Protein AF-0000000084593153 (afdb_homodimer)

Sequence (1286 aa):
MSGITDPYELYKHVHPAEVGSSLGSGMGGTQSLAAMFKDRREEKDVQKDILQETFINTVAGWVNLLLLSSSGPIKIPVGACATALQSLEIACDTILSGKAKVMIAGGFDDFSEEGSFEFANMKATSNTETEFAMGREPNEFSRPTTSTRAGFMEAQGTGVQILMNAKTALEMGCAIQSIVAFTSTSTDKAGRSIPAPGRGVLSVAREITPKQSLRILDIDYRTRQLAFRRKQISEWMENELETLKDDPDAAELAAEVEKEAARQEKDALATYGMLEGSDPRIAPLRRALAVWGLTADDIGVISIHGTSTKANDLNEPHVYNDIFAAIQRTPGNAVPVIAQKNLTGHPKGAAAAWMLLGLCQCINSGVVPGNRNADNIDPALREFEYLVFPSRSIHTDGIKAGLMTSFGFGQVGGSALVLHPRYLFAALGASQYTSYIERNRIRAMASYKSMSEMMTTNSLVKIKEHPPFAPEIEGDVLLNPLARTTLDKSGEFSFPKKLDRSPQVAKENQDVLVNALKGVQSDLKGVGVDQELISAVPSHNSTFVKRNFTDSEADYCRSQPHPEASFAARWAGKEAVFKALGVKSKGAGAAMSDIEILPDENGVPVVNLLGEAKKAADDKGISKVLVSLSHSENVAIAFAQASMSGITDPYELYKHVHPAEVGSSLGSGMGGTQSLAAMFKDRREEKDVQKDILQETFINTVAGWVNLLLLSSSGPIKIPVGACATALQSLEIACDTILSGKAKVMIAGGFDDFSEEGSFEFANMKATSNTETEFAMGREPNEFSRPTTSTRAGFMEAQGTGVQILMNAKTALEMGCAIQSIVAFTSTSTDKAGRSIPAPGRGVLSVAREITPKQSLRILDIDYRTRQLAFRRKQISEWMENELETLKDDPDAAELAAEVEKEAARQEKDALATYGMLEGSDPRIAPLRRALAVWGLTADDIGVISIHGTSTKANDLNEPHVYNDIFAAIQRTPGNAVPVIAQKNLTGHPKGAAAAWMLLGLCQCINSGVVPGNRNADNIDPALREFEYLVFPSRSIHTDGIKAGLMTSFGFGQVGGSALVLHPRYLFAALGASQYTSYIERNRIRAMASYKSMSEMMTTNSLVKIKEHPPFAPEIEGDVLLNPLARTTLDKSGEFSFPKKLDRSPQVAKENQDVLVNALKGVQSDLKGVGVDQELISAVPSHNSTFVKRNFTDSEADYCRSQPHPEASFAARWAGKEAVFKALGVKSKGAGAAMSDIEILPDENGVPVVNLLGEAKKAADDKGISKVLVSLSHSENVAIAFAQAS

Foldseek 3Di:
DFLDLALQQLQQQFALQQEEEAEFEAFFQVVLVCCVPPVVVVVHDDDPVSVLRRDRQNVVVCCCQWGHVGNYDYHYDHFWLCRQLVQVVVQVVCVVVVRHFKYKGFYFDDDDPVVVVVCVVVQQAFDPVVCVVVVDDPLLQQFFQFPPQRHFDEDGDIFIDMDGDPVSSLVQLTDDLWAFLDKDKFFAPDDPFQFFAHQRQLQLLQADADPDDDLLLDLVSLVVQLLVQQVVLQVVLVVQLLVCLPPPCSLLVNLVSVVVSVVSSVVSCCCSQLVPDDDRHARNVQSSQSSLPHALLQAAEEEELRRSDDRRSLVGLVSVLSSSVSRPPDQPSAHEYDHPCSRRIRNTRRSVSVSVVVQSVCQVQQKDAASQSRPHRDPSSVVRRNYDHGNGMDHGPGHAKYKYKTHRGRRMIMMIMIGGCVSVLVVDDPLSNVVSNVSNVVSVVVSVVSVVVCVVVVCPDDTDPDDQEDPVCVVVSNVARQFGWDQDPVRDTHTDPDGDRDDDRPNFCSVVSSCLSVVPDDPFLFKFKGKGWLVSQPLVDPVLCVQAADPVQNVVLVPDSHSSLSSRQVVRQLRGLVRRLVDDDPDPPHHNHQWYWAADPVGAIATHGHDPRVVSCVVSVWDGKHKDWTDDPTMIMMMITTD/DFLDLALQQLQQQFALQQEEEAEFEAFFDVVLVCCVPPVVVVVHDDDPVSVLRRDRQNVVVCCCQWGHVGNYDYHYDHFWLCRQQVQVVVQVVCVVVVRHFKYKGFYFDDDDPVVVVVCVVVQQAFDPVVCVVVVDDPLLQQFFQFPPQRHFFEDGDIFIDMDGDPVSSLVQLTDDLWAFLDKDKFFAPPPPFLFFAHQRQLQLLQADADPDDDLLLDLVSLVVQLLVQQVVLQVVLVVQLLVCLPPPCSLLVNLVSVVVSVVSSVVSCCCSQLVPDDDRHARNVQSSQSSLPHALLQAAEEEELRRSDDRRSLVGLVSVLSSSVSSPPDFPSAHEYDHPCSRRTRNTRRSVSVSVVVQSVCQVQQKDAASQSRPHRDPSSVVRRNYDHGNGMDHGPGHAKYKYKTHRGRRMIMMIMIGGCVSVLVVDDPLSNVVSNVSNVVSVVVSVVSVVVCVVVVCPDDTDPDDQEDPVCVVVSNVARQFGWDQDPVRDTHTDPDGDRDDDRPNFCSVVSSCLSNVPDDPFLFKFKGKGWLVSQPLVDPVLCVQAADPVQNVVLVPDSHSSLSRQQVVRQLRGLVRRLVDDPPDPPHHNHQWYWAADPVGAIATDGHDPRVVSCVVSVWDGKHKDWTDDPTMIMMMITTD

pLDDT: mean 89.5, std 9.55, range [53.38, 98.88]

Structure (mmCIF, N/CA/C/O backbone):
data_AF-0000000084593153-model_v1
#
loop_
_entity.id
_entity.type
_entity.pdbx_description
1 polymer 'Fatty acid synthase alpha subunit'
#
loop_
_atom_site.group_PDB
_atom_site.id
_atom_site.type_symbol
_atom_site.label_atom_id
_atom_site.label_alt_id
_atom_site.label_comp_id
_atom_site.label_asym_id
_atom_site.label_entity_id
_atom_site.label_seq_id
_atom_site.pdbx_PDB_ins_code
_atom_site.Cartn_x
_atom_site.Cartn_y
_atom_site.Cartn_z
_atom_site.occupancy
_atom_site.B_iso_or_equiv
_atom_site.auth_seq_id
_atom_site.auth_comp_id
_atom_site.auth_asym_id
_atom_site.auth_atom_id
_atom_site.pdbx_PDB_model_num
ATOM 1 N N . MET A 1 1 ? 22.625 -12.148 7.449 1 76.69 1 MET A N 1
ATOM 2 C CA . MET A 1 1 ? 21.703 -12.938 8.242 1 76.69 1 MET A CA 1
ATOM 3 C C . MET A 1 1 ? 20.766 -12.031 9.047 1 76.69 1 MET A C 1
ATOM 5 O O . MET A 1 1 ? 21.172 -10.953 9.492 1 76.69 1 MET A O 1
ATOM 9 N N . SER A 1 2 ? 19.547 -12.5 9.297 1 75.19 2 SER A N 1
ATOM 10 C CA . SER A 1 2 ? 18.547 -11.695 9.977 1 75.19 2 SER A CA 1
ATOM 11 C C . SER A 1 2 ? 18.828 -11.586 11.469 1 75.19 2 SER A C 1
ATOM 13 O O . SER A 1 2 ? 18.391 -10.641 12.133 1 75.19 2 SER A O 1
ATOM 15 N N . GLY A 1 3 ? 19.422 -12.562 11.984 1 82.75 3 GLY A N 1
ATOM 16 C CA . GLY A 1 3 ? 19.703 -12.641 13.406 1 82.75 3 GLY A CA 1
ATOM 17 C C . GLY A 1 3 ? 18.578 -13.25 14.211 1 82.75 3 GLY A C 1
ATOM 18 O O . GLY A 1 3 ? 18.672 -13.352 15.438 1 82.75 3 GLY A O 1
ATOM 19 N N . ILE A 1 4 ? 17.516 -13.719 13.609 1 87.25 4 ILE A N 1
ATOM 20 C CA . ILE A 1 4 ? 16.406 -14.359 14.305 1 87.25 4 ILE A CA 1
ATOM 21 C C . ILE A 1 4 ? 16.703 -15.844 14.484 1 87.25 4 ILE A C 1
ATOM 23 O O . ILE A 1 4 ? 16.766 -16.594 13.508 1 87.25 4 ILE A O 1
ATOM 27 N N . THR A 1 5 ? 16.812 -16.25 15.672 1 88 5 THR A N 1
ATOM 28 C CA . THR A 1 5 ? 17.203 -17.625 15.945 1 88 5 THR A CA 1
ATOM 29 C C . THR A 1 5 ? 15.984 -18.5 16.203 1 88 5 THR A C 1
ATOM 31 O O . THR A 1 5 ? 16.031 -19.719 16.016 1 88 5 THR A O 1
ATOM 34 N N . ASP A 1 6 ? 14.969 -17.953 16.656 1 89.75 6 ASP A N 1
ATOM 35 C CA . ASP A 1 6 ? 13.672 -18.594 16.875 1 89.75 6 ASP A CA 1
ATOM 36 C C . ASP A 1 6 ? 12.555 -17.766 16.234 1 89.75 6 ASP A C 1
ATOM 38 O O . ASP A 1 6 ? 12.242 -16.672 16.703 1 89.75 6 ASP A O 1
ATOM 42 N N . PRO A 1 7 ? 11.891 -18.312 15.25 1 91.69 7 PRO A N 1
ATOM 43 C CA . PRO A 1 7 ? 10.844 -17.547 14.57 1 91.69 7 PRO A CA 1
ATOM 44 C C . PRO A 1 7 ? 9.734 -17.094 15.516 1 91.69 7 PRO A C 1
ATOM 46 O O . PRO A 1 7 ? 9.102 -16.062 15.281 1 91.69 7 PRO A O 1
ATOM 49 N N . TYR A 1 8 ? 9.492 -17.797 16.609 1 94.75 8 TYR A N 1
ATOM 50 C CA . TYR A 1 8 ? 8.406 -17.438 17.516 1 94.75 8 TYR A CA 1
ATOM 51 C C . TYR A 1 8 ? 8.773 -16.219 18.344 1 94.75 8 TYR A C 1
ATOM 53 O O . TYR A 1 8 ? 7.91 -15.617 19 1 94.75 8 TYR A O 1
ATOM 61 N N . GLU A 1 9 ? 10.031 -15.812 18.344 1 94.12 9 GLU A N 1
ATOM 62 C CA . GLU A 1 9 ? 10.438 -14.555 18.953 1 94.12 9 GLU A CA 1
ATOM 63 C C . GLU A 1 9 ? 9.742 -13.367 18.297 1 94.12 9 GLU A C 1
ATOM 65 O O . GLU A 1 9 ? 9.492 -12.344 18.953 1 94.12 9 GLU A O 1
ATOM 70 N N . LEU A 1 10 ? 9.438 -13.516 17.016 1 96.19 10 LEU A N 1
ATOM 71 C CA . LEU A 1 10 ? 8.758 -12.453 16.281 1 96.19 10 LEU A CA 1
ATOM 72 C C . LEU A 1 10 ? 7.484 -12.023 17 1 96.19 10 LEU A C 1
ATOM 74 O O . LEU A 1 10 ? 7.156 -10.836 17.047 1 96.19 10 LEU A O 1
ATOM 78 N N . TYR A 1 11 ? 6.84 -12.953 17.625 1 96.88 11 TYR A N 1
ATOM 79 C CA . TYR A 1 11 ? 5.52 -12.703 18.188 1 96.88 11 TYR A CA 1
ATOM 80 C C . TYR A 1 11 ? 5.629 -12.047 19.562 1 96.88 11 TYR A C 1
ATOM 82 O O . TYR A 1 11 ? 4.621 -11.664 20.156 1 96.88 11 TYR A O 1
ATOM 90 N N . LYS A 1 12 ? 6.789 -11.93 20.078 1 96.25 12 LYS A N 1
ATOM 91 C CA . LYS A 1 12 ? 7.027 -11.047 21.219 1 96.25 12 LYS A CA 1
ATOM 92 C C . LYS A 1 12 ? 6.844 -9.586 20.844 1 96.25 12 LYS A C 1
ATOM 94 O O . LYS A 1 12 ? 6.465 -8.758 21.672 1 96.25 12 LYS A O 1
ATOM 99 N N . HIS A 1 13 ? 7.035 -9.336 19.562 1 96 13 HIS A N 1
ATOM 100 C CA . HIS A 1 13 ? 7.102 -7.953 19.109 1 96 13 HIS A CA 1
ATOM 101 C C . HIS A 1 13 ? 5.922 -7.613 18.203 1 96 13 HIS A C 1
ATOM 103 O O . HIS A 1 13 ? 5.523 -6.449 18.109 1 96 13 HIS A O 1
ATOM 109 N N . VAL A 1 14 ? 5.41 -8.578 17.516 1 97 14 VAL A N 1
ATOM 110 C CA . VAL A 1 14 ? 4.336 -8.32 16.562 1 97 14 VAL A CA 1
ATOM 111 C C . VAL A 1 14 ? 3.262 -9.398 16.688 1 97 14 VAL A C 1
ATOM 113 O O . VAL A 1 14 ? 3.521 -10.484 17.219 1 97 14 VAL A O 1
ATOM 116 N N . HIS A 1 15 ? 2.055 -9.109 16.297 1 96.88 15 HIS A N 1
ATOM 117 C CA . HIS A 1 15 ? 0.955 -10.062 16.281 1 96.88 15 HIS A CA 1
ATOM 118 C C . HIS A 1 15 ? 1.142 -11.094 15.164 1 96.88 15 HIS A C 1
ATOM 120 O O . HIS A 1 15 ? 1.683 -10.773 14.102 1 96.88 15 HIS A O 1
ATOM 126 N N . PRO A 1 16 ? 0.71 -12.344 15.352 1 96.06 16 PRO A N 1
ATOM 127 C CA . PRO A 1 16 ? 0.864 -13.352 14.297 1 96.06 16 PRO A CA 1
ATOM 128 C C . PRO A 1 16 ? 0.234 -12.922 12.977 1 96.06 16 PRO A C 1
ATOM 130 O O . PRO A 1 16 ? 0.681 -13.352 11.906 1 96.06 16 PRO A O 1
ATOM 133 N N . ALA A 1 17 ? -0.758 -12.086 13.016 1 96.5 17 ALA A N 1
ATOM 134 C CA . ALA A 1 17 ? -1.456 -11.625 11.82 1 96.5 17 ALA A CA 1
ATOM 135 C C . ALA A 1 17 ? -0.643 -10.562 11.086 1 96.5 17 ALA A C 1
ATOM 137 O O . ALA A 1 17 ? -1.016 -10.141 9.984 1 96.5 17 ALA A O 1
ATOM 138 N N . GLU A 1 18 ? 0.498 -10.18 11.617 1 97.56 18 GLU A N 1
ATOM 139 C CA . GLU A 1 18 ? 1.317 -9.125 11.023 1 97.56 18 GLU A CA 1
ATOM 140 C C . GLU A 1 18 ? 2.621 -9.695 10.469 1 97.56 18 GLU A C 1
ATOM 142 O O . GLU A 1 18 ? 3.527 -8.938 10.109 1 97.56 18 GLU A O 1
ATOM 147 N N . VAL A 1 19 ? 2.777 -10.984 10.453 1 97.06 19 VAL A N 1
ATOM 148 C CA . VAL A 1 19 ? 3.891 -11.688 9.828 1 97.06 19 VAL A CA 1
ATOM 149 C C . VAL A 1 19 ? 3.396 -12.445 8.594 1 97.06 19 VAL A C 1
ATOM 151 O O . VAL A 1 19 ? 2.516 -13.297 8.703 1 97.06 19 VAL A O 1
ATOM 154 N N . GLY A 1 20 ? 3.906 -12.062 7.465 1 96.44 20 GLY A N 1
ATOM 155 C CA . GLY A 1 20 ? 3.383 -12.656 6.246 1 96.44 20 GLY A CA 1
ATOM 156 C C . GLY A 1 20 ? 4.469 -13.172 5.316 1 96.44 20 GLY A C 1
ATOM 157 O O . GLY A 1 20 ? 5.645 -13.188 5.684 1 96.44 20 GLY A O 1
ATOM 158 N N . SER A 1 21 ? 4.043 -13.68 4.152 1 95.94 21 SER A N 1
ATOM 159 C CA . SER A 1 21 ? 4.957 -14.273 3.184 1 95.94 21 SER A CA 1
ATOM 160 C C . SER A 1 21 ? 4.566 -13.906 1.755 1 95.94 21 SER A C 1
ATOM 162 O O . SER A 1 21 ? 3.379 -13.844 1.429 1 95.94 21 SER A O 1
ATOM 164 N N . SER A 1 22 ? 5.543 -13.648 0.965 1 97.25 22 SER A N 1
ATOM 165 C CA . SER A 1 22 ? 5.41 -13.508 -0.481 1 97.25 22 SER A CA 1
ATOM 166 C C . SER A 1 22 ? 6.422 -14.383 -1.215 1 97.25 22 SER A C 1
ATOM 168 O O . SER A 1 22 ? 6.895 -14.016 -2.295 1 97.25 22 SER A O 1
ATOM 170 N N . LEU A 1 23 ? 6.746 -15.531 -0.722 1 95.31 23 LEU A N 1
ATOM 171 C CA . LEU A 1 23 ? 7.695 -16.453 -1.33 1 95.31 23 LEU A CA 1
ATOM 172 C C . LEU A 1 23 ? 7.113 -17.078 -2.598 1 95.31 23 LEU A C 1
ATOM 174 O O . LEU A 1 23 ? 6.145 -17.844 -2.531 1 95.31 23 LEU A O 1
ATOM 178 N N . GLY A 1 24 ? 7.75 -16.734 -3.748 1 92.88 24 GLY A N 1
ATOM 179 C CA . GLY A 1 24 ? 7.191 -17.172 -5.012 1 92.88 24 GLY A CA 1
ATOM 180 C C . GLY A 1 24 ? 8.133 -18.078 -5.797 1 92.88 24 GLY A C 1
ATOM 181 O O . GLY A 1 24 ? 9.227 -18.391 -5.328 1 92.88 24 GLY A O 1
ATOM 182 N N . SER A 1 25 ? 7.633 -18.609 -6.941 1 89.38 25 SER A N 1
ATOM 183 C CA . SER A 1 25 ? 8.391 -19.453 -7.852 1 89.38 25 SER A CA 1
ATOM 184 C C . SER A 1 25 ? 7.93 -19.281 -9.297 1 89.38 25 SER A C 1
ATOM 186 O O . SER A 1 25 ? 6.828 -18.781 -9.539 1 89.38 25 SER A O 1
ATOM 188 N N . GLY A 1 26 ? 8.805 -19.656 -10.156 1 80.12 26 GLY A N 1
ATOM 189 C CA . GLY A 1 26 ? 8.438 -19.594 -11.562 1 80.12 26 GLY A CA 1
ATOM 190 C C . GLY A 1 26 ? 7.621 -20.797 -12.008 1 80.12 26 GLY A C 1
ATOM 191 O O . GLY A 1 26 ? 6.633 -20.641 -12.727 1 80.12 26 GLY A O 1
ATOM 192 N N . MET A 1 27 ? 7.969 -22.016 -11.711 1 71.44 27 MET A N 1
ATOM 193 C CA . MET A 1 27 ? 7.328 -23.219 -12.242 1 71.44 27 MET A CA 1
ATOM 194 C C . MET A 1 27 ? 6.781 -24.094 -11.117 1 71.44 27 MET A C 1
ATOM 196 O O . MET A 1 27 ? 5.918 -24.938 -11.352 1 71.44 27 MET A O 1
ATOM 200 N N . GLY A 1 28 ? 7.055 -23.781 -9.969 1 64.5 28 GLY A N 1
ATOM 201 C CA . GLY A 1 28 ? 6.57 -24.609 -8.883 1 64.5 28 GLY A CA 1
ATOM 202 C C . GLY A 1 28 ? 7.352 -25.906 -8.727 1 64.5 28 GLY A C 1
ATOM 203 O O . GLY A 1 28 ? 8.547 -25.953 -9.016 1 64.5 28 GLY A O 1
ATOM 204 N N . GLY A 1 29 ? 6.688 -27 -8.227 1 60.97 29 GLY A N 1
ATOM 205 C CA . GLY A 1 29 ? 7.316 -28.281 -7.949 1 60.97 29 GLY A CA 1
ATOM 206 C C . GLY A 1 29 ? 7.5 -29.141 -9.188 1 60.97 29 GLY A C 1
ATOM 207 O O . GLY A 1 29 ? 6.652 -29.984 -9.492 1 60.97 29 GLY A O 1
ATOM 208 N N . THR A 1 30 ? 8.57 -28.969 -9.836 1 62.5 30 THR A N 1
ATOM 209 C CA . THR A 1 30 ? 8.82 -29.594 -11.133 1 62.5 30 THR A CA 1
ATOM 210 C C . THR A 1 30 ? 8.883 -31.109 -11 1 62.5 30 THR A C 1
ATOM 212 O O . THR A 1 30 ? 8.406 -31.844 -11.875 1 62.5 30 THR A O 1
ATOM 215 N N . GLN A 1 31 ? 9.438 -31.531 -9.914 1 60.41 31 GLN A N 1
ATOM 216 C CA . GLN A 1 31 ? 9.508 -32.969 -9.703 1 60.41 31 GLN A CA 1
ATOM 217 C C . GLN A 1 31 ? 8.117 -33.562 -9.516 1 60.41 31 GLN A C 1
ATOM 219 O O . GLN A 1 31 ? 7.82 -34.625 -10.055 1 60.41 31 GLN A O 1
ATOM 224 N N . SER A 1 32 ? 7.41 -32.812 -8.742 1 63.94 32 SER A N 1
ATOM 225 C CA . SER A 1 32 ? 6.047 -33.281 -8.516 1 63.94 32 SER A CA 1
ATOM 226 C C . SER A 1 32 ? 5.211 -33.188 -9.781 1 63.94 32 SER A C 1
ATOM 228 O O . SER A 1 32 ? 4.359 -34.031 -10.039 1 63.94 32 SER A O 1
ATOM 230 N N . LEU A 1 33 ? 5.48 -32.156 -10.531 1 65.62 33 LEU A N 1
ATOM 231 C CA . LEU A 1 33 ? 4.805 -32.062 -11.82 1 65.62 33 LEU A CA 1
ATOM 232 C C . LEU A 1 33 ? 5.156 -33.219 -12.727 1 65.62 33 LEU A C 1
ATOM 234 O O . LEU A 1 33 ? 4.281 -33.781 -13.398 1 65.62 33 LEU A O 1
ATOM 238 N N . ALA A 1 34 ? 6.398 -33.594 -12.703 1 64.19 34 ALA A N 1
ATOM 239 C CA . ALA A 1 34 ? 6.836 -34.719 -13.5 1 64.19 34 ALA A CA 1
ATOM 240 C C . ALA A 1 34 ? 6.16 -36 -13.023 1 64.19 34 ALA A C 1
ATOM 242 O O . ALA A 1 34 ? 5.742 -36.844 -13.836 1 64.19 34 ALA A O 1
ATOM 243 N N . ALA A 1 35 ? 6.059 -36.125 -11.742 1 63.62 35 ALA A N 1
ATOM 244 C CA . ALA A 1 35 ? 5.41 -37.312 -11.172 1 63.62 35 ALA A CA 1
ATOM 245 C C . ALA A 1 35 ? 3.934 -37.344 -11.555 1 63.62 35 ALA A C 1
ATOM 247 O O . ALA A 1 35 ? 3.414 -38.406 -11.914 1 63.62 35 ALA A O 1
ATOM 248 N N . MET A 1 36 ? 3.307 -36.312 -11.555 1 63.78 36 MET A N 1
ATOM 249 C CA . MET A 1 36 ? 1.879 -36.219 -11.844 1 63.78 36 MET A CA 1
ATOM 250 C C . MET A 1 36 ? 1.604 -36.5 -13.312 1 63.78 36 MET A C 1
ATOM 252 O O . MET A 1 36 ? 0.677 -37.219 -13.656 1 63.78 36 MET A O 1
ATOM 256 N N . PHE A 1 37 ? 2.393 -35.938 -14.156 1 65.94 37 PHE A N 1
ATOM 257 C CA . PHE A 1 37 ? 2.07 -35.969 -15.578 1 65.94 37 PHE A CA 1
ATOM 258 C C . PHE A 1 37 ? 2.752 -37.156 -16.25 1 65.94 37 PHE A C 1
ATOM 260 O O . PHE A 1 37 ? 2.217 -37.719 -17.203 1 65.94 37 PHE A O 1
ATOM 267 N N . LYS A 1 38 ? 3.928 -37.531 -15.789 1 67.31 38 LYS A N 1
ATOM 268 C CA . LYS A 1 38 ? 4.711 -38.594 -16.438 1 67.31 38 LYS A CA 1
ATOM 269 C C . LYS A 1 38 ? 4.605 -39.906 -15.664 1 67.31 38 LYS A C 1
ATOM 271 O O . LYS A 1 38 ? 4.105 -40.906 -16.203 1 67.31 38 LYS A O 1
ATOM 276 N N . ASP A 1 39 ? 4.977 -39.844 -14.406 1 64.12 39 ASP A N 1
ATOM 277 C CA . ASP A 1 39 ? 5.113 -41.094 -13.648 1 64.12 39 ASP A CA 1
ATOM 278 C C . ASP A 1 39 ? 3.756 -41.781 -13.469 1 64.12 39 ASP A C 1
ATOM 280 O O . ASP A 1 39 ? 3.648 -43 -13.57 1 64.12 39 ASP A O 1
ATOM 284 N N . ARG A 1 40 ? 2.756 -41.062 -13.227 1 63.56 40 ARG A N 1
ATOM 285 C CA . ARG A 1 40 ? 1.417 -41.625 -13.07 1 63.56 40 ARG A CA 1
ATOM 286 C C . ARG A 1 40 ? 0.956 -42.281 -14.359 1 63.56 40 ARG A C 1
ATOM 288 O O . ARG A 1 40 ? 0.376 -43.375 -14.32 1 63.56 40 ARG A O 1
ATOM 295 N N . ARG A 1 41 ? 1.171 -41.688 -15.422 1 65.06 41 ARG A N 1
ATOM 296 C CA . ARG A 1 41 ? 0.808 -42.25 -16.703 1 65.06 41 ARG A CA 1
ATOM 297 C C . ARG A 1 41 ? 1.577 -43.531 -16.969 1 65.06 41 ARG A C 1
ATOM 299 O O . ARG A 1 41 ? 1.054 -44.469 -17.594 1 65.06 41 ARG A O 1
ATOM 306 N N . GLU A 1 42 ? 2.816 -43.469 -16.453 1 66.81 42 GLU A N 1
ATOM 307 C CA . GLU A 1 42 ? 3.641 -44.688 -16.625 1 66.81 42 GLU A CA 1
ATOM 308 C C . GLU A 1 42 ? 3.324 -45.719 -15.562 1 66.81 42 GLU A C 1
ATOM 310 O O . GLU A 1 42 ? 4.055 -46.719 -15.414 1 66.81 42 GLU A O 1
ATOM 315 N N . GLU A 1 43 ? 2.268 -45.469 -14.75 1 63.88 43 GLU A N 1
ATOM 316 C CA . GLU A 1 43 ? 1.738 -46.406 -13.742 1 63.88 43 GLU A CA 1
ATOM 317 C C . GLU A 1 43 ? 2.758 -46.656 -12.633 1 63.88 43 GLU A C 1
ATOM 319 O O . GLU A 1 43 ? 2.84 -47.75 -12.102 1 63.88 43 GLU A O 1
ATOM 324 N N . LYS A 1 44 ? 3.633 -45.656 -12.492 1 69.75 44 LYS A N 1
ATOM 325 C CA . LYS A 1 44 ? 4.512 -45.719 -11.328 1 69.75 44 LYS A CA 1
ATOM 326 C C . LYS A 1 44 ? 3.783 -45.312 -10.062 1 69.75 44 LYS A C 1
ATOM 328 O O . LYS A 1 44 ? 2.756 -44.625 -10.125 1 69.75 44 LYS A O 1
ATOM 333 N N . ASP A 1 45 ? 4.242 -45.812 -8.93 1 68.31 45 ASP A N 1
ATOM 334 C CA . ASP A 1 45 ? 3.635 -45.469 -7.652 1 68.31 45 ASP A CA 1
ATOM 335 C C . ASP A 1 45 ? 3.896 -44 -7.312 1 68.31 45 ASP A C 1
ATOM 337 O O . ASP A 1 45 ? 5.047 -43.594 -7.164 1 68.31 45 ASP A O 1
ATOM 341 N N . VAL A 1 46 ? 2.924 -43.219 -7.445 1 70.69 46 VAL A N 1
ATOM 342 C CA . VAL A 1 46 ? 2.992 -41.781 -7.105 1 70.69 46 VAL A CA 1
ATOM 343 C C . VAL A 1 46 ? 2.082 -41.5 -5.91 1 70.69 46 VAL A C 1
ATOM 345 O O . VAL A 1 46 ? 0.984 -42.062 -5.812 1 70.69 46 VAL A O 1
ATOM 348 N N . GLN A 1 47 ? 2.65 -40.875 -4.848 1 68.25 47 GLN A N 1
ATOM 349 C CA . GLN A 1 47 ? 1.866 -40.562 -3.664 1 68.25 47 GLN A CA 1
ATOM 350 C C . GLN A 1 47 ? 0.549 -39.875 -4.047 1 68.25 47 GLN A C 1
ATOM 352 O O . GLN A 1 47 ? 0.492 -39.125 -5.012 1 68.25 47 GLN A O 1
ATOM 357 N N . LYS A 1 48 ? -0.485 -40.156 -3.301 1 61.22 48 LYS A N 1
ATOM 358 C CA . LYS A 1 48 ? -1.852 -39.75 -3.594 1 61.22 48 LYS A CA 1
ATOM 359 C C . LYS A 1 48 ? -2.006 -38.219 -3.432 1 61.22 48 LYS A C 1
ATOM 361 O O . LYS A 1 48 ? -2.893 -37.625 -4.039 1 61.22 48 LYS A O 1
ATOM 366 N N . ASP A 1 49 ? -1.071 -37.562 -2.74 1 62.09 49 ASP A N 1
ATOM 367 C CA . ASP A 1 49 ? -1.235 -36.125 -2.48 1 62.09 49 ASP A CA 1
ATOM 368 C C . ASP A 1 49 ? -0.214 -35.312 -3.264 1 62.09 49 ASP A C 1
ATOM 370 O O . ASP A 1 49 ? 0.151 -34.219 -2.85 1 62.09 49 ASP A O 1
ATOM 374 N N . ILE A 1 50 ? 0.209 -35.875 -4.391 1 65.56 50 ILE A N 1
ATOM 375 C CA . ILE A 1 50 ? 1.276 -35.25 -5.176 1 65.56 50 ILE A CA 1
ATOM 376 C C . ILE A 1 50 ? 0.812 -33.906 -5.711 1 65.56 50 ILE A C 1
ATOM 378 O O . ILE A 1 50 ? 1.623 -33 -5.922 1 65.56 50 ILE A O 1
ATOM 382 N N . LEU A 1 51 ? -0.454 -33.781 -5.852 1 64.81 51 LEU A N 1
ATOM 383 C CA . LEU A 1 51 ? -1.019 -32.531 -6.395 1 64.81 51 LEU A CA 1
ATOM 384 C C . LEU A 1 51 ? -0.664 -31.344 -5.512 1 64.81 51 LEU A C 1
ATOM 386 O O . LEU A 1 51 ? -0.337 -30.266 -6.02 1 64.81 51 LEU A O 1
ATOM 390 N N . GLN A 1 52 ? -0.698 -31.578 -4.281 1 67.06 52 GLN A N 1
ATOM 391 C CA . GLN A 1 52 ? -0.447 -30.484 -3.344 1 67.06 52 GLN A CA 1
ATOM 392 C C . GLN A 1 52 ? 0.983 -29.969 -3.473 1 67.06 52 GLN A C 1
ATOM 394 O O . GLN A 1 52 ? 1.252 -28.797 -3.199 1 67.06 52 GLN A O 1
ATOM 399 N N . GLU A 1 53 ? 1.78 -30.781 -3.877 1 67.81 53 GLU A N 1
ATOM 400 C CA . GLU A 1 53 ? 3.195 -30.438 -3.961 1 67.81 53 GLU A CA 1
ATOM 401 C C . GLU A 1 53 ? 3.52 -29.766 -5.293 1 67.81 53 GLU A C 1
ATOM 403 O O . GLU A 1 53 ? 4.629 -29.266 -5.484 1 67.81 53 GLU A O 1
ATOM 408 N N . THR A 1 54 ? 2.527 -29.672 -6.125 1 67.56 54 THR A N 1
ATOM 409 C CA . THR A 1 54 ? 2.762 -29.047 -7.426 1 67.56 54 THR A CA 1
ATOM 410 C C . THR A 1 54 ? 2.486 -27.547 -7.363 1 67.56 54 THR A C 1
ATOM 412 O O . THR A 1 54 ? 2.996 -26.781 -8.188 1 67.56 54 THR A O 1
ATOM 415 N N . PHE A 1 55 ? 1.743 -27.203 -6.355 1 72.94 55 PHE A N 1
ATOM 416 C CA . PHE A 1 55 ? 1.37 -25.797 -6.281 1 72.94 55 PHE A CA 1
ATOM 417 C C . PHE A 1 55 ? 2.555 -24.938 -5.836 1 72.94 55 PHE A C 1
ATOM 419 O O . PHE A 1 55 ? 3.24 -25.281 -4.871 1 72.94 55 PHE A O 1
ATOM 426 N N . ILE A 1 56 ? 2.666 -23.828 -6.5 1 80.06 56 ILE A N 1
ATOM 427 C CA . ILE A 1 56 ? 3.758 -22.906 -6.207 1 80.06 56 ILE A CA 1
ATOM 428 C C . ILE A 1 56 ? 3.629 -22.391 -4.773 1 80.06 56 ILE A C 1
ATOM 430 O O . ILE A 1 56 ? 4.633 -22.203 -4.086 1 80.06 56 ILE A O 1
ATOM 434 N N . ASN A 1 57 ? 2.402 -22.25 -4.297 1 85.06 57 ASN A N 1
ATOM 435 C CA . ASN A 1 57 ? 2.184 -21.625 -2.992 1 85.06 57 ASN A CA 1
ATOM 436 C C . ASN A 1 57 ? 2.438 -22.609 -1.857 1 85.06 57 ASN A C 1
ATOM 438 O O . ASN A 1 57 ? 2.496 -22.234 -0.69 1 85.06 57 ASN A O 1
ATOM 442 N N . THR A 1 58 ? 2.701 -23.859 -2.137 1 84.25 58 THR A N 1
ATOM 443 C CA . THR A 1 58 ? 2.857 -24.891 -1.109 1 84.25 58 THR A CA 1
ATOM 444 C C . THR A 1 58 ? 4.141 -24.672 -0.313 1 84.25 58 THR A C 1
ATOM 446 O O . THR A 1 58 ? 4.184 -24.922 0.891 1 84.25 58 THR A O 1
ATOM 449 N N . VAL A 1 59 ? 5.137 -24.188 -0.968 1 86.69 59 VAL A N 1
ATOM 450 C CA . VAL A 1 59 ? 6.395 -23.938 -0.271 1 86.69 59 VAL A CA 1
ATOM 451 C C . VAL A 1 59 ? 6.18 -22.891 0.828 1 86.69 59 VAL A C 1
ATOM 453 O O . VAL A 1 59 ? 6.621 -23.078 1.964 1 86.69 59 VAL A O 1
ATOM 456 N N . ALA A 1 60 ? 5.543 -21.812 0.479 1 88.81 60 ALA A N 1
ATOM 457 C CA . ALA A 1 60 ? 5.227 -20.812 1.492 1 88.81 60 ALA A CA 1
ATOM 458 C C . ALA A 1 60 ? 4.367 -21.406 2.602 1 88.81 60 ALA A C 1
ATOM 460 O O . ALA A 1 60 ? 4.539 -21.062 3.777 1 88.81 60 ALA A O 1
ATOM 461 N N . GLY A 1 61 ? 3.439 -22.281 2.223 1 88.88 61 GLY A N 1
ATOM 462 C CA . GLY A 1 61 ? 2.623 -22.969 3.201 1 88.88 61 GLY A CA 1
ATOM 463 C C . GLY A 1 61 ? 3.436 -23.797 4.176 1 88.88 61 GLY A C 1
ATOM 464 O O . GLY A 1 61 ? 3.205 -23.75 5.387 1 88.88 61 GLY A O 1
ATOM 465 N N . TRP A 1 62 ? 4.414 -24.516 3.676 1 88.38 62 TRP A N 1
ATOM 466 C CA . TRP A 1 62 ? 5.258 -25.359 4.523 1 88.38 62 TRP A CA 1
ATOM 467 C C . TRP A 1 62 ? 6.129 -24.5 5.441 1 88.38 62 TRP A C 1
ATOM 469 O O . TRP A 1 62 ? 6.309 -24.828 6.613 1 88.38 62 TRP A O 1
ATOM 479 N N . VAL A 1 63 ? 6.656 -23.438 4.859 1 90.75 63 VAL A N 1
ATOM 480 C CA . VAL A 1 63 ? 7.465 -22.531 5.68 1 90.75 63 VAL A CA 1
ATOM 481 C C . VAL A 1 63 ? 6.629 -22 6.84 1 90.75 63 VAL A C 1
ATOM 483 O O . VAL A 1 63 ? 7.102 -21.938 7.977 1 90.75 63 VAL A O 1
ATOM 486 N N . ASN A 1 64 ? 5.445 -21.641 6.609 1 91.44 64 ASN A N 1
ATOM 487 C CA . ASN A 1 64 ? 4.562 -21.141 7.66 1 91.44 64 ASN A CA 1
ATOM 488 C C . ASN A 1 64 ? 4.238 -22.234 8.68 1 91.44 64 ASN A C 1
ATOM 490 O O . ASN A 1 64 ? 4.355 -22.016 9.883 1 91.44 64 ASN A O 1
ATOM 494 N N . LEU A 1 65 ? 3.877 -23.422 8.203 1 88 65 LEU A N 1
ATOM 495 C CA . LEU A 1 65 ? 3.42 -24.516 9.062 1 88 65 LEU A CA 1
ATOM 496 C C . LEU A 1 65 ? 4.559 -25.031 9.93 1 88 65 LEU A C 1
ATOM 498 O O . LEU A 1 65 ? 4.352 -25.359 11.102 1 88 65 LEU A O 1
ATOM 502 N N . LEU A 1 66 ? 5.742 -25.078 9.328 1 89.38 66 LEU A N 1
ATOM 503 C CA . LEU A 1 66 ? 6.832 -25.781 10 1 89.38 66 LEU A CA 1
ATOM 504 C C . LEU A 1 66 ? 7.68 -24.812 10.812 1 89.38 66 LEU A C 1
ATOM 506 O O . LEU A 1 66 ? 8.398 -25.219 11.727 1 89.38 66 LEU A O 1
ATOM 510 N N . LEU A 1 67 ? 7.543 -23.516 10.43 1 91.12 67 LEU A N 1
ATOM 511 C CA . LEU A 1 67 ? 8.516 -22.625 11.078 1 91.12 67 LEU A CA 1
ATOM 512 C C . LEU A 1 67 ? 7.82 -21.438 11.711 1 91.12 67 LEU A C 1
ATOM 514 O O . LEU A 1 67 ? 8.141 -21.047 12.844 1 91.12 67 LEU A O 1
ATOM 518 N N . LEU A 1 68 ? 6.844 -20.812 11.117 1 92.69 68 LEU A N 1
ATOM 519 C CA . LEU A 1 68 ? 6.406 -19.484 11.523 1 92.69 68 LEU A CA 1
ATOM 520 C C . LEU A 1 68 ? 5.117 -19.547 12.336 1 92.69 68 LEU A C 1
ATOM 522 O O . LEU A 1 68 ? 4.914 -18.766 13.258 1 92.69 68 LEU A O 1
ATOM 526 N N . SER A 1 69 ? 4.172 -20.438 11.898 1 92.44 69 SER A N 1
ATOM 527 C CA . SER A 1 69 ? 2.836 -20.5 12.484 1 92.44 69 SER A CA 1
ATOM 528 C C . SER A 1 69 ? 2.16 -19.125 12.461 1 92.44 69 SER A C 1
ATOM 530 O O . SER A 1 69 ? 1.506 -18.734 13.438 1 92.44 69 SER A O 1
ATOM 532 N N . SER A 1 70 ? 2.332 -18.391 11.438 1 94.19 70 SER A N 1
ATOM 533 C CA . SER A 1 70 ? 1.773 -17.047 11.266 1 94.19 70 SER A CA 1
ATOM 534 C C . SER A 1 70 ? 0.328 -17.109 10.781 1 94.19 70 SER A C 1
ATOM 536 O O . SER A 1 70 ? -0.107 -18.125 10.234 1 94.19 70 SER A O 1
ATOM 538 N N . SER A 1 71 ? -0.433 -16.047 11.039 1 94.44 71 SER A N 1
ATOM 539 C CA . SER A 1 71 ? -1.762 -15.844 10.469 1 94.44 71 SER A CA 1
ATOM 540 C C . SER A 1 71 ? -1.823 -14.547 9.672 1 94.44 71 SER A C 1
ATOM 542 O O . SER A 1 71 ? -2.871 -13.898 9.609 1 94.44 71 SER A O 1
ATOM 544 N N . GLY A 1 72 ? -0.677 -14.133 9.164 1 96 72 GLY A N 1
ATOM 545 C CA . GLY A 1 72 ? -0.573 -12.875 8.445 1 96 72 GLY A CA 1
ATOM 546 C C . GLY A 1 72 ? -0.762 -13.023 6.949 1 96 72 GLY A C 1
ATOM 547 O O . GLY A 1 72 ? -1.208 -14.07 6.473 1 96 72 GLY A O 1
ATOM 548 N N . PRO A 1 73 ? -0.481 -11.984 6.207 1 96.69 73 PRO A N 1
ATOM 549 C CA . PRO A 1 73 ? -0.75 -11.953 4.766 1 96.69 73 PRO A CA 1
ATOM 550 C C . PRO A 1 73 ? 0.042 -13.008 3.996 1 96.69 73 PRO A C 1
ATOM 552 O O . PRO A 1 73 ? 1.209 -13.258 4.309 1 96.69 73 PRO A O 1
ATOM 555 N N . ILE A 1 74 ? -0.576 -13.539 2.977 1 94.44 74 ILE A N 1
ATOM 556 C CA . ILE A 1 74 ? 0.034 -14.5 2.064 1 94.44 74 ILE A CA 1
ATOM 557 C C . ILE A 1 74 ? -0.253 -14.094 0.621 1 94.44 74 ILE A C 1
ATOM 559 O O . ILE A 1 74 ? -1.408 -14.086 0.191 1 94.44 74 ILE A O 1
ATOM 563 N N . LYS A 1 75 ? 0.714 -13.711 -0.108 1 95.69 75 LYS A N 1
ATOM 564 C CA . LYS A 1 75 ? 0.656 -13.234 -1.485 1 95.69 75 LYS A CA 1
ATOM 565 C C . LYS A 1 75 ? 1.817 -13.781 -2.309 1 95.69 75 LYS A C 1
ATOM 567 O O . LYS A 1 75 ? 2.879 -13.164 -2.387 1 95.69 75 LYS A O 1
ATOM 572 N N . ILE A 1 76 ? 1.593 -14.82 -2.986 1 94.69 76 ILE A N 1
ATOM 573 C CA . ILE A 1 76 ? 2.68 -15.555 -3.627 1 94.69 76 ILE A CA 1
ATOM 574 C C . ILE A 1 76 ? 2.744 -15.188 -5.109 1 94.69 76 ILE A C 1
ATOM 576 O O . ILE A 1 76 ? 1.821 -15.492 -5.871 1 94.69 76 ILE A O 1
ATOM 580 N N . PRO A 1 77 ? 3.822 -14.633 -5.492 1 94.88 77 PRO A N 1
ATOM 581 C CA . PRO A 1 77 ? 3.893 -14.164 -6.879 1 94.88 77 PRO A CA 1
ATOM 582 C C . PRO A 1 77 ? 4.523 -15.195 -7.816 1 94.88 77 PRO A C 1
ATOM 584 O O . PRO A 1 77 ? 5.285 -16.047 -7.371 1 94.88 77 PRO A O 1
ATOM 587 N N . VAL A 1 78 ? 4.176 -15.039 -9.094 1 92.62 78 VAL A N 1
ATOM 588 C CA . VAL A 1 78 ? 4.832 -15.727 -10.203 1 92.62 78 VAL A CA 1
ATOM 589 C C . VAL A 1 78 ? 5.199 -14.719 -11.289 1 92.62 78 VAL A C 1
ATOM 591 O O . VAL A 1 78 ? 4.32 -14.117 -11.914 1 92.62 78 VAL A O 1
ATOM 594 N N . GLY A 1 79 ? 6.461 -14.547 -11.484 1 91 79 GLY A N 1
ATOM 595 C CA . GLY A 1 79 ? 6.973 -13.664 -12.523 1 91 79 GLY A CA 1
ATOM 596 C C . GLY A 1 79 ? 8.148 -14.258 -13.273 1 91 79 GLY A C 1
ATOM 597 O O . GLY A 1 79 ? 9.109 -13.547 -13.594 1 91 79 GLY A O 1
ATOM 598 N N . ALA A 1 80 ? 8.125 -15.492 -13.461 1 90.12 80 ALA A N 1
ATOM 599 C CA . ALA A 1 80 ? 9.25 -16.172 -14.094 1 90.12 80 ALA A CA 1
ATOM 600 C C . ALA A 1 80 ? 10.57 -15.789 -13.422 1 90.12 80 ALA A C 1
ATOM 602 O O . ALA A 1 80 ? 10.703 -15.898 -12.195 1 90.12 80 ALA A O 1
ATOM 603 N N . CYS A 1 81 ? 11.484 -15.336 -14.242 1 91.38 81 CYS A N 1
ATOM 604 C CA . CYS A 1 81 ? 12.805 -15.039 -13.688 1 91.38 81 CYS A CA 1
ATOM 605 C C . CYS A 1 81 ? 12.766 -13.766 -12.844 1 91.38 81 CYS A C 1
ATOM 607 O O . CYS A 1 81 ? 13.695 -13.492 -12.086 1 91.38 81 CYS A O 1
ATOM 609 N N . ALA A 1 82 ? 11.68 -13.016 -12.875 1 94.62 82 ALA A N 1
ATOM 610 C CA . ALA A 1 82 ? 11.547 -11.789 -12.094 1 94.62 82 ALA A CA 1
ATOM 611 C C . ALA A 1 82 ? 10.711 -12.023 -10.836 1 94.62 82 ALA A C 1
ATOM 613 O O . ALA A 1 82 ? 10.273 -11.07 -10.188 1 94.62 82 ALA A O 1
ATOM 614 N N . THR A 1 83 ? 10.477 -13.219 -10.477 1 95.81 83 THR A N 1
ATOM 615 C CA . THR A 1 83 ? 9.617 -13.602 -9.359 1 95.81 83 THR A CA 1
ATOM 616 C C . THR A 1 83 ? 10.094 -12.961 -8.062 1 95.81 83 THR A C 1
ATOM 618 O O . THR A 1 83 ? 9.305 -12.375 -7.324 1 95.81 83 THR A O 1
ATOM 621 N N . ALA A 1 84 ? 11.336 -13.047 -7.785 1 97.69 84 ALA A N 1
ATOM 622 C CA . ALA A 1 84 ? 11.844 -12.539 -6.512 1 97.69 84 ALA A CA 1
ATOM 623 C C . ALA A 1 84 ? 11.703 -11.023 -6.43 1 97.69 84 ALA A C 1
ATOM 625 O O . ALA A 1 84 ? 11.508 -10.469 -5.344 1 97.69 84 ALA A O 1
ATOM 626 N N . LEU A 1 85 ? 11.812 -10.359 -7.516 1 97.75 85 LEU A N 1
ATOM 627 C CA . LEU A 1 85 ? 11.617 -8.906 -7.508 1 97.75 85 LEU A CA 1
ATOM 628 C C . LEU A 1 85 ? 10.156 -8.562 -7.25 1 97.75 85 LEU A C 1
ATOM 630 O O . LEU A 1 85 ? 9.859 -7.625 -6.504 1 97.75 85 LEU A O 1
ATOM 634 N N . GLN A 1 86 ? 9.258 -9.266 -7.918 1 96.69 86 GLN A N 1
ATOM 635 C CA . GLN A 1 86 ? 7.84 -9.086 -7.625 1 96.69 86 GLN A CA 1
ATOM 636 C C . GLN A 1 86 ? 7.543 -9.336 -6.148 1 96.69 86 GLN A C 1
ATOM 638 O O . GLN A 1 86 ? 6.777 -8.594 -5.527 1 96.69 86 GLN A O 1
ATOM 643 N N . SER A 1 87 ? 8.164 -10.406 -5.688 1 97.94 87 SER A N 1
ATOM 644 C CA . SER A 1 87 ? 8.023 -10.758 -4.277 1 97.94 87 SER A CA 1
ATOM 645 C C . SER A 1 87 ? 8.453 -9.609 -3.375 1 97.94 87 SER A C 1
ATOM 647 O O . SER A 1 87 ? 7.773 -9.281 -2.4 1 97.94 87 SER A O 1
ATOM 649 N N . LEU A 1 88 ? 9.523 -9.031 -3.674 1 98.38 88 LEU A N 1
ATOM 650 C CA . LEU A 1 88 ? 10.062 -7.902 -2.916 1 98.38 88 LEU A CA 1
ATOM 651 C C . LEU A 1 88 ? 9.078 -6.734 -2.916 1 98.38 88 LEU A C 1
ATOM 653 O O . LEU A 1 88 ? 8.82 -6.141 -1.867 1 98.38 88 LEU A O 1
ATOM 657 N N . GLU A 1 89 ? 8.57 -6.391 -4.02 1 98.12 89 GLU A N 1
ATOM 658 C CA . GLU A 1 89 ? 7.641 -5.27 -4.117 1 98.12 89 GLU A CA 1
ATOM 659 C C . GLU A 1 89 ? 6.352 -5.551 -3.346 1 98.12 89 GLU A C 1
ATOM 661 O O . GLU A 1 89 ? 5.836 -4.676 -2.648 1 98.12 89 GLU A O 1
ATOM 666 N N . ILE A 1 90 ? 5.84 -6.707 -3.533 1 98.12 90 ILE A N 1
ATOM 667 C CA . ILE A 1 90 ? 4.629 -7.09 -2.814 1 98.12 90 ILE A CA 1
ATOM 668 C C . ILE A 1 90 ? 4.859 -6.965 -1.311 1 98.12 90 ILE A C 1
ATOM 670 O O . ILE A 1 90 ? 4.008 -6.441 -0.587 1 98.12 90 ILE A O 1
ATOM 674 N N . ALA A 1 91 ? 5.988 -7.441 -0.874 1 98.38 91 ALA A N 1
ATOM 675 C CA . ALA A 1 91 ? 6.32 -7.352 0.546 1 98.38 91 ALA A CA 1
ATOM 676 C C . ALA A 1 91 ? 6.391 -5.898 1.004 1 98.38 91 ALA A C 1
ATOM 678 O O . ALA A 1 91 ? 5.828 -5.539 2.041 1 98.38 91 ALA A O 1
ATOM 679 N N . CYS A 1 92 ? 7.031 -5.086 0.257 1 97.69 92 CYS A N 1
ATOM 680 C CA . CYS A 1 92 ? 7.152 -3.672 0.6 1 97.69 92 CYS A CA 1
ATOM 681 C C . CYS A 1 92 ? 5.781 -3.01 0.669 1 97.69 92 CYS A C 1
ATOM 683 O O . CYS A 1 92 ? 5.477 -2.305 1.633 1 97.69 92 CYS A O 1
ATOM 685 N N . ASP A 1 93 ? 4.953 -3.254 -0.313 1 96.88 93 ASP A N 1
ATOM 686 C CA . ASP A 1 93 ? 3.619 -2.662 -0.342 1 96.88 93 ASP A CA 1
ATOM 687 C C . ASP A 1 93 ? 2.785 -3.133 0.847 1 96.88 93 ASP A C 1
ATOM 689 O O . ASP A 1 93 ? 1.994 -2.363 1.399 1 96.88 93 ASP A O 1
ATOM 693 N N . THR A 1 94 ? 2.912 -4.395 1.179 1 97.5 94 THR A N 1
ATOM 694 C CA . THR A 1 94 ? 2.156 -4.961 2.289 1 97.5 94 THR A CA 1
ATOM 695 C C . THR A 1 94 ? 2.561 -4.312 3.609 1 97.5 94 THR A C 1
ATOM 697 O O . THR A 1 94 ? 1.711 -4.031 4.457 1 97.5 94 THR A O 1
ATOM 700 N N . ILE A 1 95 ? 3.814 -4.035 3.773 1 97 95 ILE A N 1
ATOM 701 C CA . ILE A 1 95 ? 4.312 -3.387 4.984 1 97 95 ILE A CA 1
ATOM 702 C C . ILE A 1 95 ? 3.885 -1.921 4.996 1 97 95 ILE A C 1
ATOM 704 O O . ILE A 1 95 ? 3.402 -1.419 6.016 1 97 95 ILE A O 1
ATOM 708 N N . LEU A 1 96 ? 3.955 -1.277 3.895 1 93.06 96 LEU A N 1
ATOM 709 C CA . LEU A 1 96 ? 3.656 0.148 3.812 1 93.06 96 LEU A CA 1
ATOM 710 C C . LEU A 1 96 ? 2.164 0.404 3.994 1 93.06 96 LEU A C 1
ATOM 712 O O . LEU A 1 96 ? 1.769 1.458 4.496 1 93.06 96 LEU A O 1
ATOM 716 N N . SER A 1 97 ? 1.383 -0.577 3.623 1 92.38 97 SER A N 1
ATOM 717 C CA . SER A 1 97 ? -0.06 -0.43 3.789 1 92.38 97 SER A CA 1
ATOM 718 C C . SER A 1 97 ? -0.487 -0.75 5.219 1 92.38 97 SER A C 1
ATOM 720 O O . SER A 1 97 ? -1.664 -0.625 5.562 1 92.38 97 SER A O 1
ATOM 722 N N . GLY A 1 98 ? 0.436 -1.237 6.055 1 93.31 98 GLY A N 1
ATOM 723 C CA . GLY A 1 98 ? 0.151 -1.488 7.461 1 93.31 98 GLY A CA 1
ATOM 724 C C . GLY A 1 98 ? -0.387 -2.883 7.719 1 93.31 98 GLY A C 1
ATOM 725 O O . GLY A 1 98 ? -0.758 -3.211 8.844 1 93.31 98 GLY A O 1
ATOM 726 N N . LYS A 1 99 ? -0.412 -3.709 6.723 1 96.25 99 LYS A N 1
ATOM 727 C CA . LYS A 1 99 ? -1.015 -5.031 6.867 1 96.25 99 LYS A CA 1
ATOM 728 C C . LYS A 1 99 ? -0.029 -6.02 7.484 1 96.25 99 LYS A C 1
ATOM 730 O O . LYS A 1 99 ? -0.428 -7.078 7.973 1 96.25 99 LYS A O 1
ATOM 735 N N . ALA A 1 100 ? 1.265 -5.684 7.379 1 97.56 100 ALA A N 1
ATOM 736 C CA . ALA A 1 100 ? 2.301 -6.516 7.988 1 97.56 100 ALA A CA 1
ATOM 737 C C . ALA A 1 100 ? 3.438 -5.66 8.539 1 97.56 100 ALA A C 1
ATOM 739 O O . ALA A 1 100 ? 3.631 -4.52 8.109 1 97.56 100 ALA A O 1
ATOM 740 N N . LYS A 1 101 ? 4.133 -6.207 9.492 1 98 101 LYS A N 1
ATOM 741 C CA . LYS A 1 101 ? 5.348 -5.578 10 1 98 101 LYS A CA 1
ATOM 742 C C . LYS A 1 101 ? 6.59 -6.371 9.594 1 98 101 LYS A C 1
ATOM 744 O O . LYS A 1 101 ? 7.695 -5.832 9.578 1 98 101 LYS A O 1
ATOM 749 N N . VAL A 1 102 ? 6.383 -7.656 9.312 1 98 102 VAL A N 1
ATOM 750 C CA . VAL A 1 102 ? 7.445 -8.547 8.852 1 98 102 VAL A CA 1
ATOM 751 C C . VAL A 1 102 ? 6.961 -9.344 7.645 1 98 102 VAL A C 1
ATOM 753 O O . VAL A 1 102 ? 5.867 -9.914 7.668 1 98 102 VAL A O 1
ATOM 756 N N . MET A 1 103 ? 7.746 -9.398 6.605 1 98.38 103 MET A N 1
ATOM 757 C CA . MET A 1 103 ? 7.434 -10.203 5.43 1 98.38 103 MET A CA 1
ATOM 758 C C . MET A 1 103 ? 8.625 -11.078 5.039 1 98.38 103 MET A C 1
ATOM 760 O O . MET A 1 103 ? 9.766 -10.617 5.035 1 98.38 103 MET A O 1
ATOM 764 N N . ILE A 1 104 ? 8.367 -12.305 4.805 1 97.25 104 ILE A N 1
ATOM 765 C CA . ILE A 1 104 ? 9.328 -13.211 4.191 1 97.25 104 ILE A CA 1
ATOM 766 C C . ILE A 1 104 ? 9.195 -13.156 2.67 1 97.25 104 ILE A C 1
ATOM 768 O O . ILE A 1 104 ? 8.172 -13.578 2.115 1 97.25 104 ILE A O 1
ATOM 772 N N . ALA A 1 105 ? 10.211 -12.617 2.033 1 97.81 105 ALA A N 1
ATOM 773 C CA . ALA A 1 105 ? 10.148 -12.406 0.589 1 97.81 105 ALA A CA 1
ATOM 774 C C . ALA A 1 105 ? 11.281 -13.148 -0.123 1 97.81 105 ALA A C 1
ATOM 776 O O . ALA A 1 105 ? 12.367 -13.312 0.434 1 97.81 105 ALA A O 1
ATOM 777 N N . GLY A 1 106 ? 11.016 -13.594 -1.359 1 97 106 GLY A N 1
ATOM 778 C CA . GLY A 1 106 ? 12.055 -14.25 -2.146 1 97 106 GLY A CA 1
ATOM 779 C C . GLY A 1 106 ? 11.5 -15.109 -3.264 1 97 106 GLY A C 1
ATOM 780 O O . GLY A 1 106 ? 10.375 -14.891 -3.727 1 97 106 GLY A O 1
ATOM 781 N N . GLY A 1 107 ? 12.336 -15.922 -3.742 1 95.5 107 GLY A N 1
ATOM 782 C CA . GLY A 1 107 ? 11.984 -16.844 -4.816 1 95.5 107 GLY A CA 1
ATOM 783 C C . GLY A 1 107 ? 12.828 -18.094 -4.836 1 95.5 107 GLY A C 1
ATOM 784 O O . GLY A 1 107 ? 13.883 -18.156 -4.195 1 95.5 107 GLY A O 1
ATOM 785 N N . PHE A 1 108 ? 12.266 -19.141 -5.523 1 92.75 108 PHE A N 1
ATOM 786 C CA . PHE A 1 108 ? 12.961 -20.406 -5.648 1 92.75 108 PHE A CA 1
ATOM 787 C C . PHE A 1 108 ? 12.539 -21.125 -6.922 1 92.75 108 PHE A C 1
ATOM 789 O O . PHE A 1 108 ? 11.438 -20.922 -7.426 1 92.75 108 PHE A O 1
ATOM 796 N N . ASP A 1 109 ? 13.43 -21.891 -7.477 1 88.75 109 ASP A N 1
ATOM 797 C CA . ASP A 1 109 ? 13.117 -22.828 -8.562 1 88.75 109 ASP A CA 1
ATOM 798 C C . ASP A 1 109 ? 14.039 -24.047 -8.516 1 88.75 109 ASP A C 1
ATOM 800 O O . ASP A 1 109 ? 15.219 -23.922 -8.156 1 88.75 109 ASP A O 1
ATOM 804 N N . ASP A 1 110 ? 13.406 -25.125 -8.914 1 82.06 110 ASP A N 1
ATOM 805 C CA . ASP A 1 110 ? 14.18 -26.359 -9.008 1 82.06 110 ASP A CA 1
ATOM 806 C C . ASP A 1 110 ? 14.719 -26.562 -10.422 1 82.06 110 ASP A C 1
ATOM 808 O O . ASP A 1 110 ? 14.234 -25.938 -11.367 1 82.06 110 ASP A O 1
ATOM 812 N N . PHE A 1 111 ? 15.828 -27.375 -10.43 1 80.81 111 PHE A N 1
ATOM 813 C CA . PHE A 1 111 ? 16.359 -27.797 -11.719 1 80.81 111 PHE A CA 1
ATOM 814 C C . PHE A 1 111 ? 15.742 -29.125 -12.148 1 80.81 111 PHE A C 1
ATOM 816 O O . PHE A 1 111 ? 15.625 -30.047 -11.344 1 80.81 111 PHE A O 1
ATOM 823 N N . SER A 1 112 ? 15.125 -29.109 -13.305 1 75.31 112 SER A N 1
ATOM 824 C CA . SER A 1 112 ? 14.586 -30.344 -13.844 1 75.31 112 SER A CA 1
ATOM 825 C C . SER A 1 112 ? 15.031 -30.562 -15.289 1 75.31 112 SER A C 1
ATOM 827 O O . SER A 1 112 ? 15.273 -29.594 -16.016 1 75.31 112 SER A O 1
ATOM 829 N N . GLU A 1 113 ? 15.133 -31.797 -15.633 1 75.69 113 GLU A N 1
ATOM 830 C CA . GLU A 1 113 ? 15.562 -32.156 -16.984 1 75.69 113 GLU A CA 1
ATOM 831 C C . GLU A 1 113 ? 14.578 -31.625 -18.016 1 75.69 113 GLU A C 1
ATOM 833 O O . GLU A 1 113 ? 14.984 -31.141 -19.078 1 75.69 113 GLU A O 1
ATOM 838 N N . GLU A 1 114 ? 13.312 -31.719 -17.688 1 72.44 114 GLU A N 1
ATOM 839 C CA . GLU A 1 114 ? 12.281 -31.297 -18.625 1 72.44 114 GLU A CA 1
ATOM 840 C C . GLU A 1 114 ? 12.344 -29.781 -18.875 1 72.44 114 GLU A C 1
ATOM 842 O O . GLU A 1 114 ? 12.242 -29.328 -20.016 1 72.44 114 GLU A O 1
ATOM 847 N N . GLY A 1 115 ? 12.531 -29.125 -17.797 1 71.81 115 GLY A N 1
ATOM 848 C CA . GLY A 1 115 ? 12.648 -27.672 -17.938 1 71.81 115 GLY A CA 1
ATOM 849 C C . GLY A 1 115 ? 13.883 -27.25 -18.719 1 71.81 115 GLY A C 1
ATOM 850 O O . GLY A 1 115 ? 13.805 -26.375 -19.578 1 71.81 115 GLY A O 1
ATOM 851 N N . SER A 1 116 ? 14.922 -27.922 -18.406 1 76.75 116 SER A N 1
ATOM 852 C CA . SER A 1 116 ? 16.172 -27.625 -19.078 1 76.75 116 SER A CA 1
ATOM 853 C C . SER A 1 116 ? 16.094 -27.891 -20.578 1 76.75 116 SER A C 1
ATOM 855 O O . SER A 1 116 ? 16.594 -27.125 -21.391 1 76.75 116 SER A O 1
ATOM 857 N N . PHE A 1 117 ? 15.492 -28.938 -20.844 1 75.31 117 PHE A N 1
ATOM 858 C CA . PHE A 1 117 ? 15.312 -29.297 -22.25 1 75.31 117 PHE A CA 1
ATOM 859 C C . PHE A 1 117 ? 14.484 -28.25 -22.984 1 75.31 117 PHE A C 1
ATOM 861 O O . PHE A 1 117 ? 14.805 -27.891 -24.125 1 75.31 117 PHE A O 1
ATOM 868 N N . GLU A 1 118 ? 13.453 -27.828 -22.344 1 75.94 118 GLU A N 1
ATOM 869 C CA . GLU A 1 118 ? 12.562 -26.859 -22.984 1 75.94 118 GLU A CA 1
ATOM 870 C C . GLU A 1 118 ? 13.234 -25.5 -23.141 1 75.94 118 GLU A C 1
ATOM 872 O O . GLU A 1 118 ? 13.008 -24.812 -24.141 1 75.94 118 GLU A O 1
ATOM 877 N N . PHE A 1 119 ? 14.023 -25.125 -22.25 1 78.5 119 PHE A N 1
ATOM 878 C CA . PHE A 1 119 ? 14.789 -23.891 -22.391 1 78.5 119 PHE A CA 1
ATOM 879 C C . PHE A 1 119 ? 15.773 -23.984 -23.547 1 78.5 119 PHE A C 1
ATOM 881 O O . PHE A 1 119 ? 15.977 -23.016 -24.281 1 78.5 119 PHE A O 1
ATOM 888 N N . ALA A 1 120 ? 16.375 -25.062 -23.656 1 78.75 120 ALA A N 1
ATOM 889 C CA . ALA A 1 120 ? 17.297 -25.297 -24.75 1 78.75 120 ALA A CA 1
ATOM 890 C C . ALA A 1 120 ? 16.578 -25.25 -26.094 1 78.75 120 ALA A C 1
ATOM 892 O O . ALA A 1 120 ? 17.094 -24.719 -27.078 1 78.75 120 ALA A O 1
ATOM 893 N N . ASN A 1 121 ? 15.375 -25.828 -26.078 1 77.62 121 ASN A N 1
ATOM 894 C CA . ASN A 1 121 ? 14.57 -25.859 -27.297 1 77.62 121 ASN A CA 1
ATOM 895 C C . ASN A 1 121 ? 14.25 -24.453 -27.781 1 77.62 121 ASN A C 1
ATOM 897 O O . ASN A 1 121 ? 14.133 -24.219 -28.984 1 77.62 121 ASN A O 1
ATOM 901 N N . MET A 1 122 ? 14.164 -23.609 -26.891 1 77.31 122 MET A N 1
ATOM 902 C CA . MET A 1 122 ? 13.867 -22.234 -27.266 1 77.31 122 MET A CA 1
ATOM 903 C C . MET A 1 122 ? 15.156 -21.438 -27.484 1 77.31 122 MET A C 1
ATOM 905 O O . MET A 1 122 ? 15.117 -20.219 -27.672 1 77.31 122 MET A O 1
ATOM 909 N N . LYS A 1 123 ? 16.266 -22.062 -27.344 1 79.94 123 LYS A N 1
ATOM 910 C CA . LYS A 1 123 ? 17.594 -21.484 -27.609 1 79.94 123 LYS A CA 1
ATOM 911 C C . LYS A 1 123 ? 17.906 -20.375 -26.625 1 79.94 123 LYS A C 1
ATOM 913 O O . LYS A 1 123 ? 18.516 -19.359 -26.984 1 79.94 123 LYS A O 1
ATOM 918 N N . ALA A 1 124 ? 17.406 -20.562 -25.438 1 82.81 124 ALA A N 1
ATOM 919 C CA . ALA A 1 124 ? 17.656 -19.562 -24.391 1 82.81 124 ALA A CA 1
ATOM 920 C C . ALA A 1 124 ? 18.938 -19.891 -23.625 1 82.81 124 ALA A C 1
ATOM 922 O O . ALA A 1 124 ? 19.578 -19 -23.078 1 82.81 124 ALA A O 1
ATOM 923 N N . THR A 1 125 ? 19.312 -21.141 -23.641 1 88.88 125 THR A N 1
ATOM 924 C CA . THR A 1 125 ? 20.484 -21.578 -22.891 1 88.88 125 THR A CA 1
ATOM 925 C C . THR A 1 125 ? 21.719 -21.656 -23.797 1 88.88 125 THR A C 1
ATOM 927 O O . THR A 1 125 ? 21.578 -21.734 -25.031 1 88.88 125 THR A O 1
ATOM 930 N N . SER A 1 126 ? 22.812 -21.625 -23.156 1 91 126 SER A N 1
ATOM 931 C CA . SER A 1 126 ? 24.062 -21.828 -23.891 1 91 126 SER A CA 1
ATOM 932 C C . SER A 1 126 ? 24.203 -23.266 -24.359 1 91 126 SER A C 1
ATOM 934 O O . SER A 1 126 ? 23.844 -24.203 -23.625 1 91 126 SER A O 1
ATOM 936 N N . ASN A 1 127 ? 24.688 -23.375 -25.531 1 90.12 127 ASN A N 1
ATOM 937 C CA . ASN A 1 127 ? 24.938 -24.703 -26.094 1 90.12 127 ASN A CA 1
ATOM 938 C C . ASN A 1 127 ? 26.312 -25.234 -25.688 1 90.12 127 ASN A C 1
ATOM 940 O O . ASN A 1 127 ? 27.328 -24.672 -26.078 1 90.12 127 ASN A O 1
ATOM 944 N N . THR A 1 128 ? 26.312 -26.359 -25.078 1 90.38 128 THR A N 1
ATOM 945 C CA . THR A 1 128 ? 27.547 -26.922 -24.516 1 90.38 128 THR A CA 1
ATOM 946 C C . THR A 1 128 ? 28.531 -27.266 -25.625 1 90.38 128 THR A C 1
ATOM 948 O O . THR A 1 128 ? 29.734 -26.984 -25.5 1 90.38 128 THR A O 1
ATOM 951 N N . GLU A 1 129 ? 28.078 -27.859 -26.641 1 92.12 129 GLU A N 1
ATOM 952 C CA . GLU A 1 129 ? 28.953 -28.297 -27.734 1 92.12 129 GLU A CA 1
ATOM 953 C C . GLU A 1 129 ? 29.625 -27.109 -28.422 1 92.12 129 GLU A C 1
ATOM 955 O O . GLU A 1 129 ? 30.812 -27.141 -28.719 1 92.12 129 GLU A O 1
ATOM 960 N N . THR A 1 130 ? 28.812 -26.141 -28.672 1 92.31 130 THR A N 1
ATOM 961 C CA . THR A 1 130 ? 29.328 -24.938 -29.312 1 92.31 130 THR A CA 1
ATOM 962 C C . THR A 1 130 ? 30.375 -24.25 -28.438 1 92.31 130 THR A C 1
ATOM 964 O O . THR A 1 130 ? 31.375 -23.75 -28.922 1 92.31 130 THR A O 1
ATOM 967 N N . GLU A 1 131 ? 30.156 -24.203 -27.172 1 93.25 131 GLU A N 1
ATOM 968 C CA . GLU A 1 131 ? 31.078 -23.562 -26.234 1 93.25 131 GLU A CA 1
ATOM 969 C C . GLU A 1 131 ? 32.406 -24.312 -26.156 1 93.25 131 GLU A C 1
ATOM 971 O O . GLU A 1 131 ? 33.469 -23.719 -26.156 1 93.25 131 GLU A O 1
ATOM 976 N N . PHE A 1 132 ? 32.312 -25.609 -26.141 1 94.5 132 PHE A N 1
ATOM 977 C CA . PHE A 1 132 ? 33.531 -26.438 -26.125 1 94.5 132 PHE A CA 1
ATOM 978 C C . PHE A 1 132 ? 34.312 -26.234 -27.422 1 94.5 132 PHE A C 1
ATOM 980 O O . PHE A 1 132 ? 35.562 -26.172 -27.391 1 94.5 132 PHE A O 1
ATOM 987 N N . ALA A 1 133 ? 33.594 -26.203 -28.469 1 94.75 133 ALA A N 1
ATOM 988 C CA . ALA A 1 133 ? 34.25 -26.031 -29.766 1 94.75 133 ALA A CA 1
ATOM 989 C C . ALA A 1 133 ? 35 -24.703 -29.828 1 94.75 133 ALA A C 1
ATOM 991 O O . ALA A 1 133 ? 36 -24.562 -30.547 1 94.75 133 ALA A O 1
ATOM 992 N N . MET A 1 134 ? 34.562 -23.797 -29.078 1 92.19 134 MET A N 1
ATOM 993 C CA . MET A 1 134 ? 35.188 -22.484 -29.016 1 92.19 134 MET A CA 1
ATOM 994 C C . MET A 1 134 ? 36.312 -22.484 -27.984 1 92.19 134 MET A C 1
ATOM 996 O O . MET A 1 134 ? 36.906 -21.438 -27.734 1 92.19 134 MET A O 1
ATOM 1000 N N . GLY A 1 135 ? 36.531 -23.594 -27.281 1 92.88 135 GLY A N 1
ATOM 1001 C CA . GLY A 1 135 ? 37.656 -23.75 -26.359 1 92.88 135 GLY A CA 1
ATOM 1002 C C . GLY A 1 135 ? 37.344 -23.266 -24.969 1 92.88 135 GLY A C 1
ATOM 1003 O O . GLY A 1 135 ? 38.25 -22.938 -24.203 1 92.88 135 GLY A O 1
ATOM 1004 N N . ARG A 1 136 ? 36.094 -23.203 -24.594 1 93.31 136 ARG A N 1
ATOM 1005 C CA . ARG A 1 136 ? 35.719 -22.688 -23.281 1 93.31 136 ARG A CA 1
ATOM 1006 C C . ARG A 1 136 ? 35.406 -23.828 -22.312 1 93.31 136 ARG A C 1
ATOM 1008 O O . ARG A 1 136 ? 34.906 -24.875 -22.719 1 93.31 136 ARG A O 1
ATOM 1015 N N . GLU A 1 137 ? 35.781 -23.578 -21.062 1 93.06 137 GLU A N 1
ATOM 1016 C CA . GLU A 1 137 ? 35.375 -24.484 -19.984 1 93.06 137 GLU A CA 1
ATOM 1017 C C . GLU A 1 137 ? 34 -24.141 -19.438 1 93.06 137 GLU A C 1
ATOM 1019 O O . GLU A 1 137 ? 33.531 -23.016 -19.609 1 93.06 137 GLU A O 1
ATOM 1024 N N . PRO A 1 138 ? 33.375 -25.094 -18.812 1 91.19 138 PRO A N 1
ATOM 1025 C CA . PRO A 1 138 ? 32 -24.891 -18.328 1 91.19 138 PRO A CA 1
ATOM 1026 C C . PRO A 1 138 ? 31.844 -23.625 -17.5 1 91.19 138 PRO A C 1
ATOM 1028 O O . PRO A 1 138 ? 30.828 -22.953 -17.594 1 91.19 138 PRO A O 1
ATOM 1031 N N . ASN A 1 139 ? 32.812 -23.297 -16.781 1 90.56 139 ASN A N 1
ATOM 1032 C CA . ASN A 1 139 ? 32.719 -22.109 -15.914 1 90.56 139 ASN A CA 1
ATOM 1033 C C . ASN A 1 139 ? 32.781 -20.828 -16.719 1 90.56 139 ASN A C 1
ATOM 1035 O O . ASN A 1 139 ? 32.531 -19.734 -16.188 1 90.56 139 ASN A O 1
ATOM 1039 N N . GLU A 1 140 ? 32.938 -20.906 -17.984 1 92.19 140 GLU A N 1
ATOM 1040 C CA . GLU A 1 140 ? 33.062 -19.734 -18.844 1 92.19 140 GLU A CA 1
ATOM 1041 C C . GLU A 1 140 ? 31.844 -19.578 -19.734 1 92.19 140 GLU A C 1
ATOM 1043 O O . GLU A 1 140 ? 31.719 -18.609 -20.484 1 92.19 140 GLU A O 1
ATOM 1048 N N . PHE A 1 141 ? 30.938 -20.547 -19.625 1 93.56 141 PHE A N 1
ATOM 1049 C CA . PHE A 1 141 ? 29.812 -20.578 -20.562 1 93.56 141 PHE A CA 1
ATOM 1050 C C . PHE A 1 141 ? 28.906 -19.375 -20.375 1 93.56 141 PHE A C 1
ATOM 1052 O O . PHE A 1 141 ? 28.406 -18.812 -21.359 1 93.56 141 PHE A O 1
ATOM 1059 N N . SER A 1 142 ? 28.656 -19.031 -19.141 1 94.5 142 SER A N 1
ATOM 1060 C CA . SER A 1 142 ? 27.859 -17.844 -18.859 1 94.5 142 SER A CA 1
ATOM 1061 C C . SER A 1 142 ? 28.734 -16.578 -18.906 1 94.5 142 SER A C 1
ATOM 1063 O O . SER A 1 142 ? 29.594 -16.391 -18.062 1 94.5 142 SER A O 1
ATOM 1065 N N . ARG A 1 143 ? 28.5 -15.734 -19.812 1 94.31 143 ARG A N 1
ATOM 1066 C CA . ARG A 1 143 ? 29.375 -14.594 -20.047 1 94.31 143 ARG A CA 1
ATOM 1067 C C . ARG A 1 143 ? 28.578 -13.359 -20.438 1 94.31 143 ARG A C 1
ATOM 1069 O O . ARG A 1 143 ? 28.688 -12.859 -21.562 1 94.31 143 ARG A O 1
ATOM 1076 N N . PRO A 1 144 ? 27.812 -12.828 -19.547 1 96.06 144 PRO A N 1
ATOM 1077 C CA . PRO A 1 144 ? 26.969 -11.664 -19.812 1 96.06 144 PRO A CA 1
ATOM 1078 C C . PRO A 1 144 ? 27.75 -10.469 -20.328 1 96.06 144 PRO A C 1
ATOM 1080 O O . PRO A 1 144 ? 28.891 -10.234 -19.906 1 96.06 144 PRO A O 1
ATOM 1083 N N . THR A 1 145 ? 27.141 -9.695 -21.234 1 95.56 145 THR A N 1
ATOM 1084 C CA . THR A 1 145 ? 27.562 -8.406 -21.766 1 95.56 145 THR A CA 1
ATOM 1085 C C . THR A 1 145 ? 28.734 -8.578 -22.719 1 95.56 145 THR A C 1
ATOM 1087 O O . THR A 1 145 ? 29.281 -7.598 -23.25 1 95.56 145 THR A O 1
ATOM 1090 N N . THR A 1 146 ? 29.188 -9.805 -22.969 1 95.5 146 THR A N 1
ATOM 1091 C CA . THR A 1 146 ? 30.281 -10.039 -23.906 1 95.5 146 THR A CA 1
ATOM 1092 C C . THR A 1 146 ? 29.766 -10.188 -25.328 1 95.5 146 THR A C 1
ATOM 1094 O O . THR A 1 146 ? 28.562 -10.375 -25.547 1 95.5 146 THR A O 1
ATOM 1097 N N . SER A 1 147 ? 30.672 -10.055 -26.266 1 94.88 147 SER A N 1
ATOM 1098 C CA . SER A 1 147 ? 30.297 -10.195 -27.672 1 94.88 147 SER A CA 1
ATOM 1099 C C . SER A 1 147 ? 30.016 -11.648 -28.016 1 94.88 147 SER A C 1
ATOM 1101 O O . SER A 1 147 ? 29.344 -11.938 -29.016 1 94.88 147 SER A O 1
ATOM 1103 N N . THR A 1 148 ? 30.484 -12.57 -27.188 1 93.38 148 THR A N 1
ATOM 1104 C CA . THR A 1 148 ? 30.359 -13.992 -27.5 1 93.38 148 THR A CA 1
ATOM 1105 C C . THR A 1 148 ? 29.328 -14.656 -26.609 1 93.38 148 THR A C 1
ATOM 1107 O O . THR A 1 148 ? 29.297 -15.883 -26.484 1 93.38 148 THR A O 1
ATOM 1110 N N . ARG A 1 149 ? 28.562 -13.844 -25.938 1 94.12 149 ARG A N 1
ATOM 1111 C CA . ARG A 1 149 ? 27.5 -14.414 -25.109 1 94.12 149 ARG A CA 1
ATOM 1112 C C . ARG A 1 149 ? 26.562 -15.273 -25.938 1 94.12 149 ARG A C 1
ATOM 1114 O O . ARG A 1 149 ? 26.266 -14.945 -27.094 1 94.12 149 ARG A O 1
ATOM 1121 N N . ALA A 1 150 ? 26.062 -16.375 -25.344 1 91.38 150 ALA A N 1
ATOM 1122 C CA . ALA A 1 150 ? 25.297 -17.312 -26.156 1 91.38 150 ALA A CA 1
ATOM 1123 C C . ALA A 1 150 ? 24.141 -17.906 -25.359 1 91.38 150 ALA A C 1
ATOM 1125 O O . ALA A 1 150 ? 23.688 -19.016 -25.672 1 91.38 150 ALA A O 1
ATOM 1126 N N . GLY A 1 151 ? 23.719 -17.344 -24.344 1 91.25 151 GLY A N 1
ATOM 1127 C CA . GLY A 1 151 ? 22.594 -17.859 -23.578 1 91.25 151 GLY A CA 1
ATOM 1128 C C . GLY A 1 151 ? 22.938 -18.109 -22.125 1 91.25 151 GLY A C 1
ATOM 1129 O O . GLY A 1 151 ? 24.109 -18.078 -21.734 1 91.25 151 GLY A O 1
ATOM 1130 N N . PHE A 1 152 ? 21.891 -18.391 -21.359 1 90.44 152 PHE A N 1
ATOM 1131 C CA . PHE A 1 152 ? 22.156 -18.5 -19.938 1 90.44 152 PHE A CA 1
ATOM 1132 C C . PHE A 1 152 ? 22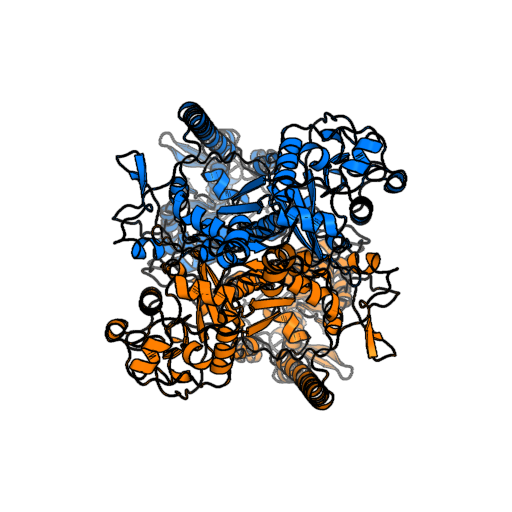.453 -19.938 -19.547 1 90.44 152 PHE A C 1
ATOM 1134 O O . PHE A 1 152 ? 22.141 -20.859 -20.297 1 90.44 152 PHE A O 1
ATOM 1141 N N . MET A 1 153 ? 23.203 -20.078 -18.5 1 92.62 153 MET A N 1
ATOM 1142 C CA . MET A 1 153 ? 23.453 -21.344 -17.812 1 92.62 153 MET A CA 1
ATOM 1143 C C . MET A 1 153 ? 22.516 -21.5 -16.625 1 92.62 153 MET A C 1
ATOM 1145 O O . MET A 1 153 ? 22.5 -20.656 -15.719 1 92.62 153 MET A O 1
ATOM 1149 N N . GLU A 1 154 ? 21.797 -22.562 -16.594 1 91.31 154 GLU A N 1
ATOM 1150 C CA . GLU A 1 154 ? 20.812 -22.766 -15.539 1 91.31 154 GLU A CA 1
ATOM 1151 C C . GLU A 1 154 ? 21.484 -23.078 -14.211 1 91.31 154 GLU A C 1
ATOM 1153 O O . GLU A 1 154 ? 22.547 -23.719 -14.188 1 91.31 154 GLU A O 1
ATOM 1158 N N . ALA A 1 155 ? 20.938 -22.609 -13.227 1 90.94 155 ALA A N 1
ATOM 1159 C CA . ALA A 1 155 ? 21.328 -22.953 -11.859 1 90.94 155 ALA A CA 1
ATOM 1160 C C . ALA A 1 155 ? 20.094 -23.188 -10.977 1 90.94 155 ALA A C 1
ATOM 1162 O O . ALA A 1 155 ? 19 -22.766 -11.312 1 90.94 155 ALA A O 1
ATOM 1163 N N . GLN A 1 156 ? 20.25 -24.016 -9.977 1 90.25 156 GLN A N 1
ATOM 1164 C CA . GLN A 1 156 ? 19.25 -24.203 -8.938 1 90.25 156 GLN A CA 1
ATOM 1165 C C . GLN A 1 156 ? 19.562 -23.344 -7.711 1 90.25 156 GLN A C 1
ATOM 1167 O O . GLN A 1 156 ? 20.719 -23.234 -7.312 1 90.25 156 GLN A O 1
ATOM 1172 N N . GLY A 1 157 ? 18.453 -22.719 -7.266 1 89.44 157 GLY A N 1
ATOM 1173 C CA . GLY A 1 157 ? 18.75 -21.938 -6.074 1 89.44 157 GLY A CA 1
ATOM 1174 C C . GLY A 1 157 ? 17.516 -21.328 -5.438 1 89.44 157 GLY A C 1
ATOM 1175 O O . GLY A 1 157 ? 16.422 -21.391 -6.004 1 89.44 157 GLY A O 1
ATOM 1176 N N . THR A 1 158 ? 17.672 -20.891 -4.207 1 93.75 158 THR A N 1
ATOM 1177 C CA . THR A 1 158 ? 16.672 -20.188 -3.408 1 93.75 158 THR A CA 1
ATOM 1178 C C . THR A 1 158 ? 17.281 -18.953 -2.748 1 93.75 158 THR A C 1
ATOM 1180 O O . THR A 1 158 ? 18.453 -18.969 -2.359 1 93.75 158 THR A O 1
ATOM 1183 N N . GLY A 1 159 ? 16.578 -17.844 -2.805 1 95.88 159 GLY A N 1
ATOM 1184 C CA . GLY A 1 159 ? 16.938 -16.625 -2.098 1 95.88 159 GLY A CA 1
ATOM 1185 C C . GLY A 1 159 ? 15.781 -16.031 -1.318 1 95.88 159 GLY A C 1
ATOM 1186 O O . GLY A 1 159 ? 14.672 -15.914 -1.835 1 95.88 159 GLY A O 1
ATOM 1187 N N . VAL A 1 160 ? 16.062 -15.742 -0.021 1 96.06 160 VAL A N 1
ATOM 1188 C CA . VAL A 1 160 ? 15.008 -15.227 0.847 1 96.06 160 VAL A CA 1
ATOM 1189 C C . VAL A 1 160 ? 15.516 -13.992 1.594 1 96.06 160 VAL A C 1
ATOM 1191 O O . VAL A 1 160 ? 16.656 -13.969 2.053 1 96.06 160 VAL A O 1
ATOM 1194 N N . GLN A 1 161 ? 14.711 -12.992 1.641 1 97.25 161 GLN A N 1
ATOM 1195 C CA . GLN A 1 161 ? 14.953 -11.797 2.438 1 97.25 161 GLN A CA 1
ATOM 1196 C C . GLN A 1 161 ? 13.859 -11.594 3.482 1 97.25 161 GLN A C 1
ATOM 1198 O O . GLN A 1 161 ? 12.68 -11.82 3.205 1 97.25 161 GLN A O 1
ATOM 1203 N N . ILE A 1 162 ? 14.258 -11.211 4.672 1 97.69 162 ILE A N 1
ATOM 1204 C CA . ILE A 1 162 ? 13.32 -10.781 5.703 1 97.69 162 ILE A CA 1
ATOM 1205 C C . ILE A 1 162 ? 13.195 -9.258 5.68 1 97.69 162 ILE A C 1
ATOM 1207 O O . ILE A 1 162 ? 14.172 -8.547 5.914 1 97.69 162 ILE A O 1
ATOM 1211 N N . LEU A 1 163 ? 11.992 -8.781 5.359 1 98.31 163 LEU A N 1
ATOM 1212 C CA . LEU A 1 163 ? 11.727 -7.348 5.305 1 98.31 163 LEU A CA 1
ATOM 1213 C C . LEU A 1 163 ? 10.922 -6.898 6.516 1 98.31 163 LEU A C 1
ATOM 1215 O O . LEU A 1 163 ? 10 -7.594 6.945 1 98.31 163 LEU A O 1
ATOM 1219 N N . MET A 1 164 ? 11.312 -5.773 7.082 1 98.06 164 MET A N 1
ATOM 1220 C CA . MET A 1 164 ? 10.633 -5.156 8.211 1 98.06 164 MET A CA 1
ATOM 1221 C C . MET A 1 164 ? 10.531 -3.646 8.039 1 98.06 164 MET A C 1
ATOM 1223 O O . MET A 1 164 ? 11.32 -3.051 7.301 1 98.06 164 MET A O 1
ATOM 1227 N N . ASN A 1 165 ? 9.5 -3.08 8.562 1 96.81 165 ASN A N 1
ATOM 1228 C CA . ASN A 1 165 ? 9.617 -1.635 8.719 1 96.81 165 ASN A CA 1
ATOM 1229 C C . ASN A 1 165 ? 10.742 -1.26 9.672 1 96.81 165 ASN A C 1
ATOM 1231 O O . ASN A 1 165 ? 11.141 -2.062 10.523 1 96.81 165 ASN A O 1
ATOM 1235 N N . ALA A 1 166 ? 11.289 -0.146 9.609 1 96.5 166 ALA A N 1
ATOM 1236 C CA . ALA A 1 166 ? 12.477 0.284 10.344 1 96.5 166 ALA A CA 1
ATOM 1237 C C . ALA A 1 166 ? 12.234 0.22 11.852 1 96.5 166 ALA A C 1
ATOM 1239 O O . ALA A 1 166 ? 13.109 -0.223 12.602 1 96.5 166 ALA A O 1
ATOM 1240 N N . LYS A 1 167 ? 11.109 0.604 12.289 1 95.25 167 LYS A N 1
ATOM 1241 C CA . LYS A 1 167 ? 10.797 0.622 13.711 1 95.25 167 LYS A CA 1
ATOM 1242 C C . LYS A 1 167 ? 10.906 -0.774 14.32 1 95.25 167 LYS A C 1
ATOM 1244 O O . LYS A 1 167 ? 11.531 -0.956 15.367 1 95.25 167 LYS A O 1
ATOM 1249 N N . THR A 1 168 ? 10.289 -1.755 13.648 1 96.75 168 THR A N 1
ATOM 1250 C CA . THR A 1 168 ? 10.305 -3.131 14.133 1 96.75 168 THR A CA 1
ATOM 1251 C C . THR A 1 168 ? 11.734 -3.678 14.141 1 96.75 168 THR A C 1
ATOM 1253 O O . THR A 1 168 ? 12.156 -4.309 15.117 1 96.75 168 THR A O 1
ATOM 1256 N N . ALA A 1 169 ? 12.477 -3.453 13.086 1 97.25 169 ALA A N 1
ATOM 1257 C CA . ALA A 1 169 ? 13.852 -3.934 12.984 1 97.25 169 ALA A CA 1
ATOM 1258 C C . ALA A 1 169 ? 14.727 -3.352 14.094 1 97.25 169 ALA A C 1
ATOM 1260 O O . ALA A 1 169 ? 15.523 -4.066 14.703 1 97.25 169 ALA A O 1
ATOM 1261 N N . LEU A 1 170 ? 14.555 -2.047 14.367 1 96.75 170 LEU A N 1
ATOM 1262 C CA . LEU A 1 170 ? 15.336 -1.365 15.391 1 96.75 170 LEU A CA 1
ATOM 1263 C C . LEU A 1 170 ? 14.953 -1.858 16.781 1 96.75 170 LEU A C 1
ATOM 1265 O O . LEU A 1 170 ? 15.828 -2.082 17.625 1 96.75 170 LEU A O 1
ATOM 1269 N N . GLU A 1 171 ? 13.68 -2.041 16.953 1 95.19 171 GLU A N 1
ATOM 1270 C CA . GLU A 1 171 ? 13.195 -2.523 18.25 1 95.19 171 GLU A CA 1
ATOM 1271 C C . GLU A 1 171 ? 13.734 -3.92 18.547 1 95.19 171 GLU A C 1
ATOM 1273 O O . GLU A 1 171 ? 14.094 -4.219 19.688 1 95.19 171 GLU A O 1
ATOM 1278 N N . MET A 1 172 ? 13.844 -4.723 17.594 1 96 172 MET A N 1
ATOM 1279 C CA . MET A 1 172 ? 14.266 -6.109 17.781 1 96 172 MET A CA 1
ATOM 1280 C C . MET A 1 172 ? 15.789 -6.215 17.812 1 96 172 MET A C 1
ATOM 1282 O O . MET A 1 172 ? 16.328 -7.254 18.188 1 96 172 MET A O 1
ATOM 1286 N N . GLY A 1 173 ? 16.484 -5.168 17.359 1 96.56 173 GLY A N 1
ATOM 1287 C CA . GLY A 1 173 ? 17.922 -5.207 17.297 1 96.56 173 GLY A CA 1
ATOM 1288 C C . GLY A 1 173 ? 18.438 -6.023 16.125 1 96.56 173 GLY A C 1
ATOM 1289 O O . GLY A 1 173 ? 19.531 -6.605 16.188 1 96.56 173 GLY A O 1
ATOM 1290 N N . CYS A 1 174 ? 17.703 -6.074 15.055 1 96.5 174 CYS A N 1
ATOM 1291 C CA . CYS A 1 174 ? 18.078 -6.898 13.914 1 96.5 174 CYS A CA 1
ATOM 1292 C C . CYS A 1 174 ? 19.281 -6.309 13.188 1 96.5 174 CYS A C 1
ATOM 1294 O O . CYS A 1 174 ? 19.516 -5.098 13.234 1 96.5 174 CYS A O 1
ATOM 1296 N N . ALA A 1 175 ? 20.047 -7.191 12.594 1 95.38 175 ALA A N 1
ATOM 1297 C CA . ALA A 1 175 ? 21.109 -6.742 11.688 1 95.38 175 ALA A CA 1
ATOM 1298 C C . ALA A 1 175 ? 20.516 -6.199 10.391 1 95.38 175 ALA A C 1
ATOM 1300 O O . ALA A 1 175 ? 20.078 -6.969 9.523 1 95.38 175 ALA A O 1
ATOM 1301 N N . ILE A 1 176 ? 20.531 -4.891 10.211 1 97.31 176 ILE A N 1
ATOM 1302 C CA . ILE A 1 176 ? 19.953 -4.254 9.039 1 97.31 176 ILE A CA 1
ATOM 1303 C C . ILE A 1 176 ? 20.969 -4.215 7.902 1 97.31 176 ILE A C 1
ATOM 1305 O O . ILE A 1 176 ? 22.016 -3.57 8.023 1 97.31 176 ILE A O 1
ATOM 1309 N N . GLN A 1 177 ? 20.672 -4.875 6.805 1 97.38 177 GLN A N 1
ATOM 1310 C CA . GLN A 1 177 ? 21.625 -5.035 5.699 1 97.38 177 GLN A CA 1
ATOM 1311 C C . GLN A 1 177 ? 21.484 -3.893 4.695 1 97.38 177 GLN A C 1
ATOM 1313 O O . GLN A 1 177 ? 22.453 -3.537 4.02 1 97.38 177 GLN A O 1
ATOM 1318 N N . SER A 1 178 ? 20.312 -3.389 4.555 1 98.31 178 SER A N 1
ATOM 1319 C CA . SER A 1 178 ? 20.047 -2.301 3.615 1 98.31 178 SER A CA 1
ATOM 1320 C C . SER A 1 178 ? 18.672 -1.698 3.836 1 98.31 178 SER A C 1
ATOM 1322 O O . SER A 1 178 ? 17.859 -2.229 4.613 1 98.31 178 SER A O 1
ATOM 1324 N N . ILE A 1 179 ? 18.438 -0.503 3.297 1 98.56 179 ILE A N 1
ATOM 1325 C CA . ILE A 1 179 ? 17.125 0.114 3.176 1 98.56 179 ILE A CA 1
ATOM 1326 C C . ILE A 1 179 ? 16.562 -0.128 1.774 1 98.56 179 ILE A C 1
ATOM 1328 O O . ILE A 1 179 ? 17.188 0.239 0.779 1 98.56 179 ILE A O 1
ATOM 1332 N N . VAL A 1 180 ? 15.461 -0.821 1.643 1 98.69 180 VAL A N 1
ATOM 1333 C CA . VAL A 1 180 ? 14.789 -0.873 0.351 1 98.69 180 VAL A CA 1
ATOM 1334 C C . VAL A 1 180 ? 14.039 0.438 0.104 1 98.69 180 VAL A C 1
ATOM 1336 O O . VAL A 1 180 ? 12.93 0.633 0.606 1 98.69 180 VAL A O 1
ATOM 1339 N N . ALA A 1 181 ? 14.594 1.271 -0.699 1 98.25 181 ALA A N 1
ATOM 1340 C CA . ALA A 1 181 ? 14.141 2.652 -0.821 1 98.25 181 ALA A CA 1
ATOM 1341 C C . ALA A 1 181 ? 13.109 2.795 -1.939 1 98.25 181 ALA A C 1
ATOM 1343 O O . ALA A 1 181 ? 12.352 3.77 -1.978 1 98.25 181 ALA A O 1
ATOM 1344 N N . PHE A 1 182 ? 13.148 1.883 -2.848 1 98.06 182 PHE A N 1
ATOM 1345 C CA . PHE A 1 182 ? 12.258 1.974 -4 1 98.06 182 PHE A CA 1
ATOM 1346 C C . PHE A 1 182 ? 12.094 0.612 -4.664 1 98.06 182 PHE A C 1
ATOM 1348 O O . PHE A 1 182 ? 13.055 -0.149 -4.781 1 98.06 182 PHE A O 1
ATOM 1355 N N . THR A 1 183 ? 10.883 0.235 -5.055 1 98.19 183 THR A N 1
ATOM 1356 C CA . THR A 1 183 ? 10.586 -0.938 -5.871 1 98.19 183 THR A CA 1
ATOM 1357 C C . THR A 1 183 ? 9.539 -0.604 -6.934 1 98.19 183 THR A C 1
ATOM 1359 O O . THR A 1 183 ? 8.68 0.25 -6.719 1 98.19 183 THR A O 1
ATOM 1362 N N . SER A 1 184 ? 9.648 -1.263 -7.988 1 97.25 184 SER A N 1
ATOM 1363 C CA . SER A 1 184 ? 8.664 -1.137 -9.062 1 97.25 184 SER A CA 1
ATOM 1364 C C . SER A 1 184 ? 8.641 -2.385 -9.938 1 97.25 184 SER A C 1
ATOM 1366 O O . SER A 1 184 ? 9.656 -3.062 -10.094 1 97.25 184 SER A O 1
ATOM 1368 N N . THR A 1 185 ? 7.477 -2.697 -10.414 1 96.75 185 THR A N 1
ATOM 1369 C CA . THR A 1 185 ? 7.328 -3.689 -11.469 1 96.75 185 THR A CA 1
ATOM 1370 C C . THR A 1 185 ? 6.688 -3.068 -12.711 1 96.75 185 THR A C 1
ATOM 1372 O O . THR A 1 185 ? 5.977 -2.066 -12.609 1 96.75 185 THR A O 1
ATOM 1375 N N . SER A 1 186 ? 7.004 -3.623 -13.828 1 94.75 186 SER A N 1
ATOM 1376 C CA . SER A 1 186 ? 6.508 -3.094 -15.094 1 94.75 186 SER A CA 1
ATOM 1377 C C . SER A 1 186 ? 6.301 -4.207 -16.109 1 94.75 186 SER A C 1
ATOM 1379 O O . SER A 1 186 ? 6.93 -5.262 -16.031 1 94.75 186 SER A O 1
ATOM 1381 N N . THR A 1 187 ? 5.414 -3.918 -17 1 91.19 187 THR A N 1
ATOM 1382 C CA . THR A 1 187 ? 5.242 -4.793 -18.156 1 91.19 187 THR A CA 1
ATOM 1383 C C . THR A 1 187 ? 5.934 -4.207 -19.375 1 91.19 187 THR A C 1
ATOM 1385 O O . THR A 1 187 ? 6.258 -3.018 -19.406 1 91.19 187 THR A O 1
ATOM 1388 N N . ASP A 1 188 ? 6.238 -5.242 -20.312 1 80.25 188 ASP A N 1
ATOM 1389 C CA . ASP A 1 188 ? 6.922 -4.836 -21.531 1 80.25 188 ASP A CA 1
ATOM 1390 C C . ASP A 1 188 ? 6.023 -5.023 -22.75 1 80.25 188 ASP A C 1
ATOM 1392 O O . ASP A 1 188 ? 5.117 -5.859 -22.734 1 80.25 188 ASP A O 1
ATOM 1396 N N . LYS A 1 189 ? 5.832 -3.986 -23.625 1 66.62 189 LYS A N 1
ATOM 1397 C CA . LYS A 1 189 ? 5.07 -4.141 -24.859 1 66.62 189 LYS A CA 1
ATOM 1398 C C . LYS A 1 189 ? 5.969 -4.582 -26.016 1 66.62 189 LYS A C 1
ATOM 1400 O O . LYS A 1 189 ? 6.559 -3.748 -26.703 1 66.62 189 LYS A O 1
ATOM 1405 N N . ALA A 1 190 ? 6.676 -5.691 -25.734 1 58.19 190 ALA A N 1
ATOM 1406 C CA . ALA A 1 190 ? 7.594 -5.887 -26.859 1 58.19 190 ALA A CA 1
ATOM 1407 C C . ALA A 1 190 ? 6.973 -6.793 -27.922 1 58.19 190 ALA A C 1
ATOM 1409 O O . ALA A 1 190 ? 7.148 -8.016 -27.875 1 58.19 190 ALA A O 1
ATOM 1410 N N . GLY A 1 191 ? 6.207 -6.211 -28.781 1 60.62 191 GLY A N 1
ATOM 1411 C CA . GLY A 1 191 ? 5.738 -6.953 -29.938 1 60.62 191 GLY A CA 1
ATOM 1412 C C . GLY A 1 191 ? 4.906 -8.164 -29.578 1 60.62 191 GLY A C 1
ATOM 1413 O O . GLY A 1 191 ? 4.207 -8.164 -28.562 1 60.62 191 GLY A O 1
ATOM 1414 N N . ARG A 1 192 ? 4.785 -9.094 -30.359 1 67 192 ARG A N 1
ATOM 1415 C CA . ARG A 1 192 ? 4.016 -10.32 -30.172 1 67 192 ARG A CA 1
ATOM 1416 C C . ARG A 1 192 ? 4.91 -11.461 -29.688 1 67 192 ARG A C 1
ATOM 1418 O O . ARG A 1 192 ? 4.715 -12.617 -30.062 1 67 192 ARG A O 1
ATOM 1425 N N . SER A 1 193 ? 5.992 -10.992 -28.922 1 70.94 193 SER A N 1
ATOM 1426 C CA . SER A 1 193 ? 6.918 -12.008 -28.422 1 70.94 193 SER A CA 1
ATOM 1427 C C . SER A 1 193 ? 6.973 -12.016 -26.906 1 70.94 193 SER A C 1
ATOM 1429 O O . SER A 1 193 ? 7.309 -11 -26.281 1 70.94 193 SER A O 1
ATOM 1431 N N . ILE A 1 194 ? 6.746 -13.164 -26.344 1 70.25 194 ILE A N 1
ATOM 1432 C CA . ILE A 1 194 ? 6.707 -13.375 -24.891 1 70.25 194 ILE A CA 1
ATOM 1433 C C . ILE A 1 194 ? 8.117 -13.25 -24.312 1 70.25 194 ILE A C 1
ATOM 1435 O O . ILE A 1 194 ? 8.312 -12.633 -23.266 1 70.25 194 ILE A O 1
ATOM 1439 N N . PRO A 1 195 ? 9.094 -13.648 -25.016 1 68.5 195 PRO A N 1
ATOM 1440 C CA . PRO A 1 195 ? 10.43 -13.609 -24.422 1 68.5 195 PRO A CA 1
ATOM 1441 C C . PRO A 1 195 ? 11.164 -12.305 -24.719 1 68.5 195 PRO A C 1
ATOM 1443 O O . PRO A 1 195 ? 12.203 -12.031 -24.125 1 68.5 195 PRO A O 1
ATOM 1446 N N . ALA A 1 196 ? 10.703 -11.477 -25.547 1 73.62 196 ALA A N 1
ATOM 1447 C CA . ALA A 1 196 ? 11.422 -10.273 -25.969 1 73.62 196 ALA A CA 1
ATOM 1448 C C . ALA A 1 196 ? 11.484 -9.25 -24.844 1 73.62 196 ALA A C 1
ATOM 1450 O O . ALA A 1 196 ? 10.484 -9 -24.172 1 73.62 196 ALA A O 1
ATOM 1451 N N . PRO A 1 197 ? 12.727 -8.773 -24.641 1 79.06 197 PRO A N 1
ATOM 1452 C CA . PRO A 1 197 ? 12.836 -7.738 -23.609 1 79.06 197 PRO A CA 1
ATOM 1453 C C . PRO A 1 197 ? 12.188 -6.422 -24.016 1 79.06 197 PRO A C 1
ATOM 1455 O O . PRO A 1 197 ? 12.141 -6.094 -25.203 1 79.06 197 PRO A O 1
ATOM 1458 N N . GLY A 1 198 ? 11.586 -5.734 -23.062 1 83.56 198 GLY A N 1
ATOM 1459 C CA . GLY A 1 198 ? 10.961 -4.445 -23.312 1 83.56 198 GLY A CA 1
ATOM 1460 C C . GLY A 1 198 ? 11.539 -3.328 -22.469 1 83.56 198 GLY A C 1
ATOM 1461 O O . GLY A 1 198 ? 12.625 -3.471 -21.906 1 83.56 198 GLY A O 1
ATOM 1462 N N . ARG A 1 199 ? 10.891 -2.166 -22.562 1 90.81 199 ARG A N 1
ATOM 1463 C CA . ARG A 1 199 ? 11.453 -0.963 -21.969 1 90.81 199 ARG A CA 1
ATOM 1464 C C . ARG A 1 199 ? 10.516 -0.393 -20.906 1 90.81 199 ARG A C 1
ATOM 1466 O O . ARG A 1 199 ? 10.609 0.786 -20.547 1 90.81 199 ARG A O 1
ATOM 1473 N N . GLY A 1 200 ? 9.648 -1.18 -20.438 1 92.62 200 GLY A N 1
ATOM 1474 C CA . GLY A 1 200 ? 8.672 -0.712 -19.469 1 92.62 200 GLY A CA 1
ATOM 1475 C C . GLY A 1 200 ? 9.312 -0.104 -18.234 1 92.62 200 GLY A C 1
ATOM 1476 O O . GLY A 1 200 ? 8.773 0.842 -17.656 1 92.62 200 GLY A O 1
ATOM 1477 N N . VAL A 1 201 ? 10.492 -0.542 -17.844 1 94.56 201 VAL A N 1
ATOM 1478 C CA . VAL A 1 201 ? 11.188 -0.114 -16.641 1 94.56 201 VAL A CA 1
ATOM 1479 C C . VAL A 1 201 ? 11.633 1.339 -16.781 1 94.56 201 VAL A C 1
ATOM 1481 O O . VAL A 1 201 ? 11.938 2.004 -15.789 1 94.56 201 VAL A O 1
ATOM 1484 N N . LEU A 1 202 ? 11.594 1.905 -17.969 1 96.06 202 LEU A N 1
ATOM 1485 C CA . LEU A 1 202 ? 11.984 3.285 -18.219 1 96.06 202 LEU A CA 1
ATOM 1486 C C . LEU A 1 202 ? 11.117 4.258 -17.438 1 96.06 202 LEU A C 1
ATOM 1488 O O . LEU A 1 202 ? 11.562 5.355 -17.094 1 96.06 202 LEU A O 1
ATOM 1492 N N . SER A 1 203 ? 9.961 3.814 -17.109 1 95.75 203 SER A N 1
ATOM 1493 C CA . SER A 1 203 ? 8.961 4.699 -16.516 1 95.75 203 SER A CA 1
ATOM 1494 C C . SER A 1 203 ? 9.359 5.105 -15.102 1 95.75 203 SER A C 1
ATOM 1496 O O . SER A 1 203 ? 8.789 6.035 -14.531 1 95.75 203 SER A O 1
ATOM 1498 N N . VAL A 1 204 ? 10.367 4.477 -14.484 1 97.38 204 VAL A N 1
ATOM 1499 C CA . VAL A 1 204 ? 10.805 4.852 -13.148 1 97.38 204 VAL A CA 1
ATOM 1500 C C . VAL A 1 204 ? 11.5 6.211 -13.188 1 97.38 204 VAL A C 1
ATOM 1502 O O . VAL A 1 204 ? 11.695 6.844 -12.148 1 97.38 204 VAL A O 1
ATOM 1505 N N . ALA A 1 205 ? 11.875 6.664 -14.438 1 98.12 205 ALA A N 1
ATOM 1506 C CA . ALA A 1 205 ? 12.602 7.918 -14.625 1 98.12 205 ALA A CA 1
ATOM 1507 C C . ALA A 1 205 ? 11.719 8.977 -15.289 1 98.12 205 ALA A C 1
ATOM 1509 O O . ALA A 1 205 ? 12.211 10 -15.75 1 98.12 205 ALA A O 1
ATOM 1510 N N . ARG A 1 206 ? 10.414 8.742 -15.375 1 97.19 206 ARG A N 1
ATOM 1511 C CA . ARG A 1 206 ? 9.547 9.672 -16.078 1 97.19 206 ARG A CA 1
ATOM 1512 C C . ARG A 1 206 ? 9.406 10.984 -15.32 1 97.19 206 ARG A C 1
ATOM 1514 O O . ARG A 1 206 ? 9.062 10.984 -14.133 1 97.19 206 ARG A O 1
ATOM 1521 N N . GLU A 1 207 ? 9.664 12.039 -15.93 1 95.81 207 GLU A N 1
ATOM 1522 C CA . GLU A 1 207 ? 9.516 13.367 -15.336 1 95.81 207 GLU A CA 1
ATOM 1523 C C . GLU A 1 207 ? 9.516 14.453 -16.406 1 95.81 207 GLU A C 1
ATOM 1525 O O . GLU A 1 207 ? 10.039 14.242 -17.5 1 95.81 207 GLU A O 1
ATOM 1530 N N . ILE A 1 208 ? 8.852 15.469 -16.094 1 93.69 208 ILE A N 1
ATOM 1531 C CA . ILE A 1 208 ? 9.008 16.719 -16.844 1 93.69 208 ILE A CA 1
ATOM 1532 C C . ILE A 1 208 ? 10.031 17.609 -16.156 1 93.69 208 ILE A C 1
ATOM 1534 O O . ILE A 1 208 ? 9.852 18 -15 1 93.69 208 ILE A O 1
ATOM 1538 N N . THR A 1 209 ? 11.055 17.953 -16.812 1 85.75 209 THR A N 1
ATOM 1539 C CA . THR A 1 209 ? 12.094 18.781 -16.203 1 85.75 209 THR A CA 1
ATOM 1540 C C . THR A 1 209 ? 11.578 20.203 -15.969 1 85.75 209 THR A C 1
ATOM 1542 O O . THR A 1 209 ? 11.203 20.891 -16.906 1 85.75 209 THR A O 1
ATOM 1545 N N . PRO A 1 210 ? 11.586 20.484 -14.75 1 80.69 210 PRO A N 1
ATOM 1546 C CA . PRO A 1 210 ? 11.086 21.844 -14.484 1 80.69 210 PRO A CA 1
ATOM 1547 C C . PRO A 1 210 ? 12.109 22.922 -14.812 1 80.69 210 PRO A C 1
ATOM 1549 O O . PRO A 1 210 ? 13.312 22.656 -14.828 1 80.69 210 PRO A O 1
ATOM 1552 N N . LYS A 1 211 ? 11.578 24.047 -15.109 1 76.81 211 LYS A N 1
ATOM 1553 C CA . LYS A 1 211 ? 12.453 25.188 -15.367 1 76.81 211 LYS A CA 1
ATOM 1554 C C . LYS A 1 211 ? 13.102 25.688 -14.078 1 76.81 211 LYS A C 1
ATOM 1556 O O . LYS A 1 211 ? 14.273 26.047 -14.07 1 76.81 211 LYS A O 1
ATOM 1561 N N . GLN A 1 212 ? 12.305 25.625 -13.062 1 78.62 212 GLN A N 1
ATOM 1562 C CA . GLN A 1 212 ? 12.797 26.047 -11.75 1 78.62 212 GLN A CA 1
ATOM 1563 C C . GLN A 1 212 ? 12.891 24.875 -10.789 1 78.62 212 GLN A C 1
ATOM 1565 O O . GLN A 1 212 ? 12.211 23.859 -10.969 1 78.62 212 GLN A O 1
ATOM 1570 N N . SER A 1 213 ? 13.789 25.094 -9.852 1 84.94 213 SER A N 1
ATOM 1571 C CA . SER A 1 213 ? 13.914 24.078 -8.82 1 84.94 213 SER A CA 1
ATOM 1572 C C . SER A 1 213 ? 12.617 23.906 -8.039 1 84.94 213 SER A C 1
ATOM 1574 O O . SER A 1 213 ? 11.93 24.891 -7.75 1 84.94 213 SER A O 1
ATOM 1576 N N . LEU A 1 214 ? 12.328 22.766 -7.754 1 89.25 214 LEU A N 1
ATOM 1577 C CA . LEU A 1 214 ? 11.094 22.484 -7.031 1 89.25 214 LEU A CA 1
ATOM 1578 C C . LEU A 1 214 ? 11.289 22.688 -5.531 1 89.25 214 LEU A C 1
ATOM 1580 O O . LEU A 1 214 ? 12.234 22.156 -4.949 1 89.25 214 LEU A O 1
ATOM 1584 N N . ARG A 1 215 ? 10.438 23.375 -4.902 1 89.81 215 ARG A N 1
ATOM 1585 C CA . ARG A 1 215 ? 10.539 23.719 -3.49 1 89.81 215 ARG A CA 1
ATOM 1586 C C . ARG A 1 215 ? 10.5 22.484 -2.613 1 89.81 215 ARG A C 1
ATOM 1588 O O . ARG A 1 215 ? 11.203 22.391 -1.604 1 89.81 215 ARG A O 1
ATOM 1595 N N . ILE A 1 216 ? 9.703 21.484 -3.02 1 93.25 216 ILE A N 1
ATOM 1596 C CA . ILE A 1 216 ? 9.5 20.312 -2.184 1 93.25 216 ILE A CA 1
ATOM 1597 C C . ILE A 1 216 ? 10.789 19.5 -2.102 1 93.25 216 ILE A C 1
ATOM 1599 O O . ILE A 1 216 ? 10.961 18.672 -1.199 1 93.25 216 ILE A O 1
ATOM 1603 N N . LEU A 1 217 ? 11.734 19.688 -3.025 1 93.75 217 LEU A N 1
ATOM 1604 C CA . LEU A 1 217 ? 13 18.969 -3.008 1 93.75 217 LEU A CA 1
ATOM 1605 C C . LEU A 1 217 ? 14.062 19.766 -2.246 1 93.75 217 LEU A C 1
ATOM 1607 O O . LEU A 1 217 ? 15.164 19.25 -2.002 1 93.75 217 LEU A O 1
ATOM 1611 N N . ASP A 1 218 ? 13.758 21 -1.879 1 93.19 218 ASP A N 1
ATOM 1612 C CA . ASP A 1 218 ? 14.664 21.844 -1.101 1 93.19 218 ASP A CA 1
ATOM 1613 C C . ASP A 1 218 ? 14.562 21.531 0.389 1 93.19 218 ASP A C 1
ATOM 1615 O O . ASP A 1 218 ? 13.5 21.672 0.993 1 93.19 218 ASP A O 1
ATOM 1619 N N . ILE A 1 219 ? 15.633 21.188 0.988 1 92.5 219 ILE A N 1
ATOM 1620 C CA . ILE A 1 219 ? 15.664 20.75 2.379 1 92.5 219 ILE A CA 1
ATOM 1621 C C . ILE A 1 219 ? 15.266 21.906 3.293 1 92.5 219 ILE A C 1
ATOM 1623 O O . ILE A 1 219 ? 14.617 21.703 4.32 1 92.5 219 ILE A O 1
ATOM 1627 N N . ASP A 1 220 ? 15.734 23.125 2.961 1 92.62 220 ASP A N 1
ATOM 1628 C CA . ASP A 1 220 ? 15.398 24.281 3.787 1 92.62 220 ASP A CA 1
ATOM 1629 C C . ASP A 1 220 ? 13.898 24.547 3.777 1 92.62 220 ASP A C 1
ATOM 1631 O O . ASP A 1 220 ? 13.312 24.875 4.812 1 92.62 220 ASP A O 1
ATOM 1635 N N . TYR A 1 221 ? 13.312 24.438 2.594 1 93.69 221 TYR A N 1
ATOM 1636 C CA . TYR A 1 221 ? 11.867 24.594 2.492 1 93.69 221 TYR A CA 1
ATOM 1637 C C . TYR A 1 221 ? 11.141 23.562 3.332 1 93.69 221 TYR A C 1
ATOM 1639 O O . TYR A 1 221 ? 10.227 23.891 4.09 1 93.69 221 TYR A O 1
ATOM 1647 N N . ARG A 1 222 ? 11.562 22.344 3.246 1 95.12 222 ARG A N 1
ATOM 1648 C CA . ARG A 1 222 ? 10.906 21.25 3.969 1 95.12 222 ARG A CA 1
ATOM 1649 C C . ARG A 1 222 ? 11.07 21.422 5.477 1 95.12 222 ARG A C 1
ATOM 1651 O O . ARG A 1 222 ? 10.148 21.125 6.242 1 95.12 222 ARG A O 1
ATOM 1658 N N . THR A 1 223 ? 12.234 21.891 5.852 1 92.69 223 THR A N 1
ATOM 1659 C CA . THR A 1 223 ? 12.484 22.141 7.266 1 92.69 223 THR A CA 1
ATOM 1660 C C . THR A 1 223 ? 11.547 23.219 7.793 1 92.69 223 THR A C 1
ATOM 1662 O O . THR A 1 223 ? 10.984 23.078 8.883 1 92.69 223 THR A O 1
ATOM 1665 N N . ARG A 1 224 ? 11.422 24.25 7.02 1 93.5 224 ARG A N 1
ATOM 1666 C CA . ARG A 1 224 ? 10.523 25.328 7.414 1 93.5 224 ARG A CA 1
ATOM 1667 C C . ARG A 1 224 ? 9.078 24.844 7.496 1 93.5 224 ARG A C 1
ATOM 1669 O O . ARG A 1 224 ? 8.359 25.203 8.43 1 93.5 224 ARG A O 1
ATOM 1676 N N . GLN A 1 225 ? 8.656 24.047 6.531 1 95.25 225 GLN A N 1
ATOM 1677 C CA . GLN A 1 225 ? 7.297 23.516 6.52 1 95.25 225 GLN A CA 1
ATOM 1678 C C . GLN A 1 225 ? 7.043 22.625 7.73 1 95.25 225 GLN A C 1
ATOM 1680 O O . GLN A 1 225 ? 5.973 22.688 8.336 1 95.25 225 GLN A O 1
ATOM 1685 N N . LEU A 1 226 ? 8.008 21.797 8.031 1 93.44 226 LEU A N 1
ATOM 1686 C CA . LEU A 1 226 ? 7.871 20.906 9.18 1 93.44 226 LEU A CA 1
ATOM 1687 C C . LEU A 1 226 ? 7.762 21.688 10.477 1 93.44 226 LEU A C 1
ATOM 1689 O O . LEU A 1 226 ? 6.961 21.359 11.352 1 93.44 226 LEU A O 1
ATOM 1693 N N . ALA A 1 227 ? 8.586 22.734 10.602 1 89.19 227 ALA A N 1
ATOM 1694 C CA . ALA A 1 227 ? 8.539 23.578 11.789 1 89.19 227 ALA A CA 1
ATOM 1695 C C . ALA A 1 227 ? 7.172 24.25 11.93 1 89.19 227 ALA A C 1
ATOM 1697 O O . ALA A 1 227 ? 6.621 24.312 13.031 1 89.19 227 ALA A O 1
ATOM 1698 N N . PHE A 1 228 ? 6.676 24.719 10.836 1 91.75 228 PHE A N 1
ATOM 1699 C CA . PHE A 1 228 ? 5.363 25.344 10.836 1 91.75 228 PHE A CA 1
ATOM 1700 C C . PHE A 1 228 ? 4.281 24.359 11.25 1 91.75 228 PHE A C 1
ATOM 1702 O O . PHE A 1 228 ? 3.416 24.688 12.062 1 91.75 228 PHE A O 1
ATOM 1709 N N . ARG A 1 229 ? 4.305 23.188 10.695 1 94.31 229 ARG A N 1
ATOM 1710 C CA . ARG A 1 229 ? 3.312 22.172 11.016 1 94.31 229 ARG A CA 1
ATOM 1711 C C . ARG A 1 229 ? 3.391 21.766 12.484 1 94.31 229 ARG A C 1
ATOM 1713 O O . ARG A 1 229 ? 2.363 21.547 13.125 1 94.31 229 ARG A O 1
ATOM 1720 N N . ARG A 1 230 ? 4.57 21.641 12.992 1 90.69 230 ARG A N 1
ATOM 1721 C CA . ARG A 1 230 ? 4.742 21.281 14.398 1 90.69 230 ARG A CA 1
ATOM 1722 C C . ARG A 1 230 ? 4.156 22.359 15.305 1 90.69 230 ARG A C 1
ATOM 1724 O O . ARG A 1 230 ? 3.576 22.047 16.344 1 90.69 230 ARG A O 1
ATOM 1731 N N . LYS A 1 231 ? 4.289 23.594 14.922 1 88.19 231 LYS A N 1
ATOM 1732 C CA . LYS A 1 231 ? 3.654 24.672 15.664 1 88.19 231 LYS A CA 1
ATOM 1733 C C . LYS A 1 231 ? 2.135 24.547 15.648 1 88.19 231 LYS A C 1
ATOM 1735 O O . LYS A 1 231 ? 1.478 24.734 16.672 1 88.19 231 LYS A O 1
ATOM 1740 N N . GLN A 1 232 ? 1.62 24.203 14.484 1 92.81 232 GLN A N 1
ATOM 1741 C CA . GLN A 1 232 ? 0.179 24.016 14.359 1 92.81 232 GLN A CA 1
ATOM 1742 C C . GLN A 1 232 ? -0.301 22.859 15.234 1 92.81 232 GLN A C 1
ATOM 1744 O O . GLN A 1 232 ? -1.391 22.906 15.805 1 92.81 232 GLN A O 1
ATOM 1749 N N . ILE A 1 233 ? 0.469 21.797 15.289 1 93.06 233 ILE A N 1
ATOM 1750 C CA . ILE A 1 233 ? 0.109 20.641 16.109 1 93.06 233 ILE A CA 1
ATOM 1751 C C . ILE A 1 233 ? 0.081 21.031 17.578 1 93.06 233 ILE A C 1
ATOM 1753 O O . ILE A 1 233 ? -0.823 20.641 18.312 1 93.06 233 ILE A O 1
ATOM 1757 N N . SER A 1 234 ? 1.054 21.844 17.969 1 86.31 234 SER A N 1
ATOM 1758 C CA . SER A 1 234 ? 1.089 22.328 19.344 1 86.31 234 SER A CA 1
ATOM 1759 C C . SER A 1 234 ? -0.145 23.156 19.672 1 86.31 234 SER A C 1
ATOM 1761 O O . SER A 1 234 ? -0.734 23.016 20.75 1 86.31 234 SER A O 1
ATOM 1763 N N . GLU A 1 235 ? -0.476 24.016 18.75 1 86.56 235 GLU A N 1
ATOM 1764 C CA . GLU A 1 235 ? -1.671 24.828 18.938 1 86.56 235 GLU A CA 1
ATOM 1765 C C . GLU A 1 235 ? -2.926 23.969 19.016 1 86.56 235 GLU A C 1
ATOM 1767 O O . GLU A 1 235 ? -3.812 24.234 19.828 1 86.56 235 GLU A O 1
ATOM 1772 N N . TRP A 1 236 ? -2.986 23 18.172 1 92.5 236 TRP A N 1
ATOM 1773 C CA . TRP A 1 236 ? -4.109 22.078 18.188 1 92.5 236 TRP A CA 1
ATOM 1774 C C . TRP A 1 236 ? -4.211 21.359 19.531 1 92.5 236 TRP A C 1
ATOM 1776 O O . TRP A 1 236 ? -5.305 21.234 20.078 1 92.5 236 TRP A O 1
ATOM 1786 N N . MET A 1 237 ? -3.076 20.859 20.016 1 88.69 237 MET A N 1
ATOM 1787 C CA . MET A 1 237 ? -3.055 20.172 21.297 1 88.69 237 MET A CA 1
ATOM 1788 C C . MET A 1 237 ? -3.58 21.062 22.406 1 88.69 237 MET A C 1
ATOM 1790 O O . MET A 1 237 ? -4.348 20.609 23.266 1 88.69 237 MET A O 1
ATOM 1794 N N . GLU A 1 238 ? -3.172 22.312 22.422 1 83 238 GLU A N 1
ATOM 1795 C CA . GLU A 1 238 ? -3.627 23.266 23.422 1 83 238 GLU A CA 1
ATOM 1796 C C . GLU A 1 238 ? -5.141 23.453 23.359 1 83 238 GLU A C 1
ATOM 1798 O O . GLU A 1 238 ? -5.809 23.453 24.406 1 83 238 GLU A O 1
ATOM 1803 N N . ASN A 1 239 ? -5.617 23.562 22.203 1 86.69 239 ASN A N 1
ATOM 1804 C CA . ASN A 1 239 ? -7.055 23.734 22.016 1 86.69 239 ASN A CA 1
ATOM 1805 C C . ASN A 1 239 ? -7.832 22.516 22.484 1 86.69 239 ASN A C 1
ATOM 1807 O O . ASN A 1 239 ? -8.875 22.641 23.125 1 86.69 239 ASN A O 1
ATOM 1811 N N . GLU A 1 240 ? -7.363 21.312 22.141 1 89.25 240 GLU A N 1
ATOM 1812 C CA . GLU A 1 240 ? -8.039 20.078 22.516 1 89.25 240 GLU A CA 1
ATOM 1813 C C . GLU A 1 240 ? -8.031 19.891 24.031 1 89.25 240 GLU A C 1
ATOM 1815 O O . GLU A 1 240 ? -9.023 19.438 24.609 1 89.25 240 GLU A O 1
ATOM 1820 N N . LEU A 1 241 ? -6.93 20.156 24.609 1 84.12 241 LEU A N 1
ATOM 1821 C CA . LEU A 1 241 ? -6.812 19.969 26.047 1 84.12 241 LEU A CA 1
ATOM 1822 C C . LEU A 1 241 ? -7.711 20.953 26.797 1 84.12 241 LEU A C 1
ATOM 1824 O O . LEU A 1 241 ? -8.258 20.625 27.859 1 84.12 241 LEU A O 1
ATOM 1828 N N . GLU A 1 242 ? -7.883 22.141 26.297 1 83.19 242 GLU A N 1
ATOM 1829 C CA . GLU A 1 242 ? -8.773 23.125 26.891 1 83.19 242 GLU A CA 1
ATOM 1830 C C . GLU A 1 242 ? -10.219 22.641 26.891 1 83.19 242 GLU A C 1
ATOM 1832 O O . GLU A 1 242 ? -10.977 22.922 27.828 1 83.19 242 GLU A O 1
ATOM 1837 N N . THR A 1 243 ? -10.594 21.891 25.891 1 85.44 243 THR A N 1
ATOM 1838 C CA . THR A 1 243 ? -11.953 21.391 25.781 1 85.44 243 THR A CA 1
ATOM 1839 C C . THR A 1 243 ? -12.195 20.266 26.781 1 85.44 243 THR A C 1
ATOM 1841 O O . THR A 1 243 ? -13.336 19.922 27.078 1 85.44 243 THR A O 1
ATOM 1844 N N . LEU A 1 244 ? -11.086 19.703 27.328 1 85 244 LEU A N 1
ATOM 1845 C CA . LEU A 1 244 ? -11.219 18.562 28.203 1 85 244 LEU A CA 1
ATOM 1846 C C . LEU A 1 244 ? -11.25 19 29.672 1 85 244 LEU A C 1
ATOM 1848 O O . LEU A 1 244 ? -11.438 18.172 30.562 1 85 244 LEU A O 1
ATOM 1852 N N . LYS A 1 245 ? -11.117 20.219 30.109 1 77.62 245 LYS A N 1
ATOM 1853 C CA . LYS A 1 245 ? -10.961 20.734 31.453 1 77.62 245 LYS A CA 1
ATOM 1854 C C . LYS A 1 245 ? -12.062 20.234 32.375 1 77.62 245 LYS A C 1
ATOM 1856 O O . LYS A 1 245 ? -11.812 19.875 33.531 1 77.62 245 LYS A O 1
ATOM 1861 N N . ASP A 1 246 ? -13.281 20.125 31.922 1 78.69 246 ASP A N 1
ATOM 1862 C CA . ASP A 1 246 ? -14.383 19.734 32.812 1 78.69 246 ASP A CA 1
ATOM 1863 C C . ASP A 1 246 ? -14.852 18.312 32.5 1 78.69 246 ASP A C 1
ATOM 1865 O O . ASP A 1 246 ? -15.891 17.891 33 1 78.69 246 ASP A O 1
ATOM 1869 N N . ASP A 1 247 ? -13.977 17.609 31.844 1 80.88 247 ASP A N 1
ATOM 1870 C CA . ASP A 1 247 ? -14.359 16.234 31.5 1 80.88 247 ASP A CA 1
ATOM 1871 C C . ASP A 1 247 ? -13.914 15.25 32.594 1 80.88 247 ASP A C 1
ATOM 1873 O O . ASP A 1 247 ? -12.789 15.32 33.062 1 80.88 247 ASP A O 1
ATOM 1877 N N . PRO A 1 248 ? -14.82 14.414 33 1 80.06 248 PRO A N 1
ATOM 1878 C CA . PRO A 1 248 ? -14.461 13.438 34.031 1 80.06 248 PRO A CA 1
ATOM 1879 C C . PRO A 1 248 ? -13.367 12.477 33.594 1 80.06 248 PRO A C 1
ATOM 1881 O O . PRO A 1 248 ? -12.625 11.945 34.406 1 80.06 248 PRO A O 1
ATOM 1884 N N . ASP A 1 249 ? -13.18 12.281 32.344 1 81 249 ASP A N 1
ATOM 1885 C CA . ASP A 1 249 ? -12.18 11.367 31.781 1 81 249 ASP A CA 1
ATOM 1886 C C . ASP A 1 249 ? -11 12.133 31.188 1 81 249 ASP A C 1
ATOM 1888 O O . ASP A 1 249 ? -10.344 11.648 30.281 1 81 249 ASP A O 1
ATOM 1892 N N . ALA A 1 250 ? -10.734 13.25 31.719 1 78.75 250 ALA A N 1
ATOM 1893 C CA . ALA A 1 250 ? -9.758 14.172 31.141 1 78.75 250 ALA A CA 1
ATOM 1894 C C . ALA A 1 250 ? -8.383 13.516 31.031 1 78.75 250 ALA A C 1
ATOM 1896 O O . ALA A 1 250 ? -7.66 13.734 30.047 1 78.75 250 ALA A O 1
ATOM 1897 N N . ALA A 1 251 ? -8 12.727 32 1 75 251 ALA A N 1
ATOM 1898 C CA . ALA A 1 251 ? -6.672 12.125 32 1 75 251 ALA A CA 1
ATOM 1899 C C . ALA A 1 251 ? -6.512 11.164 30.828 1 75 251 ALA A C 1
ATOM 1901 O O . ALA A 1 251 ? -5.516 11.219 30.094 1 75 251 ALA A O 1
ATOM 1902 N N . GLU A 1 252 ? -7.48 10.336 30.625 1 78.81 252 GLU A N 1
ATOM 1903 C CA . GLU A 1 252 ? -7.441 9.367 29.516 1 78.81 252 GLU A CA 1
ATOM 1904 C C . GLU A 1 252 ? -7.531 10.07 28.172 1 78.81 252 GLU A C 1
ATOM 1906 O O . GLU A 1 252 ? -6.863 9.664 27.219 1 78.81 252 GLU A O 1
ATOM 1911 N N . LEU A 1 253 ? -8.289 11.055 28.219 1 84.12 253 LEU A N 1
ATOM 1912 C CA . LEU A 1 253 ? -8.492 11.773 26.953 1 84.12 253 LEU A CA 1
ATOM 1913 C C . LEU A 1 253 ? -7.25 12.578 26.594 1 84.12 253 LEU A C 1
ATOM 1915 O O . LEU A 1 253 ? -6.941 12.758 25.406 1 84.12 253 LEU A O 1
ATOM 1919 N N . ALA A 1 254 ? -6.543 12.977 27.609 1 82.69 254 ALA A N 1
ATOM 1920 C CA . ALA A 1 254 ? -5.301 13.695 27.359 1 82.69 254 ALA A CA 1
ATOM 1921 C C . ALA A 1 254 ? -4.266 12.797 26.703 1 82.69 254 ALA A C 1
ATOM 1923 O O . ALA A 1 254 ? -3.512 13.25 25.828 1 82.69 254 ALA A O 1
ATOM 1924 N N . ALA A 1 255 ? -4.238 11.578 27.109 1 83.81 255 ALA A N 1
ATOM 1925 C CA . ALA A 1 255 ? -3.336 10.609 26.469 1 83.81 255 ALA A CA 1
ATOM 1926 C C . ALA A 1 255 ? -3.695 10.406 25 1 83.81 255 ALA A C 1
ATOM 1928 O O . ALA A 1 255 ? -2.812 10.219 24.172 1 83.81 255 ALA A O 1
ATOM 1929 N N . GLU A 1 256 ? -4.938 10.453 24.734 1 86.88 256 GLU A N 1
ATOM 1930 C CA . GLU A 1 256 ? -5.398 10.32 23.359 1 86.88 256 GLU A CA 1
ATOM 1931 C C . GLU A 1 256 ? -4.98 11.523 22.516 1 86.88 256 GLU A C 1
ATOM 1933 O O . GLU A 1 256 ? -4.672 11.375 21.328 1 86.88 256 GLU A O 1
ATOM 1938 N N . VAL A 1 257 ? -5.023 12.609 23.141 1 88.56 257 VAL A N 1
ATOM 1939 C CA . VAL A 1 257 ? -4.617 13.828 22.453 1 88.56 257 VAL A CA 1
ATOM 1940 C C . VAL A 1 257 ? -3.131 13.758 22.109 1 88.56 257 VAL A C 1
ATOM 1942 O O . VAL A 1 257 ? -2.721 14.156 21.016 1 88.56 257 VAL A O 1
ATOM 1945 N N . GLU A 1 258 ? -2.35 13.258 23.062 1 86.56 258 GLU A N 1
ATOM 1946 C CA . GLU A 1 258 ? -0.919 13.102 22.828 1 86.56 258 GLU A CA 1
ATOM 1947 C C . GLU A 1 258 ? -0.66 12.125 21.688 1 86.56 258 GLU A C 1
ATOM 1949 O O . GLU A 1 258 ? 0.212 12.359 20.844 1 86.56 258 GLU A O 1
ATOM 1954 N N . LYS A 1 259 ? -1.414 11.078 21.688 1 88.88 259 LYS A N 1
ATOM 1955 C CA . LYS A 1 259 ? -1.284 10.086 20.625 1 88.88 259 LYS A CA 1
ATOM 1956 C C . LYS A 1 259 ? -1.641 10.68 19.266 1 88.88 259 LYS A C 1
ATOM 1958 O O . LYS A 1 259 ? -0.977 10.398 18.266 1 88.88 259 LYS A O 1
ATOM 1963 N N . GLU A 1 260 ? -2.648 11.445 19.281 1 92 260 GLU A N 1
ATOM 1964 C CA . GLU A 1 260 ? -3.066 12.102 18.047 1 92 260 GLU A CA 1
ATOM 1965 C C . GLU A 1 260 ? -2.025 13.117 17.578 1 92 260 GLU A C 1
ATOM 1967 O O . GLU A 1 260 ? -1.797 13.266 16.375 1 92 260 GLU A O 1
ATOM 1972 N N . ALA A 1 261 ? -1.43 13.797 18.484 1 91 261 ALA A N 1
ATOM 1973 C CA . ALA A 1 261 ? -0.366 14.742 18.141 1 91 261 ALA A CA 1
ATOM 1974 C C . ALA A 1 261 ? 0.802 14.023 17.469 1 91 261 ALA A C 1
ATOM 1976 O O . ALA A 1 261 ? 1.343 14.5 16.469 1 91 261 ALA A O 1
ATOM 1977 N N . ALA A 1 262 ? 1.147 12.922 18.047 1 90 262 ALA A N 1
ATOM 1978 C CA . ALA A 1 262 ? 2.223 12.117 17.469 1 90 262 ALA A CA 1
ATOM 1979 C C . ALA A 1 262 ? 1.862 11.648 16.062 1 90 262 ALA A C 1
ATOM 1981 O O . ALA A 1 262 ? 2.719 11.609 15.18 1 90 262 ALA A O 1
ATOM 1982 N N . ARG A 1 263 ? 0.646 11.25 15.898 1 93.06 263 ARG A N 1
ATOM 1983 C CA . ARG A 1 263 ? 0.179 10.812 14.586 1 93.06 263 ARG A CA 1
ATOM 1984 C C . ARG A 1 263 ? 0.236 11.953 13.578 1 93.06 263 ARG A C 1
ATOM 1986 O O . ARG A 1 263 ? 0.633 11.75 12.43 1 93.06 263 ARG A O 1
ATOM 1993 N N . GLN A 1 264 ? -0.184 13.125 13.961 1 94.25 264 GLN A N 1
ATOM 1994 C CA . GLN A 1 264 ? -0.119 14.289 13.078 1 94.25 264 GLN A CA 1
ATOM 1995 C C . GLN A 1 264 ? 1.318 14.578 12.656 1 94.25 264 GLN A C 1
ATOM 1997 O O . GLN A 1 264 ? 1.573 14.93 11.508 1 94.25 264 GLN A O 1
ATOM 2002 N N . GLU A 1 265 ? 2.195 14.484 13.633 1 92.56 265 GLU A N 1
ATOM 2003 C CA . GLU A 1 265 ? 3.6 14.695 13.297 1 92.56 265 GLU A CA 1
ATOM 2004 C C . GLU A 1 265 ? 4.09 13.656 12.297 1 92.56 265 GLU A C 1
ATOM 2006 O O . GLU A 1 265 ? 4.855 13.977 11.383 1 92.56 265 GLU A O 1
ATOM 2011 N N . LYS A 1 266 ? 3.688 12.445 12.523 1 92.81 266 LYS A N 1
ATOM 2012 C CA . LYS A 1 266 ? 4.047 11.391 11.586 1 92.81 266 LYS A CA 1
ATOM 2013 C C . LYS A 1 266 ? 3.555 11.719 10.172 1 92.81 266 LYS A C 1
ATOM 2015 O O . LYS A 1 266 ? 4.25 11.445 9.195 1 92.81 266 LYS A O 1
ATOM 2020 N N . ASP A 1 267 ? 2.41 12.242 10.055 1 93.62 267 ASP A N 1
ATOM 2021 C CA . ASP A 1 267 ? 1.867 12.648 8.758 1 93.62 267 ASP A CA 1
ATOM 2022 C C . ASP A 1 267 ? 2.727 13.742 8.125 1 93.62 267 ASP A C 1
ATOM 2024 O O . ASP A 1 267 ? 2.959 13.727 6.914 1 93.62 267 ASP A O 1
ATOM 2028 N N . ALA A 1 268 ? 3.092 14.664 8.961 1 94.06 268 ALA A N 1
ATOM 2029 C CA . ALA A 1 268 ? 3.945 15.734 8.469 1 94.06 268 ALA A CA 1
ATOM 2030 C C . ALA A 1 268 ? 5.273 15.188 7.949 1 94.06 268 ALA A C 1
ATOM 2032 O O . ALA A 1 268 ? 5.758 15.609 6.895 1 94.06 268 ALA A O 1
ATOM 2033 N N . LEU A 1 269 ? 5.809 14.281 8.695 1 93.69 269 LEU A N 1
ATOM 2034 C CA . LEU A 1 269 ? 7.078 13.68 8.305 1 93.69 269 LEU A CA 1
ATOM 2035 C C . LEU A 1 269 ? 6.922 12.852 7.035 1 93.69 269 LEU A C 1
ATOM 2037 O O . LEU A 1 269 ? 7.848 12.766 6.227 1 93.69 269 LEU A O 1
ATOM 2041 N N . ALA A 1 270 ? 5.77 12.266 6.84 1 94.19 270 ALA A N 1
ATOM 2042 C CA . ALA A 1 270 ? 5.512 11.5 5.621 1 94.19 270 ALA A CA 1
ATOM 2043 C C . ALA A 1 270 ? 5.605 12.391 4.387 1 94.19 270 ALA A C 1
ATOM 2045 O O . ALA A 1 270 ? 6.113 11.969 3.348 1 94.19 270 ALA A O 1
ATOM 2046 N N . THR A 1 271 ? 5.18 13.602 4.508 1 93.31 271 THR A N 1
ATOM 2047 C CA . THR A 1 271 ? 5.191 14.531 3.383 1 93.31 271 THR A CA 1
ATOM 2048 C C . THR A 1 271 ? 6.559 15.203 3.25 1 93.31 271 THR A C 1
ATOM 2050 O O . THR A 1 271 ? 7.191 15.125 2.195 1 93.31 271 THR A O 1
ATOM 2053 N N . TYR A 1 272 ? 7.016 15.797 4.316 1 94.94 272 TYR A N 1
ATOM 2054 C CA . TYR A 1 272 ? 8.18 16.672 4.215 1 94.94 272 TYR A CA 1
ATOM 2055 C C . TYR A 1 272 ? 9.469 15.898 4.492 1 94.94 272 TYR A C 1
ATOM 2057 O O . TYR A 1 272 ? 10.562 16.391 4.191 1 94.94 272 TYR A O 1
ATOM 2065 N N . GLY A 1 273 ? 9.352 14.742 5.09 1 93 273 GLY A N 1
ATOM 2066 C CA . GLY A 1 273 ? 10.508 13.883 5.316 1 93 273 GLY A CA 1
ATOM 2067 C C . GLY A 1 273 ? 10.641 12.781 4.281 1 93 273 GLY A C 1
ATOM 2068 O O . GLY A 1 273 ? 11.688 12.648 3.643 1 93 273 GLY A O 1
ATOM 2069 N N . MET A 1 274 ? 9.539 12.125 3.975 1 94.5 274 MET A N 1
ATOM 2070 C CA . MET A 1 274 ? 9.562 10.938 3.127 1 94.5 274 MET A CA 1
ATOM 2071 C C . MET A 1 274 ? 9.094 11.266 1.712 1 94.5 274 MET A C 1
ATOM 2073 O O . MET A 1 274 ? 9.102 10.406 0.833 1 94.5 274 MET A O 1
ATOM 2077 N N . LEU A 1 275 ? 8.633 12.531 1.494 1 95.75 275 LEU A N 1
ATOM 2078 C CA . LEU A 1 275 ? 8.211 13.008 0.183 1 95.75 275 LEU A CA 1
ATOM 2079 C C . LEU A 1 275 ? 7.082 12.141 -0.373 1 95.75 275 LEU A C 1
ATOM 2081 O O . LEU A 1 275 ? 7.105 11.758 -1.544 1 95.75 275 LEU A O 1
ATOM 2085 N N . GLU A 1 276 ? 6.156 11.758 0.478 1 93.31 276 GLU A N 1
ATOM 2086 C CA . GLU A 1 276 ? 4.984 11 0.039 1 93.31 276 GLU A CA 1
ATOM 2087 C C . GLU A 1 276 ? 4.211 11.758 -1.034 1 93.31 276 GLU A C 1
ATOM 2089 O O . GLU A 1 276 ? 4.074 12.984 -0.963 1 93.31 276 GLU A O 1
ATOM 2094 N N . GLY A 1 277 ? 3.705 10.984 -2.014 1 89.12 277 GLY A N 1
ATOM 2095 C CA . GLY A 1 277 ? 2.936 11.57 -3.1 1 89.12 277 GLY A CA 1
ATOM 2096 C C . GLY A 1 277 ? 3.607 11.43 -4.453 1 89.12 277 GLY A C 1
ATOM 2097 O O . GLY A 1 277 ? 4.492 10.586 -4.625 1 89.12 277 GLY A O 1
ATOM 2098 N N . SER A 1 278 ? 3.02 12.172 -5.398 1 91.19 278 SER A N 1
ATOM 2099 C CA . SER A 1 278 ? 3.541 12.148 -6.762 1 91.19 278 SER A CA 1
ATOM 2100 C C . SER A 1 278 ? 3.498 13.531 -7.391 1 91.19 278 SER A C 1
ATOM 2102 O O . SER A 1 278 ? 2.631 14.344 -7.059 1 91.19 278 SER A O 1
ATOM 2104 N N . ASP A 1 279 ? 4.434 13.852 -8.094 1 92.62 279 ASP A N 1
ATOM 2105 C CA . ASP A 1 279 ? 4.59 15.062 -8.891 1 92.62 279 ASP A CA 1
ATOM 2106 C C . ASP A 1 279 ? 5.191 14.742 -10.258 1 92.62 279 ASP A C 1
ATOM 2108 O O . ASP A 1 279 ? 6.262 14.141 -10.344 1 92.62 279 ASP A O 1
ATOM 2112 N N . PRO A 1 280 ? 4.504 15.117 -11.336 1 93.5 280 PRO A N 1
ATOM 2113 C CA . PRO A 1 280 ? 5.016 14.781 -12.672 1 93.5 280 PRO A CA 1
ATOM 2114 C C . PRO A 1 280 ? 6.402 15.359 -12.93 1 93.5 280 PRO A C 1
ATOM 2116 O O . PRO A 1 280 ? 7.098 14.922 -13.852 1 93.5 280 PRO A O 1
ATOM 2119 N N . ARG A 1 281 ? 6.809 16.328 -12.195 1 95 281 ARG A N 1
ATOM 2120 C CA . ARG A 1 281 ? 8.094 16.984 -12.406 1 95 281 ARG A CA 1
ATOM 2121 C C . ARG A 1 281 ? 9.203 16.25 -11.656 1 95 281 ARG A C 1
ATOM 2123 O O . ARG A 1 281 ? 10.383 16.609 -11.773 1 95 281 ARG A O 1
ATOM 2130 N N . ILE A 1 282 ? 8.906 15.25 -10.852 1 96 282 ILE A N 1
ATOM 2131 C CA . ILE A 1 282 ? 9.883 14.469 -10.102 1 96 282 ILE A CA 1
ATOM 2132 C C . ILE A 1 282 ? 9.766 12.992 -10.469 1 96 282 ILE A C 1
ATOM 2134 O O . ILE A 1 282 ? 8.758 12.352 -10.164 1 96 282 ILE A O 1
ATOM 2138 N N . ALA A 1 283 ? 10.781 12.461 -11.055 1 97.12 283 ALA A N 1
ATOM 2139 C CA . ALA A 1 283 ? 10.781 11.039 -11.375 1 97.12 283 ALA A CA 1
ATOM 2140 C C . ALA A 1 283 ? 10.641 10.188 -10.117 1 97.12 283 ALA A C 1
ATOM 2142 O O . ALA A 1 283 ? 11.172 10.539 -9.062 1 97.12 283 ALA A O 1
ATOM 2143 N N . PRO A 1 284 ? 9.906 9.031 -10.242 1 97.38 284 PRO A N 1
ATOM 2144 C CA . PRO A 1 284 ? 9.773 8.172 -9.062 1 97.38 284 PRO A CA 1
ATOM 2145 C C . PRO A 1 284 ? 11.117 7.797 -8.453 1 97.38 284 PRO A C 1
ATOM 2147 O O . PRO A 1 284 ? 11.281 7.848 -7.227 1 97.38 284 PRO A O 1
ATOM 2150 N N . LEU A 1 285 ? 12.094 7.469 -9.266 1 98.12 285 LEU A N 1
ATOM 2151 C CA . LEU A 1 285 ? 13.406 7.078 -8.773 1 98.12 285 LEU A CA 1
ATOM 2152 C C . LEU A 1 285 ? 14.117 8.266 -8.125 1 98.12 285 LEU A C 1
ATOM 2154 O O . LEU A 1 285 ? 14.75 8.117 -7.074 1 98.12 285 LEU A O 1
ATOM 2158 N N . ARG A 1 286 ? 14.047 9.414 -8.727 1 96.56 286 ARG A N 1
ATOM 2159 C CA . ARG A 1 286 ? 14.641 10.617 -8.156 1 96.56 286 ARG A CA 1
ATOM 2160 C C . ARG A 1 286 ? 14.023 10.953 -6.809 1 96.56 286 ARG A C 1
ATOM 2162 O O . ARG A 1 286 ? 14.727 11.352 -5.875 1 96.56 286 ARG A O 1
ATOM 2169 N N . ARG A 1 287 ? 12.742 10.859 -6.727 1 96.75 287 ARG A N 1
ATOM 2170 C CA . ARG A 1 287 ? 12.023 11.125 -5.48 1 96.75 287 ARG A CA 1
ATOM 2171 C C . ARG A 1 287 ? 12.523 10.211 -4.363 1 96.75 287 ARG A C 1
ATOM 2173 O O . ARG A 1 287 ? 12.742 10.664 -3.236 1 96.75 287 ARG A O 1
ATOM 2180 N N . ALA A 1 288 ? 12.688 8.898 -4.688 1 97.62 288 ALA A N 1
ATOM 2181 C CA . ALA A 1 288 ? 13.164 7.93 -3.707 1 97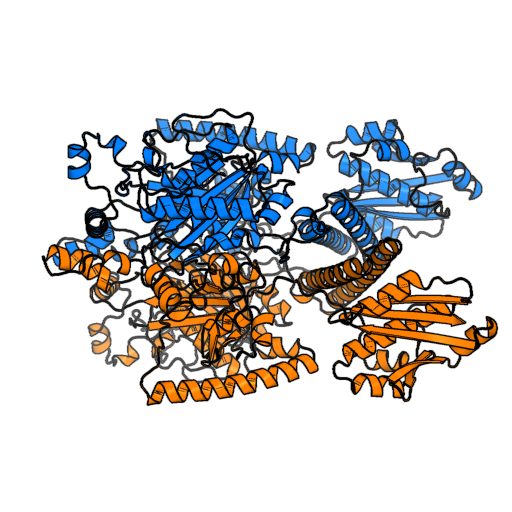.62 288 ALA A CA 1
ATOM 2182 C C . ALA A 1 288 ? 14.555 8.305 -3.197 1 97.62 288 ALA A C 1
ATOM 2184 O O . ALA A 1 288 ? 14.836 8.18 -2.004 1 97.62 288 ALA A O 1
ATOM 2185 N N . LEU A 1 289 ? 15.398 8.734 -4.094 1 98.06 289 LEU A N 1
ATOM 2186 C CA . LEU A 1 289 ? 16.734 9.164 -3.719 1 98.06 289 LEU A CA 1
ATOM 2187 C C . LEU A 1 289 ? 16.688 10.43 -2.863 1 98.06 289 LEU A C 1
ATOM 2189 O O . LEU A 1 289 ? 17.375 10.523 -1.844 1 98.06 289 LEU A O 1
ATOM 2193 N N . ALA A 1 290 ? 15.797 11.312 -3.176 1 96.75 290 ALA A N 1
ATOM 2194 C CA . ALA A 1 290 ? 15.703 12.609 -2.52 1 96.75 290 ALA A CA 1
ATOM 2195 C C . ALA A 1 290 ? 15.273 12.461 -1.062 1 96.75 290 ALA A C 1
ATOM 2197 O O . ALA A 1 290 ? 15.656 13.258 -0.208 1 96.75 290 ALA A O 1
ATOM 2198 N N . VAL A 1 291 ? 14.516 11.438 -0.778 1 96.94 291 VAL A N 1
ATOM 2199 C CA . VAL A 1 291 ? 14.102 11.172 0.595 1 96.94 291 VAL A CA 1
ATOM 2200 C C . VAL A 1 291 ? 15.32 11.141 1.51 1 96.94 291 VAL A C 1
ATOM 2202 O O . VAL A 1 291 ? 15.258 11.586 2.656 1 96.94 291 VAL A O 1
ATOM 2205 N N . TRP A 1 292 ? 16.406 10.68 0.974 1 97.12 292 TRP A N 1
ATOM 2206 C CA . TRP A 1 292 ? 17.594 10.461 1.784 1 97.12 292 TRP A CA 1
ATOM 2207 C C . TRP A 1 292 ? 18.688 11.469 1.428 1 97.12 292 TRP A C 1
ATOM 2209 O O . TRP A 1 292 ? 19.859 11.258 1.749 1 97.12 292 TRP A O 1
ATOM 2219 N N . GLY A 1 293 ? 18.344 12.523 0.654 1 95.19 293 GLY A N 1
ATOM 2220 C CA . GLY A 1 293 ? 19.281 13.547 0.258 1 95.19 293 GLY A CA 1
ATOM 2221 C C . GLY A 1 293 ? 20.281 13.07 -0.786 1 95.19 293 GLY A C 1
ATOM 2222 O O . GLY A 1 293 ? 21.406 13.57 -0.857 1 95.19 293 GLY A O 1
ATOM 2223 N N . LEU A 1 294 ? 19.891 12.102 -1.554 1 97.25 294 LEU A N 1
ATOM 2224 C CA . LEU A 1 294 ? 20.766 11.516 -2.566 1 97.25 294 LEU A CA 1
ATOM 2225 C C . LEU A 1 294 ? 20.312 11.922 -3.967 1 97.25 294 LEU A C 1
ATOM 2227 O O . LEU A 1 294 ? 19.203 12.422 -4.148 1 97.25 294 LEU A O 1
ATOM 2231 N N . THR A 1 295 ? 21.188 11.781 -4.883 1 96.94 295 THR A N 1
ATOM 2232 C CA . THR A 1 295 ? 20.922 12.078 -6.285 1 96.94 295 THR A CA 1
ATOM 2233 C C . THR A 1 295 ? 21.297 10.891 -7.168 1 96.94 295 THR A C 1
ATOM 2235 O O . THR A 1 295 ? 21.75 9.859 -6.672 1 96.94 295 THR A O 1
ATOM 2238 N N . ALA A 1 296 ? 21.109 11.07 -8.461 1 97.69 296 ALA A N 1
ATOM 2239 C CA . ALA A 1 296 ? 21.469 10.031 -9.422 1 97.69 296 ALA A CA 1
ATOM 2240 C C . ALA A 1 296 ? 22.953 9.695 -9.336 1 97.69 296 ALA A C 1
ATOM 2242 O O . ALA A 1 296 ? 23.359 8.555 -9.57 1 97.69 296 ALA A O 1
ATOM 2243 N N . ASP A 1 297 ? 23.75 10.641 -8.938 1 98.25 297 ASP A N 1
ATOM 2244 C CA . ASP A 1 297 ? 25.203 10.477 -8.875 1 98.25 297 ASP A CA 1
ATOM 2245 C C . ASP A 1 297 ? 25.609 9.617 -7.684 1 98.25 297 ASP A C 1
ATOM 2247 O O . ASP A 1 297 ? 26.734 9.141 -7.609 1 98.25 297 ASP A O 1
ATOM 2251 N N . ASP A 1 298 ? 24.703 9.414 -6.805 1 98.31 298 ASP A N 1
ATOM 2252 C CA . ASP A 1 298 ? 25 8.664 -5.586 1 98.31 298 ASP A CA 1
ATOM 2253 C C . ASP A 1 298 ? 24.766 7.172 -5.785 1 98.31 298 ASP A C 1
ATOM 2255 O O . ASP A 1 298 ? 25.094 6.363 -4.914 1 98.31 298 ASP A O 1
ATOM 2259 N N . ILE A 1 299 ? 24.203 6.766 -6.906 1 98.69 299 ILE A N 1
ATOM 2260 C CA . ILE A 1 299 ? 24.125 5.348 -7.242 1 98.69 299 ILE A CA 1
ATOM 2261 C C . ILE A 1 299 ? 25.516 4.844 -7.648 1 98.69 299 ILE A C 1
ATOM 2263 O O . ILE A 1 299 ? 26.047 5.242 -8.688 1 98.69 299 ILE A O 1
ATOM 2267 N N . GLY A 1 300 ? 26.016 3.963 -6.863 1 98.56 300 GLY A N 1
ATOM 2268 C CA . GLY A 1 300 ? 27.422 3.605 -7.051 1 98.56 300 GLY A CA 1
ATOM 2269 C C . GLY A 1 300 ? 27.609 2.266 -7.734 1 98.56 300 GLY A C 1
ATOM 2270 O O . GLY A 1 300 ? 28.719 1.924 -8.148 1 98.56 300 GLY A O 1
ATOM 2271 N N . VAL A 1 301 ? 26.562 1.529 -7.879 1 98.69 301 VAL A N 1
ATOM 2272 C CA . VAL A 1 301 ? 26.672 0.215 -8.508 1 98.69 301 VAL A CA 1
ATOM 2273 C C . VAL A 1 301 ? 25.297 -0.211 -9.039 1 98.69 301 VAL A C 1
ATOM 2275 O O . VAL A 1 301 ? 24.266 0.155 -8.477 1 98.69 301 VAL A O 1
ATOM 2278 N N . ILE A 1 302 ? 25.281 -0.922 -10.07 1 98.5 302 ILE A N 1
ATOM 2279 C CA . ILE A 1 302 ? 24.047 -1.507 -10.555 1 98.5 302 ILE A CA 1
ATOM 2280 C C . ILE A 1 302 ? 24.234 -3.008 -10.773 1 98.5 302 ILE A C 1
ATOM 2282 O O . ILE A 1 302 ? 25.328 -3.461 -11.109 1 98.5 302 ILE A O 1
ATOM 2286 N N . SER A 1 303 ? 23.234 -3.76 -10.508 1 98.56 303 SER A N 1
ATOM 2287 C CA . SER A 1 303 ? 23.156 -5.188 -10.789 1 98.56 303 SER A CA 1
ATOM 2288 C C . SER A 1 303 ? 22.109 -5.484 -11.859 1 98.56 303 SER A C 1
ATOM 2290 O O . SER A 1 303 ? 20.906 -5.293 -11.625 1 98.56 303 SER A O 1
ATOM 2292 N N . ILE A 1 304 ? 22.531 -5.914 -13.008 1 97.88 304 ILE A N 1
ATOM 2293 C CA . ILE A 1 304 ? 21.594 -6.176 -14.094 1 97.88 304 ILE A CA 1
ATOM 2294 C C . ILE A 1 304 ? 21.172 -7.645 -14.07 1 97.88 304 ILE A C 1
ATOM 2296 O O . ILE A 1 304 ? 21.875 -8.484 -13.492 1 97.88 304 ILE A O 1
ATOM 2300 N N . HIS A 1 305 ? 20.047 -7.926 -14.664 1 96.75 305 HIS A N 1
ATOM 2301 C CA . HIS A 1 305 ? 19.609 -9.305 -14.812 1 96.75 305 HIS A CA 1
ATOM 2302 C C . HIS A 1 305 ? 20.641 -10.133 -15.586 1 96.75 305 HIS A C 1
ATOM 2304 O O . HIS A 1 305 ? 20.953 -11.266 -15.211 1 96.75 305 HIS A O 1
ATOM 2310 N N . GLY A 1 306 ? 21.172 -9.609 -16.719 1 94.75 306 GLY A N 1
ATOM 2311 C CA . GLY A 1 306 ? 22.359 -10.094 -17.406 1 94.75 306 GLY A CA 1
ATOM 2312 C C . GLY A 1 306 ? 22.344 -11.602 -17.625 1 94.75 306 GLY A C 1
ATOM 2313 O O . GLY A 1 306 ? 23.203 -12.312 -17.078 1 94.75 306 GLY A O 1
ATOM 2314 N N . THR A 1 307 ? 21.547 -12.086 -18.484 1 91.81 307 THR A N 1
ATOM 2315 C CA . THR A 1 307 ? 21.344 -13.523 -18.641 1 91.81 307 THR A CA 1
ATOM 2316 C C . THR A 1 307 ? 22.328 -14.094 -19.672 1 91.81 307 THR A C 1
ATOM 2318 O O . THR A 1 307 ? 22.312 -15.297 -19.953 1 91.81 307 THR A O 1
ATOM 2321 N N . SER A 1 308 ? 23.203 -13.312 -20.234 1 94 308 SER A N 1
ATOM 2322 C CA . SER A 1 308 ? 24.109 -13.742 -21.312 1 94 308 SER A CA 1
ATOM 2323 C C . SER A 1 308 ? 23.344 -14.023 -22.594 1 94 308 SER A C 1
ATOM 2325 O O . SER A 1 308 ? 23.734 -14.891 -23.375 1 94 308 SER A O 1
ATOM 2327 N N . THR A 1 309 ? 22.188 -13.422 -22.688 1 91.19 309 THR A N 1
ATOM 2328 C CA . THR A 1 309 ? 21.422 -13.508 -23.938 1 91.19 309 THR A CA 1
ATOM 2329 C C . THR A 1 309 ? 21.625 -12.258 -24.781 1 91.19 309 THR A C 1
ATOM 2331 O O . THR A 1 309 ? 21.781 -11.156 -24.25 1 91.19 309 THR A O 1
ATOM 2334 N N . LYS A 1 310 ? 21.562 -12.43 -26.031 1 90.5 310 LYS A N 1
ATOM 2335 C CA . LYS A 1 310 ? 21.906 -11.352 -26.953 1 90.5 310 LYS A CA 1
ATOM 2336 C C . LYS A 1 310 ? 20.969 -10.164 -26.781 1 90.5 310 LYS A C 1
ATOM 2338 O O . LYS A 1 310 ? 21.406 -9.039 -26.531 1 90.5 310 LYS A O 1
ATOM 2343 N N . ALA A 1 311 ? 19.703 -10.461 -26.828 1 87.75 311 ALA A N 1
ATOM 2344 C CA . ALA A 1 311 ? 18.719 -9.375 -26.812 1 87.75 311 ALA A CA 1
ATOM 2345 C C . ALA A 1 311 ? 18.703 -8.672 -25.469 1 87.75 311 ALA A C 1
ATOM 2347 O O . ALA A 1 311 ? 18.703 -7.438 -25.391 1 87.75 311 ALA A O 1
ATOM 2348 N N . ASN A 1 312 ? 18.688 -9.367 -24.359 1 91.31 312 ASN A N 1
ATOM 2349 C CA . ASN A 1 312 ? 18.562 -8.773 -23.031 1 91.31 312 ASN A CA 1
ATOM 2350 C C . ASN A 1 312 ? 19.797 -7.957 -22.656 1 91.31 312 ASN A C 1
ATOM 2352 O O . ASN A 1 312 ? 19.688 -6.859 -22.109 1 91.31 312 ASN A O 1
ATOM 2356 N N . ASP A 1 313 ? 20.984 -8.5 -22.984 1 94.12 313 ASP A N 1
ATOM 2357 C CA . ASP A 1 313 ? 22.219 -7.859 -22.547 1 94.12 313 ASP A CA 1
ATOM 2358 C C . ASP A 1 313 ? 22.484 -6.582 -23.328 1 94.12 313 ASP A C 1
ATOM 2360 O O . ASP A 1 313 ? 23.344 -5.773 -22.938 1 94.12 313 ASP A O 1
ATOM 2364 N N . LEU A 1 314 ? 21.812 -6.43 -24.344 1 93.75 314 LEU A N 1
ATOM 2365 C CA . LEU A 1 314 ? 21.875 -5.152 -25.047 1 93.75 314 LEU A CA 1
ATOM 2366 C C . LEU A 1 314 ? 20.781 -4.211 -24.562 1 93.75 314 LEU A C 1
ATOM 2368 O O . LEU A 1 314 ? 21.016 -3.02 -24.359 1 93.75 314 LEU A O 1
ATOM 2372 N N . ASN A 1 315 ? 19.625 -4.695 -24.391 1 92.06 315 ASN A N 1
ATOM 2373 C CA . ASN A 1 315 ? 18.453 -3.912 -24.031 1 92.06 315 ASN A CA 1
ATOM 2374 C C . ASN A 1 315 ? 18.594 -3.318 -22.625 1 92.06 315 ASN A C 1
ATOM 2376 O O . ASN A 1 315 ? 18.297 -2.143 -22.422 1 92.06 315 ASN A O 1
ATOM 2380 N N . GLU A 1 316 ? 19.031 -4.086 -21.719 1 93.81 316 GLU A N 1
ATOM 2381 C CA . GLU A 1 316 ? 19.062 -3.701 -20.312 1 93.81 316 GLU A CA 1
ATOM 2382 C C . GLU A 1 316 ? 20.031 -2.549 -20.078 1 93.81 316 GLU A C 1
ATOM 2384 O O . GLU A 1 316 ? 19.672 -1.541 -19.469 1 93.81 316 GLU A O 1
ATOM 2389 N N . PRO A 1 317 ? 21.25 -2.6 -20.547 1 96.56 317 PRO A N 1
ATOM 2390 C CA . PRO A 1 317 ? 22.141 -1.446 -20.438 1 96.56 317 PRO A CA 1
ATOM 2391 C C . PRO A 1 317 ? 21.594 -0.206 -21.141 1 96.56 317 PRO A C 1
ATOM 2393 O O . PRO A 1 317 ? 21.766 0.912 -20.656 1 96.56 317 PRO A O 1
ATOM 2396 N N . HIS A 1 318 ? 20.969 -0.441 -22.266 1 96.06 318 HIS A N 1
ATOM 2397 C CA . HIS A 1 318 ? 20.359 0.682 -22.969 1 96.06 318 HIS A CA 1
ATOM 2398 C C . HIS A 1 318 ? 19.359 1.398 -22.078 1 96.06 318 HIS A C 1
ATOM 2400 O O . HIS A 1 318 ? 19.359 2.629 -21.984 1 96.06 318 HIS A O 1
ATOM 2406 N N . VAL A 1 319 ? 18.516 0.715 -21.453 1 95.19 319 VAL A N 1
ATOM 2407 C CA . VAL A 1 319 ? 17.484 1.255 -20.578 1 95.19 319 VAL A CA 1
ATOM 2408 C C . VAL A 1 319 ? 18.125 2.002 -19.406 1 95.19 319 VAL A C 1
ATOM 2410 O O . VAL A 1 319 ? 17.703 3.104 -19.062 1 95.19 319 VAL A O 1
ATOM 2413 N N . TYR A 1 320 ? 19.172 1.413 -18.797 1 97.81 320 TYR A N 1
ATOM 2414 C CA . TYR A 1 320 ? 19.875 2.068 -17.703 1 97.81 320 TYR A CA 1
ATOM 2415 C C . TYR A 1 320 ? 20.469 3.398 -18.141 1 97.81 320 TYR A C 1
ATOM 2417 O O . TYR A 1 320 ? 20.391 4.395 -17.422 1 97.81 320 TYR A O 1
ATOM 2425 N N . ASN A 1 321 ? 21.094 3.342 -19.297 1 97.88 321 ASN A N 1
ATOM 2426 C CA . ASN A 1 321 ? 21.672 4.57 -19.828 1 97.88 321 ASN A CA 1
ATOM 2427 C C . ASN A 1 321 ? 20.625 5.664 -19.984 1 97.88 321 ASN A C 1
ATOM 2429 O O . ASN A 1 321 ? 20.859 6.812 -19.609 1 97.88 321 ASN A O 1
ATOM 2433 N N . ASP A 1 322 ? 19.484 5.316 -20.516 1 96.94 322 ASP A N 1
ATOM 2434 C CA . ASP A 1 322 ? 18.391 6.262 -20.719 1 96.94 322 ASP A CA 1
ATOM 2435 C C . ASP A 1 322 ? 17.844 6.754 -19.375 1 96.94 322 ASP A C 1
ATOM 2437 O O . ASP A 1 322 ? 17.5 7.93 -19.234 1 96.94 322 ASP A O 1
ATOM 2441 N N . ILE A 1 323 ? 17.734 5.855 -18.375 1 97.88 323 ILE A N 1
ATOM 2442 C CA . ILE A 1 323 ? 17.266 6.219 -17.031 1 97.88 323 ILE A CA 1
ATOM 2443 C C . ILE A 1 323 ? 18.188 7.27 -16.438 1 97.88 323 ILE A C 1
ATOM 2445 O O . ILE A 1 323 ? 17.734 8.305 -15.945 1 97.88 323 ILE A O 1
ATOM 2449 N N . PHE A 1 324 ? 19.469 7.035 -16.484 1 98.31 324 PHE A N 1
ATOM 2450 C CA . PHE A 1 324 ? 20.453 7.93 -15.875 1 98.31 324 PHE A CA 1
ATOM 2451 C C . PHE A 1 324 ? 20.469 9.273 -16.594 1 98.31 324 PHE A C 1
ATOM 2453 O O . PHE A 1 324 ? 20.625 10.32 -15.953 1 98.31 324 PHE A O 1
ATOM 2460 N N . ALA A 1 325 ? 20.312 9.219 -17.891 1 96.81 325 ALA A N 1
ATOM 2461 C CA . ALA A 1 325 ? 20.203 10.461 -18.641 1 96.81 325 ALA A CA 1
ATOM 2462 C C . ALA A 1 325 ? 18.969 11.25 -18.219 1 96.81 325 ALA A C 1
ATOM 2464 O O . ALA A 1 325 ? 19.047 12.461 -18 1 96.81 325 ALA A O 1
ATOM 2465 N N . ALA A 1 326 ? 17.891 10.602 -18.078 1 95.81 326 ALA A N 1
ATOM 2466 C CA . ALA A 1 326 ? 16.609 11.227 -17.766 1 95.81 326 ALA A CA 1
ATOM 2467 C C . ALA A 1 326 ? 16.641 11.859 -16.391 1 95.81 326 ALA A C 1
ATOM 2469 O O . ALA A 1 326 ? 16.062 12.938 -16.172 1 95.81 326 ALA A O 1
ATOM 2470 N N . ILE A 1 327 ? 17.297 11.172 -15.445 1 95.5 327 ILE A N 1
ATOM 2471 C CA . ILE A 1 327 ? 17.281 11.695 -14.086 1 95.5 327 ILE A CA 1
ATOM 2472 C C . ILE A 1 327 ? 18.531 12.547 -13.844 1 95.5 327 ILE A C 1
ATOM 2474 O O . ILE A 1 327 ? 18.875 12.836 -12.695 1 95.5 327 ILE A O 1
ATOM 2478 N N . GLN A 1 328 ? 19.234 12.867 -14.898 1 93.12 328 GLN A N 1
ATOM 2479 C CA . GLN A 1 328 ? 20.281 13.883 -14.953 1 93.12 328 GLN A CA 1
ATOM 2480 C C . GLN A 1 328 ? 21.516 13.461 -14.156 1 93.12 328 GLN A C 1
ATOM 2482 O O . GLN A 1 328 ? 22.047 14.234 -13.359 1 93.12 328 GLN A O 1
ATOM 2487 N N . ARG A 1 329 ? 21.875 12.266 -14.289 1 97.31 329 ARG A N 1
ATOM 2488 C CA . ARG A 1 329 ? 23.203 11.906 -13.805 1 97.31 329 ARG A CA 1
ATOM 2489 C C . ARG A 1 329 ? 24.281 12.695 -14.523 1 97.31 329 ARG A C 1
ATOM 2491 O O . ARG A 1 329 ? 24.172 12.969 -15.719 1 97.31 329 ARG A O 1
ATOM 2498 N N . THR A 1 330 ? 25.328 13.039 -13.82 1 97.69 330 THR A N 1
ATOM 2499 C CA . THR A 1 330 ? 26.406 13.828 -14.406 1 97.69 330 THR A CA 1
ATOM 2500 C C . THR A 1 330 ? 27.156 13.023 -15.453 1 97.69 330 THR A C 1
ATOM 2502 O O . THR A 1 330 ? 27.641 11.914 -15.172 1 97.69 330 THR A O 1
ATOM 2505 N N . PRO A 1 331 ? 27.266 13.602 -16.656 1 95.81 331 PRO A N 1
ATOM 2506 C CA . PRO A 1 331 ? 28.062 12.898 -17.672 1 95.81 331 PRO A CA 1
ATOM 2507 C C . PRO A 1 331 ? 29.5 12.633 -17.203 1 95.81 331 PRO A C 1
ATOM 2509 O O . PRO A 1 331 ? 30.109 13.5 -16.578 1 95.81 331 PRO A O 1
ATOM 2512 N N . GLY A 1 332 ? 29.969 11.492 -17.531 1 94.44 332 GLY A N 1
ATOM 2513 C CA . GLY A 1 332 ? 31.312 11.125 -17.109 1 94.44 332 GLY A CA 1
ATOM 2514 C C . GLY A 1 332 ? 31.328 10.32 -15.82 1 94.44 332 GLY A C 1
ATOM 2515 O O . GLY A 1 332 ? 32.312 9.664 -15.508 1 94.44 332 GLY A O 1
ATOM 2516 N N . ASN A 1 333 ? 30.234 10.43 -15.086 1 96.19 333 ASN A N 1
ATOM 2517 C CA . ASN A 1 333 ? 30.125 9.664 -13.852 1 96.19 333 ASN A CA 1
ATOM 2518 C C . ASN A 1 333 ? 29.531 8.281 -14.102 1 96.19 333 ASN A C 1
ATOM 2520 O O . ASN A 1 333 ? 28.406 7.988 -13.664 1 96.19 333 ASN A O 1
ATOM 2524 N N . ALA A 1 334 ? 30.297 7.422 -14.656 1 97.12 334 ALA A N 1
ATOM 2525 C CA . ALA A 1 334 ? 29.828 6.094 -15.039 1 97.12 334 ALA A CA 1
ATOM 2526 C C . ALA A 1 334 ? 29.641 5.203 -13.812 1 97.12 334 ALA A C 1
ATOM 2528 O O . ALA A 1 334 ? 30.375 5.344 -12.828 1 97.12 334 ALA A O 1
ATOM 2529 N N . VAL A 1 335 ? 28.766 4.305 -13.906 1 98.25 335 VAL A N 1
ATOM 2530 C CA . VAL A 1 335 ? 28.469 3.4 -12.805 1 98.25 335 VAL A CA 1
ATOM 2531 C C . VAL A 1 335 ? 28.906 1.982 -13.156 1 98.25 335 VAL A C 1
ATOM 2533 O O . VAL A 1 335 ? 28.609 1.484 -14.25 1 98.25 335 VAL A O 1
ATOM 2536 N N . PRO A 1 336 ? 29.641 1.332 -12.266 1 98.12 336 PRO A N 1
ATOM 2537 C CA . PRO A 1 336 ? 30 -0.066 -12.508 1 98.12 336 PRO A CA 1
ATOM 2538 C C . PRO A 1 336 ? 28.781 -0.993 -12.531 1 98.12 336 PRO A C 1
ATOM 2540 O O . PRO A 1 336 ? 27.875 -0.841 -11.711 1 98.12 336 PRO A O 1
ATOM 2543 N N . VAL A 1 337 ? 28.844 -1.935 -13.469 1 98.12 337 VAL A N 1
ATOM 2544 C CA . VAL A 1 337 ? 27.75 -2.885 -13.672 1 98.12 337 VAL A CA 1
ATOM 2545 C C . VAL A 1 337 ? 28.188 -4.277 -13.227 1 98.12 337 VAL A C 1
ATOM 2547 O O . VAL A 1 337 ? 29.266 -4.75 -13.625 1 98.12 337 VAL A O 1
ATOM 2550 N N . ILE A 1 338 ? 27.359 -4.867 -12.422 1 98 338 ILE A N 1
ATOM 2551 C CA . ILE A 1 338 ? 27.578 -6.25 -12.023 1 98 338 ILE A CA 1
ATOM 2552 C C . ILE A 1 338 ? 26.609 -7.168 -12.766 1 98 338 ILE A C 1
ATOM 2554 O O . ILE A 1 338 ? 25.406 -6.914 -12.789 1 98 338 ILE A O 1
ATOM 2558 N N . ALA A 1 339 ? 27.094 -8.203 -13.367 1 96.94 339 ALA A N 1
ATOM 2559 C CA . ALA A 1 339 ? 26.328 -9.328 -13.891 1 96.94 339 ALA A CA 1
ATOM 2560 C C . ALA A 1 339 ? 26.672 -10.625 -13.156 1 96.94 339 ALA A C 1
ATOM 2562 O O . ALA A 1 339 ? 27.5 -11.398 -13.625 1 96.94 339 ALA A O 1
ATOM 2563 N N . GLN A 1 340 ? 25.953 -10.875 -12.18 1 95.44 340 GLN A N 1
ATOM 2564 C CA . GLN A 1 340 ? 26.297 -11.883 -11.188 1 95.44 340 GLN A CA 1
ATOM 2565 C C . GLN A 1 340 ? 26.219 -13.289 -11.781 1 95.44 340 GLN A C 1
ATOM 2567 O O . GLN A 1 340 ? 26.844 -14.219 -11.266 1 95.44 340 GLN A O 1
ATOM 2572 N N . LYS A 1 341 ? 25.5 -13.508 -12.844 1 95.25 341 LYS A N 1
ATOM 2573 C CA . LYS A 1 341 ? 25.188 -14.836 -13.359 1 95.25 341 LYS A CA 1
ATOM 2574 C C . LYS A 1 341 ? 26.422 -15.469 -14.016 1 95.25 341 LYS A C 1
ATOM 2576 O O . LYS A 1 341 ? 26.438 -16.672 -14.266 1 95.25 341 LYS A O 1
ATOM 2581 N N . ASN A 1 342 ? 27.453 -14.664 -14.289 1 93.69 342 ASN A N 1
ATOM 2582 C CA . ASN A 1 342 ? 28.719 -15.273 -14.727 1 93.69 342 ASN A CA 1
ATOM 2583 C C . ASN A 1 342 ? 29.25 -16.25 -13.68 1 93.69 342 ASN A C 1
ATOM 2585 O O . ASN A 1 342 ? 29.938 -17.203 -14.023 1 93.69 342 ASN A O 1
ATOM 2589 N N . LEU A 1 343 ? 28.938 -15.945 -12.422 1 92.94 343 LEU A N 1
ATOM 2590 C CA . LEU A 1 343 ? 29.438 -16.734 -11.297 1 92.94 343 LEU A CA 1
ATOM 2591 C C . LEU A 1 343 ? 28.391 -17.75 -10.836 1 92.94 343 LEU A C 1
ATOM 2593 O O . LEU A 1 343 ? 28.719 -18.906 -10.57 1 92.94 343 LEU A O 1
ATOM 2597 N N . THR A 1 344 ? 27.172 -17.375 -10.789 1 92.88 344 THR A N 1
ATOM 2598 C CA . THR A 1 344 ? 26.172 -18.172 -10.094 1 92.88 344 THR A CA 1
ATOM 2599 C C . THR A 1 344 ? 25.359 -19 -11.086 1 92.88 344 THR A C 1
ATOM 2601 O O . THR A 1 344 ? 24.656 -19.922 -10.688 1 92.88 344 THR A O 1
ATOM 2604 N N . GLY A 1 345 ? 25.453 -18.688 -12.352 1 93.62 345 GLY A N 1
ATOM 2605 C CA . GLY A 1 345 ? 24.422 -19.156 -13.258 1 93.62 345 GLY A CA 1
ATOM 2606 C C . GLY A 1 345 ? 23.078 -18.484 -13.031 1 93.62 345 GLY A C 1
ATOM 2607 O O . GLY A 1 345 ? 22.969 -17.547 -12.234 1 93.62 345 GLY A O 1
ATOM 2608 N N . HIS A 1 346 ? 22.125 -18.859 -13.797 1 94.12 346 HIS A N 1
ATOM 2609 C CA . HIS A 1 346 ? 20.781 -18.281 -13.719 1 94.12 346 HIS A CA 1
ATOM 2610 C C . HIS A 1 346 ? 19.844 -19.141 -12.898 1 94.12 346 HIS A C 1
ATOM 2612 O O . HIS A 1 346 ? 19.391 -20.188 -13.367 1 94.12 346 HIS A O 1
ATOM 2618 N N . PRO A 1 347 ? 19.484 -18.688 -11.711 1 93.75 347 PRO A N 1
ATOM 2619 C CA . PRO A 1 347 ? 18.641 -19.484 -10.828 1 93.75 347 PRO A CA 1
ATOM 2620 C C . PRO A 1 347 ? 17.141 -19.25 -11.062 1 93.75 347 PRO A C 1
ATOM 2622 O O . PRO A 1 347 ? 16.312 -19.672 -10.25 1 93.75 347 PRO A O 1
ATOM 2625 N N . LYS A 1 348 ? 16.797 -18.562 -12.047 1 92.25 348 LYS A N 1
ATOM 2626 C CA . LYS A 1 348 ? 15.422 -18.328 -12.477 1 92.25 348 LYS A CA 1
ATOM 2627 C C . LYS A 1 348 ? 14.633 -17.562 -11.414 1 92.25 348 LYS A C 1
ATOM 2629 O O . LYS A 1 348 ? 14.977 -16.422 -11.078 1 92.25 348 LYS A O 1
ATOM 2634 N N . GLY A 1 349 ? 13.758 -18.156 -10.68 1 93.31 349 GLY A N 1
ATOM 2635 C CA . GLY A 1 349 ? 12.898 -17.453 -9.742 1 93.31 349 GLY A CA 1
ATOM 2636 C C . GLY A 1 349 ? 13.672 -16.766 -8.625 1 93.31 349 GLY A C 1
ATOM 2637 O O . GLY A 1 349 ? 13.227 -15.75 -8.102 1 93.31 349 GLY A O 1
ATOM 2638 N N . ALA A 1 350 ? 14.852 -17.219 -8.273 1 96.19 350 ALA A N 1
ATOM 2639 C CA . ALA A 1 350 ? 15.641 -16.688 -7.164 1 96.19 350 ALA A CA 1
ATOM 2640 C C . ALA A 1 350 ? 16.594 -15.602 -7.637 1 96.19 350 ALA A C 1
ATOM 2642 O O . ALA A 1 350 ? 17.328 -15.008 -6.832 1 96.19 350 ALA A O 1
ATOM 2643 N N . ALA A 1 351 ? 16.609 -15.273 -8.883 1 96.62 351 ALA A N 1
ATOM 2644 C CA . ALA A 1 351 ? 17.641 -14.438 -9.484 1 96.62 351 ALA A CA 1
ATOM 2645 C C . ALA A 1 351 ? 17.734 -13.086 -8.781 1 96.62 351 ALA A C 1
ATOM 2647 O O . ALA A 1 351 ? 18.812 -12.703 -8.305 1 96.62 351 ALA A O 1
ATOM 2648 N N . ALA A 1 352 ? 16.625 -12.398 -8.672 1 97.94 352 ALA A N 1
ATOM 2649 C CA . ALA A 1 352 ? 16.656 -11.062 -8.086 1 97.94 352 ALA A CA 1
ATOM 2650 C C . ALA A 1 352 ? 17.016 -11.125 -6.602 1 97.94 352 ALA A C 1
ATOM 2652 O O . ALA A 1 352 ? 17.594 -10.18 -6.062 1 97.94 352 ALA A O 1
ATOM 2653 N N . ALA A 1 353 ? 16.641 -12.188 -5.957 1 98.12 353 ALA A N 1
ATOM 2654 C CA . ALA A 1 353 ? 17.016 -12.336 -4.555 1 98.12 353 ALA A CA 1
ATOM 2655 C C . ALA A 1 353 ? 18.531 -12.43 -4.395 1 98.12 353 ALA A C 1
ATOM 2657 O O . ALA A 1 353 ? 19.109 -11.836 -3.477 1 98.12 353 ALA A O 1
ATOM 2658 N N . TRP A 1 354 ? 19.188 -13.211 -5.25 1 98.06 354 TRP A N 1
ATOM 2659 C CA . TRP A 1 354 ? 20.641 -13.32 -5.219 1 98.06 354 TRP A CA 1
ATOM 2660 C C . TRP A 1 354 ? 21.297 -11.992 -5.578 1 98.06 354 TRP A C 1
ATOM 2662 O O . TRP A 1 354 ? 22.297 -11.602 -4.973 1 98.06 354 TRP A O 1
ATOM 2672 N N . MET A 1 355 ? 20.734 -11.344 -6.535 1 98.44 355 MET A N 1
ATOM 2673 C CA . MET A 1 355 ? 21.234 -10.031 -6.938 1 98.44 355 MET A CA 1
ATOM 2674 C C . MET A 1 355 ? 21.156 -9.039 -5.781 1 98.44 355 MET A C 1
ATOM 2676 O O . MET A 1 355 ? 22.094 -8.273 -5.547 1 98.44 355 MET A O 1
ATOM 2680 N N . LEU A 1 356 ? 20.031 -9.047 -5.113 1 98.5 356 LEU A N 1
ATOM 2681 C CA . LEU A 1 356 ? 19.844 -8.164 -3.969 1 98.5 356 LEU A CA 1
ATOM 2682 C C . LEU A 1 356 ? 20.875 -8.445 -2.887 1 98.5 356 LEU A C 1
ATOM 2684 O O . LEU A 1 356 ? 21.422 -7.523 -2.283 1 98.5 356 LEU A O 1
ATOM 2688 N N . LEU A 1 357 ? 21.125 -9.695 -2.623 1 97.5 357 LEU A N 1
ATOM 2689 C CA . LEU A 1 357 ? 22.156 -10.07 -1.667 1 97.5 357 LEU A CA 1
ATOM 2690 C C . LEU A 1 357 ? 23.516 -9.516 -2.092 1 97.5 357 LEU A C 1
ATOM 2692 O O . LEU A 1 357 ? 24.25 -8.977 -1.265 1 97.5 357 LEU A O 1
ATOM 2696 N N . GLY A 1 358 ? 23.828 -9.703 -3.352 1 97.56 358 GLY A N 1
ATOM 2697 C CA . GLY A 1 358 ? 25.062 -9.148 -3.869 1 97.56 358 GLY A CA 1
ATOM 2698 C C . GLY A 1 358 ? 25.172 -7.648 -3.697 1 97.56 358 GLY A C 1
ATOM 2699 O O . GLY A 1 358 ? 26.219 -7.133 -3.32 1 97.56 358 GLY A O 1
ATOM 2700 N N . LEU A 1 359 ? 24.109 -6.949 -3.971 1 98.06 359 LEU A N 1
ATOM 2701 C CA . LEU A 1 359 ? 24.109 -5.5 -3.811 1 98.06 359 LEU A CA 1
ATOM 2702 C C . LEU A 1 359 ? 24.328 -5.113 -2.355 1 98.06 359 LEU A C 1
ATOM 2704 O O . LEU A 1 359 ? 25.047 -4.145 -2.072 1 98.06 359 LEU A O 1
ATOM 2708 N N . CYS A 1 360 ? 23.656 -5.84 -1.469 1 97.81 360 CYS A N 1
ATOM 2709 C CA . CYS A 1 360 ? 23.859 -5.574 -0.049 1 97.81 360 CYS A CA 1
ATOM 2710 C C . CYS A 1 360 ? 25.312 -5.746 0.342 1 97.81 360 CYS A C 1
ATOM 2712 O O . CYS A 1 360 ? 25.859 -4.941 1.096 1 97.81 360 CYS A O 1
ATOM 2714 N N . GLN A 1 361 ? 25.922 -6.77 -0.165 1 97.44 361 GLN A N 1
ATOM 2715 C CA . GLN A 1 361 ? 27.344 -7 0.109 1 97.44 361 GLN A CA 1
ATOM 2716 C C . GLN A 1 361 ? 28.203 -5.863 -0.438 1 97.44 361 GLN A C 1
ATOM 2718 O O . GLN A 1 361 ? 29.141 -5.41 0.222 1 97.44 361 GLN A O 1
ATOM 2723 N N . CYS A 1 362 ? 27.859 -5.395 -1.592 1 98.19 362 CYS A N 1
ATOM 2724 C CA . CYS A 1 362 ? 28.594 -4.297 -2.205 1 98.19 362 CYS A CA 1
ATOM 2725 C C . CYS A 1 362 ? 28.484 -3.029 -1.366 1 98.19 362 CYS A C 1
ATOM 2727 O O . CYS A 1 362 ? 29.484 -2.393 -1.057 1 98.19 362 CYS A O 1
ATOM 2729 N N . ILE A 1 363 ? 27.297 -2.686 -0.997 1 97.75 363 ILE A N 1
ATOM 2730 C CA . ILE A 1 363 ? 27.047 -1.434 -0.292 1 97.75 363 ILE A CA 1
ATOM 2731 C C . ILE A 1 363 ? 27.703 -1.478 1.086 1 97.75 363 ILE A C 1
ATOM 2733 O O . ILE A 1 363 ? 28.203 -0.461 1.578 1 97.75 363 ILE A O 1
ATOM 2737 N N . ASN A 1 364 ? 27.75 -2.652 1.701 1 97.31 364 ASN A N 1
ATOM 2738 C CA . ASN A 1 364 ? 28.281 -2.768 3.057 1 97.31 364 ASN A CA 1
ATOM 2739 C C . ASN A 1 364 ? 29.797 -2.9 3.055 1 97.31 364 ASN A C 1
ATOM 2741 O O . ASN A 1 364 ? 30.469 -2.467 3.996 1 97.31 364 ASN A O 1
ATOM 2745 N N . SER A 1 365 ? 30.406 -3.438 1.961 1 97.44 365 SER A N 1
ATOM 2746 C CA . SER A 1 365 ? 31.859 -3.654 1.918 1 97.44 365 SER A CA 1
ATOM 2747 C C . SER A 1 365 ? 32.562 -2.525 1.174 1 97.44 365 SER A C 1
ATOM 2749 O O . SER A 1 365 ? 33.75 -2.305 1.361 1 97.44 365 SER A O 1
ATOM 2751 N N . GLY A 1 366 ? 31.828 -1.941 0.244 1 97.94 366 GLY A N 1
ATOM 2752 C CA . GLY A 1 366 ? 32.438 -0.946 -0.619 1 97.94 366 GLY A CA 1
ATOM 2753 C C . GLY A 1 366 ? 33.219 -1.555 -1.774 1 97.94 366 GLY A C 1
ATOM 2754 O O . GLY A 1 366 ? 34.031 -0.885 -2.396 1 97.94 366 GLY A O 1
ATOM 2755 N N . VAL A 1 367 ? 32.969 -2.783 -2.074 1 98.31 367 VAL A N 1
ATOM 2756 C CA . VAL A 1 367 ? 33.688 -3.482 -3.141 1 98.31 367 VAL A CA 1
ATOM 2757 C C . VAL A 1 367 ? 32.719 -3.881 -4.238 1 98.31 367 VAL A C 1
ATOM 2759 O O . VAL A 1 367 ? 31.656 -4.461 -3.961 1 98.31 367 VAL A O 1
ATOM 2762 N N . VAL A 1 368 ? 33.031 -3.568 -5.445 1 98.31 368 VAL A N 1
ATOM 2763 C CA . VAL A 1 368 ? 32.281 -4.02 -6.613 1 98.31 368 VAL A CA 1
ATOM 2764 C C . VAL A 1 368 ? 33 -5.188 -7.277 1 98.31 368 VAL A C 1
ATOM 2766 O O . VAL A 1 368 ? 34.125 -5.023 -7.785 1 98.31 368 VAL A O 1
ATOM 2769 N N . PRO A 1 369 ? 32.406 -6.309 -7.258 1 97.25 369 PRO A N 1
ATOM 2770 C CA . PRO A 1 369 ? 33.094 -7.449 -7.875 1 97.25 369 PRO A CA 1
ATOM 2771 C C . PRO A 1 369 ? 33.25 -7.309 -9.391 1 97.25 369 PRO A C 1
ATOM 2773 O O . PRO A 1 369 ? 32.375 -6.695 -10.031 1 97.25 369 PRO A O 1
ATOM 2776 N N . GLY A 1 370 ? 34.281 -7.859 -9.922 1 95.38 370 GLY A N 1
ATOM 2777 C CA . GLY A 1 370 ? 34.438 -7.906 -11.367 1 95.38 370 GLY A CA 1
ATOM 2778 C C . GLY A 1 370 ? 33.594 -9 -12.016 1 95.38 370 GLY A C 1
ATOM 2779 O O . GLY A 1 370 ? 33.312 -10.023 -11.391 1 95.38 370 GLY A O 1
ATOM 2780 N N . ASN A 1 371 ? 33.281 -8.695 -13.297 1 95.38 371 ASN A N 1
ATOM 2781 C CA . ASN A 1 371 ? 32.656 -9.727 -14.117 1 95.38 371 ASN A CA 1
ATOM 2782 C C . ASN A 1 371 ? 33.688 -10.633 -14.766 1 95.38 371 ASN A C 1
ATOM 2784 O O . ASN A 1 371 ? 34.156 -10.344 -15.859 1 95.38 371 ASN A O 1
ATOM 2788 N N . ARG A 1 372 ? 34.094 -11.672 -14.258 1 88.62 372 ARG A N 1
ATOM 2789 C CA . ARG A 1 372 ? 35.25 -12.477 -14.625 1 88.62 372 ARG A CA 1
ATOM 2790 C C . ARG A 1 372 ? 35.125 -12.984 -16.062 1 88.62 372 ARG A C 1
ATOM 2792 O O . ARG A 1 372 ? 36.125 -13.172 -16.734 1 88.62 372 ARG A O 1
ATOM 2799 N N . ASN A 1 373 ? 34.062 -13.461 -16.594 1 88.5 373 ASN A N 1
ATOM 2800 C CA . ASN A 1 373 ? 33.938 -13.977 -17.953 1 88.5 373 ASN A CA 1
ATOM 2801 C C . ASN A 1 373 ? 33.781 -12.852 -18.969 1 88.5 373 ASN A C 1
ATOM 2803 O O . ASN A 1 373 ? 33.656 -13.102 -20.156 1 88.5 373 ASN A O 1
ATOM 2807 N N . ALA A 1 374 ? 33.938 -11.633 -18.469 1 89.44 374 ALA A N 1
ATOM 2808 C CA . ALA A 1 374 ? 33.781 -10.477 -19.344 1 89.44 374 ALA A CA 1
ATOM 2809 C C . ALA A 1 374 ? 35.125 -10.07 -19.969 1 89.44 374 ALA A C 1
ATOM 2811 O O . ALA A 1 374 ? 35.562 -8.938 -19.812 1 89.44 374 ALA A O 1
ATOM 2812 N N . ASP A 1 375 ? 35.719 -10.867 -20.734 1 85.94 375 ASP A N 1
ATOM 2813 C CA . ASP A 1 375 ? 37.031 -10.641 -21.344 1 85.94 375 ASP A CA 1
ATOM 2814 C C . ASP A 1 375 ? 36.906 -9.891 -22.672 1 85.94 375 ASP A C 1
ATOM 2816 O O . ASP A 1 375 ? 37.875 -9.359 -23.172 1 85.94 375 ASP A O 1
ATOM 2820 N N . ASN A 1 376 ? 35.781 -9.797 -23.219 1 90.88 376 ASN A N 1
ATOM 2821 C CA . ASN A 1 376 ? 35.5 -9.07 -24.453 1 90.88 376 ASN A CA 1
ATOM 2822 C C . ASN A 1 376 ? 34.125 -8.422 -24.438 1 90.88 376 ASN A C 1
ATOM 2824 O O . ASN A 1 376 ? 33.219 -8.898 -25.109 1 90.88 376 ASN A O 1
ATOM 2828 N N . ILE A 1 377 ? 34.062 -7.324 -23.906 1 94.44 377 ILE A N 1
ATOM 2829 C CA . ILE A 1 377 ? 32.781 -6.625 -23.797 1 94.44 377 ILE A CA 1
ATOM 2830 C C . ILE A 1 377 ? 32.281 -6.297 -25.188 1 94.44 377 ILE A C 1
ATOM 2832 O O . ILE A 1 377 ? 33.031 -5.863 -26.062 1 94.44 377 ILE A O 1
ATOM 2836 N N . ASP A 1 378 ? 31.016 -6.531 -25.391 1 96.25 378 ASP A N 1
ATOM 2837 C CA . ASP A 1 378 ? 30.375 -6.219 -26.672 1 96.25 378 ASP A CA 1
ATOM 2838 C C . ASP A 1 378 ? 30.609 -4.762 -27.062 1 96.25 378 ASP A C 1
ATOM 2840 O O . ASP A 1 378 ? 30.266 -3.848 -26.312 1 96.25 378 ASP A O 1
ATOM 2844 N N . PRO A 1 379 ? 31.078 -4.508 -28.234 1 95.75 379 PRO A N 1
ATOM 2845 C CA . PRO A 1 379 ? 31.359 -3.141 -28.672 1 95.75 379 PRO A CA 1
ATOM 2846 C C . PRO A 1 379 ? 30.094 -2.27 -28.719 1 95.75 379 PRO A C 1
ATOM 2848 O O . PRO A 1 379 ? 30.188 -1.049 -28.562 1 95.75 379 PRO A O 1
ATOM 2851 N N . ALA A 1 380 ? 28.969 -2.865 -28.875 1 95.75 380 ALA A N 1
ATOM 2852 C CA . ALA A 1 380 ? 27.719 -2.115 -28.938 1 95.75 380 ALA A CA 1
ATOM 2853 C C . ALA A 1 380 ? 27.438 -1.417 -27.609 1 95.75 380 ALA A C 1
ATOM 2855 O O . ALA A 1 380 ? 26.719 -0.417 -27.562 1 95.75 380 ALA A O 1
ATOM 2856 N N . LEU A 1 381 ? 28 -1.904 -26.594 1 96.62 381 LEU A N 1
ATOM 2857 C CA . LEU A 1 381 ? 27.734 -1.369 -25.25 1 96.62 381 LEU A CA 1
ATOM 2858 C C . LEU A 1 381 ? 28.547 -0.108 -25 1 96.62 381 LEU A C 1
ATOM 2860 O O . LEU A 1 381 ? 28.281 0.625 -24.047 1 96.62 381 LEU A O 1
ATOM 2864 N N . ARG A 1 382 ? 29.469 0.213 -25.844 1 94.5 382 ARG A N 1
ATOM 2865 C CA . ARG A 1 382 ? 30.297 1.403 -25.719 1 94.5 382 ARG A CA 1
ATOM 2866 C C . ARG A 1 382 ? 29.469 2.672 -25.859 1 94.5 382 ARG A C 1
ATOM 2868 O O . ARG A 1 382 ? 29.859 3.732 -25.359 1 94.5 382 ARG A O 1
ATOM 2875 N N . GLU A 1 383 ? 28.359 2.504 -26.453 1 95.06 383 GLU A N 1
ATOM 2876 C CA . GLU A 1 383 ? 27.484 3.648 -26.688 1 95.06 383 GLU A CA 1
ATOM 2877 C C . GLU A 1 383 ? 26.844 4.109 -25.375 1 95.06 383 GLU A C 1
ATOM 2879 O O . GLU A 1 383 ? 26.328 5.23 -25.297 1 95.06 383 GLU A O 1
ATOM 2884 N N . PHE A 1 384 ? 26.812 3.299 -24.438 1 97.44 384 PHE A N 1
ATOM 2885 C CA . PHE A 1 384 ? 26.172 3.627 -23.172 1 97.44 384 PHE A CA 1
ATOM 2886 C C . PHE A 1 384 ? 27.172 4.223 -22.188 1 97.44 384 PHE A C 1
ATOM 2888 O O . PHE A 1 384 ? 27.703 3.512 -21.344 1 97.44 384 PHE A O 1
ATOM 2895 N N . GLU A 1 385 ? 27.281 5.512 -22.172 1 96.81 385 GLU A N 1
ATOM 2896 C CA . GLU A 1 385 ? 28.375 6.246 -21.562 1 96.81 385 GLU A CA 1
ATOM 2897 C C . GLU A 1 385 ? 28.25 6.277 -20.047 1 96.81 385 GLU A C 1
ATOM 2899 O O . GLU A 1 385 ? 29.219 6.566 -19.344 1 96.81 385 GLU A O 1
ATOM 2904 N N . TYR A 1 386 ? 27.078 5.988 -19.516 1 98.25 386 TYR A N 1
ATOM 2905 C CA . TYR A 1 386 ? 26.875 6.047 -18.062 1 98.25 386 TYR A CA 1
ATOM 2906 C C . TYR A 1 386 ? 27.234 4.719 -17.406 1 98.25 386 TYR A C 1
ATOM 2908 O O . TYR A 1 386 ? 27.078 4.551 -16.203 1 98.25 386 TYR A O 1
ATOM 2916 N N . LEU A 1 387 ? 27.719 3.746 -18.188 1 98.12 387 LEU A N 1
ATOM 2917 C CA . LEU A 1 387 ? 27.938 2.408 -17.641 1 98.12 387 LEU A CA 1
ATOM 2918 C C . LEU A 1 387 ? 29.375 1.957 -17.891 1 98.12 387 LEU A C 1
ATOM 2920 O O . LEU A 1 387 ? 29.984 2.328 -18.891 1 98.12 387 LEU A O 1
ATOM 2924 N N . VAL A 1 388 ? 29.891 1.225 -16.984 1 96.69 388 VAL A N 1
ATOM 2925 C CA . VAL A 1 388 ? 31.188 0.556 -17.156 1 96.69 388 VAL A CA 1
ATOM 2926 C C . VAL A 1 388 ? 31.078 -0.899 -16.703 1 96.69 388 VAL A C 1
ATOM 2928 O O . VAL A 1 388 ? 30.375 -1.202 -15.727 1 96.69 388 VAL A O 1
ATOM 2931 N N . PHE A 1 389 ? 31.703 -1.81 -17.406 1 96.56 389 PHE A N 1
ATOM 2932 C CA . PHE A 1 389 ? 31.656 -3.242 -17.141 1 96.56 389 PHE A CA 1
ATOM 2933 C C . PHE A 1 389 ? 33 -3.768 -16.688 1 96.56 389 PHE A C 1
ATOM 2935 O O . PHE A 1 389 ? 33.781 -4.305 -17.5 1 96.56 389 PHE A O 1
ATOM 2942 N N . PRO A 1 390 ? 33.25 -3.752 -15.414 1 94.94 390 PRO A N 1
ATOM 2943 C CA . PRO A 1 390 ? 34.594 -4.145 -14.945 1 94.94 390 PRO A CA 1
ATOM 2944 C C . PRO A 1 390 ? 34.812 -5.656 -14.984 1 94.94 390 PRO A C 1
ATOM 2946 O O . PRO A 1 390 ? 33.906 -6.422 -14.656 1 94.94 390 PRO A O 1
ATOM 2949 N N . SER A 1 391 ? 36 -6.055 -15.305 1 92.81 391 SER A N 1
ATOM 2950 C CA . SER A 1 391 ? 36.375 -7.465 -15.266 1 92.81 391 SER A CA 1
ATOM 2951 C C . SER A 1 391 ? 37.062 -7.824 -13.961 1 92.81 391 SER A C 1
ATOM 2953 O O . SER A 1 391 ? 37.156 -9 -13.609 1 92.81 391 SER A O 1
ATOM 2955 N N . ARG A 1 392 ? 37.531 -6.789 -13.297 1 94.31 392 ARG A N 1
ATOM 2956 C CA . ARG A 1 392 ? 38.188 -6.965 -12 1 94.31 392 ARG A CA 1
ATOM 2957 C C . ARG A 1 392 ? 37.438 -6.188 -10.906 1 94.31 392 ARG A C 1
ATOM 2959 O O . ARG A 1 392 ? 36.688 -5.254 -11.203 1 94.31 392 ARG A O 1
ATOM 2966 N N . SER A 1 393 ? 37.75 -6.656 -9.727 1 96.56 393 SER A N 1
ATOM 2967 C CA . SER A 1 393 ? 37.062 -6.012 -8.602 1 96.56 393 SER A CA 1
ATOM 2968 C C . SER A 1 393 ? 37.531 -4.562 -8.445 1 96.56 393 SER A C 1
ATOM 2970 O O . SER A 1 393 ? 38.688 -4.246 -8.664 1 96.56 393 SER A O 1
ATOM 2972 N N . ILE A 1 394 ? 36.625 -3.709 -8.078 1 97.25 394 ILE A N 1
ATOM 2973 C CA . ILE A 1 394 ? 36.906 -2.309 -7.777 1 97.25 394 ILE A CA 1
ATOM 2974 C C . ILE A 1 394 ? 36.688 -2.051 -6.289 1 97.25 394 ILE A C 1
ATOM 2976 O O . ILE A 1 394 ? 35.625 -2.352 -5.742 1 97.25 394 ILE A O 1
ATOM 2980 N N . HIS A 1 395 ? 37.656 -1.568 -5.602 1 97.38 395 HIS A N 1
ATOM 2981 C CA . HIS A 1 395 ? 37.562 -1.135 -4.211 1 97.38 395 HIS A CA 1
ATOM 2982 C C . HIS A 1 395 ? 37.25 0.354 -4.121 1 97.38 395 HIS A C 1
ATOM 2984 O O . HIS A 1 395 ? 38 1.188 -4.617 1 97.38 395 HIS A O 1
ATOM 2990 N N . THR A 1 396 ? 36.125 0.625 -3.48 1 96.56 396 THR A N 1
ATOM 2991 C CA . THR A 1 396 ? 35.688 2.016 -3.406 1 96.56 396 THR A CA 1
ATOM 2992 C C . THR A 1 396 ? 35.812 2.545 -1.98 1 96.56 396 THR A C 1
ATOM 2994 O O . THR A 1 396 ? 36.188 1.806 -1.068 1 96.56 396 THR A O 1
ATOM 2997 N N . ASP A 1 397 ? 35.594 3.912 -1.78 1 94.44 397 ASP A N 1
ATOM 2998 C CA . ASP A 1 397 ? 35.562 4.527 -0.457 1 94.44 397 ASP A CA 1
ATOM 2999 C C . ASP A 1 397 ? 34.188 4.402 0.182 1 94.44 397 ASP A C 1
ATOM 3001 O O . ASP A 1 397 ? 33.906 5.047 1.197 1 94.44 397 ASP A O 1
ATOM 3005 N N . GLY A 1 398 ? 33.406 3.623 -0.408 1 96.75 398 GLY A N 1
ATOM 3006 C CA . GLY A 1 398 ? 32.062 3.43 0.074 1 96.75 398 GLY A CA 1
ATOM 3007 C C . GLY A 1 398 ? 31 3.562 -1.018 1 96.75 398 GLY A C 1
ATOM 3008 O O . GLY A 1 398 ? 31.188 4.332 -1.964 1 96.75 398 GLY A O 1
ATOM 3009 N N . ILE A 1 399 ? 29.984 2.855 -0.916 1 98.31 399 ILE A N 1
ATOM 3010 C CA . ILE A 1 399 ? 28.859 2.879 -1.848 1 98.31 399 ILE A CA 1
ATOM 3011 C C . ILE A 1 399 ? 27.594 3.268 -1.107 1 98.31 399 ILE A C 1
ATOM 3013 O O . ILE A 1 399 ? 27.219 2.633 -0.118 1 98.31 399 ILE A O 1
ATOM 3017 N N . LYS A 1 400 ? 26.891 4.281 -1.574 1 98.56 400 LYS A N 1
ATOM 3018 C CA . LYS A 1 400 ? 25.703 4.809 -0.898 1 98.56 400 LYS A CA 1
ATOM 3019 C C . LYS A 1 400 ? 24.453 4.047 -1.312 1 98.56 400 LYS A C 1
ATOM 3021 O O . LYS A 1 400 ? 23.609 3.715 -0.469 1 98.56 400 LYS A O 1
ATOM 3026 N N . ALA A 1 401 ? 24.375 3.746 -2.596 1 98.75 401 ALA A N 1
ATOM 3027 C CA . ALA A 1 401 ? 23.156 3.16 -3.137 1 98.75 401 ALA A CA 1
ATOM 3028 C C . ALA A 1 401 ? 23.469 2.191 -4.273 1 98.75 401 ALA A C 1
ATOM 3030 O O . ALA A 1 401 ? 24.469 2.357 -4.984 1 98.75 401 ALA A O 1
ATOM 3031 N N . GLY A 1 402 ? 22.672 1.191 -4.379 1 98.81 402 GLY A N 1
ATOM 3032 C CA . GLY A 1 402 ? 22.688 0.247 -5.484 1 98.81 402 GLY A CA 1
ATOM 3033 C C . GLY A 1 402 ? 21.328 0.073 -6.145 1 98.81 402 GLY A C 1
ATOM 3034 O O . GLY A 1 402 ? 20.297 0.189 -5.488 1 98.81 402 GLY A O 1
ATOM 3035 N N . LEU A 1 403 ? 21.328 -0.175 -7.406 1 98.75 403 LEU A N 1
ATOM 3036 C CA . LEU A 1 403 ? 20.109 -0.362 -8.195 1 98.75 403 LEU A CA 1
ATOM 3037 C C . LEU A 1 403 ? 20.156 -1.688 -8.945 1 98.75 403 LEU A C 1
ATOM 3039 O O . LEU A 1 403 ? 21.203 -2.086 -9.453 1 98.75 403 LEU A O 1
ATOM 3043 N N . MET A 1 404 ? 19.031 -2.363 -9 1 98.62 404 MET A N 1
ATOM 3044 C CA . MET A 1 404 ? 18.984 -3.604 -9.773 1 98.62 404 MET A CA 1
ATOM 3045 C C . MET A 1 404 ? 17.734 -3.66 -10.641 1 98.62 404 MET A C 1
ATOM 3047 O O . MET A 1 404 ? 16.734 -2.996 -10.352 1 98.62 404 MET A O 1
ATOM 3051 N N . THR A 1 405 ? 17.797 -4.406 -11.672 1 97.31 405 THR A N 1
ATOM 3052 C CA . THR A 1 405 ? 16.672 -4.766 -12.516 1 97.31 405 THR A CA 1
ATOM 3053 C C . THR A 1 405 ? 16.562 -6.281 -12.672 1 97.31 405 THR A C 1
ATOM 3055 O O . THR A 1 405 ? 17.562 -6.992 -12.539 1 97.31 405 THR A O 1
ATOM 3058 N N . SER A 1 406 ? 15.438 -6.746 -12.82 1 96.12 406 SER A N 1
ATOM 3059 C CA . SER A 1 406 ? 15.141 -8.148 -13.078 1 96.12 406 SER A CA 1
ATOM 3060 C C . SER A 1 406 ? 14.047 -8.305 -14.125 1 96.12 406 SER A C 1
ATOM 3062 O O . SER A 1 406 ? 13.07 -7.547 -14.133 1 96.12 406 SER A O 1
ATOM 3064 N N . PHE A 1 407 ? 14.289 -9.25 -15.008 1 93.12 407 PHE A N 1
ATOM 3065 C CA . PHE A 1 407 ? 13.367 -9.477 -16.109 1 93.12 407 PHE A CA 1
ATOM 3066 C C . PHE A 1 407 ? 13.023 -10.961 -16.234 1 93.12 407 PHE A C 1
ATOM 3068 O O . PHE A 1 407 ? 13.836 -11.82 -15.891 1 93.12 407 PHE A O 1
ATOM 3075 N N . GLY A 1 408 ? 11.805 -11.18 -16.641 1 88.81 408 GLY A N 1
ATOM 3076 C CA . GLY A 1 408 ? 11.344 -12.547 -16.844 1 88.81 408 GLY A CA 1
ATOM 3077 C C . GLY A 1 408 ? 10.453 -12.703 -18.062 1 88.81 408 GLY A C 1
ATOM 3078 O O . GLY A 1 408 ? 9.953 -11.719 -18.609 1 88.81 408 GLY A O 1
ATOM 3079 N N . PHE A 1 409 ? 10.328 -14.031 -18.469 1 82.31 409 PHE A N 1
ATOM 3080 C CA . PHE A 1 409 ? 9.406 -14.352 -19.547 1 82.31 409 PHE A CA 1
ATOM 3081 C C . PHE A 1 409 ? 7.992 -13.891 -19.188 1 82.31 409 PHE A C 1
ATOM 3083 O O . PHE A 1 409 ? 7.562 -14 -18.047 1 82.31 409 PHE A O 1
ATOM 3090 N N . GLY A 1 410 ? 7.285 -13.352 -20.188 1 77.75 410 GLY A N 1
ATOM 3091 C CA . GLY A 1 410 ? 5.922 -12.898 -19.969 1 77.75 410 GLY A CA 1
ATOM 3092 C C . GLY A 1 410 ? 5.828 -11.406 -19.688 1 77.75 410 GLY A C 1
ATOM 3093 O O . GLY A 1 410 ? 4.945 -10.961 -18.953 1 77.75 410 GLY A O 1
ATOM 3094 N N . GLN A 1 411 ? 6.852 -10.734 -20.156 1 81 411 GLN A N 1
ATOM 3095 C CA . GLN A 1 411 ? 6.84 -9.273 -20.156 1 81 411 GLN A CA 1
ATOM 3096 C C . GLN A 1 411 ? 6.93 -8.727 -18.734 1 81 411 GLN A C 1
ATOM 3098 O O . GLN A 1 411 ? 6.25 -7.758 -18.391 1 81 411 GLN A O 1
ATOM 3103 N N . VAL A 1 412 ? 7.598 -9.43 -17.984 1 88.88 412 VAL A N 1
ATOM 3104 C CA . VAL A 1 412 ? 7.695 -8.984 -16.594 1 88.88 412 VAL A CA 1
ATOM 3105 C C . VAL A 1 412 ? 9.055 -8.328 -16.359 1 88.88 412 VAL A C 1
ATOM 3107 O O . VAL A 1 412 ? 10.078 -8.828 -16.828 1 88.88 412 VAL A O 1
ATOM 3110 N N . GLY A 1 413 ? 9.086 -7.203 -15.75 1 92.25 413 GLY A N 1
ATOM 3111 C CA . GLY A 1 413 ? 10.297 -6.512 -15.352 1 92.25 413 GLY A CA 1
ATOM 3112 C C . GLY A 1 413 ? 10.125 -5.66 -14.109 1 92.25 413 GLY A C 1
ATOM 3113 O O . GLY A 1 413 ? 9 -5.469 -13.641 1 92.25 413 GLY A O 1
ATOM 3114 N N . GLY A 1 414 ? 11.211 -5.254 -13.586 1 95.19 414 GLY A N 1
ATOM 3115 C CA . GLY A 1 414 ? 11.141 -4.391 -12.414 1 95.19 414 GLY A CA 1
ATOM 3116 C C . GLY A 1 414 ? 12.492 -3.854 -11.984 1 95.19 414 GLY A C 1
ATOM 3117 O O . GLY A 1 414 ? 13.508 -4.156 -12.609 1 95.19 414 GLY A O 1
ATOM 3118 N N . SER A 1 415 ? 12.445 -2.969 -11.008 1 97.81 415 SER A N 1
ATOM 3119 C CA . SER A 1 415 ? 13.641 -2.35 -10.445 1 97.81 415 SER A CA 1
ATOM 3120 C C . SER A 1 415 ? 13.539 -2.232 -8.93 1 97.81 415 SER A C 1
ATOM 3122 O O . SER A 1 415 ? 12.445 -2.189 -8.375 1 97.81 415 SER A O 1
ATOM 3124 N N . ALA A 1 416 ? 14.656 -2.248 -8.289 1 98.62 416 ALA A N 1
ATOM 3125 C CA . ALA A 1 416 ? 14.734 -2.01 -6.848 1 98.62 416 ALA A CA 1
ATOM 3126 C C . ALA A 1 416 ? 15.969 -1.188 -6.496 1 98.62 416 ALA A C 1
ATOM 3128 O O . ALA A 1 416 ? 17.047 -1.42 -7.039 1 98.62 416 ALA A O 1
ATOM 3129 N N . LEU A 1 417 ? 15.797 -0.192 -5.656 1 98.88 417 LEU A N 1
ATOM 3130 C CA . LEU A 1 417 ? 16.859 0.66 -5.129 1 98.88 417 LEU A CA 1
ATOM 3131 C C . LEU A 1 417 ? 17.109 0.357 -3.656 1 98.88 417 LEU A C 1
ATOM 3133 O O . LEU A 1 417 ? 16.188 0.348 -2.848 1 98.88 417 LEU A O 1
ATOM 3137 N N . VAL A 1 418 ? 18.375 0.086 -3.338 1 98.75 418 VAL A N 1
ATOM 3138 C CA . VAL A 1 418 ? 18.719 -0.162 -1.944 1 98.75 418 VAL A CA 1
ATOM 3139 C C . VAL A 1 418 ? 19.797 0.825 -1.5 1 98.75 418 VAL A C 1
ATOM 3141 O O . VAL A 1 418 ? 20.641 1.229 -2.299 1 98.75 418 VAL A O 1
ATOM 3144 N N . LEU A 1 419 ? 19.797 1.201 -0.242 1 98.81 419 LEU A N 1
ATOM 3145 C CA . LEU A 1 419 ? 20.734 2.162 0.325 1 98.81 419 LEU A CA 1
ATOM 3146 C C . LEU A 1 419 ? 21.516 1.539 1.474 1 98.81 419 LEU A C 1
ATOM 3148 O O . LEU A 1 419 ? 21.062 0.584 2.102 1 98.81 419 LEU A O 1
ATOM 3152 N N . HIS A 1 420 ? 22.656 2.08 1.711 1 98.69 420 HIS A N 1
ATOM 3153 C CA . HIS A 1 420 ? 23.422 1.71 2.895 1 98.69 420 HIS A CA 1
ATOM 3154 C C . HIS A 1 420 ? 22.641 2.006 4.172 1 98.69 420 HIS A C 1
ATOM 3156 O O . HIS A 1 420 ? 22.016 3.061 4.293 1 98.69 420 HIS A O 1
ATOM 3162 N N . PRO A 1 421 ? 22.625 1.094 5.176 1 97.75 421 PRO A N 1
ATOM 3163 C CA . PRO A 1 421 ? 21.828 1.268 6.391 1 97.75 421 PRO A CA 1
ATOM 3164 C C . PRO A 1 421 ? 22.266 2.479 7.215 1 97.75 421 PRO A C 1
ATOM 3166 O O . PRO A 1 421 ? 21.516 2.951 8.07 1 97.75 421 PRO A O 1
ATOM 3169 N N . ARG A 1 422 ? 23.453 3.023 6.973 1 97.31 422 ARG A N 1
ATOM 3170 C CA . ARG A 1 422 ? 23.953 4.18 7.707 1 97.31 422 ARG A CA 1
ATOM 3171 C C . ARG A 1 422 ? 23 5.359 7.594 1 97.31 422 ARG A C 1
ATOM 3173 O O . ARG A 1 422 ? 22.938 6.203 8.484 1 97.31 422 ARG A O 1
ATOM 3180 N N . TYR A 1 423 ? 22.25 5.422 6.527 1 97.69 423 TYR A N 1
ATOM 3181 C CA . TYR A 1 423 ? 21.328 6.523 6.336 1 97.69 423 TYR A CA 1
ATOM 3182 C C . TYR A 1 423 ? 20.156 6.422 7.312 1 97.69 423 TYR A C 1
ATOM 3184 O O . TYR A 1 423 ? 19.625 7.441 7.766 1 97.69 423 TYR A O 1
ATOM 3192 N N . LEU A 1 424 ? 19.75 5.199 7.602 1 97.31 424 LEU A N 1
ATOM 3193 C CA . LEU A 1 424 ? 18.75 4.992 8.648 1 97.31 424 LEU A CA 1
ATOM 3194 C C . LEU A 1 424 ? 19.328 5.32 10.023 1 97.31 424 LEU A C 1
ATOM 3196 O O . LEU A 1 424 ? 18.688 5.996 10.828 1 97.31 424 LEU A O 1
ATOM 3200 N N . PHE A 1 425 ? 20.531 4.875 10.273 1 97.19 425 PHE A N 1
ATOM 3201 C CA . PHE A 1 425 ? 21.172 5.109 11.562 1 97.19 425 PHE A CA 1
ATOM 3202 C C . PHE A 1 425 ? 21.391 6.598 11.797 1 97.19 425 PHE A C 1
ATOM 3204 O O . PHE A 1 425 ? 21.219 7.09 12.914 1 97.19 425 PHE A O 1
ATOM 3211 N N . ALA A 1 426 ? 21.734 7.238 10.734 1 95 426 ALA A N 1
ATOM 3212 C CA . ALA A 1 426 ? 22 8.672 10.836 1 95 426 ALA A CA 1
ATOM 3213 C C . ALA A 1 426 ? 20.719 9.445 11.148 1 95 426 ALA A C 1
ATOM 3215 O O . ALA A 1 426 ? 20.766 10.57 11.648 1 95 426 ALA A O 1
ATOM 3216 N N . ALA A 1 427 ? 19.578 8.844 10.852 1 91.88 427 ALA A N 1
ATOM 3217 C CA . ALA A 1 427 ? 18.297 9.484 11.078 1 91.88 427 ALA A CA 1
ATOM 3218 C C . ALA A 1 427 ? 17.828 9.289 12.523 1 91.88 427 ALA A C 1
ATOM 3220 O O . ALA A 1 427 ? 16.891 9.945 12.977 1 91.88 427 ALA A O 1
ATOM 3221 N N . LEU A 1 428 ? 18.516 8.492 13.328 1 90 428 LEU A N 1
ATOM 3222 C CA . LEU A 1 428 ? 18.156 8.211 14.711 1 90 428 LEU A CA 1
ATOM 3223 C C . LEU A 1 428 ? 18.797 9.219 15.656 1 90 428 LEU A C 1
ATOM 3225 O O . LEU A 1 428 ? 19.891 9.711 15.398 1 90 428 LEU A O 1
ATOM 3229 N N . GLY A 1 429 ? 18.094 9.461 16.781 1 82.75 429 GLY A N 1
ATOM 3230 C CA . GLY A 1 429 ? 18.75 10.172 17.859 1 82.75 429 GLY A CA 1
ATOM 3231 C C . GLY A 1 429 ? 19.891 9.391 18.484 1 82.75 429 GLY A C 1
ATOM 3232 O O . GLY A 1 429 ? 19.906 8.164 18.422 1 82.75 429 GLY A O 1
ATOM 3233 N N . ALA A 1 430 ? 20.75 10 19.078 1 82.69 430 ALA A N 1
ATOM 3234 C CA . ALA A 1 430 ? 21.938 9.375 19.656 1 82.69 430 ALA A CA 1
ATOM 3235 C C . ALA A 1 430 ? 21.562 8.305 20.672 1 82.69 430 ALA A C 1
ATOM 3237 O O . ALA A 1 430 ? 22.156 7.227 20.703 1 82.69 430 ALA A O 1
ATOM 3238 N N . SER A 1 431 ? 20.609 8.594 21.469 1 81.69 431 SER A N 1
ATOM 3239 C CA . SER A 1 431 ? 20.203 7.648 22.5 1 81.69 431 SER A CA 1
ATOM 3240 C C . SER A 1 431 ? 19.531 6.422 21.891 1 81.69 431 SER A C 1
ATOM 3242 O O . SER A 1 431 ? 19.766 5.297 22.328 1 81.69 431 SER A O 1
ATOM 3244 N N . GLN A 1 432 ? 18.75 6.684 20.891 1 87.81 432 GLN A N 1
ATOM 3245 C CA . GLN A 1 432 ? 18.078 5.586 20.203 1 87.81 432 GLN A CA 1
ATOM 3246 C C . GLN A 1 432 ? 19.094 4.676 19.516 1 87.81 432 GLN A C 1
ATOM 3248 O O . GLN A 1 432 ? 18.953 3.451 19.547 1 87.81 432 GLN A O 1
ATOM 3253 N N . TYR A 1 433 ? 20.094 5.293 18.922 1 93.94 433 TYR A N 1
ATOM 3254 C CA . TYR A 1 433 ? 21.125 4.531 18.219 1 93.94 433 TYR A CA 1
ATOM 3255 C C . TYR A 1 433 ? 21.938 3.703 19.203 1 93.94 433 TYR A C 1
ATOM 3257 O O . TYR A 1 433 ? 22.25 2.537 18.938 1 93.94 433 TYR A O 1
ATOM 3265 N N . THR A 1 434 ? 22.234 4.266 20.344 1 92.75 434 THR A N 1
ATOM 3266 C CA . THR A 1 434 ? 23 3.555 21.359 1 92.75 434 THR A CA 1
ATOM 3267 C C . THR A 1 434 ? 22.219 2.359 21.891 1 92.75 434 THR A C 1
ATOM 3269 O O . THR A 1 434 ? 22.781 1.275 22.078 1 92.75 434 THR A O 1
ATOM 3272 N N . SER A 1 435 ? 20.984 2.582 22.125 1 93.56 435 SER A N 1
ATOM 3273 C CA . SER A 1 435 ? 20.125 1.492 22.578 1 93.56 435 SER A CA 1
ATOM 3274 C C . SER A 1 435 ? 20.047 0.382 21.531 1 93.56 435 SER A C 1
ATOM 3276 O O . SER A 1 435 ? 20.062 -0.802 21.875 1 93.56 435 SER A O 1
ATOM 3278 N N . TYR A 1 436 ? 19.938 0.756 20.312 1 96.12 436 TYR A N 1
ATOM 3279 C CA . TYR A 1 436 ? 19.891 -0.213 19.219 1 96.12 436 TYR A CA 1
ATOM 3280 C C . TYR A 1 436 ? 21.172 -1.03 19.156 1 96.12 436 TYR A C 1
ATOM 3282 O O . TYR A 1 436 ? 21.125 -2.254 19 1 96.12 436 TYR A O 1
ATOM 3290 N N . ILE A 1 437 ? 22.281 -0.42 19.266 1 96.62 437 ILE A N 1
ATOM 3291 C CA . ILE A 1 437 ? 23.578 -1.085 19.172 1 96.62 437 ILE A CA 1
ATOM 3292 C C . ILE A 1 437 ? 23.672 -2.154 20.266 1 96.62 437 ILE A C 1
ATOM 3294 O O . ILE A 1 437 ? 24.219 -3.238 20.031 1 96.62 437 ILE A O 1
ATOM 3298 N N . GLU A 1 438 ? 23.188 -1.798 21.391 1 96.62 438 GLU A N 1
ATOM 3299 C CA . GLU A 1 438 ? 23.234 -2.756 22.484 1 96.62 438 GLU A CA 1
ATOM 3300 C C . GLU A 1 438 ? 22.375 -3.984 22.188 1 96.62 438 GLU A C 1
ATOM 3302 O O . GLU A 1 438 ? 22.828 -5.117 22.391 1 96.62 438 GLU A O 1
ATOM 3307 N N . ARG A 1 439 ? 21.25 -3.736 21.719 1 95.62 439 ARG A N 1
ATOM 3308 C CA . ARG A 1 439 ? 20.375 -4.848 21.375 1 95.62 439 ARG A CA 1
ATOM 3309 C C . ARG A 1 439 ? 20.938 -5.656 20.219 1 95.62 439 ARG A C 1
ATOM 3311 O O . ARG A 1 439 ? 20.844 -6.887 20.203 1 95.62 439 ARG A O 1
ATOM 3318 N N . ASN A 1 440 ? 21.5 -4.98 19.25 1 96.62 440 ASN A N 1
ATOM 3319 C CA . ASN A 1 440 ? 22.078 -5.641 18.094 1 96.62 440 ASN A CA 1
ATOM 3320 C C . ASN A 1 440 ? 23.25 -6.531 18.484 1 96.62 440 ASN A C 1
ATOM 3322 O O . ASN A 1 440 ? 23.422 -7.621 17.922 1 96.62 440 ASN A O 1
ATOM 3326 N N . ARG A 1 441 ? 24.062 -6.07 19.422 1 96 441 ARG A N 1
ATOM 3327 C CA . ARG A 1 441 ? 25.203 -6.848 19.891 1 96 441 ARG A CA 1
ATOM 3328 C C . ARG A 1 441 ? 24.75 -8.148 20.547 1 96 441 ARG A C 1
ATOM 3330 O O . ARG A 1 441 ? 25.312 -9.211 20.281 1 96 441 ARG A O 1
ATOM 3337 N N . ILE A 1 442 ? 23.797 -8.008 21.359 1 94.88 442 ILE A N 1
ATOM 3338 C CA . ILE A 1 442 ? 23.281 -9.18 22.047 1 94.88 442 ILE A CA 1
ATOM 3339 C C . ILE A 1 442 ? 22.734 -10.18 21.031 1 94.88 442 ILE A C 1
ATOM 3341 O O . ILE A 1 442 ? 23.016 -11.375 21.125 1 94.88 442 ILE A O 1
ATOM 3345 N N . ARG A 1 443 ? 22.016 -9.703 20.109 1 95.19 443 ARG A N 1
ATOM 3346 C CA . ARG A 1 443 ? 21.438 -10.562 19.078 1 95.19 443 ARG A CA 1
ATOM 3347 C C . ARG A 1 443 ? 22.531 -11.18 18.203 1 95.19 443 ARG A C 1
ATOM 3349 O O . ARG A 1 443 ? 22.422 -12.344 17.812 1 95.19 443 ARG A O 1
ATOM 3356 N N . ALA A 1 444 ? 23.531 -10.43 17.875 1 94.81 444 ALA A N 1
ATOM 3357 C CA . ALA A 1 444 ? 24.641 -10.93 17.047 1 94.81 444 ALA A CA 1
ATOM 3358 C C . ALA A 1 444 ? 25.344 -12.086 17.75 1 94.81 444 ALA A C 1
ATOM 3360 O O . ALA A 1 444 ? 25.734 -13.062 17.094 1 94.81 444 ALA A O 1
ATOM 3361 N N . MET A 1 445 ? 25.469 -11.953 19 1 94.69 445 MET A N 1
ATOM 3362 C CA . MET A 1 445 ? 26.125 -13.016 19.781 1 94.69 445 MET A CA 1
ATOM 3363 C C . MET A 1 445 ? 25.266 -14.273 19.797 1 94.69 445 MET A C 1
ATOM 3365 O O . MET A 1 445 ? 25.781 -15.383 19.641 1 94.69 445 MET A O 1
ATOM 3369 N N . ALA A 1 446 ? 24.031 -14.055 20 1 91.56 446 ALA A N 1
ATOM 3370 C CA . ALA A 1 446 ? 23.109 -15.188 20 1 91.56 446 ALA A CA 1
ATOM 3371 C C . ALA A 1 446 ? 23.078 -15.867 18.625 1 91.56 446 ALA A C 1
ATOM 3373 O O . ALA A 1 446 ? 23.031 -17.094 18.547 1 91.56 446 ALA A O 1
ATOM 3374 N N . SER A 1 447 ? 23.078 -15.094 17.625 1 91.94 447 SER A N 1
ATOM 3375 C CA . SER A 1 447 ? 23.062 -15.617 16.266 1 91.94 447 SER A CA 1
ATOM 3376 C C . SER A 1 447 ? 24.344 -16.406 15.961 1 91.94 447 SER A C 1
ATOM 3378 O O . SER A 1 447 ? 24.297 -17.438 15.297 1 91.94 447 SER A O 1
ATOM 3380 N N . TYR A 1 448 ? 25.391 -15.859 16.391 1 92.69 448 TYR A N 1
ATOM 3381 C CA . TYR A 1 448 ? 26.672 -16.531 16.203 1 92.69 448 TYR A CA 1
ATOM 3382 C C . TYR A 1 448 ? 26.672 -17.891 16.891 1 92.69 448 TYR A C 1
ATOM 3384 O O . TYR A 1 448 ? 27.094 -18.891 16.297 1 92.69 448 TYR A O 1
ATOM 3392 N N . LYS A 1 449 ? 26.25 -17.891 18.047 1 92.19 449 LYS A N 1
ATOM 3393 C CA . LYS A 1 449 ? 26.172 -19.156 18.797 1 92.19 449 LYS A CA 1
ATOM 3394 C C . LYS A 1 449 ? 25.266 -20.156 18.094 1 92.19 449 LYS A C 1
ATOM 3396 O O . LYS A 1 449 ? 25.641 -21.312 17.922 1 92.19 449 LYS A O 1
ATOM 3401 N N . SER A 1 450 ? 24.094 -19.672 17.734 1 90.12 450 SER A N 1
ATOM 3402 C CA . SER A 1 450 ? 23.141 -20.547 17.078 1 90.12 450 SER A CA 1
ATOM 3403 C C . SER A 1 450 ? 23.688 -21.109 15.766 1 90.12 450 SER A C 1
ATOM 3405 O O . SER A 1 450 ? 23.516 -22.281 15.461 1 90.12 450 SER A O 1
ATOM 3407 N N . MET A 1 451 ? 24.297 -20.266 14.984 1 89.75 451 MET A N 1
ATOM 3408 C CA . MET A 1 451 ? 24.859 -20.688 13.711 1 89.75 451 MET A CA 1
ATOM 3409 C C . MET A 1 451 ? 25.969 -21.734 13.922 1 89.75 451 MET A C 1
ATOM 3411 O O . MET A 1 451 ? 26.047 -22.719 13.188 1 89.75 451 MET A O 1
ATOM 3415 N N . SER A 1 452 ? 26.781 -21.5 14.906 1 90.62 452 SER A N 1
ATOM 3416 C CA . SER A 1 452 ? 27.844 -22.453 15.219 1 90.62 452 SER A CA 1
ATOM 3417 C C . SER A 1 452 ? 27.266 -23.797 15.641 1 90.62 452 SER A C 1
ATOM 3419 O O . SER A 1 452 ? 27.766 -24.844 15.227 1 90.62 452 SER A O 1
ATOM 3421 N N . GLU A 1 453 ? 26.297 -23.688 16.391 1 89.62 453 GLU A N 1
ATOM 3422 C CA . GLU A 1 453 ? 25.641 -24.922 16.828 1 89.62 453 GLU A CA 1
ATOM 3423 C C . GLU A 1 453 ? 25.016 -25.672 15.664 1 89.62 453 GLU A C 1
ATOM 3425 O O . GLU A 1 453 ? 25.109 -26.891 15.586 1 89.62 453 GLU A O 1
ATOM 3430 N N . MET A 1 454 ? 24.328 -24.922 14.797 1 87.44 454 MET A N 1
ATOM 3431 C CA . MET A 1 454 ? 23.672 -25.531 13.648 1 87.44 454 MET A CA 1
ATOM 3432 C C . MET A 1 454 ? 24.688 -26.219 12.742 1 87.44 454 MET A C 1
ATOM 3434 O O . MET A 1 454 ? 24.406 -27.281 12.18 1 87.44 454 MET A O 1
ATOM 3438 N N . MET A 1 455 ? 25.844 -25.688 12.648 1 87.44 455 MET A N 1
ATOM 3439 C CA . MET A 1 455 ? 26.875 -26.219 11.766 1 87.44 455 MET A CA 1
ATOM 3440 C C . MET A 1 455 ? 27.547 -27.438 12.383 1 87.44 455 MET A C 1
ATOM 3442 O O . MET A 1 455 ? 27.984 -28.344 11.664 1 87.44 455 MET A O 1
ATOM 3446 N N . THR A 1 456 ? 27.562 -27.516 13.664 1 90.38 456 THR A N 1
ATOM 3447 C CA . THR A 1 456 ? 28.281 -28.609 14.328 1 90.38 456 THR A CA 1
ATOM 3448 C C . THR A 1 456 ? 27.344 -29.781 14.609 1 90.38 456 THR A C 1
ATOM 3450 O O . THR A 1 456 ? 27.797 -30.906 14.766 1 90.38 456 THR A O 1
ATOM 3453 N N . THR A 1 457 ? 26.094 -29.516 14.75 1 88.94 457 THR A N 1
ATOM 3454 C CA . THR A 1 457 ? 25.141 -30.562 15.086 1 88.94 457 THR A CA 1
ATOM 3455 C C . THR A 1 457 ? 24.266 -30.906 13.875 1 88.94 457 THR A C 1
ATOM 3457 O O . THR A 1 457 ? 23.328 -31.703 13.984 1 88.94 457 THR A O 1
ATOM 3460 N N . ASN A 1 458 ? 24.484 -30.438 12.695 1 84 458 ASN A N 1
ATOM 3461 C CA . ASN A 1 458 ? 23.719 -30.625 11.477 1 84 458 ASN A CA 1
ATOM 3462 C C . ASN A 1 458 ? 22.234 -30.328 11.68 1 84 458 ASN A C 1
ATOM 3464 O O . ASN A 1 458 ? 21.375 -31.156 11.383 1 84 458 ASN A O 1
ATOM 3468 N N . SER A 1 459 ? 21.969 -29.234 12.266 1 83.38 459 SER A N 1
ATOM 3469 C CA . SER A 1 459 ? 20.609 -28.797 12.594 1 83.38 459 SER A CA 1
ATOM 3470 C C . SER A 1 459 ? 20.312 -27.422 11.992 1 83.38 459 SER A C 1
ATOM 3472 O O . SER A 1 459 ? 19.844 -26.531 12.688 1 83.38 459 SER A O 1
ATOM 3474 N N . LEU A 1 460 ? 20.531 -27.312 10.633 1 79.62 460 LEU A N 1
ATOM 3475 C CA . LEU A 1 460 ? 20.359 -26.016 9.961 1 79.62 460 LEU A CA 1
ATOM 3476 C C . LEU A 1 460 ? 18.891 -25.594 9.984 1 79.62 460 LEU A C 1
ATOM 3478 O O . LEU A 1 460 ? 18.594 -24.391 10.031 1 79.62 460 LEU A O 1
ATOM 3482 N N . VAL A 1 461 ? 18.031 -26.656 9.961 1 82.06 461 VAL A N 1
ATOM 3483 C CA . VAL A 1 461 ? 16.609 -26.359 10.008 1 82.06 461 VAL A CA 1
ATOM 3484 C C . VAL A 1 461 ? 15.984 -26.984 11.25 1 82.06 461 VAL A C 1
ATOM 3486 O O . VAL A 1 461 ? 16.078 -28.188 11.461 1 82.06 461 VAL A O 1
ATOM 3489 N N . LYS A 1 462 ? 15.531 -26.172 12.062 1 85.25 462 LYS A N 1
ATOM 3490 C CA . LYS A 1 462 ? 14.82 -26.641 13.25 1 85.25 462 LYS A CA 1
ATOM 3491 C C . LYS A 1 462 ? 13.312 -26.469 13.094 1 85.25 462 LYS A C 1
ATOM 3493 O O . LYS A 1 462 ? 12.781 -25.375 13.305 1 85.25 462 LYS A O 1
ATOM 3498 N N . ILE A 1 463 ? 12.656 -27.469 12.805 1 88.75 463 ILE A N 1
ATOM 3499 C CA . ILE A 1 463 ? 11.211 -27.484 12.562 1 88.75 463 ILE A CA 1
ATOM 3500 C C . ILE A 1 463 ? 10.469 -27.359 13.891 1 88.75 463 ILE A C 1
ATOM 3502 O O . ILE A 1 463 ? 10.875 -27.938 14.898 1 88.75 463 ILE A O 1
ATOM 3506 N N . LYS A 1 464 ? 9.406 -26.625 13.922 1 88.94 464 LYS A N 1
ATOM 3507 C CA . LYS A 1 464 ? 8.555 -26.5 15.094 1 88.94 464 LYS A CA 1
ATOM 3508 C C . LYS A 1 464 ? 7.551 -27.641 15.164 1 88.94 464 LYS A C 1
ATOM 3510 O O . LYS A 1 464 ? 6.891 -27.969 14.172 1 88.94 464 LYS A O 1
ATOM 3515 N N . GLU A 1 465 ? 7.395 -28.203 16.25 1 84.25 465 GLU A N 1
ATOM 3516 C CA . GLU A 1 465 ? 6.5 -29.344 16.422 1 84.25 465 GLU A CA 1
ATOM 3517 C C . GLU A 1 465 ? 5.074 -28.891 16.719 1 84.25 465 GLU A C 1
ATOM 3519 O O . GLU A 1 465 ? 4.117 -29.625 16.484 1 84.25 465 GLU A O 1
ATOM 3524 N N . HIS A 1 466 ? 4.965 -27.734 17.25 1 86.44 466 HIS A N 1
ATOM 3525 C CA . HIS A 1 466 ? 3.652 -27.203 17.594 1 86.44 466 HIS A CA 1
ATOM 3526 C C . HIS A 1 466 ? 3.613 -25.688 17.406 1 86.44 466 HIS A C 1
ATOM 3528 O O . HIS A 1 466 ? 4.656 -25.016 17.438 1 86.44 466 HIS A O 1
ATOM 3534 N N . PRO A 1 467 ? 2.43 -25.125 17.141 1 89.94 467 PRO A N 1
ATOM 3535 C CA . PRO A 1 467 ? 2.301 -23.672 17.141 1 89.94 467 PRO A CA 1
ATOM 3536 C C . PRO A 1 467 ? 2.561 -23.047 18.516 1 89.94 467 PRO A C 1
ATOM 3538 O O . PRO A 1 467 ? 2.586 -23.75 19.516 1 89.94 467 PRO A O 1
ATOM 3541 N N . PRO A 1 468 ? 2.77 -21.781 18.562 1 91.81 468 PRO A N 1
ATOM 3542 C CA . PRO A 1 468 ? 3.129 -21.141 19.828 1 91.81 468 PRO A CA 1
ATOM 3543 C C . PRO A 1 468 ? 1.914 -20.844 20.703 1 91.81 468 PRO A C 1
ATOM 3545 O O . PRO A 1 468 ? 1.929 -19.891 21.484 1 91.81 468 PRO A O 1
ATOM 3548 N N . PHE A 1 469 ? 0.816 -21.484 20.469 1 90.38 469 PHE A N 1
ATOM 3549 C CA . PHE A 1 469 ? -0.355 -21.375 21.344 1 90.38 469 PHE A CA 1
ATOM 3550 C C . PHE A 1 469 ? -1.066 -22.719 21.453 1 90.38 469 PHE A C 1
ATOM 3552 O O . PHE A 1 469 ? -1.026 -23.531 20.531 1 90.38 469 PHE A O 1
ATOM 3559 N N . ALA A 1 470 ? -1.686 -22.922 22.578 1 89.69 470 ALA A N 1
ATOM 3560 C CA . ALA A 1 470 ? -2.553 -24.078 22.75 1 89.69 470 ALA A CA 1
ATOM 3561 C C . ALA A 1 470 ? -3.809 -23.953 21.891 1 89.69 470 ALA A C 1
ATOM 3563 O O . ALA A 1 470 ? -4.305 -22.844 21.656 1 89.69 470 ALA A O 1
ATOM 3564 N N . PRO A 1 471 ? -4.293 -25.016 21.406 1 87.94 471 PRO A N 1
ATOM 3565 C CA . PRO A 1 471 ? -5.477 -24.969 20.547 1 87.94 471 PRO A CA 1
ATOM 3566 C C . PRO A 1 471 ? -6.648 -24.234 21.172 1 87.94 471 PRO A C 1
ATOM 3568 O O . PRO A 1 471 ? -7.406 -23.562 20.469 1 87.94 471 PRO A O 1
ATOM 3571 N N . GLU A 1 472 ? -6.742 -24.266 22.469 1 91.44 472 GLU A N 1
ATOM 3572 C CA . GLU A 1 472 ? -7.898 -23.703 23.156 1 91.44 472 GLU A CA 1
ATOM 3573 C C . GLU A 1 472 ? -7.867 -22.172 23.156 1 91.44 472 GLU A C 1
ATOM 3575 O O . GLU A 1 472 ? -8.906 -21.531 23.281 1 91.44 472 GLU A O 1
ATOM 3580 N N . ILE A 1 473 ? -6.703 -21.594 22.969 1 93.75 473 ILE A N 1
ATOM 3581 C CA . ILE A 1 473 ? -6.637 -20.141 23.062 1 93.75 473 ILE A CA 1
ATOM 3582 C C . ILE A 1 473 ? -6.324 -19.531 21.703 1 93.75 473 ILE A C 1
ATOM 3584 O O . ILE A 1 473 ? -6.066 -18.328 21.578 1 93.75 473 ILE A O 1
ATOM 3588 N N . GLU A 1 474 ? -6.297 -20.312 20.641 1 92.88 474 GLU A N 1
ATOM 3589 C CA . GLU A 1 474 ? -6.008 -19.828 19.297 1 92.88 474 GLU A CA 1
ATOM 3590 C C . GLU A 1 474 ? -6.91 -18.656 18.922 1 92.88 474 GLU A C 1
ATOM 3592 O O . GLU A 1 474 ? -6.43 -17.609 18.484 1 92.88 474 GLU A O 1
ATOM 3597 N N . GLY A 1 475 ? -8.219 -18.828 19.125 1 93.56 475 GLY A N 1
ATOM 3598 C CA . GLY A 1 475 ? -9.164 -17.781 18.812 1 93.56 475 GLY A CA 1
ATOM 3599 C C . GLY A 1 475 ? -8.93 -16.516 19.609 1 93.56 475 GLY A C 1
ATOM 3600 O O . GLY A 1 475 ? -8.992 -15.406 19.062 1 93.56 475 GLY A O 1
ATOM 3601 N N . ASP A 1 476 ? -8.594 -16.703 20.875 1 95.38 476 ASP A N 1
ATOM 3602 C CA . ASP A 1 476 ? -8.336 -15.562 21.734 1 95.38 476 ASP A CA 1
ATOM 3603 C C . ASP A 1 476 ? -7.098 -14.789 21.266 1 95.38 476 ASP A C 1
ATOM 3605 O O . ASP A 1 476 ? -7.078 -13.562 21.312 1 95.38 476 ASP A O 1
ATOM 3609 N N . VAL A 1 477 ? -6.109 -15.523 20.844 1 95.88 477 VAL A N 1
ATOM 3610 C CA . VAL A 1 477 ? -4.875 -14.906 20.375 1 95.88 477 VAL A CA 1
ATOM 3611 C C . VAL A 1 477 ? -5.145 -14.117 19.109 1 95.88 477 VAL A C 1
ATOM 3613 O O . VAL A 1 477 ? -4.742 -12.953 18.984 1 95.88 477 VAL A O 1
ATOM 3616 N N . LEU A 1 478 ? -5.895 -14.734 18.141 1 96.06 478 LEU A N 1
ATOM 3617 C CA . LEU A 1 478 ? -6.129 -14.133 16.844 1 96.06 478 LEU A CA 1
ATOM 3618 C C . LEU A 1 478 ? -7.062 -12.93 16.953 1 96.06 478 LEU A C 1
ATOM 3620 O O . LEU A 1 478 ? -6.98 -11.992 16.156 1 96.06 478 LEU A O 1
ATOM 3624 N N . LEU A 1 479 ? -7.895 -12.867 18.016 1 96.81 479 LEU A N 1
ATOM 3625 C CA . LEU A 1 479 ? -8.883 -11.805 18.188 1 96.81 479 LEU A CA 1
ATOM 3626 C C . LEU A 1 479 ? -8.344 -10.711 19.109 1 96.81 479 LEU A C 1
ATOM 3628 O O . LEU A 1 479 ? -9.016 -9.695 19.328 1 96.81 479 LEU A O 1
ATOM 3632 N N . ASN A 1 480 ? -7.102 -10.898 19.656 1 97 480 ASN A N 1
ATOM 3633 C CA . ASN A 1 480 ? -6.484 -9.938 20.562 1 97 480 ASN A CA 1
ATOM 3634 C C . ASN A 1 480 ? -5.258 -9.281 19.938 1 97 480 ASN A C 1
ATOM 3636 O O . ASN A 1 480 ? -4.176 -9.875 19.906 1 97 480 ASN A O 1
ATOM 3640 N N . PRO A 1 481 ? -5.418 -8.047 19.5 1 96.62 481 PRO A N 1
ATOM 3641 C CA . PRO A 1 481 ? -4.301 -7.387 18.828 1 96.62 481 PRO A CA 1
ATOM 3642 C C . PRO A 1 481 ? -3.092 -7.184 19.734 1 96.62 481 PRO A C 1
ATOM 3644 O O . PRO A 1 481 ? -1.993 -6.895 19.25 1 96.62 481 PRO A O 1
ATOM 3647 N N . LEU A 1 482 ? -3.215 -7.379 21.078 1 96.44 482 LEU A N 1
ATOM 3648 C CA . LEU A 1 482 ? -2.135 -7.137 22.031 1 96.44 482 LEU A CA 1
ATOM 3649 C C . LEU A 1 482 ? -1.468 -8.445 22.438 1 96.44 482 LEU A C 1
ATOM 3651 O O . LEU A 1 482 ? -0.523 -8.445 23.219 1 96.44 482 LEU A O 1
ATOM 3655 N N . ALA A 1 483 ? -1.95 -9.555 21.891 1 96.81 483 ALA A N 1
ATOM 3656 C CA . ALA A 1 483 ? -1.361 -10.844 22.234 1 96.81 483 ALA A CA 1
ATOM 3657 C C . ALA A 1 483 ? 0.108 -10.906 21.828 1 96.81 483 ALA A C 1
ATOM 3659 O O . ALA A 1 483 ? 0.463 -10.547 20.703 1 96.81 483 ALA A O 1
ATOM 3660 N N . ARG A 1 484 ? 0.944 -11.344 22.797 1 97.19 484 ARG A N 1
ATOM 3661 C CA . ARG A 1 484 ? 2.377 -11.5 22.562 1 97.19 484 ARG A CA 1
ATOM 3662 C C . ARG A 1 484 ? 2.908 -12.758 23.234 1 97.19 484 ARG A C 1
ATOM 3664 O O . ARG A 1 484 ? 2.369 -13.188 24.266 1 97.19 484 ARG A O 1
ATOM 3671 N N . THR A 1 485 ? 3.959 -13.266 22.656 1 96.19 485 THR A N 1
ATOM 3672 C CA . THR A 1 485 ? 4.605 -14.414 23.281 1 96.19 485 THR A CA 1
ATOM 3673 C C . THR A 1 485 ? 5.555 -13.977 24.391 1 96.19 485 THR A C 1
ATOM 3675 O O . THR A 1 485 ? 5.977 -12.82 24.422 1 96.19 485 THR A O 1
ATOM 3678 N N . THR A 1 486 ? 5.777 -14.852 25.266 1 94.56 486 THR A N 1
ATOM 3679 C CA . THR A 1 486 ? 6.809 -14.734 26.297 1 94.56 486 THR A CA 1
ATOM 3680 C C . THR A 1 486 ? 7.652 -16 26.359 1 94.56 486 THR A C 1
ATOM 3682 O O . THR A 1 486 ? 7.262 -17.047 25.812 1 94.56 486 THR A O 1
ATOM 3685 N N . LEU A 1 487 ? 8.812 -15.828 26.875 1 91.25 487 LEU A N 1
ATOM 3686 C CA . LEU A 1 487 ? 9.648 -17 27.078 1 91.25 487 LEU A CA 1
ATOM 3687 C C . LEU A 1 487 ? 9.102 -17.875 28.203 1 91.25 487 LEU A C 1
ATOM 3689 O O . LEU A 1 487 ? 8.891 -17.391 29.312 1 91.25 487 LEU A O 1
ATOM 3693 N N . ASP A 1 488 ? 8.812 -19.016 27.859 1 83.06 488 ASP A N 1
ATOM 3694 C CA . ASP A 1 488 ? 8.297 -19.906 28.891 1 83.06 488 ASP A CA 1
ATOM 3695 C C . ASP A 1 488 ? 9.438 -20.562 29.672 1 83.06 488 ASP A C 1
ATOM 3697 O O . ASP A 1 488 ? 10.602 -20.203 29.484 1 83.06 488 ASP A O 1
ATOM 3701 N N . LYS A 1 489 ? 9.133 -21.516 30.609 1 80.5 489 LYS A N 1
ATOM 3702 C CA . LYS A 1 489 ? 10.094 -22.156 31.516 1 80.5 489 LYS A CA 1
ATOM 3703 C C . LYS A 1 489 ? 11.086 -23.016 30.734 1 80.5 489 LYS A C 1
ATOM 3705 O O . LYS A 1 489 ? 12.227 -23.203 31.172 1 80.5 489 LYS A O 1
ATOM 3710 N N . SER A 1 490 ? 10.664 -23.469 29.594 1 81.94 490 SER A N 1
ATOM 3711 C CA . SER A 1 490 ? 11.508 -24.328 28.781 1 81.94 490 SER A CA 1
ATOM 3712 C C . SER A 1 490 ? 12.367 -23.516 27.812 1 81.94 490 SER A C 1
ATOM 3714 O O . SER A 1 490 ? 13.164 -24.062 27.062 1 81.94 490 SER A O 1
ATOM 3716 N N . GLY A 1 491 ? 12.203 -22.203 27.859 1 84.31 491 GLY A N 1
ATOM 3717 C CA . GLY A 1 491 ? 13 -21.344 27 1 84.31 491 GLY A CA 1
ATOM 3718 C C . GLY A 1 491 ? 12.414 -21.188 25.609 1 84.31 491 GLY A C 1
ATOM 3719 O O . GLY A 1 491 ? 13.125 -20.812 24.672 1 84.31 491 GLY A O 1
ATOM 3720 N N . GLU A 1 492 ? 11.172 -21.562 25.438 1 88.56 492 GLU A N 1
ATOM 3721 C CA . GLU A 1 492 ? 10.508 -21.406 24.156 1 88.56 492 GLU A CA 1
ATOM 3722 C C . GLU A 1 492 ? 9.5 -20.266 24.188 1 88.56 492 GLU A C 1
ATOM 3724 O O . GLU A 1 492 ? 8.883 -20 25.219 1 88.56 492 GLU A O 1
ATOM 3729 N N . PHE A 1 493 ? 9.383 -19.578 23.125 1 94.38 493 PHE A N 1
ATOM 3730 C CA . PHE A 1 493 ? 8.391 -18.516 23.031 1 94.38 493 PHE A CA 1
ATOM 3731 C C . PHE A 1 493 ? 6.996 -19.109 22.812 1 94.38 493 PHE A C 1
ATOM 3733 O O . PHE A 1 493 ? 6.797 -19.953 21.953 1 94.38 493 PHE A O 1
ATOM 3740 N N . SER A 1 494 ? 6.047 -18.734 23.656 1 94.31 494 SER A N 1
ATOM 3741 C CA . SER A 1 494 ? 4.66 -19.172 23.531 1 94.31 494 SER A CA 1
ATOM 3742 C C . SER A 1 494 ? 3.699 -18.109 24.062 1 94.31 494 SER A C 1
ATOM 3744 O O . SER A 1 494 ? 4.086 -17.25 24.859 1 94.31 494 SER A O 1
ATOM 3746 N N . PHE A 1 495 ? 2.494 -18.125 23.578 1 95.81 495 PHE A N 1
ATOM 3747 C CA . PHE A 1 495 ? 1.466 -17.234 24.109 1 95.81 495 PHE A CA 1
ATOM 3748 C C . PHE A 1 495 ? 0.97 -17.734 25.453 1 95.81 495 PHE A C 1
ATOM 3750 O O . PHE A 1 495 ? 0.607 -18.891 25.609 1 95.81 495 PHE A O 1
ATOM 3757 N N . PRO A 1 496 ? 0.925 -16.859 26.422 1 94.31 496 PRO A N 1
ATOM 3758 C CA . PRO A 1 496 ? 0.419 -17.266 27.75 1 94.31 496 PRO A CA 1
ATOM 3759 C C . PRO A 1 496 ? -1.095 -17.469 27.766 1 94.31 496 PRO A C 1
ATOM 3761 O O . PRO A 1 496 ? -1.798 -16.938 26.891 1 94.31 496 PRO A O 1
ATOM 3764 N N . LYS A 1 497 ? -1.509 -18.172 28.688 1 91.44 497 LYS A N 1
ATOM 3765 C CA . LYS A 1 497 ? -2.939 -18.422 28.828 1 91.44 497 LYS A CA 1
ATOM 3766 C C . LYS A 1 497 ? -3.705 -17.125 29.094 1 91.44 497 LYS A C 1
ATOM 3768 O O . LYS A 1 497 ? -4.785 -16.906 28.531 1 91.44 497 LYS A O 1
ATOM 3773 N N . LYS A 1 498 ? -3.125 -16.312 29.922 1 93.06 498 LYS A N 1
ATOM 3774 C CA . LYS A 1 498 ? -3.709 -14.992 30.172 1 93.06 498 LYS A CA 1
ATOM 3775 C C . LYS A 1 498 ? -3.092 -13.938 29.25 1 93.06 498 LYS A C 1
ATOM 3777 O O . LYS A 1 498 ? -1.924 -13.578 29.406 1 93.06 498 LYS A O 1
ATOM 3782 N N . LEU A 1 499 ? -3.863 -13.477 28.328 1 94.5 499 LEU A N 1
ATOM 3783 C CA . LEU A 1 499 ? -3.385 -12.508 27.344 1 94.5 499 LEU A CA 1
ATOM 3784 C C . LEU A 1 499 ? -3.588 -11.086 27.844 1 94.5 499 LEU A C 1
ATOM 3786 O O . LEU A 1 499 ? -4.555 -10.805 28.562 1 94.5 499 LEU A O 1
ATOM 3790 N N . ASP A 1 500 ? -2.684 -10.227 27.469 1 91.12 500 ASP A N 1
ATOM 3791 C CA . ASP A 1 500 ? -2.824 -8.812 27.766 1 91.12 500 ASP A CA 1
ATOM 3792 C C . ASP A 1 500 ? -3.992 -8.195 27 1 91.12 500 ASP A C 1
ATOM 3794 O O . ASP A 1 500 ? -4.125 -8.398 25.797 1 91.12 500 ASP A O 1
ATOM 3798 N N . ARG A 1 501 ? -4.863 -7.465 27.672 1 90.75 501 ARG A N 1
ATOM 3799 C CA . ARG A 1 501 ? -6.02 -6.855 27.031 1 90.75 501 ARG A CA 1
ATOM 3800 C C . ARG A 1 501 ? -6.094 -5.363 27.344 1 90.75 501 ARG A C 1
ATOM 3802 O O . ARG A 1 501 ? -7.129 -4.73 27.125 1 90.75 501 ARG A O 1
ATOM 3809 N N . SER A 1 502 ? -5.051 -4.797 27.859 1 85.06 502 SER A N 1
ATOM 3810 C CA . SER A 1 502 ? -5.062 -3.381 28.219 1 85.06 502 SER A CA 1
ATOM 3811 C C . SER A 1 502 ? -4.129 -2.576 27.328 1 85.06 502 SER A C 1
ATOM 3813 O O . SER A 1 502 ? -2.908 -2.748 27.375 1 85.06 502 SER A O 1
ATOM 3815 N N . PRO A 1 503 ? -4.773 -1.798 26.531 1 79.06 503 PRO A N 1
ATOM 3816 C CA . PRO A 1 503 ? -3.896 -0.944 25.719 1 79.06 503 PRO A CA 1
ATOM 3817 C C . PRO A 1 503 ? -3.014 -0.033 26.562 1 79.06 503 PRO A C 1
ATOM 3819 O O . PRO A 1 503 ? -3.449 0.457 27.609 1 79.06 503 PRO A O 1
ATOM 3822 N N . GLN A 1 504 ? -1.82 0.013 26.156 1 70.31 504 GLN A N 1
ATOM 3823 C CA . GLN A 1 504 ? -0.87 0.842 26.891 1 70.31 504 GLN A CA 1
ATOM 3824 C C . GLN A 1 504 ? -1.203 2.324 26.734 1 70.31 504 GLN A C 1
ATOM 3826 O O . GLN A 1 504 ? -1.352 2.822 25.625 1 70.31 504 GLN A O 1
ATOM 3831 N N . VAL A 1 505 ? -1.654 2.969 27.844 1 70.19 505 VAL A N 1
ATOM 3832 C CA . VAL A 1 505 ? -1.886 4.41 27.859 1 70.19 505 VAL A CA 1
ATOM 3833 C C . VAL A 1 505 ? -0.676 5.117 28.469 1 70.19 505 VAL A C 1
ATOM 3835 O O . VAL A 1 505 ? -0.184 4.727 29.516 1 70.19 505 VAL A O 1
ATOM 3838 N N . ALA A 1 506 ? -0.156 6.008 27.703 1 70.31 506 ALA A N 1
ATOM 3839 C CA . ALA A 1 506 ? 0.95 6.805 28.234 1 70.31 506 ALA A CA 1
ATOM 3840 C C . ALA A 1 506 ? 0.528 7.574 29.484 1 70.31 506 ALA A C 1
ATOM 3842 O O . ALA A 1 506 ? -0.4 8.383 29.438 1 70.31 506 ALA A O 1
ATOM 3843 N N . LYS A 1 507 ? 1.078 7.203 30.641 1 75.31 507 LYS A N 1
ATOM 3844 C CA . LYS A 1 507 ? 0.662 7.812 31.891 1 75.31 507 LYS A CA 1
ATOM 3845 C C . LYS A 1 507 ? 1.688 8.836 32.375 1 75.31 507 LYS A C 1
ATOM 3847 O O . LYS A 1 507 ? 1.487 9.492 33.406 1 75.31 507 LYS A O 1
ATOM 3852 N N . GLU A 1 508 ? 2.609 8.992 31.531 1 77.5 508 GLU A N 1
ATOM 3853 C CA . GLU A 1 508 ? 3.729 9.789 32 1 77.5 508 GLU A CA 1
ATOM 3854 C C . GLU A 1 508 ? 3.303 11.234 32.281 1 77.5 508 GLU A C 1
ATOM 3856 O O . GLU A 1 508 ? 3.703 11.836 33.25 1 77.5 508 GLU A O 1
ATOM 3861 N N . ASN A 1 509 ? 2.457 11.75 31.406 1 78.94 509 ASN A N 1
ATOM 3862 C CA . ASN A 1 509 ? 2.09 13.164 31.5 1 78.94 509 ASN A CA 1
ATOM 3863 C C . ASN A 1 509 ? 0.759 13.359 32.219 1 78.94 509 ASN A C 1
ATOM 3865 O O . ASN A 1 509 ? 0.307 14.492 32.406 1 78.94 509 ASN A O 1
ATOM 3869 N N . GLN A 1 510 ? 0.188 12.297 32.594 1 78.25 510 GLN A N 1
ATOM 3870 C CA . GLN A 1 510 ? -1.184 12.336 33.094 1 78.25 510 GLN A CA 1
ATOM 3871 C C . GLN A 1 510 ? -1.291 13.219 34.344 1 78.25 510 GLN A C 1
ATOM 3873 O O . GLN A 1 510 ? -2.188 14.062 34.438 1 78.25 510 GLN A O 1
ATOM 3878 N N . ASP A 1 511 ? -0.387 13.047 35.219 1 76.31 511 ASP A N 1
ATOM 3879 C CA . ASP A 1 511 ? -0.468 13.758 36.5 1 76.31 511 ASP A CA 1
ATOM 3880 C C . ASP A 1 511 ? -0.322 15.266 36.281 1 76.31 511 ASP A C 1
ATOM 3882 O O . ASP A 1 511 ? -1.091 16.047 36.844 1 76.31 511 ASP A O 1
ATOM 3886 N N . VAL A 1 512 ? 0.583 15.602 35.531 1 79.19 512 VAL A N 1
ATOM 3887 C CA . VAL A 1 512 ? 0.826 17.016 35.25 1 79.19 512 VAL A CA 1
ATOM 3888 C C . VAL A 1 512 ? -0.363 17.625 34.531 1 79.19 512 VAL A C 1
ATOM 3890 O O . VAL A 1 512 ? -0.775 18.75 34.812 1 79.19 512 VAL A O 1
ATOM 3893 N N . LEU A 1 513 ? -0.862 16.906 33.688 1 77.19 513 LEU A N 1
ATOM 3894 C CA . LEU A 1 513 ? -1.982 17.359 32.875 1 77.19 513 LEU A CA 1
ATOM 3895 C C . LEU A 1 513 ? -3.234 17.547 33.75 1 77.19 513 LEU A C 1
ATOM 3897 O O . LEU A 1 513 ? -3.961 18.531 33.594 1 77.19 513 LEU A O 1
ATOM 3901 N N . VAL A 1 514 ? -3.457 16.609 34.594 1 74.75 514 VAL A N 1
ATOM 3902 C CA . VAL A 1 514 ? -4.629 16.672 35.469 1 74.75 514 VAL A CA 1
ATOM 3903 C C . VAL A 1 514 ? -4.52 17.875 36.375 1 74.75 514 VAL A C 1
ATOM 3905 O O . VAL A 1 514 ? -5.508 18.594 36.625 1 74.75 514 VAL A O 1
ATOM 3908 N N . ASN A 1 515 ? -3.371 18.062 36.844 1 75.06 515 ASN A N 1
ATOM 3909 C CA . ASN A 1 515 ? -3.154 19.203 37.688 1 75.06 515 ASN A CA 1
ATOM 3910 C C . ASN A 1 515 ? -3.346 20.516 36.938 1 75.06 515 ASN A C 1
ATOM 3912 O O . ASN A 1 515 ? -3.895 21.484 37.5 1 75.06 515 ASN A O 1
ATOM 3916 N N . ALA A 1 516 ? -2.838 20.469 35.781 1 73.69 516 ALA A N 1
ATOM 3917 C CA . ALA A 1 516 ? -2.984 21.656 34.938 1 73.69 516 ALA A CA 1
ATOM 3918 C C . ALA A 1 516 ? -4.457 21.938 34.656 1 73.69 516 ALA A C 1
ATOM 3920 O O . ALA A 1 516 ? -4.871 23.109 34.625 1 73.69 516 ALA A O 1
ATOM 3921 N N . LEU A 1 517 ? -5.105 20.953 34.531 1 70.81 517 LEU A N 1
ATOM 3922 C CA . LEU A 1 517 ? -6.516 21.109 34.188 1 70.81 517 LEU A CA 1
ATOM 3923 C C . LEU A 1 517 ? -7.336 21.5 35.406 1 70.81 517 LEU A C 1
ATOM 3925 O O . LEU A 1 517 ? -8.312 22.25 35.281 1 70.81 517 LEU A O 1
ATOM 3929 N N . LYS A 1 518 ? -6.93 21.016 36.688 1 69 518 LYS A N 1
ATOM 3930 C CA . LYS A 1 518 ? -7.645 21.281 37.938 1 69 518 LYS A CA 1
ATOM 3931 C C . LYS A 1 518 ? -7.215 22.609 38.531 1 69 518 LYS A C 1
ATOM 3933 O O . LYS A 1 518 ? -7.969 23.234 39.281 1 69 518 LYS A O 1
ATOM 3938 N N . GLY A 1 519 ? -5.949 22.906 38.562 1 59.97 519 GLY A N 1
ATOM 3939 C CA . GLY A 1 519 ? -5.234 23.922 39.312 1 59.97 519 GLY A CA 1
ATOM 3940 C C . GLY A 1 519 ? -5.855 25.297 39.188 1 59.97 519 GLY A C 1
ATOM 3941 O O . GLY A 1 519 ? -5.27 26.281 39.625 1 59.97 519 GLY A O 1
ATOM 3942 N N . VAL A 1 520 ? -6.879 25.625 38.562 1 54.41 520 VAL A N 1
ATOM 3943 C CA . VAL A 1 520 ? -7.262 27.031 38.562 1 54.41 520 VAL A CA 1
ATOM 3944 C C . VAL A 1 520 ? -7.805 27.422 39.938 1 54.41 520 VAL A C 1
ATOM 3946 O O . VAL A 1 520 ? -8.984 27.203 40.25 1 54.41 520 VAL A O 1
ATOM 3949 N N . GLN A 1 521 ? -6.949 27 41 1 53.62 521 GLN A N 1
ATOM 3950 C CA . GLN A 1 521 ? -7.461 27.5 42.281 1 53.62 521 GLN A CA 1
ATOM 3951 C C . GLN A 1 521 ? -7.305 29.016 42.406 1 53.62 521 GLN A C 1
ATOM 3953 O O . GLN A 1 521 ? -6.402 29.594 41.781 1 53.62 521 GLN A O 1
ATOM 3958 N N . SER A 1 522 ? -8.109 29.719 43.219 1 54.75 522 SER A N 1
ATOM 3959 C CA . SER A 1 522 ? -8.5 31.125 43.406 1 54.75 522 SER A CA 1
ATOM 3960 C C . SER A 1 522 ? -7.324 31.969 43.906 1 54.75 522 SER A C 1
ATOM 3962 O O . SER A 1 522 ? -7.227 33.156 43.562 1 54.75 522 SER A O 1
ATOM 3964 N N . ASP A 1 523 ? -6.363 31.5 44.688 1 61.84 523 ASP A N 1
ATOM 3965 C CA . ASP A 1 523 ? -5.418 32.406 45.312 1 61.84 523 ASP A CA 1
ATOM 3966 C C . ASP A 1 523 ? -4.145 32.531 44.5 1 61.84 523 ASP A C 1
ATOM 3968 O O . ASP A 1 523 ? -3.162 33.125 44.938 1 61.84 523 ASP A O 1
ATOM 3972 N N . LEU A 1 524 ? -4.18 32.125 43.25 1 70.75 524 LEU A N 1
ATOM 3973 C CA . LEU A 1 524 ? -3.002 32.156 42.406 1 70.75 524 LEU A CA 1
ATOM 3974 C C . LEU A 1 524 ? -2.994 33.406 41.5 1 70.75 524 LEU A C 1
ATOM 3976 O O . LEU A 1 524 ? -4.051 33.875 41.094 1 70.75 524 LEU A O 1
ATOM 3980 N N . LYS A 1 525 ? -1.803 34.125 41.531 1 77.94 525 LYS A N 1
ATOM 3981 C CA . LYS A 1 525 ? -1.646 35.312 40.719 1 77.94 525 LYS A CA 1
ATOM 3982 C C . LYS A 1 525 ? -1.612 34.969 39.219 1 77.94 525 LYS A C 1
ATOM 3984 O O . LYS A 1 525 ? -1.938 35.812 38.375 1 77.94 525 LYS A O 1
ATOM 3989 N N . GLY A 1 526 ? -1.213 33.719 38.938 1 83.81 526 GLY A N 1
ATOM 3990 C CA . GLY A 1 526 ? -1.167 33.312 37.562 1 83.81 526 GLY A CA 1
ATOM 3991 C C . GLY A 1 526 ? -0.921 31.828 37.375 1 83.81 526 GLY A C 1
ATOM 3992 O O . GLY A 1 526 ? -0.282 31.188 38.219 1 83.81 526 GLY A O 1
ATOM 3993 N N . VAL A 1 527 ? -1.459 31.266 36.312 1 84.88 527 VAL A N 1
ATOM 3994 C CA . VAL A 1 527 ? -1.245 29.859 35.938 1 84.88 527 VAL A CA 1
ATOM 3995 C C . VAL A 1 527 ? -0.845 29.766 34.469 1 84.88 527 VAL A C 1
ATOM 3997 O O . VAL A 1 527 ? -1.296 30.562 33.656 1 84.88 527 VAL A O 1
ATOM 4000 N N . GLY A 1 528 ? 0.118 28.938 34.25 1 86.12 528 GLY A N 1
ATOM 4001 C CA . GLY A 1 528 ? 0.551 28.688 32.875 1 86.12 528 GLY A CA 1
ATOM 4002 C C . GLY A 1 528 ? 0.716 27.219 32.562 1 86.12 528 GLY A C 1
ATOM 4003 O O . GLY A 1 528 ? 1.186 26.453 33.375 1 86.12 528 GLY A O 1
ATOM 4004 N N . VAL A 1 529 ? 0.225 26.844 31.375 1 84.75 529 VAL A N 1
ATOM 4005 C CA . VAL A 1 529 ? 0.406 25.484 30.859 1 84.75 529 VAL A CA 1
ATOM 4006 C C . VAL A 1 529 ? 0.994 25.531 29.453 1 84.75 529 VAL A C 1
ATOM 4008 O O . VAL A 1 529 ? 0.656 26.422 28.672 1 84.75 529 VAL A O 1
ATOM 4011 N N . ASP A 1 530 ? 1.987 24.688 29.266 1 88 530 ASP A N 1
ATOM 4012 C CA . ASP A 1 530 ? 2.535 24.594 27.922 1 88 530 ASP A CA 1
ATOM 4013 C C . ASP A 1 530 ? 2.848 23.156 27.547 1 88 530 ASP A C 1
ATOM 4015 O O . ASP A 1 530 ? 3.096 22.328 28.422 1 88 530 ASP A O 1
ATOM 4019 N N . GLN A 1 531 ? 2.643 22.844 26.312 1 87.44 531 GLN A N 1
ATOM 4020 C CA . GLN A 1 531 ? 2.971 21.531 25.766 1 87.44 531 GLN A CA 1
ATOM 4021 C C . GLN A 1 531 ? 3.715 21.672 24.438 1 87.44 531 GLN A C 1
ATOM 4023 O O . GLN A 1 531 ? 3.406 22.562 23.625 1 87.44 531 GLN A O 1
ATOM 4028 N N . GLU A 1 532 ? 4.715 20.844 24.281 1 87.94 532 GLU A N 1
ATOM 4029 C CA . GLU A 1 532 ? 5.531 20.891 23.078 1 87.94 532 GLU A CA 1
ATOM 4030 C C . GLU A 1 532 ? 5.855 19.469 22.578 1 87.94 532 GLU A C 1
ATOM 4032 O O . GLU A 1 532 ? 6.117 18.578 23.391 1 87.94 532 GLU A O 1
ATOM 4037 N N . LEU A 1 533 ? 5.77 19.328 21.234 1 89.12 533 LEU A N 1
ATOM 4038 C CA . LEU A 1 533 ? 6.414 18.141 20.688 1 89.12 533 LEU A CA 1
ATOM 4039 C C . LEU A 1 533 ? 7.914 18.156 20.953 1 89.12 533 LEU A C 1
ATOM 4041 O O . LEU A 1 533 ? 8.578 19.172 20.75 1 89.12 533 LEU A O 1
ATOM 4045 N N . ILE A 1 534 ? 8.391 17.078 21.406 1 89.06 534 ILE A N 1
ATOM 4046 C CA . ILE A 1 534 ? 9.812 17.016 21.703 1 89.06 534 ILE A CA 1
ATOM 4047 C C . ILE A 1 534 ? 10.617 17.281 20.438 1 89.06 534 ILE A C 1
ATOM 4049 O O . ILE A 1 534 ? 11.625 18 20.469 1 89.06 534 ILE A O 1
ATOM 4053 N N . SER A 1 535 ? 10.109 16.875 19.312 1 86.12 535 SER A N 1
ATOM 4054 C CA . SER A 1 535 ? 10.781 17.031 18.031 1 86.12 535 SER A CA 1
ATOM 4055 C C . SER A 1 535 ? 10.766 18.484 17.562 1 86.12 535 SER A C 1
ATOM 4057 O O . SER A 1 535 ? 11.547 18.875 16.688 1 86.12 535 SER A O 1
ATOM 4059 N N . ALA A 1 536 ? 9.922 19.297 18.156 1 88.69 536 ALA A N 1
ATOM 4060 C CA . ALA A 1 536 ? 9.773 20.688 17.75 1 88.69 536 ALA A CA 1
ATOM 4061 C C . ALA A 1 536 ? 10.836 21.562 18.406 1 88.69 536 ALA A C 1
ATOM 4063 O O . ALA A 1 536 ? 11.055 22.703 18 1 88.69 536 ALA A O 1
ATOM 4064 N N . VAL A 1 537 ? 11.508 21.078 19.469 1 89.38 537 VAL A N 1
ATOM 4065 C CA . VAL A 1 537 ? 12.531 21.828 20.188 1 89.38 537 VAL A CA 1
ATOM 4066 C C . VAL A 1 537 ? 13.914 21.469 19.641 1 89.38 537 VAL A C 1
ATOM 4068 O O . VAL A 1 537 ? 14.367 20.344 19.797 1 89.38 537 VAL A O 1
ATOM 4071 N N . PRO A 1 538 ? 14.539 22.391 19.047 1 87.62 538 PRO A N 1
A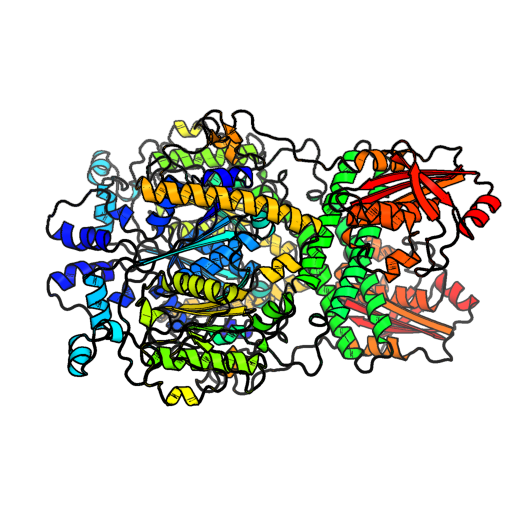TOM 4072 C CA . PRO A 1 538 ? 15.828 22.094 18.422 1 87.62 538 PRO A CA 1
ATOM 4073 C C . PRO A 1 538 ? 16.969 22.031 19.422 1 87.62 538 PRO A C 1
ATOM 4075 O O . PRO A 1 538 ? 17.922 22.812 19.328 1 87.62 538 PRO A O 1
ATOM 4078 N N . SER A 1 539 ? 17.016 21.047 20.203 1 89.19 539 SER A N 1
ATOM 4079 C CA . SER A 1 539 ? 18 20.906 21.266 1 89.19 539 SER A CA 1
ATOM 4080 C C . SER A 1 539 ? 19.391 20.609 20.703 1 89.19 539 SER A C 1
ATOM 4082 O O . SER A 1 539 ? 20.391 20.75 21.406 1 89.19 539 SER A O 1
ATOM 4084 N N . HIS A 1 540 ? 19.516 20.281 19.453 1 84.44 540 HIS A N 1
ATOM 4085 C CA . HIS A 1 540 ? 20.797 20.016 18.812 1 84.44 540 HIS A CA 1
ATOM 4086 C C . HIS A 1 540 ? 21.453 21.312 18.344 1 84.44 540 HIS A C 1
ATOM 4088 O O . HIS A 1 540 ? 22.656 21.344 18.062 1 84.44 540 HIS A O 1
ATOM 4094 N N . ASN A 1 541 ? 20.641 22.328 18.234 1 87.19 541 ASN A N 1
ATOM 4095 C CA . ASN A 1 541 ? 21.125 23.641 17.797 1 87.19 541 ASN A CA 1
ATOM 4096 C C . ASN A 1 541 ? 21.797 24.406 18.922 1 87.19 541 ASN A C 1
ATOM 4098 O O . ASN A 1 541 ? 21.109 24.938 19.812 1 87.19 541 ASN A O 1
ATOM 4102 N N . SER A 1 542 ? 23.047 24.625 18.828 1 90.19 542 SER A N 1
ATOM 4103 C CA . SER A 1 542 ? 23.812 25.25 19.891 1 90.19 542 SER A CA 1
ATOM 4104 C C . SER A 1 542 ? 23.406 26.703 20.094 1 90.19 542 SER A C 1
ATOM 4106 O O . SER A 1 542 ? 23.391 27.188 21.234 1 90.19 542 SER A O 1
ATOM 4108 N N . THR A 1 543 ? 23.078 27.344 19.078 1 90.31 543 THR A N 1
ATOM 4109 C CA . THR A 1 543 ? 22.656 28.734 19.188 1 90.31 543 THR A CA 1
ATOM 4110 C C . THR A 1 543 ? 21.344 28.844 19.969 1 90.31 543 THR A C 1
ATOM 4112 O O . THR A 1 543 ? 21.188 29.703 20.828 1 90.31 543 THR A O 1
ATOM 4115 N N . PHE A 1 544 ? 20.453 27.938 19.672 1 91.12 544 PHE A N 1
ATOM 4116 C CA . PHE A 1 544 ? 19.188 27.906 20.375 1 91.12 544 PHE A CA 1
ATOM 4117 C C . PHE A 1 544 ? 19.391 27.625 21.859 1 91.12 544 PHE A C 1
ATOM 4119 O O . PHE A 1 544 ? 18.797 28.281 22.719 1 91.12 544 PHE A O 1
ATOM 4126 N N . VAL A 1 545 ? 20.219 26.656 22.156 1 93.5 545 VAL A N 1
ATOM 4127 C CA . VAL A 1 545 ? 20.438 26.25 23.531 1 93.5 545 VAL A CA 1
ATOM 4128 C C . VAL A 1 545 ? 21.125 27.375 24.312 1 93.5 545 VAL A C 1
ATOM 4130 O O . VAL A 1 545 ? 20.719 27.703 25.422 1 93.5 545 VAL A O 1
ATOM 4133 N N . LYS A 1 546 ? 22.031 28.031 23.688 1 92.56 546 LYS A N 1
ATOM 4134 C CA . LYS A 1 546 ? 22.766 29.094 24.344 1 92.56 546 LYS A CA 1
ATOM 4135 C C . LYS A 1 546 ? 21.875 30.297 24.609 1 92.56 546 LYS A C 1
ATOM 4137 O O . LYS A 1 546 ? 22.047 30.984 25.625 1 92.56 546 LYS A O 1
ATOM 4142 N N . ARG A 1 547 ? 21 30.5 23.797 1 92.19 547 ARG A N 1
ATOM 4143 C CA . ARG A 1 547 ? 20.141 31.672 23.891 1 92.19 547 ARG A CA 1
ATOM 4144 C C . ARG A 1 547 ? 19.047 31.453 24.938 1 92.19 547 ARG A C 1
ATOM 4146 O O . ARG A 1 547 ? 18.609 32.406 25.578 1 92.19 547 ARG A O 1
ATOM 4153 N N . ASN A 1 548 ? 18.656 30.219 25.094 1 94.31 548 ASN A N 1
ATOM 4154 C CA . ASN A 1 548 ? 17.406 30.016 25.828 1 94.31 548 ASN A CA 1
ATOM 4155 C C . ASN A 1 548 ? 17.656 29.234 27.125 1 94.31 548 ASN A C 1
ATOM 4157 O O . ASN A 1 548 ? 16.797 29.219 28 1 94.31 548 ASN A O 1
ATOM 4161 N N . PHE A 1 549 ? 18.797 28.641 27.25 1 95.25 549 PHE A N 1
ATOM 4162 C CA . PHE A 1 549 ? 19.125 27.844 28.422 1 95.25 549 PHE A CA 1
ATOM 4163 C C . PHE A 1 549 ? 20.422 28.328 29.062 1 95.25 549 PHE A C 1
ATOM 4165 O O . PHE A 1 549 ? 21.344 28.75 28.359 1 95.25 549 PHE A O 1
ATOM 4172 N N . THR A 1 550 ? 20.438 28.266 30.375 1 95 550 THR A N 1
ATOM 4173 C CA . THR A 1 550 ? 21.719 28.516 31.047 1 95 550 THR A CA 1
ATOM 4174 C C . THR A 1 550 ? 22.672 27.328 30.859 1 95 550 THR A C 1
ATOM 4176 O O . THR A 1 550 ? 22.234 26.234 30.484 1 95 550 THR A O 1
ATOM 4179 N N . ASP A 1 551 ? 23.906 27.562 31.141 1 95.31 551 ASP A N 1
ATOM 4180 C CA . ASP A 1 551 ? 24.891 26.5 31.016 1 95.31 551 ASP A CA 1
ATOM 4181 C C . ASP A 1 551 ? 24.562 25.344 31.953 1 95.31 551 ASP A C 1
ATOM 4183 O O . ASP A 1 551 ? 24.75 24.172 31.594 1 95.31 551 ASP A O 1
ATOM 4187 N N . SER A 1 552 ? 24.109 25.734 33.094 1 95.31 552 SER A N 1
ATOM 4188 C CA . SER A 1 552 ? 23.766 24.703 34.094 1 95.31 552 SER A CA 1
ATOM 4189 C C . SER A 1 552 ? 22.578 23.875 33.625 1 95.31 552 SER A C 1
ATOM 4191 O O . SER A 1 552 ? 22.562 22.656 33.781 1 95.31 552 SER A O 1
ATOM 4193 N N . GLU A 1 553 ? 21.625 24.484 33.062 1 96.12 553 GLU A N 1
ATOM 4194 C CA . GLU A 1 553 ? 20.469 23.766 32.5 1 96.12 553 GLU A CA 1
ATOM 4195 C C . GLU A 1 553 ? 20.891 22.828 31.391 1 96.12 553 GLU A C 1
ATOM 4197 O O . GLU A 1 553 ? 20.453 21.672 31.328 1 96.12 553 GLU A O 1
ATOM 4202 N N . ALA A 1 554 ? 21.672 23.359 30.484 1 96 554 ALA A N 1
ATOM 4203 C CA . ALA A 1 554 ? 22.125 22.578 29.328 1 96 554 ALA A CA 1
ATOM 4204 C C . ALA A 1 554 ? 22.891 21.344 29.766 1 96 554 ALA A C 1
ATOM 4206 O O . ALA A 1 554 ? 22.688 20.25 29.234 1 96 554 ALA A O 1
ATOM 4207 N N . ASP A 1 555 ? 23.75 21.578 30.734 1 95.38 555 ASP A N 1
ATOM 4208 C CA . ASP A 1 555 ? 24.547 20.469 31.266 1 95.38 555 ASP A CA 1
ATOM 4209 C C . ASP A 1 555 ? 23.656 19.406 31.906 1 95.38 555 ASP A C 1
ATOM 4211 O O . ASP A 1 555 ? 23.875 18.203 31.734 1 95.38 555 ASP A O 1
ATOM 4215 N N . TYR A 1 556 ? 22.734 19.828 32.625 1 95 556 TYR A N 1
ATOM 4216 C CA . TYR A 1 556 ? 21.797 18.906 33.25 1 95 556 TYR A CA 1
ATOM 4217 C C . TYR A 1 556 ? 21.047 18.094 32.188 1 95 556 TYR A C 1
ATOM 4219 O O . TYR A 1 556 ? 20.969 16.859 32.281 1 95 556 TYR A O 1
ATOM 4227 N N . CYS A 1 557 ? 20.469 18.766 31.234 1 95 557 CYS A N 1
ATOM 4228 C CA . CYS A 1 557 ? 19.688 18.109 30.203 1 95 557 CYS A CA 1
ATOM 4229 C C . CYS A 1 557 ? 20.531 17.078 29.453 1 95 557 CYS A C 1
ATOM 4231 O O . CYS A 1 557 ? 20.062 15.977 29.172 1 95 557 CYS A O 1
ATOM 4233 N N . ARG A 1 558 ? 21.734 17.391 29.156 1 92.44 558 ARG A N 1
ATOM 4234 C CA . ARG A 1 558 ? 22.625 16.516 28.391 1 92.44 558 ARG A CA 1
ATOM 4235 C C . ARG A 1 558 ? 23 15.281 29.219 1 92.44 558 ARG A C 1
ATOM 4237 O O . ARG A 1 558 ? 23.328 14.234 28.656 1 92.44 558 ARG A O 1
ATOM 4244 N N . SER A 1 559 ? 22.906 15.453 30.516 1 91.75 559 SER A N 1
ATOM 4245 C CA . SER A 1 559 ? 23.281 14.359 31.406 1 91.75 559 SER A CA 1
ATOM 4246 C C . SER A 1 559 ? 22.125 13.391 31.594 1 91.75 559 SER A C 1
ATOM 4248 O O . SER A 1 559 ? 22.297 12.297 32.125 1 91.75 559 SER A O 1
ATOM 4250 N N . GLN A 1 560 ? 20.984 13.75 31.188 1 89.88 560 GLN A N 1
ATOM 4251 C CA . GLN A 1 560 ? 19.797 12.914 31.359 1 89.88 560 GLN A CA 1
ATOM 4252 C C . GLN A 1 560 ? 19.766 11.789 30.328 1 89.88 560 GLN A C 1
ATOM 4254 O O . GLN A 1 560 ? 20.406 11.891 29.266 1 89.88 560 GLN A O 1
ATOM 4259 N N . PRO A 1 561 ? 19.047 10.695 30.562 1 84.31 561 PRO A N 1
ATOM 4260 C CA . PRO A 1 561 ? 18.969 9.57 29.625 1 84.31 561 PRO A CA 1
ATOM 4261 C C . PRO A 1 561 ? 18.375 9.977 28.266 1 84.31 561 PRO A C 1
ATOM 4263 O O . PRO A 1 561 ? 18.75 9.414 27.234 1 84.31 561 PRO A O 1
ATOM 4266 N N . HIS A 1 562 ? 17.484 10.883 28.297 1 87.81 562 HIS A N 1
ATOM 4267 C CA . HIS A 1 562 ? 16.875 11.414 27.078 1 87.81 562 HIS A CA 1
ATOM 4268 C C . HIS A 1 562 ? 17.016 12.93 27.016 1 87.81 562 HIS A C 1
ATOM 4270 O O . HIS A 1 562 ? 16.062 13.672 27.281 1 87.81 562 HIS A O 1
ATOM 4276 N N . PRO A 1 563 ? 18.109 13.312 26.547 1 89.81 563 PRO A N 1
ATOM 4277 C CA . PRO A 1 563 ? 18.406 14.75 26.594 1 89.81 563 PRO A CA 1
ATOM 4278 C C . PRO A 1 563 ? 17.375 15.594 25.844 1 89.81 563 PRO A C 1
ATOM 4280 O O . PRO A 1 563 ? 16.984 16.656 26.328 1 89.81 563 PRO A O 1
ATOM 4283 N N . GLU A 1 564 ? 16.938 15.094 24.703 1 90.19 564 GLU A N 1
ATOM 4284 C CA . GLU A 1 564 ? 15.984 15.859 23.906 1 90.19 564 GLU A CA 1
ATOM 4285 C C . GLU A 1 564 ? 14.695 16.094 24.688 1 90.19 564 GLU A C 1
ATOM 4287 O O . GLU A 1 564 ? 14.133 17.188 24.656 1 90.19 564 GLU A O 1
ATOM 4292 N N . ALA A 1 565 ? 14.219 15.078 25.359 1 90.81 565 ALA A N 1
ATOM 4293 C CA . ALA A 1 565 ? 13.008 15.188 26.172 1 90.81 565 ALA A CA 1
ATOM 4294 C C . ALA A 1 565 ? 13.211 16.156 27.328 1 90.81 565 ALA A C 1
ATOM 4296 O O . ALA A 1 565 ? 12.297 16.891 27.703 1 90.81 565 ALA A O 1
ATOM 4297 N N . SER A 1 566 ? 14.398 16.125 27.891 1 92.75 566 SER A N 1
ATOM 4298 C CA . SER A 1 566 ? 14.711 17 29.016 1 92.75 566 SER A CA 1
ATOM 4299 C C . SER A 1 566 ? 14.719 18.469 28.578 1 92.75 566 SER A C 1
ATOM 4301 O O . SER A 1 566 ? 14.195 19.328 29.281 1 92.75 566 SER A O 1
ATOM 4303 N N . PHE A 1 567 ? 15.328 18.688 27.453 1 94.31 567 PHE A N 1
ATOM 4304 C CA . PHE A 1 567 ? 15.328 20.047 26.906 1 94.31 567 PHE A CA 1
ATOM 4305 C C . PHE A 1 567 ? 13.906 20.516 26.625 1 94.31 567 PHE A C 1
ATOM 4307 O O . PHE A 1 567 ? 13.539 21.641 26.953 1 94.31 567 PHE A O 1
ATOM 4314 N N . ALA A 1 568 ? 13.133 19.609 26.016 1 93.12 568 ALA A N 1
ATOM 4315 C CA . ALA A 1 568 ? 11.766 19.969 25.656 1 93.12 568 ALA A CA 1
ATOM 4316 C C . ALA A 1 568 ? 10.922 20.25 26.891 1 93.12 568 ALA A C 1
ATOM 4318 O O . ALA A 1 568 ? 10.102 21.188 26.891 1 93.12 568 ALA A O 1
ATOM 4319 N N . ALA A 1 569 ? 11.062 19.453 27.891 1 93.62 569 ALA A N 1
ATOM 4320 C CA . ALA A 1 569 ? 10.32 19.656 29.141 1 93.62 569 ALA A CA 1
ATOM 4321 C C . ALA A 1 569 ? 10.656 21.016 29.766 1 93.62 569 ALA A C 1
ATOM 4323 O O . ALA A 1 569 ? 9.766 21.719 30.234 1 93.62 569 ALA A O 1
ATOM 4324 N N . ARG A 1 570 ? 11.836 21.359 29.781 1 95.31 570 ARG A N 1
ATOM 4325 C CA . ARG A 1 570 ? 12.25 22.625 30.375 1 95.31 570 ARG A CA 1
ATOM 4326 C C . ARG A 1 570 ? 11.844 23.797 29.484 1 95.31 570 ARG A C 1
ATOM 4328 O O . ARG A 1 570 ? 11.516 24.875 29.984 1 95.31 570 ARG A O 1
ATOM 4335 N N . TRP A 1 571 ? 11.961 23.531 28.172 1 93.94 571 TRP A N 1
ATOM 4336 C CA . TRP A 1 571 ? 11.461 24.562 27.266 1 93.94 571 TRP A CA 1
ATOM 4337 C C . TRP A 1 571 ? 9.984 24.828 27.516 1 93.94 571 TRP A C 1
ATOM 4339 O O . TRP A 1 571 ? 9.57 25.984 27.625 1 93.94 571 TRP A O 1
ATOM 4349 N N . ALA A 1 572 ? 9.195 23.797 27.562 1 91.88 572 ALA A N 1
ATOM 4350 C CA . ALA A 1 572 ? 7.781 23.938 27.891 1 91.88 572 ALA A CA 1
ATOM 4351 C C . ALA A 1 572 ? 7.598 24.609 29.25 1 91.88 572 ALA A C 1
ATOM 4353 O O . ALA A 1 572 ? 6.664 25.391 29.438 1 91.88 572 ALA A O 1
ATOM 4354 N N . GLY A 1 573 ? 8.445 24.266 30.156 1 93.31 573 GLY A N 1
ATOM 4355 C CA . GLY A 1 573 ? 8.422 24.891 31.469 1 93.31 573 GLY A CA 1
ATOM 4356 C C . GLY A 1 573 ? 8.633 26.391 31.438 1 93.31 573 GLY A C 1
ATOM 4357 O O . GLY A 1 573 ? 7.918 27.141 32.094 1 93.31 573 GLY A O 1
ATOM 4358 N N . LYS A 1 574 ? 9.609 26.75 30.719 1 93.62 574 LYS A N 1
ATOM 4359 C CA . LYS A 1 574 ? 9.898 28.172 30.578 1 93.62 574 LYS A CA 1
ATOM 4360 C C . LYS A 1 574 ? 8.719 28.922 29.953 1 93.62 574 LYS A C 1
ATOM 4362 O O . LYS A 1 574 ? 8.367 30.016 30.406 1 93.62 574 LYS A O 1
ATOM 4367 N N . GLU A 1 575 ? 8.156 28.297 28.984 1 90.75 575 GLU A N 1
ATOM 4368 C CA . GLU A 1 575 ? 6.98 28.891 28.359 1 90.75 575 GLU A CA 1
ATOM 4369 C C . GLU A 1 575 ? 5.809 28.969 29.328 1 90.75 575 GLU A C 1
ATOM 4371 O O . GLU A 1 575 ? 5.074 29.953 29.344 1 90.75 575 GLU A O 1
ATOM 4376 N N . ALA A 1 576 ? 5.609 27.922 30.062 1 89.38 576 ALA A N 1
ATOM 4377 C CA . ALA A 1 576 ? 4.555 27.906 31.078 1 89.38 576 ALA A CA 1
ATOM 4378 C C . ALA A 1 576 ? 4.777 29 32.125 1 89.38 576 ALA A C 1
ATOM 4380 O O . ALA A 1 576 ? 3.826 29.672 32.531 1 89.38 576 ALA A O 1
ATOM 4381 N N . VAL A 1 577 ? 5.984 29.156 32.562 1 91.81 577 VAL A N 1
ATOM 4382 C CA . VAL A 1 577 ? 6.336 30.172 33.531 1 91.81 577 VAL A CA 1
ATOM 4383 C C . VAL A 1 577 ? 6.059 31.562 32.938 1 91.81 577 VAL A C 1
ATOM 4385 O O . VAL A 1 577 ? 5.496 32.438 33.625 1 91.81 577 VAL A O 1
ATOM 4388 N N . PHE A 1 578 ? 6.484 31.688 31.766 1 90.19 578 PHE A N 1
ATOM 4389 C CA . PHE A 1 578 ? 6.25 32.969 31.078 1 90.19 578 PHE A CA 1
ATOM 4390 C C . PHE A 1 578 ? 4.762 33.281 31.047 1 90.19 578 PHE A C 1
ATOM 4392 O O . PHE A 1 578 ? 4.367 34.406 31.328 1 90.19 578 PHE A O 1
ATOM 4399 N N . LYS A 1 579 ? 3.971 32.344 30.75 1 86 579 LYS A N 1
ATOM 4400 C CA . LYS A 1 579 ? 2.521 32.5 30.703 1 86 579 LYS A CA 1
ATOM 4401 C C . LYS A 1 579 ? 1.967 32.812 32.094 1 86 579 LYS A C 1
ATOM 4403 O O . LYS A 1 579 ? 1.038 33.625 32.219 1 86 579 LYS A O 1
ATOM 4408 N N . ALA A 1 580 ? 2.48 32.219 33.031 1 87.75 580 ALA A N 1
ATOM 4409 C CA . ALA A 1 580 ? 2.029 32.406 34.406 1 87.75 580 ALA A CA 1
ATOM 4410 C C . ALA A 1 580 ? 2.344 33.812 34.875 1 87.75 580 ALA A C 1
ATOM 4412 O O . ALA A 1 580 ? 1.604 34.406 35.688 1 87.75 580 ALA A O 1
ATOM 4413 N N . LEU A 1 581 ? 3.428 34.344 34.375 1 88.25 581 LEU A N 1
ATOM 4414 C CA . LEU A 1 581 ? 3.838 35.688 34.75 1 88.25 581 LEU A CA 1
ATOM 4415 C C . LEU A 1 581 ? 2.953 36.719 34.062 1 88.25 581 LEU A C 1
ATOM 4417 O O . LEU A 1 581 ? 2.877 37.875 34.5 1 88.25 581 LEU A O 1
ATOM 4421 N N . GLY A 1 582 ? 2.273 36.375 32.969 1 79.56 582 GLY A N 1
ATOM 4422 C CA . GLY A 1 582 ? 1.347 37.25 32.25 1 79.56 582 GLY A CA 1
ATOM 4423 C C . GLY A 1 582 ? 2.033 38.406 31.547 1 79.56 582 GLY A C 1
ATOM 4424 O O . GLY A 1 582 ? 1.51 39.5 31.516 1 79.56 582 GLY A O 1
ATOM 4425 N N . VAL A 1 583 ? 3.246 38.219 31.25 1 71.19 583 VAL A N 1
ATOM 4426 C CA . VAL A 1 583 ? 4 39.281 30.594 1 71.19 583 VAL A CA 1
ATOM 4427 C C . VAL A 1 583 ? 3.799 39.188 29.078 1 71.19 583 VAL A C 1
ATOM 4429 O O . VAL A 1 583 ? 3.529 38.094 28.547 1 71.19 583 VAL A O 1
ATOM 4432 N N . LYS A 1 584 ? 3.65 40.344 28.406 1 65 584 LYS A N 1
ATOM 4433 C CA . LYS A 1 584 ? 3.475 40.406 26.969 1 65 584 LYS A CA 1
ATOM 4434 C C . LYS A 1 584 ? 4.672 39.812 26.234 1 65 584 LYS A C 1
ATOM 4436 O O . LYS A 1 584 ? 5.82 40.031 26.609 1 65 584 LYS A O 1
ATOM 4441 N N . SER A 1 585 ? 4.398 38.906 25.297 1 61.28 585 SER A N 1
ATOM 4442 C CA . SER A 1 585 ? 5.449 38.25 24.516 1 61.28 585 SER A CA 1
ATOM 4443 C C . SER A 1 585 ? 6.262 39.281 23.734 1 61.28 585 SER A C 1
ATOM 4445 O O . SER A 1 585 ? 5.707 40.25 23.188 1 61.28 585 SER A O 1
ATOM 4447 N N . LYS A 1 586 ? 7.59 39.5 24.031 1 57.97 586 LYS A N 1
ATOM 4448 C CA . LYS A 1 586 ? 8.453 40.406 23.25 1 57.97 586 LYS A CA 1
ATOM 4449 C C . LYS A 1 586 ? 8.797 39.781 21.891 1 57.97 586 LYS A C 1
ATOM 4451 O O . LYS A 1 586 ? 9.812 40.125 21.297 1 57.97 586 LYS A O 1
ATOM 4456 N N . GLY A 1 587 ? 8.086 38.875 21.484 1 54.94 587 GLY A N 1
ATOM 4457 C CA . GLY A 1 587 ? 8.242 38.25 20.172 1 54.94 587 GLY A CA 1
ATOM 4458 C C . GLY A 1 587 ? 8.969 36.938 20.219 1 54.94 587 GLY A C 1
ATOM 4459 O O . GLY A 1 587 ? 9.531 36.562 21.25 1 54.94 587 GLY A O 1
ATOM 4460 N N . ALA A 1 588 ? 8.906 36.062 19.172 1 53.59 588 ALA A N 1
ATOM 4461 C CA . ALA A 1 588 ? 9.461 34.719 19.016 1 53.59 588 ALA A CA 1
ATOM 4462 C C . ALA A 1 588 ? 10.977 34.719 19.234 1 53.59 588 ALA A C 1
ATOM 4464 O O . ALA A 1 588 ? 11.555 33.719 19.594 1 53.59 588 ALA A O 1
ATOM 4465 N N . GLY A 1 589 ? 11.539 35.844 19.25 1 58.03 589 GLY A N 1
ATOM 4466 C CA . GLY A 1 589 ? 12.992 35.906 19.312 1 58.03 589 GLY A CA 1
ATOM 4467 C C . GLY A 1 589 ? 13.523 36.25 20.688 1 58.03 589 GLY A C 1
ATOM 4468 O O . GLY A 1 589 ? 14.734 36.281 20.906 1 58.03 589 GLY A O 1
ATOM 4469 N N . ALA A 1 590 ? 12.68 36.469 21.609 1 69 590 ALA A N 1
ATOM 4470 C CA . ALA A 1 590 ? 13.203 36.875 22.906 1 69 590 ALA A CA 1
ATOM 4471 C C . ALA A 1 590 ? 13.82 35.688 23.656 1 69 590 ALA A C 1
ATOM 4473 O O . ALA A 1 590 ? 13.227 34.625 23.719 1 69 590 ALA A O 1
ATOM 4474 N N . ALA A 1 591 ? 15.031 35.906 24.219 1 77.19 591 ALA A N 1
ATOM 4475 C CA . ALA A 1 591 ? 15.789 34.875 24.906 1 77.19 591 ALA A CA 1
ATOM 4476 C C . ALA A 1 591 ? 15.086 34.469 26.203 1 77.19 591 ALA A C 1
ATOM 4478 O O . ALA A 1 591 ? 14.539 35.312 26.922 1 77.19 591 ALA A O 1
ATOM 4479 N N . MET A 1 592 ? 15.078 33.25 26.516 1 89 592 MET A N 1
ATOM 4480 C CA . MET A 1 592 ? 14.383 32.719 27.688 1 89 592 MET A CA 1
ATOM 4481 C C . MET A 1 592 ? 15.375 32.281 28.766 1 89 592 MET A C 1
ATOM 4483 O O . MET A 1 592 ? 15 31.641 29.734 1 89 592 MET A O 1
ATOM 4487 N N . SER A 1 593 ? 16.594 32.688 28.625 1 90.94 593 SER A N 1
ATOM 4488 C CA . SER A 1 593 ? 17.625 32.25 29.562 1 90.94 593 SER A CA 1
ATOM 4489 C C . SER A 1 593 ? 17.422 32.906 30.938 1 90.94 593 SER A C 1
ATOM 4491 O O . SER A 1 593 ? 17.969 32.406 31.938 1 90.94 593 SER A O 1
ATOM 4493 N N . ASP A 1 594 ? 16.547 33.938 30.922 1 91.81 594 ASP A N 1
ATOM 4494 C CA . ASP A 1 594 ? 16.25 34.594 32.188 1 91.81 594 ASP A CA 1
ATOM 4495 C C . ASP A 1 594 ? 15.383 33.719 33.094 1 91.81 594 ASP A C 1
ATOM 4497 O O . ASP A 1 594 ? 15.203 34.031 34.281 1 91.81 594 ASP A O 1
ATOM 4501 N N . ILE A 1 595 ? 14.828 32.719 32.562 1 94 595 ILE A N 1
ATOM 4502 C CA . ILE A 1 595 ? 14.086 31.719 33.312 1 94 595 ILE A CA 1
ATOM 4503 C C . ILE A 1 595 ? 14.883 30.422 33.406 1 94 595 ILE A C 1
ATOM 4505 O O . ILE A 1 595 ? 15.031 29.719 32.375 1 94 595 ILE A O 1
ATOM 4509 N N . GLU A 1 596 ? 15.359 30.125 34.531 1 95.62 596 GLU A N 1
ATOM 4510 C CA . GLU A 1 596 ? 16.141 28.906 34.719 1 95.62 596 GLU A CA 1
ATOM 4511 C C . GLU A 1 596 ? 15.367 27.859 35.5 1 95.62 596 GLU A C 1
ATOM 4513 O O . GLU A 1 596 ? 14.773 28.188 36.531 1 95.62 596 GLU A O 1
ATOM 4518 N N . ILE A 1 597 ? 15.383 26.688 35.031 1 96.19 597 ILE A N 1
ATOM 4519 C CA . ILE A 1 597 ? 14.711 25.594 35.719 1 96.19 597 ILE A CA 1
ATOM 4520 C C . ILE A 1 597 ? 15.703 24.469 36 1 96.19 597 ILE A C 1
ATOM 4522 O O . ILE A 1 597 ? 16.109 23.75 35.062 1 96.19 597 ILE A O 1
ATOM 4526 N N . LEU A 1 598 ? 16.016 24.234 37.219 1 95.88 598 LEU A N 1
ATOM 4527 C CA . LEU A 1 598 ? 16.953 23.203 37.656 1 95.88 598 LEU A CA 1
ATOM 4528 C C . LEU A 1 598 ? 16.359 22.391 38.812 1 95.88 598 LEU A C 1
ATOM 4530 O O . LEU A 1 598 ? 15.5 22.891 39.531 1 95.88 598 LEU A O 1
ATOM 4534 N N . PRO A 1 599 ? 16.797 21.156 38.875 1 93.38 599 PRO A N 1
ATOM 4535 C CA . PRO A 1 599 ? 16.297 20.359 40 1 93.38 599 PRO A CA 1
ATOM 4536 C C . PRO A 1 599 ? 16.922 20.781 41.344 1 93.38 599 PRO A C 1
ATOM 4538 O O . PRO A 1 599 ? 18.094 21.141 41.375 1 93.38 599 PRO A O 1
ATOM 4541 N N . ASP A 1 600 ? 16.125 20.703 42.406 1 91.88 600 ASP A N 1
ATOM 4542 C CA . ASP A 1 600 ? 16.672 20.906 43.75 1 91.88 600 ASP A CA 1
ATOM 4543 C C . ASP A 1 600 ? 17.328 19.625 44.25 1 91.88 600 ASP A C 1
ATOM 4545 O O . ASP A 1 600 ? 17.578 18.688 43.5 1 91.88 600 ASP A O 1
ATOM 4549 N N . GLU A 1 601 ? 17.672 19.656 45.469 1 88 601 GLU A N 1
ATOM 4550 C CA . GLU A 1 601 ? 18.391 18.531 46.062 1 88 601 GLU A CA 1
ATOM 4551 C C . GLU A 1 601 ? 17.562 17.25 46 1 88 601 GLU A C 1
ATOM 4553 O O . GLU A 1 601 ? 18.109 16.156 45.938 1 88 601 GLU A O 1
ATOM 4558 N N . ASN A 1 602 ? 16.266 17.406 45.906 1 88.44 602 ASN A N 1
ATOM 4559 C CA . ASN A 1 602 ? 15.367 16.266 45.875 1 88.44 602 ASN A CA 1
ATOM 4560 C C . ASN A 1 602 ? 14.953 15.93 44.438 1 88.44 602 ASN A C 1
ATOM 4562 O O . ASN A 1 602 ? 14.117 15.047 44.219 1 88.44 602 ASN A O 1
ATOM 4566 N N . GLY A 1 603 ? 15.445 16.656 43.5 1 87.81 603 GLY A N 1
ATOM 4567 C CA . GLY A 1 603 ? 15.141 16.375 42.094 1 87.81 603 GLY A CA 1
ATOM 4568 C C . GLY A 1 603 ? 13.922 17.125 41.594 1 87.81 603 GLY A C 1
ATOM 4569 O O . GLY A 1 603 ? 13.508 16.938 40.438 1 87.81 603 GLY A O 1
ATOM 4570 N N . VAL A 1 604 ? 13.336 17.906 42.469 1 89.12 604 VAL A N 1
ATOM 4571 C CA . VAL A 1 604 ? 12.148 18.672 42.094 1 89.12 604 VAL A CA 1
ATOM 4572 C C . VAL A 1 604 ? 12.562 19.906 41.281 1 89.12 604 VAL A C 1
ATOM 4574 O O . VAL A 1 604 ? 13.469 20.641 41.688 1 89.12 604 VAL A O 1
ATOM 4577 N N . PRO A 1 605 ? 11.875 20.109 40.219 1 93.19 605 PRO A N 1
ATOM 4578 C CA . PRO A 1 605 ? 12.234 21.281 39.406 1 93.19 605 PRO A CA 1
ATOM 4579 C C . PRO A 1 605 ? 11.922 22.594 40.125 1 93.19 605 PRO A C 1
ATOM 4581 O O . PRO A 1 605 ? 10.836 22.766 40.688 1 93.19 605 PRO A O 1
ATOM 4584 N N . VAL A 1 606 ? 12.859 23.547 40.062 1 94.19 606 VAL A N 1
ATOM 4585 C CA . VAL A 1 606 ? 12.719 24.859 40.688 1 94.19 606 VAL A CA 1
ATOM 4586 C C . VAL A 1 606 ? 12.984 25.953 39.656 1 94.19 606 VAL A C 1
ATOM 4588 O O . VAL A 1 606 ? 13.914 25.844 38.844 1 94.19 606 VAL A O 1
ATOM 4591 N N . VAL A 1 607 ? 12.156 26.984 39.781 1 95.69 607 VAL A N 1
ATOM 4592 C CA . VAL A 1 607 ? 12.281 28.094 38.812 1 95.69 607 VAL A CA 1
ATOM 4593 C C . VAL A 1 607 ? 13.133 29.203 39.438 1 95.69 607 VAL A C 1
ATOM 4595 O O . VAL A 1 607 ? 12.852 29.672 40.562 1 95.69 607 VAL A O 1
ATOM 4598 N N . ASN A 1 608 ? 14.164 29.547 38.781 1 94.25 608 ASN A N 1
ATOM 4599 C CA . ASN A 1 608 ? 14.969 30.703 39.125 1 94.25 608 ASN A CA 1
ATOM 4600 C C . ASN A 1 608 ? 14.82 31.828 38.094 1 94.25 608 ASN A C 1
ATOM 4602 O O . ASN A 1 608 ? 15.219 31.656 36.938 1 94.25 608 ASN A O 1
ATOM 4606 N N . LEU A 1 609 ? 14.25 32.906 38.531 1 93.75 609 LEU A N 1
ATOM 4607 C CA . LEU A 1 609 ? 14.047 34.031 37.625 1 93.75 609 LEU A CA 1
ATOM 4608 C C . LEU A 1 609 ? 15.234 35 37.688 1 93.75 609 LEU A C 1
ATOM 4610 O O . LEU A 1 609 ? 15.695 35.375 38.781 1 93.75 609 LEU A O 1
ATOM 4614 N N . LEU A 1 610 ? 15.641 35.344 36.531 1 91.12 610 LEU A N 1
ATOM 4615 C CA . LEU A 1 610 ? 16.781 36.219 36.406 1 91.12 610 LEU A CA 1
ATOM 4616 C C . LEU A 1 610 ? 16.453 37.406 35.5 1 91.12 610 LEU A C 1
ATOM 4618 O O . LEU A 1 610 ? 15.438 37.406 34.781 1 91.12 610 LEU A O 1
ATOM 4622 N N . GLY A 1 611 ? 17.25 38.5 35.656 1 88.12 611 GLY A N 1
ATOM 4623 C CA . GLY A 1 611 ? 17.188 39.594 34.719 1 88.12 611 GLY A CA 1
ATOM 4624 C C . GLY A 1 611 ? 15.789 40.188 34.594 1 88.12 611 GLY A C 1
ATOM 4625 O O . GLY A 1 611 ? 15.156 40.562 35.594 1 88.12 611 GLY A O 1
ATOM 4626 N N . GLU A 1 612 ? 15.336 40.156 33.312 1 86.56 612 GLU A N 1
ATOM 4627 C CA . GLU A 1 612 ? 14.062 40.812 33 1 86.56 612 GLU A CA 1
ATOM 4628 C C . GLU A 1 612 ? 12.891 40 33.562 1 86.56 612 GLU A C 1
ATOM 4630 O O . GLU A 1 612 ? 11.867 40.594 33.969 1 86.56 612 GLU A O 1
ATOM 4635 N N . ALA A 1 613 ? 13 38.75 33.656 1 89.81 613 ALA A N 1
ATOM 4636 C CA . ALA A 1 613 ? 11.938 37.906 34.188 1 89.81 613 ALA A CA 1
ATOM 4637 C C . ALA A 1 613 ? 11.727 38.188 35.688 1 89.81 613 ALA A C 1
ATOM 4639 O O . ALA A 1 613 ? 10.586 38.188 36.156 1 89.81 613 ALA A O 1
ATOM 4640 N N . LYS A 1 614 ? 12.75 38.344 36.375 1 91.31 614 LYS A N 1
ATOM 4641 C CA . LYS A 1 614 ? 12.656 38.656 37.812 1 91.31 614 LYS A CA 1
ATOM 4642 C C . LYS A 1 614 ? 11.992 40.031 38.031 1 91.31 614 LYS A C 1
ATOM 4644 O O . LYS A 1 614 ? 11.156 40.188 38.938 1 91.31 614 LYS A O 1
ATOM 4649 N N . LYS A 1 615 ? 12.391 40.906 37.188 1 89.75 615 LYS A N 1
ATOM 4650 C CA . LYS A 1 615 ? 11.805 42.25 37.281 1 89.75 615 LYS A CA 1
ATOM 4651 C C . LYS A 1 615 ? 10.289 42.188 37.062 1 89.75 615 LYS A C 1
ATOM 4653 O O . LYS A 1 615 ? 9.531 42.844 37.781 1 89.75 615 LYS A O 1
ATOM 4658 N N . ALA A 1 616 ? 9.945 41.5 36.125 1 89 616 ALA A N 1
ATOM 4659 C CA . ALA A 1 616 ? 8.523 41.375 35.812 1 89 616 ALA A CA 1
ATOM 4660 C C . ALA A 1 616 ? 7.77 40.719 36.969 1 89 616 ALA A C 1
ATOM 4662 O O . ALA A 1 616 ? 6.645 41.125 37.281 1 89 616 ALA A O 1
ATOM 4663 N N . ALA A 1 617 ? 8.328 39.75 37.594 1 90.94 617 ALA A N 1
ATOM 4664 C CA . ALA A 1 617 ? 7.727 39.062 38.719 1 90.94 617 ALA A CA 1
ATOM 4665 C C . ALA A 1 617 ? 7.594 40.031 39.906 1 90.94 617 ALA A C 1
ATOM 4667 O O . ALA A 1 617 ? 6.555 40.062 40.562 1 90.94 617 ALA A O 1
ATOM 4668 N N . ASP A 1 618 ? 8.578 40.781 40.125 1 90.94 618 ASP A N 1
ATOM 4669 C CA . ASP A 1 618 ? 8.57 41.719 41.219 1 90.94 618 ASP A CA 1
ATOM 4670 C C . ASP A 1 618 ? 7.5 42.781 41.031 1 90.94 618 ASP A C 1
ATOM 4672 O O . ASP A 1 618 ? 6.809 43.188 41.969 1 90.94 618 ASP A O 1
ATOM 4676 N N . ASP A 1 619 ? 7.438 43.188 39.844 1 90 619 ASP A N 1
ATOM 4677 C CA . ASP A 1 619 ? 6.457 44.219 39.5 1 90 619 ASP A CA 1
ATOM 4678 C C . ASP A 1 619 ? 5.031 43.75 39.75 1 90 619 ASP A C 1
ATOM 4680 O O . ASP A 1 619 ? 4.145 44.531 40.094 1 90 619 ASP A O 1
ATOM 4684 N N . LYS A 1 620 ? 4.844 42.469 39.625 1 90.31 620 LYS A N 1
ATOM 4685 C CA . LYS A 1 620 ? 3.506 41.906 39.781 1 90.31 620 LYS A CA 1
ATOM 4686 C C . LYS A 1 620 ? 3.309 41.312 41.156 1 90.31 620 LYS A C 1
ATOM 4688 O O . LYS A 1 620 ? 2.277 40.688 41.438 1 90.31 620 LYS A O 1
ATOM 4693 N N . GLY A 1 621 ? 4.332 41.375 41.969 1 88.94 621 GLY A N 1
ATOM 4694 C CA . GLY A 1 621 ? 4.25 40.875 43.344 1 88.94 621 GLY A CA 1
ATOM 4695 C C . GLY A 1 621 ? 4.32 39.375 43.438 1 88.94 621 GLY A C 1
ATOM 4696 O O . GLY A 1 621 ? 3.717 38.781 44.344 1 88.94 621 GLY A O 1
ATOM 4697 N N . ILE A 1 622 ? 4.922 38.75 42.438 1 90.94 622 ILE A N 1
ATOM 4698 C CA . ILE A 1 622 ? 5.082 37.312 42.438 1 90.94 622 ILE A CA 1
ATOM 4699 C C . ILE A 1 622 ? 6.363 36.906 43.156 1 90.94 622 ILE A C 1
ATOM 4701 O O . ILE A 1 622 ? 7.457 37.344 42.781 1 90.94 622 ILE A O 1
ATOM 4705 N N . SER A 1 623 ? 6.23 36.156 44.219 1 88 623 SER A N 1
ATOM 4706 C CA . SER A 1 623 ? 7.383 35.781 45.031 1 88 623 SER A CA 1
ATOM 4707 C C . SER A 1 623 ? 7.91 34.406 44.656 1 88 623 SER A C 1
ATOM 4709 O O . SER A 1 623 ? 9.102 34.125 44.812 1 88 623 SER A O 1
ATOM 4711 N N . LYS A 1 624 ? 7.004 33.594 44.219 1 89.19 624 LYS A N 1
ATOM 4712 C CA . LYS A 1 624 ? 7.406 32.219 43.938 1 89.19 624 LYS A CA 1
ATOM 4713 C C . LYS A 1 624 ? 6.637 31.656 42.719 1 89.19 624 LYS A C 1
ATOM 4715 O O . LYS A 1 624 ? 5.453 31.938 42.562 1 89.19 624 LYS A O 1
ATOM 4720 N N . VAL A 1 625 ? 7.379 30.906 41.906 1 91.88 625 VAL A N 1
ATOM 4721 C CA . VAL A 1 625 ? 6.754 30.188 40.812 1 91.88 625 VAL A CA 1
ATOM 4722 C C . VAL A 1 625 ? 7.047 28.688 40.938 1 91.88 625 VAL A C 1
ATOM 4724 O O . VAL A 1 625 ? 8.211 28.281 40.938 1 91.88 625 VAL A O 1
ATOM 4727 N N . LEU A 1 626 ? 6.039 27.875 41.094 1 89.94 626 LEU A N 1
ATOM 4728 C CA . LEU A 1 626 ? 6.172 26.422 41.094 1 89.94 626 LEU A CA 1
ATOM 4729 C C . LEU A 1 626 ? 5.965 25.844 39.688 1 89.94 626 LEU A C 1
ATOM 4731 O O . LEU A 1 626 ? 5.105 26.328 38.938 1 89.94 626 LEU A O 1
ATOM 4735 N N . VAL A 1 627 ? 6.816 24.875 39.375 1 92.69 627 VAL A N 1
ATOM 4736 C CA . VAL A 1 627 ? 6.695 24.297 38.031 1 92.69 627 VAL A CA 1
ATOM 4737 C C . VAL A 1 627 ? 6.699 22.766 38.125 1 92.69 627 VAL A C 1
ATOM 4739 O O . VAL A 1 627 ? 7.395 22.203 38.969 1 92.69 627 VAL A O 1
ATOM 4742 N N . SER A 1 628 ? 5.863 22.141 37.406 1 90.44 628 SER A N 1
ATOM 4743 C CA . SER A 1 628 ? 5.859 20.703 37.219 1 90.44 628 SER A CA 1
ATOM 4744 C C . SER A 1 628 ? 6.148 20.344 35.75 1 90.44 628 SER A C 1
ATOM 4746 O O . SER A 1 628 ? 5.539 20.906 34.844 1 90.44 628 SER A O 1
ATOM 4748 N N . LEU A 1 629 ? 7.16 19.484 35.625 1 92.44 6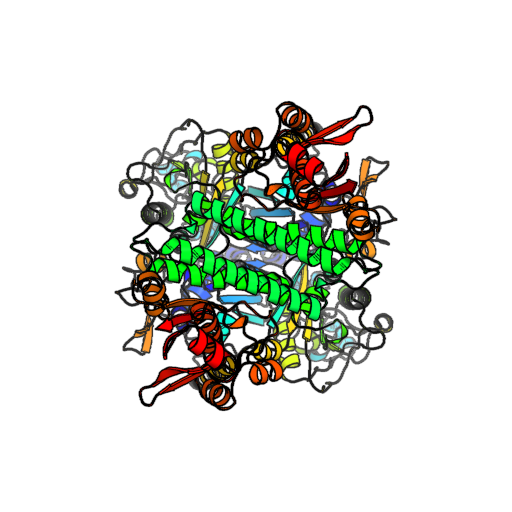29 LEU A N 1
ATOM 4749 C CA . LEU A 1 629 ? 7.578 19.062 34.281 1 92.44 629 LEU A CA 1
ATOM 4750 C C . LEU A 1 629 ? 7.332 17.562 34.094 1 92.44 629 LEU A C 1
ATOM 4752 O O . LEU A 1 629 ? 7.512 16.781 35.031 1 92.44 629 LEU A O 1
ATOM 4756 N N . SER A 1 630 ? 6.953 17.188 32.938 1 89.62 630 SER A N 1
ATOM 4757 C CA . SER A 1 630 ? 6.824 15.781 32.531 1 89.62 630 SER A CA 1
ATOM 4758 C C . SER A 1 630 ? 6.961 15.617 31.031 1 89.62 630 SER A C 1
ATOM 4760 O O . SER A 1 630 ? 6.832 16.578 30.281 1 89.62 630 SER A O 1
ATOM 4762 N N . HIS A 1 631 ? 7.43 14.43 30.641 1 88.62 631 HIS A N 1
ATOM 4763 C CA . HIS A 1 631 ? 7.457 14.156 29.203 1 88.62 631 HIS A CA 1
ATOM 4764 C C . HIS A 1 631 ? 7.137 12.695 28.922 1 88.62 631 HIS A C 1
ATOM 4766 O O . HIS A 1 631 ? 7.461 11.812 29.719 1 88.62 631 HIS A O 1
ATOM 4772 N N . SER A 1 632 ? 6.438 12.539 27.844 1 86.12 632 SER A N 1
ATOM 4773 C CA . SER A 1 632 ? 6.277 11.227 27.234 1 86.12 632 SER A CA 1
ATOM 4774 C C . SER A 1 632 ? 7.289 11.008 26.109 1 86.12 632 SER A C 1
ATOM 4776 O O . SER A 1 632 ? 8.312 11.695 26.047 1 86.12 632 SER A O 1
ATOM 4778 N N . GLU A 1 633 ? 7 9.992 25.281 1 80.69 633 GLU A N 1
ATOM 4779 C CA . GLU A 1 633 ? 7.898 9.68 24.172 1 80.69 633 GLU A CA 1
ATOM 4780 C C . GLU A 1 633 ? 7.926 10.82 23.156 1 80.69 633 GLU A C 1
ATOM 4782 O O . GLU A 1 633 ? 8.961 11.086 22.547 1 80.69 633 GLU A O 1
ATOM 4787 N N . ASN A 1 634 ? 6.773 11.5 23.109 1 85.5 634 ASN A N 1
ATOM 4788 C CA . ASN A 1 634 ? 6.695 12.422 21.984 1 85.5 634 ASN A CA 1
ATOM 4789 C C . ASN A 1 634 ? 6.359 13.836 22.438 1 85.5 634 ASN A C 1
ATOM 4791 O O . ASN A 1 634 ? 6.574 14.797 21.703 1 85.5 634 ASN A O 1
ATOM 4795 N N . VAL A 1 635 ? 5.828 13.969 23.703 1 89.12 635 VAL A N 1
ATOM 4796 C CA . VAL A 1 635 ? 5.293 15.266 24.094 1 89.12 635 VAL A CA 1
ATOM 4797 C C . VAL A 1 635 ? 5.832 15.641 25.484 1 89.12 635 VAL A C 1
ATOM 4799 O O . VAL A 1 635 ? 5.855 14.812 26.391 1 89.12 635 VAL A O 1
ATOM 4802 N N . ALA A 1 636 ? 6.262 16.844 25.578 1 91.5 636 ALA A N 1
ATOM 4803 C CA . ALA A 1 636 ? 6.625 17.422 26.859 1 91.5 636 ALA A CA 1
ATOM 4804 C C . ALA A 1 636 ? 5.551 18.391 27.344 1 91.5 636 ALA A C 1
ATOM 4806 O O . ALA A 1 636 ? 4.969 19.141 26.547 1 91.5 636 ALA A O 1
ATOM 4807 N N . ILE A 1 637 ? 5.266 18.312 28.625 1 89.5 637 ILE A N 1
ATOM 4808 C CA . ILE A 1 637 ? 4.242 19.188 29.188 1 89.5 637 ILE A CA 1
ATOM 4809 C C . ILE A 1 637 ? 4.777 19.844 30.469 1 89.5 637 ILE A C 1
ATOM 4811 O O . ILE A 1 637 ? 5.617 19.266 31.156 1 89.5 637 ILE A O 1
ATOM 4815 N N . ALA A 1 638 ? 4.293 21.047 30.688 1 91.31 638 ALA A N 1
ATOM 4816 C CA . ALA A 1 638 ? 4.691 21.766 31.906 1 91.31 638 ALA A CA 1
ATOM 4817 C C . ALA A 1 638 ? 3.527 22.578 32.469 1 91.31 638 ALA A C 1
ATOM 4819 O O . ALA A 1 638 ? 2.691 23.078 31.703 1 91.31 638 ALA A O 1
ATOM 4820 N N . PHE A 1 639 ? 3.434 22.594 33.719 1 89.19 639 PHE A N 1
ATOM 4821 C CA . PHE A 1 639 ? 2.457 23.375 34.469 1 89.19 639 PHE A CA 1
ATOM 4822 C C . PHE A 1 639 ? 3.152 24.312 35.469 1 89.19 639 PHE A C 1
ATOM 4824 O O . PHE A 1 639 ? 4.012 23.875 36.219 1 89.19 639 PHE A O 1
ATOM 4831 N N . ALA A 1 640 ? 2.797 25.594 35.375 1 91.12 640 ALA A N 1
ATOM 4832 C CA . ALA A 1 640 ? 3.412 26.578 36.25 1 91.12 640 ALA A CA 1
ATOM 4833 C C . ALA A 1 640 ? 2.352 27.359 37.062 1 91.12 640 ALA A C 1
ATOM 4835 O O . ALA A 1 640 ? 1.291 27.688 36.5 1 91.12 640 ALA A O 1
ATOM 4836 N N . GLN A 1 641 ? 2.678 27.578 38.312 1 89 641 GLN A N 1
ATOM 4837 C CA . GLN A 1 641 ? 1.826 28.375 39.188 1 89 641 GLN A CA 1
ATOM 4838 C C . GLN A 1 641 ? 2.615 29.5 39.844 1 89 641 GLN A C 1
ATOM 4840 O O . GLN A 1 641 ? 3.605 29.25 40.531 1 89 641 GLN A O 1
ATOM 4845 N N . ALA A 1 642 ? 2.094 30.672 39.656 1 90.44 642 ALA A N 1
ATOM 4846 C CA . ALA A 1 642 ? 2.738 31.844 40.25 1 90.44 642 ALA A CA 1
ATOM 4847 C C . ALA A 1 642 ? 1.959 32.344 41.469 1 90.44 642 ALA A C 1
ATOM 4849 O O . ALA A 1 642 ? 0.727 32.406 41.438 1 90.44 642 ALA A O 1
ATOM 4850 N N . SER A 1 643 ? 2.701 32.594 42.531 1 87.81 643 SER A N 1
ATOM 4851 C CA . SER A 1 643 ? 2.094 33.094 43.781 1 87.81 643 SER A CA 1
ATOM 4852 C C . SER A 1 643 ? 2.934 34.219 44.375 1 87.81 643 SER A C 1
ATOM 4854 O O . SER A 1 643 ? 4.145 34.281 44.156 1 87.81 643 SER A O 1
ATOM 4856 N N . MET B 1 1 ? -20.375 -4.953 -16.234 1 77.56 1 MET B N 1
ATOM 4857 C CA . MET B 1 1 ? -19.406 -4.621 -17.266 1 77.56 1 MET B CA 1
ATOM 485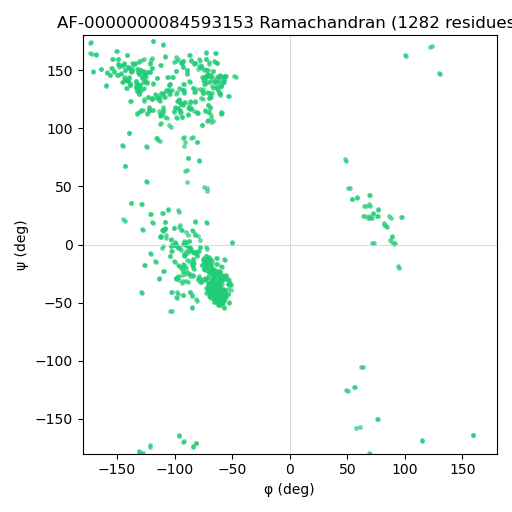8 C C . MET B 1 1 ? -18.703 -3.301 -16.953 1 77.56 1 MET B C 1
ATOM 4860 O O . MET B 1 1 ? -19.312 -2.389 -16.391 1 77.56 1 MET B O 1
ATOM 4864 N N . SER B 1 2 ? -17.453 -3.17 -17.406 1 76.62 2 SER B N 1
ATOM 4865 C CA . SER B 1 2 ? -16.641 -1.991 -17.094 1 76.62 2 SER B CA 1
ATOM 4866 C C . SER B 1 2 ? -17.078 -0.794 -17.938 1 76.62 2 SER B C 1
ATOM 4868 O O . SER B 1 2 ? -16.844 0.355 -17.547 1 76.62 2 SER B O 1
ATOM 4870 N N . GLY B 1 3 ? -17.531 -1.06 -19.078 1 83.56 3 GLY B N 1
ATOM 4871 C CA . GLY B 1 3 ? -17.922 -0.019 -20.016 1 83.56 3 GLY B CA 1
ATOM 4872 C C . GLY B 1 3 ? -16.766 0.439 -20.906 1 83.56 3 GLY B C 1
ATOM 4873 O O . GLY B 1 3 ? -16.938 1.332 -21.734 1 83.56 3 GLY B O 1
ATOM 4874 N N . ILE B 1 4 ? -15.602 -0.127 -20.812 1 87.62 4 ILE B N 1
ATOM 4875 C CA . ILE B 1 4 ? -14.461 0.226 -21.656 1 87.62 4 ILE B CA 1
ATOM 4876 C C . ILE B 1 4 ? -14.516 -0.557 -22.969 1 87.62 4 ILE B C 1
ATOM 4878 O O . ILE B 1 4 ? -14.383 -1.783 -22.969 1 87.62 4 ILE B O 1
ATOM 4882 N N . THR B 1 5 ? -14.656 0.128 -24.016 1 88.31 5 THR B N 1
ATOM 4883 C CA . THR B 1 5 ? -14.844 -0.536 -25.297 1 88.31 5 THR B CA 1
ATOM 4884 C C . THR B 1 5 ? -13.516 -0.649 -26.047 1 88.31 5 THR B C 1
ATOM 4886 O O . THR B 1 5 ? -13.352 -1.522 -26.906 1 88.31 5 THR B O 1
ATOM 4889 N N . ASP B 1 6 ? -12.648 0.204 -25.828 1 89.94 6 ASP B N 1
ATOM 4890 C CA . ASP B 1 6 ? -11.281 0.203 -26.344 1 89.94 6 ASP B CA 1
ATOM 4891 C C . ASP B 1 6 ? -10.266 0.374 -25.219 1 89.94 6 ASP B C 1
ATOM 4893 O O . ASP B 1 6 ? -10.188 1.441 -24.594 1 89.94 6 ASP B O 1
ATOM 4897 N N . PRO B 1 7 ? -9.445 -0.623 -25 1 91.81 7 PRO B N 1
ATOM 4898 C CA . PRO B 1 7 ? -8.492 -0.531 -23.891 1 91.81 7 PRO B CA 1
ATOM 4899 C C . PRO B 1 7 ? -7.559 0.671 -24.016 1 91.81 7 PRO B C 1
ATOM 4901 O O . PRO B 1 7 ? -7.094 1.203 -23 1 91.81 7 PRO B O 1
ATOM 4904 N N . TYR B 1 8 ? -7.281 1.159 -25.203 1 94.88 8 TYR B N 1
ATOM 4905 C CA . TYR B 1 8 ? -6.352 2.27 -25.391 1 94.88 8 TYR B CA 1
ATOM 4906 C C . TYR B 1 8 ? -6.988 3.588 -24.969 1 94.88 8 TYR B C 1
ATOM 4908 O O . TYR B 1 8 ? -6.293 4.598 -24.812 1 94.88 8 TYR B O 1
ATOM 4916 N N . GLU B 1 9 ? -8.297 3.609 -24.734 1 94.19 9 GLU B N 1
ATOM 4917 C CA . GLU B 1 9 ? -8.953 4.773 -24.156 1 94.19 9 GLU B CA 1
ATOM 4918 C C . GLU B 1 9 ? -8.414 5.07 -22.766 1 94.19 9 GLU B C 1
ATOM 4920 O O . GLU B 1 9 ? -8.391 6.227 -22.328 1 94.19 9 GLU B O 1
ATOM 4925 N N . LEU B 1 10 ? -7.984 4.023 -22.078 1 96.25 10 LEU B N 1
ATOM 4926 C CA . LEU B 1 10 ? -7.434 4.195 -20.734 1 96.25 10 LEU B CA 1
ATOM 4927 C C . LEU B 1 10 ? -6.312 5.227 -20.734 1 96.25 10 LEU B C 1
ATOM 4929 O O . LEU B 1 10 ? -6.191 6.02 -19.797 1 96.25 10 LEU B O 1
ATOM 4933 N N . TYR B 1 11 ? -5.574 5.27 -21.797 1 96.94 11 TYR B N 1
ATOM 4934 C CA . TYR B 1 11 ? -4.367 6.09 -21.828 1 96.94 11 TYR B CA 1
ATOM 4935 C C . TYR B 1 11 ? -4.703 7.539 -22.156 1 96.94 11 TYR B C 1
ATOM 4937 O O . TYR B 1 11 ? -3.828 8.406 -22.125 1 96.94 11 TYR B O 1
ATOM 4945 N N . LYS B 1 12 ? -5.898 7.828 -22.469 1 96.25 12 LYS B N 1
ATOM 4946 C CA . LYS B 1 12 ? -6.371 9.211 -22.5 1 96.25 12 LYS B CA 1
ATOM 4947 C C . LYS B 1 12 ? -6.406 9.805 -21.094 1 96.25 12 LYS B C 1
ATOM 4949 O O . LYS B 1 12 ? -6.242 11.008 -20.922 1 96.25 12 LYS B O 1
ATOM 4954 N N . HIS B 1 13 ? -6.535 8.914 -20.141 1 96 13 HIS B N 1
ATOM 4955 C CA . HIS B 1 13 ? -6.793 9.359 -18.781 1 96 13 HIS B CA 1
ATOM 4956 C C . HIS B 1 13 ? -5.617 9.047 -17.859 1 96 13 HIS B C 1
ATOM 4958 O O . HIS B 1 13 ? -5.414 9.719 -16.844 1 96 13 HIS B O 1
ATOM 4964 N N . VAL B 1 14 ? -4.898 8.008 -18.156 1 97.06 14 VAL B N 1
ATOM 4965 C CA . VAL B 1 14 ? -3.809 7.586 -17.281 1 97.06 14 VAL B CA 1
ATOM 4966 C C . VAL B 1 14 ? -2.582 7.234 -18.125 1 97.06 14 VAL B C 1
ATOM 4968 O O . VAL B 1 14 ? -2.697 6.953 -19.312 1 97.06 14 VAL B O 1
ATOM 4971 N N . HIS B 1 15 ? -1.409 7.312 -17.547 1 96.94 15 HIS B N 1
ATOM 4972 C CA . HIS B 1 15 ? -0.165 6.91 -18.203 1 96.94 15 HIS B CA 1
ATOM 4973 C C . HIS B 1 15 ? -0.085 5.395 -18.344 1 96.94 15 HIS B C 1
ATOM 4975 O O . HIS B 1 15 ? -0.585 4.656 -17.5 1 96.94 15 HIS B O 1
ATOM 4981 N N . PRO B 1 16 ? 0.536 4.875 -19.422 1 96.19 16 PRO B N 1
ATOM 4982 C CA . PRO B 1 16 ? 0.64 3.422 -19.578 1 96.19 16 PRO B CA 1
ATOM 4983 C C . PRO B 1 16 ? 1.299 2.736 -18.391 1 96.19 16 PRO B C 1
ATOM 4985 O O . PRO B 1 16 ? 1.019 1.566 -18.109 1 96.19 16 PRO B O 1
ATOM 4988 N N . ALA B 1 17 ? 2.125 3.43 -17.672 1 96.56 17 ALA B N 1
ATOM 4989 C CA . ALA B 1 17 ? 2.834 2.871 -16.516 1 96.56 17 ALA B CA 1
ATOM 4990 C C . ALA B 1 17 ? 1.919 2.779 -15.305 1 96.56 17 ALA B C 1
ATOM 4992 O O . ALA B 1 17 ? 2.303 2.225 -14.273 1 96.56 17 ALA B O 1
ATOM 4993 N N . GLU B 1 18 ? 0.696 3.232 -15.422 1 97.62 18 GLU B N 1
ATOM 4994 C CA . GLU B 1 18 ? -0.234 3.25 -14.297 1 97.62 18 GLU B CA 1
ATOM 4995 C C . GLU B 1 18 ? -1.375 2.258 -14.508 1 97.62 18 GLU B C 1
ATOM 4997 O O . GLU B 1 18 ? -2.359 2.268 -13.766 1 97.62 18 GLU B O 1
ATOM 5002 N N . VAL B 1 19 ? -1.312 1.464 -15.531 1 97.19 19 VAL B N 1
ATOM 5003 C CA . VAL B 1 19 ? -2.238 0.365 -15.789 1 97.19 19 VAL B CA 1
ATOM 5004 C C . VAL B 1 19 ? -1.522 -0.97 -15.602 1 97.19 19 VAL B C 1
ATOM 5006 O O . VAL B 1 19 ? -0.52 -1.245 -16.266 1 97.19 19 VAL B O 1
ATOM 5009 N N . GLY B 1 20 ? -1.996 -1.727 -14.664 1 96.5 20 GLY B N 1
ATOM 5010 C CA . GLY B 1 20 ? -1.281 -2.951 -14.336 1 96.5 20 GLY B CA 1
ATOM 5011 C C . GLY B 1 20 ? -2.184 -4.168 -14.266 1 96.5 20 GLY B C 1
ATOM 5012 O O . GLY B 1 20 ? -3.365 -4.094 -14.617 1 96.5 20 GLY B O 1
ATOM 5013 N N . SER B 1 21 ? -1.584 -5.316 -13.93 1 96.12 21 SER B N 1
ATOM 5014 C CA . SER B 1 21 ? -2.305 -6.582 -13.883 1 96.12 21 SER B CA 1
ATOM 5015 C C . SER B 1 21 ? -1.862 -7.43 -12.695 1 96.12 21 SER B C 1
ATOM 5017 O O . SER B 1 21 ? -0.68 -7.449 -12.344 1 96.12 21 SER B O 1
ATOM 5019 N N . SER B 1 22 ? -2.801 -8.07 -12.086 1 97.25 22 SER B N 1
ATOM 5020 C CA . SER B 1 22 ? -2.57 -9.102 -11.086 1 97.25 22 SER B CA 1
ATOM 5021 C C . SER B 1 22 ? -3.355 -10.375 -11.406 1 97.25 22 SER B C 1
ATOM 5023 O O . SER B 1 22 ? -3.781 -11.094 -10.5 1 97.25 22 SER B O 1
ATOM 5025 N N . LEU B 1 23 ? -3.529 -10.719 -12.648 1 95.44 23 LEU B N 1
ATOM 5026 C CA . LEU B 1 23 ? -4.254 -11.906 -13.078 1 95.44 23 LEU B CA 1
ATOM 5027 C C . LEU B 1 23 ? -3.473 -13.172 -12.742 1 95.44 23 LEU B C 1
ATOM 5029 O O . LEU B 1 23 ? -2.395 -13.406 -13.289 1 95.44 23 LEU B O 1
ATOM 5033 N N . GLY B 1 24 ? -4.059 -13.984 -11.82 1 92.94 24 GLY B N 1
ATOM 5034 C CA . GLY B 1 24 ? -3.332 -15.156 -11.352 1 92.94 24 GLY B CA 1
ATOM 5035 C C . GLY B 1 24 ? -4.043 -16.469 -11.664 1 92.94 24 GLY B C 1
ATOM 5036 O O . GLY B 1 24 ? -5.113 -16.469 -12.273 1 92.94 24 GLY B O 1
ATOM 5037 N N . SER B 1 25 ? -3.367 -17.594 -11.344 1 89.38 25 SER B N 1
ATOM 5038 C CA . SER B 1 25 ? -3.896 -18.938 -11.523 1 89.38 25 SER B CA 1
ATOM 5039 C C . SER B 1 25 ? -3.344 -19.891 -10.477 1 89.38 25 SER B C 1
ATOM 5041 O O . SER B 1 25 ? -2.326 -19.609 -9.844 1 89.38 25 SER B O 1
ATOM 5043 N N . GLY B 1 26 ? -4.07 -20.953 -10.312 1 80 26 GLY B N 1
ATOM 5044 C CA . GLY B 1 26 ? -3.594 -21.969 -9.391 1 80 26 GLY B CA 1
ATOM 5045 C C . GLY B 1 26 ? -2.547 -22.875 -10 1 80 26 GLY B C 1
ATOM 5046 O O . GLY B 1 26 ? -1.524 -23.156 -9.367 1 80 26 GLY B O 1
ATOM 5047 N N . MET B 1 27 ? -2.715 -23.438 -11.164 1 71.12 27 MET B N 1
ATOM 5048 C CA . MET B 1 27 ? -1.829 -24.453 -11.734 1 71.12 27 MET B CA 1
ATOM 5049 C C . MET B 1 27 ? -1.242 -23.984 -13.055 1 71.12 27 MET B C 1
ATOM 5051 O O . MET B 1 27 ? -0.222 -24.5 -13.516 1 71.12 27 MET B O 1
ATOM 5055 N N . GLY B 1 28 ? -1.676 -22.938 -13.531 1 64.44 28 GLY B N 1
ATOM 5056 C CA . GLY B 1 28 ? -1.153 -22.484 -14.812 1 64.44 28 GLY B CA 1
ATOM 5057 C C . GLY B 1 28 ? -1.719 -23.266 -15.984 1 64.44 28 GLY B C 1
ATOM 5058 O O . GLY B 1 28 ? -2.867 -23.703 -15.953 1 64.44 28 GLY B O 1
ATOM 5059 N N . GLY B 1 29 ? -0.93 -23.406 -17.109 1 60.22 29 GLY B N 1
ATOM 5060 C CA . GLY B 1 29 ? -1.362 -24.047 -18.328 1 60.22 29 GLY B CA 1
ATOM 5061 C C . GLY B 1 29 ? -1.302 -25.562 -18.281 1 60.22 29 GLY B C 1
ATOM 5062 O O . GLY B 1 29 ? -0.309 -26.172 -18.688 1 60.22 29 GLY B O 1
ATOM 5063 N N . THR B 1 30 ? -2.328 -26.141 -17.844 1 62.34 30 THR B N 1
ATOM 5064 C CA . THR B 1 30 ? -2.365 -27.578 -17.562 1 62.34 30 THR B CA 1
ATOM 5065 C C . THR B 1 30 ? -2.188 -28.375 -18.859 1 62.34 30 THR B C 1
ATOM 5067 O O . THR B 1 30 ? -1.52 -29.422 -18.859 1 62.34 30 THR B O 1
ATOM 5070 N N . GLN B 1 31 ? -2.742 -27.844 -19.891 1 59.84 31 GLN B N 1
ATOM 5071 C CA . GLN B 1 31 ? -2.592 -28.547 -21.172 1 59.84 31 GLN B CA 1
ATOM 5072 C C . GLN B 1 31 ? -1.139 -28.516 -21.641 1 59.84 31 GLN B C 1
ATOM 5074 O O . GLN B 1 31 ? -0.626 -29.531 -22.125 1 59.84 31 GLN B O 1
ATOM 5079 N N . SER B 1 32 ? -0.63 -27.344 -21.438 1 63.28 32 SER B N 1
ATOM 5080 C CA . SER B 1 32 ? 0.769 -27.219 -21.828 1 63.28 32 SER B CA 1
ATOM 5081 C C . SER B 1 32 ? 1.679 -28.031 -20.922 1 63.28 32 SER B C 1
ATOM 5083 O O . SER B 1 32 ? 2.676 -28.594 -21.359 1 63.28 32 SER B O 1
ATOM 5085 N N . LEU B 1 33 ? 1.304 -28.078 -19.688 1 65.38 33 LEU B N 1
ATOM 5086 C CA . LEU B 1 33 ? 2.053 -28.906 -18.766 1 65.38 33 LEU B CA 1
ATOM 5087 C C . LEU B 1 33 ? 1.974 -30.375 -19.156 1 65.38 33 LEU B C 1
ATOM 5089 O O . LEU B 1 33 ? 2.979 -31.094 -19.125 1 65.38 33 LEU B O 1
ATOM 5093 N N . ALA B 1 34 ? 0.811 -30.766 -19.562 1 63.78 34 ALA B N 1
ATOM 5094 C CA . ALA B 1 34 ? 0.634 -32.156 -20.031 1 63.78 34 ALA B CA 1
ATOM 5095 C C . ALA B 1 34 ? 1.473 -32.406 -21.266 1 63.78 34 ALA B C 1
ATOM 5097 O O . ALA B 1 34 ? 2.086 -33.469 -21.391 1 63.78 34 ALA B O 1
ATOM 5098 N N . ALA B 1 35 ? 1.485 -31.453 -22.125 1 63.09 35 ALA B N 1
ATOM 5099 C CA . ALA B 1 35 ? 2.273 -31.594 -23.344 1 63.09 35 ALA B CA 1
ATOM 5100 C C . ALA B 1 35 ? 3.764 -31.688 -23.031 1 63.09 35 ALA B C 1
ATOM 5102 O O . ALA B 1 35 ? 4.477 -32.5 -23.609 1 63.09 35 ALA B O 1
ATOM 5103 N N . MET B 1 36 ? 4.207 -30.969 -22.172 1 63.56 36 MET B N 1
ATOM 5104 C CA . MET B 1 36 ? 5.621 -30.906 -21.797 1 63.56 36 MET B CA 1
ATOM 5105 C C . MET B 1 36 ? 6.059 -32.188 -21.094 1 63.56 36 MET B C 1
ATOM 5107 O O . MET B 1 36 ? 7.117 -32.719 -21.391 1 63.56 36 MET B O 1
ATOM 5111 N N . PHE B 1 37 ? 5.254 -32.625 -20.203 1 65.75 37 PHE B N 1
ATOM 5112 C CA . PHE B 1 37 ? 5.699 -33.719 -19.344 1 65.75 37 PHE B CA 1
ATOM 5113 C C . PHE B 1 37 ? 5.285 -35.094 -19.922 1 65.75 37 PHE B C 1
ATOM 5115 O O . PHE B 1 37 ? 5.973 -36.094 -19.719 1 65.75 37 PHE B O 1
ATOM 5122 N N . LYS B 1 38 ? 4.156 -35.125 -20.609 1 67.12 38 LYS B N 1
ATOM 5123 C CA . LYS B 1 38 ? 3.619 -36.406 -21.109 1 67.12 38 LYS B CA 1
ATOM 5124 C C . LYS B 1 38 ? 3.871 -36.531 -22.609 1 67.12 38 LYS B C 1
ATOM 5126 O O . LYS B 1 38 ? 4.574 -37.469 -23.031 1 67.12 38 LYS B O 1
ATOM 5131 N N . ASP B 1 39 ? 3.387 -35.594 -23.359 1 63.84 39 ASP B N 1
ATOM 5132 C CA . ASP B 1 39 ? 3.395 -35.75 -24.812 1 63.84 39 ASP B CA 1
ATOM 5133 C C . ASP B 1 39 ? 4.82 -35.781 -25.359 1 63.84 39 ASP B C 1
ATOM 5135 O O . ASP B 1 39 ? 5.137 -36.562 -26.25 1 63.84 39 ASP B O 1
ATOM 5139 N N . ARG B 1 40 ? 5.664 -34.969 -24.875 1 62.72 40 ARG B N 1
ATOM 5140 C CA . ARG B 1 40 ? 7.055 -34.969 -25.297 1 62.72 40 ARG B CA 1
ATOM 5141 C C . ARG B 1 40 ? 7.734 -36.312 -25.031 1 62.72 40 ARG B C 1
ATOM 5143 O O . ARG B 1 40 ? 8.484 -36.812 -25.859 1 62.72 40 ARG B O 1
ATOM 5150 N N . ARG B 1 41 ? 7.508 -36.812 -23.906 1 65.06 41 ARG B N 1
ATOM 5151 C CA . ARG B 1 41 ? 8.078 -38.125 -23.547 1 65.06 41 ARG B CA 1
ATOM 5152 C C . ARG B 1 41 ? 7.555 -39.219 -24.469 1 65.06 41 ARG B C 1
ATOM 5154 O O . ARG B 1 41 ? 8.273 -40.156 -24.781 1 65.06 41 ARG B O 1
ATOM 5161 N N . GLU B 1 42 ? 6.273 -38.969 -24.828 1 66.69 42 GLU B N 1
ATOM 5162 C CA . GLU B 1 42 ? 5.672 -39.938 -25.719 1 66.69 42 GLU B CA 1
ATOM 5163 C C . GLU B 1 42 ? 6.062 -39.656 -27.172 1 66.69 42 GLU B C 1
ATOM 5165 O O . GLU B 1 42 ? 5.492 -40.25 -28.094 1 66.69 42 GLU B O 1
ATOM 5170 N N . GLU B 1 43 ? 7.004 -38.719 -27.391 1 63.28 43 GLU B N 1
ATOM 5171 C CA . GLU B 1 43 ? 7.59 -38.375 -28.688 1 63.28 43 GLU B CA 1
ATOM 5172 C C . GLU B 1 43 ? 6.539 -37.812 -29.641 1 63.28 43 GLU B C 1
ATOM 5174 O O . GLU B 1 43 ? 6.598 -38.062 -30.844 1 63.28 43 GLU B O 1
ATOM 5179 N N . LYS B 1 44 ? 5.512 -37.281 -29.016 1 69.25 44 LYS B N 1
ATOM 5180 C CA . LYS B 1 44 ? 4.559 -36.531 -29.844 1 69.25 44 LYS B CA 1
ATOM 5181 C C . LYS B 1 44 ? 5.102 -35.156 -30.203 1 69.25 44 LYS B C 1
ATOM 5183 O O . LYS B 1 44 ? 6 -34.625 -29.547 1 69.25 44 LYS B O 1
ATOM 5188 N N . ASP B 1 45 ? 4.656 -34.656 -31.344 1 67.31 45 ASP B N 1
ATOM 5189 C CA . ASP B 1 45 ? 5.09 -33.312 -31.781 1 67.31 45 ASP B CA 1
ATOM 5190 C C . ASP B 1 45 ? 4.559 -32.25 -30.844 1 67.31 45 ASP B C 1
ATOM 5192 O O . ASP B 1 45 ? 3.346 -32.062 -30.703 1 67.31 45 ASP B O 1
ATOM 5196 N N . VAL B 1 46 ? 5.391 -31.703 -30.047 1 70.31 46 VAL B N 1
ATOM 5197 C CA . VAL B 1 46 ? 5.059 -30.625 -29.141 1 70.31 46 VAL B CA 1
ATOM 5198 C C . VAL B 1 46 ? 5.801 -29.359 -29.562 1 70.31 46 VAL B C 1
ATOM 5200 O O . VAL B 1 46 ? 6.965 -29.422 -29.984 1 70.31 46 VAL B O 1
ATOM 5203 N N . GLN B 1 47 ? 5.059 -28.25 -29.766 1 68.12 47 GLN B N 1
ATOM 5204 C CA . GLN B 1 47 ? 5.668 -26.984 -30.156 1 68.12 47 GLN B CA 1
ATOM 5205 C C . GLN B 1 47 ? 6.887 -26.672 -29.281 1 68.12 47 GLN B C 1
ATOM 5207 O O . GLN B 1 47 ? 6.898 -26.969 -28.094 1 68.12 47 GLN B O 1
ATOM 5212 N N . LYS B 1 48 ? 7.891 -26.078 -29.891 1 60.97 48 LYS B N 1
ATOM 5213 C CA . LYS B 1 48 ? 9.188 -25.828 -29.266 1 60.97 48 LYS B CA 1
ATOM 5214 C C . LYS B 1 48 ? 9.07 -24.781 -28.156 1 60.97 48 LYS B C 1
ATOM 5216 O O . LYS B 1 48 ? 9.883 -24.75 -27.234 1 60.97 48 LYS B O 1
ATOM 5221 N N . ASP B 1 49 ? 7.988 -24 -28.141 1 61.47 49 ASP B N 1
ATOM 5222 C CA . ASP B 1 49 ? 7.883 -22.922 -27.156 1 61.47 49 ASP B CA 1
ATOM 5223 C C . ASP B 1 49 ? 6.816 -23.234 -26.109 1 61.47 49 ASP B C 1
ATOM 5225 O O . ASP B 1 49 ? 6.238 -22.312 -25.516 1 61.47 49 ASP B O 1
ATOM 5229 N N . ILE B 1 50 ? 6.59 -24.516 -25.891 1 65.19 50 ILE B N 1
ATOM 5230 C CA . ILE B 1 50 ? 5.512 -24.953 -25.016 1 65.19 50 ILE B CA 1
ATOM 5231 C C . ILE B 1 50 ? 5.789 -24.5 -23.594 1 65.19 50 ILE B C 1
ATOM 5233 O O . ILE B 1 50 ? 4.859 -24.266 -22.812 1 65.19 50 ILE B O 1
ATOM 5237 N N . LEU B 1 51 ? 7.02 -24.328 -23.297 1 64.62 51 LEU B N 1
ATOM 5238 C CA . LEU B 1 51 ? 7.414 -23.938 -21.953 1 64.62 51 LEU B CA 1
ATOM 5239 C C . LEU B 1 51 ? 6.793 -22.609 -21.578 1 64.62 51 LEU B C 1
ATOM 5241 O O . LEU B 1 51 ? 6.332 -22.422 -20.438 1 64.62 51 LEU B O 1
ATOM 5245 N N . GLN B 1 52 ? 6.766 -21.766 -22.5 1 67 52 GLN B N 1
ATOM 5246 C CA . GLN B 1 52 ? 6.258 -20.422 -22.219 1 67 52 GLN B CA 1
ATOM 5247 C C . GLN B 1 52 ? 4.777 -20.453 -21.859 1 67 52 GLN B C 1
ATOM 5249 O O . GLN B 1 52 ? 4.293 -19.594 -21.125 1 67 52 GLN B O 1
ATOM 5254 N N . GLU B 1 53 ? 4.16 -21.375 -22.344 1 67.69 53 GLU B N 1
ATOM 5255 C CA . GLU B 1 53 ? 2.717 -21.469 -22.141 1 67.69 53 GLU B CA 1
ATOM 5256 C C . GLU B 1 53 ? 2.389 -22.172 -20.828 1 67.69 53 GLU B C 1
ATOM 5258 O O . GLU B 1 53 ? 1.231 -22.203 -20.406 1 67.69 53 GLU B O 1
ATOM 5263 N N . THR B 1 54 ? 3.408 -22.625 -20.156 1 67.38 54 THR B N 1
ATOM 5264 C CA . THR B 1 54 ? 3.178 -23.312 -18.891 1 67.38 54 THR B CA 1
ATOM 5265 C C . THR B 1 54 ? 3.189 -22.328 -17.719 1 67.38 54 THR B C 1
ATOM 5267 O O . THR B 1 54 ? 2.629 -22.609 -16.672 1 67.38 54 THR B O 1
ATOM 5270 N N . PHE B 1 55 ? 3.789 -21.219 -18 1 72.88 55 PHE B N 1
ATOM 5271 C CA . PHE B 1 55 ? 3.918 -20.266 -16.906 1 72.88 55 PHE B CA 1
ATOM 5272 C C . PHE B 1 55 ? 2.576 -19.609 -16.594 1 72.88 55 PHE B C 1
ATOM 5274 O O . PHE B 1 55 ? 1.869 -19.172 -17.5 1 72.88 55 PHE B O 1
ATOM 5281 N N . ILE B 1 56 ? 2.346 -19.484 -15.32 1 80.12 56 ILE B N 1
ATOM 5282 C CA . ILE B 1 56 ? 1.098 -18.891 -14.852 1 80.12 56 ILE B CA 1
ATOM 5283 C C . ILE B 1 56 ? 1.021 -17.438 -15.312 1 80.12 56 ILE B C 1
ATOM 5285 O O . ILE B 1 56 ? -0.058 -16.938 -15.648 1 80.12 56 ILE B O 1
ATOM 5289 N N . ASN B 1 57 ? 2.16 -16.766 -15.383 1 85.06 57 ASN B N 1
ATOM 5290 C CA . ASN B 1 57 ? 2.162 -15.344 -15.68 1 85.06 57 ASN B CA 1
ATOM 5291 C C . ASN B 1 57 ? 1.982 -15.078 -17.172 1 85.06 57 ASN B C 1
ATOM 5293 O O . ASN B 1 57 ? 1.765 -13.938 -17.594 1 85.06 57 ASN B O 1
ATOM 5297 N N . THR B 1 58 ? 1.958 -16.078 -18.016 1 84.5 58 THR B N 1
ATOM 5298 C CA . THR B 1 58 ? 1.891 -15.898 -19.469 1 84.5 58 THR B CA 1
ATOM 5299 C C . THR B 1 58 ? 0.529 -15.352 -19.875 1 84.5 58 THR B C 1
ATOM 5301 O O . THR B 1 58 ? 0.432 -14.562 -20.828 1 84.5 58 THR B O 1
ATOM 5304 N N . VAL B 1 59 ? -0.472 -15.75 -19.172 1 86.94 59 VAL B N 1
ATOM 5305 C CA . VAL B 1 59 ? -1.807 -15.266 -19.516 1 86.94 59 VAL B CA 1
ATOM 5306 C C . VAL B 1 59 ? -1.86 -13.75 -19.344 1 86.94 59 VAL B C 1
ATOM 5308 O O . VAL B 1 59 ? -2.354 -13.039 -20.219 1 86.94 59 VAL B O 1
ATOM 5311 N N . ALA B 1 60 ? -1.391 -13.273 -18.219 1 89.12 60 ALA B N 1
ATOM 5312 C CA . ALA B 1 60 ? -1.331 -11.828 -18.016 1 89.12 60 ALA B CA 1
ATOM 5313 C C . ALA B 1 60 ? -0.479 -11.156 -19.094 1 89.12 60 ALA B C 1
ATOM 5315 O O . ALA B 1 60 ? -0.802 -10.062 -19.562 1 89.12 60 ALA B O 1
ATOM 5316 N N . GLY B 1 61 ? 0.614 -11.82 -19.469 1 89.06 61 GLY B N 1
ATOM 5317 C CA . GLY B 1 61 ? 1.454 -11.32 -20.547 1 89.06 61 GLY B CA 1
ATOM 5318 C C . GLY B 1 61 ? 0.714 -11.18 -21.875 1 89.06 61 GLY B C 1
ATOM 5319 O O . GLY B 1 61 ? 0.83 -10.148 -22.547 1 89.06 61 GLY B O 1
ATOM 5320 N N . TRP B 1 62 ? -0.086 -12.156 -22.219 1 88.62 62 TRP B N 1
ATOM 5321 C CA . TRP B 1 62 ? -0.841 -12.125 -23.469 1 88.62 62 TRP B CA 1
ATOM 5322 C C . TRP B 1 62 ? -1.917 -11.047 -23.422 1 88.62 62 TRP B C 1
ATOM 5324 O O . TRP B 1 62 ? -2.135 -10.336 -24.406 1 88.62 62 TRP B O 1
ATOM 5334 N N . VAL B 1 63 ? -2.562 -10.961 -22.266 1 91 63 VAL B N 1
ATOM 5335 C CA . VAL B 1 63 ? -3.58 -9.93 -22.125 1 91 63 VAL B CA 1
ATOM 5336 C C . VAL B 1 63 ? -2.947 -8.555 -22.328 1 91 63 VAL B C 1
ATOM 5338 O O . VAL B 1 63 ? -3.52 -7.695 -23 1 91 63 VAL B O 1
ATOM 5341 N N . ASN B 1 64 ? -1.83 -8.32 -21.812 1 91.62 64 ASN B N 1
ATOM 5342 C CA . ASN B 1 64 ? -1.136 -7.047 -21.984 1 91.62 64 ASN B CA 1
ATOM 5343 C C . ASN B 1 64 ? -0.718 -6.828 -23.438 1 91.62 64 ASN B C 1
ATOM 5345 O O . ASN B 1 64 ? -0.965 -5.766 -24 1 91.62 64 ASN B O 1
ATOM 5349 N N . LEU B 1 65 ? -0.127 -7.844 -24.062 1 88.38 65 LEU B N 1
ATOM 5350 C CA . LEU B 1 65 ? 0.436 -7.73 -25.406 1 88.38 65 LEU B CA 1
ATOM 5351 C C . LEU B 1 65 ? -0.667 -7.547 -26.438 1 88.38 65 LEU B C 1
ATOM 5353 O O . LEU B 1 65 ? -0.507 -6.777 -27.391 1 88.38 65 LEU B O 1
ATOM 5357 N N . LEU B 1 66 ? -1.764 -8.25 -26.219 1 89.69 66 LEU B N 1
ATOM 5358 C CA . LEU B 1 66 ? -2.771 -8.32 -27.266 1 89.69 66 LEU B CA 1
ATOM 5359 C C . LEU B 1 66 ? -3.838 -7.246 -27.062 1 89.69 66 LEU B C 1
ATOM 5361 O O . LEU B 1 66 ? -4.551 -6.891 -28.016 1 89.69 66 LEU B O 1
ATOM 5365 N N . LEU B 1 67 ? -3.896 -6.758 -25.797 1 91.38 67 LEU B N 1
ATOM 5366 C CA . LEU B 1 67 ? -5.051 -5.895 -25.578 1 91.38 67 LEU B CA 1
ATOM 5367 C C . LEU B 1 67 ? -4.625 -4.566 -24.953 1 91.38 67 LEU B C 1
ATOM 5369 O O . LEU B 1 67 ? -5.086 -3.506 -25.375 1 91.38 67 LEU B O 1
ATOM 5373 N N . LEU B 1 68 ? -3.729 -4.504 -24.016 1 92.88 68 LEU B N 1
ATOM 5374 C CA . LEU B 1 68 ? -3.557 -3.326 -23.172 1 92.88 68 LEU B CA 1
ATOM 5375 C C . LEU B 1 68 ? -2.346 -2.514 -23.625 1 92.88 68 LEU B C 1
ATOM 5377 O O . LEU B 1 68 ? -2.355 -1.282 -23.547 1 92.88 68 LEU B O 1
ATOM 5381 N N . SER B 1 69 ? -1.237 -3.219 -23.984 1 92.56 69 SER B N 1
ATOM 5382 C CA . SER B 1 69 ? 0.034 -2.568 -24.281 1 92.56 69 SER B CA 1
ATOM 5383 C C . SER B 1 69 ? 0.471 -1.658 -23.141 1 92.56 69 SER B C 1
ATOM 5385 O O . SER B 1 69 ? 0.966 -0.554 -23.375 1 92.56 69 SER B O 1
ATOM 5387 N N . SER B 1 70 ? 0.274 -2.066 -21.938 1 94.38 70 SER B N 1
ATOM 5388 C CA . SER B 1 70 ? 0.616 -1.316 -20.734 1 94.38 70 SER B CA 1
ATOM 5389 C C . SER B 1 70 ? 2.086 -1.497 -20.359 1 94.38 70 SER B C 1
ATOM 5391 O O . SER B 1 70 ? 2.723 -2.463 -20.781 1 94.38 70 SER B O 1
ATOM 5393 N N . SER B 1 71 ? 2.635 -0.537 -19.625 1 94.69 71 SER B N 1
ATOM 5394 C CA . SER B 1 71 ? 3.951 -0.642 -19 1 94.69 71 SER B CA 1
ATOM 5395 C C . SER B 1 71 ? 3.863 -0.5 -17.484 1 94.69 71 SER B C 1
ATOM 5397 O O . SER B 1 71 ? 4.797 -0.008 -16.844 1 94.69 71 SER B O 1
ATOM 5399 N N . GLY B 1 72 ? 2.705 -0.842 -16.953 1 96.12 72 GLY B N 1
ATOM 5400 C CA . GLY B 1 72 ? 2.451 -0.678 -15.523 1 96.12 72 GLY B CA 1
ATOM 5401 C C . GLY B 1 72 ? 2.785 -1.914 -14.711 1 96.12 72 GLY B C 1
ATOM 5402 O O . GLY B 1 72 ? 3.438 -2.834 -15.211 1 96.12 72 GLY B O 1
ATOM 5403 N N . PRO B 1 73 ? 2.396 -1.935 -13.469 1 96.75 73 PRO B N 1
ATOM 5404 C CA . PRO B 1 73 ? 2.775 -3.006 -12.539 1 96.75 73 PRO B CA 1
ATOM 5405 C C . PRO B 1 73 ? 2.236 -4.371 -12.969 1 96.75 73 PRO B C 1
ATOM 5407 O O . PRO B 1 73 ? 1.106 -4.469 -13.453 1 96.75 73 PRO B O 1
ATOM 5410 N N . ILE B 1 74 ? 3.021 -5.387 -12.719 1 94.56 74 ILE B N 1
ATOM 5411 C CA . ILE B 1 74 ? 2.658 -6.777 -12.969 1 94.56 74 ILE B CA 1
ATOM 5412 C C . ILE B 1 74 ? 2.992 -7.625 -11.742 1 94.56 74 ILE B C 1
ATOM 5414 O O . ILE B 1 74 ? 4.16 -7.758 -11.367 1 94.56 74 ILE B O 1
ATOM 5418 N N . LYS B 1 75 ? 2.043 -8.141 -11.078 1 95.75 75 LYS B N 1
ATOM 5419 C CA . LYS B 1 75 ? 2.135 -8.938 -9.859 1 95.75 75 LYS B CA 1
ATOM 5420 C C . LYS B 1 75 ? 1.154 -10.109 -9.883 1 95.75 75 LYS B C 1
ATOM 5422 O O . LYS B 1 75 ? 0.017 -9.984 -9.422 1 95.75 75 LYS B O 1
ATOM 5427 N N . ILE B 1 76 ? 1.605 -11.219 -10.273 1 94.75 76 ILE B N 1
ATOM 5428 C CA . ILE B 1 76 ? 0.714 -12.336 -10.547 1 94.75 76 ILE B CA 1
ATOM 5429 C C . ILE B 1 76 ? 0.711 -13.297 -9.367 1 94.75 76 ILE B C 1
ATOM 5431 O O . ILE B 1 76 ? 1.729 -13.93 -9.062 1 94.75 76 ILE B O 1
ATOM 5435 N N . PRO B 1 77 ? -0.413 -13.445 -8.766 1 94.94 77 PRO B N 1
ATOM 5436 C CA . PRO B 1 77 ? -0.449 -14.281 -7.562 1 94.94 77 PRO B CA 1
ATOM 5437 C C . PRO B 1 77 ? -0.818 -15.734 -7.855 1 94.94 77 PRO B C 1
ATOM 5439 O O . PRO B 1 77 ? -1.461 -16.016 -8.867 1 94.94 77 PRO B O 1
ATOM 5442 N N . VAL B 1 78 ? -0.387 -16.594 -6.941 1 92.62 78 VAL B N 1
ATOM 5443 C CA . VAL B 1 78 ? -0.827 -17.984 -6.859 1 92.62 78 VAL B CA 1
ATOM 5444 C C . VAL B 1 78 ? -1.271 -18.297 -5.434 1 92.62 78 VAL B C 1
ATOM 5446 O O . VAL B 1 78 ? -0.459 -18.266 -4.504 1 92.62 78 VAL B O 1
ATOM 5449 N N . GLY B 1 79 ? -2.521 -18.578 -5.281 1 90.94 79 GLY B N 1
ATOM 5450 C CA . GLY B 1 79 ? -3.092 -18.969 -4 1 90.94 79 GLY B CA 1
ATOM 5451 C C . GLY B 1 79 ? -4.086 -20.109 -4.109 1 90.94 79 GLY B C 1
ATOM 5452 O O . GLY B 1 79 ? -5.121 -20.094 -3.441 1 90.94 79 GLY B O 1
ATOM 5453 N N . ALA B 1 80 ? -3.828 -20.984 -4.965 1 90.06 80 ALA B N 1
ATOM 5454 C CA . ALA B 1 80 ? -4.77 -22.062 -5.219 1 90.06 80 ALA B CA 1
ATOM 5455 C C . ALA B 1 80 ? -6.184 -21.531 -5.43 1 90.06 80 ALA B C 1
ATOM 5457 O O . ALA B 1 80 ? -6.398 -20.656 -6.262 1 90.06 80 ALA B O 1
ATOM 5458 N N . CYS B 1 81 ? -7.094 -22.062 -4.648 1 91.31 81 CYS B N 1
ATOM 5459 C CA . CYS B 1 81 ? -8.484 -21.672 -4.852 1 91.31 81 CYS B CA 1
ATOM 5460 C C . CYS B 1 81 ? -8.727 -20.25 -4.363 1 91.31 81 CYS B C 1
ATOM 5462 O O . CYS B 1 81 ? -9.75 -19.641 -4.684 1 91.31 81 CYS B O 1
ATOM 5464 N N . ALA B 1 82 ? -7.777 -19.641 -3.656 1 94.56 82 ALA B N 1
ATOM 5465 C CA . ALA B 1 82 ? -7.922 -18.281 -3.156 1 94.56 82 ALA B CA 1
ATOM 5466 C C . ALA B 1 82 ? -7.168 -17.281 -4.035 1 94.56 82 ALA B C 1
ATOM 5468 O O . ALA B 1 82 ? -6.953 -16.141 -3.645 1 94.56 82 ALA B O 1
ATOM 5469 N N . THR B 1 83 ? -6.77 -17.656 -5.188 1 95.81 83 THR B N 1
ATOM 5470 C CA . THR B 1 83 ? -5.949 -16.875 -6.098 1 95.81 83 THR B CA 1
ATOM 5471 C C . THR B 1 83 ? -6.637 -15.547 -6.426 1 95.81 83 THR B C 1
ATOM 5473 O O . THR B 1 83 ? -6.016 -14.484 -6.348 1 95.81 83 THR B O 1
ATOM 5476 N N . ALA B 1 84 ? -7.871 -15.586 -6.758 1 97.69 84 ALA B N 1
ATOM 5477 C CA . ALA B 1 84 ? -8.562 -14.367 -7.172 1 97.69 84 ALA B CA 1
ATOM 5478 C C . ALA B 1 84 ? -8.68 -13.383 -6.016 1 97.69 84 ALA B C 1
ATOM 5480 O O . ALA B 1 84 ? -8.672 -12.164 -6.223 1 97.69 84 ALA B O 1
ATOM 5481 N N . LEU B 1 85 ? -8.82 -13.867 -4.84 1 97.75 85 LEU B N 1
ATOM 5482 C CA . LEU B 1 85 ? -8.867 -12.969 -3.688 1 97.75 85 LEU B CA 1
ATOM 5483 C C . LEU B 1 85 ? -7.512 -12.32 -3.447 1 97.75 85 LEU B C 1
ATOM 5485 O O . LEU B 1 85 ? -7.438 -11.125 -3.139 1 97.75 85 LEU B O 1
ATOM 5489 N N . GLN B 1 86 ? -6.449 -13.109 -3.525 1 96.69 86 GLN B N 1
ATOM 5490 C CA . GLN B 1 86 ? -5.113 -12.531 -3.438 1 96.69 86 GLN B CA 1
ATOM 5491 C C . GLN B 1 86 ? -4.902 -11.469 -4.512 1 96.69 86 GLN B C 1
ATOM 5493 O O . GLN B 1 86 ? -4.324 -10.414 -4.242 1 96.69 86 GLN B O 1
ATOM 5498 N N . SER B 1 87 ? -5.371 -11.844 -5.688 1 98 87 SER B N 1
ATOM 5499 C CA . SER B 1 87 ? -5.289 -10.914 -6.812 1 98 87 SER B CA 1
ATOM 5500 C C . SER B 1 87 ? -5.984 -9.594 -6.492 1 98 87 SER B C 1
ATOM 5502 O O . SER B 1 87 ? -5.445 -8.523 -6.77 1 98 87 SER B O 1
ATOM 5504 N N . LEU B 1 88 ? -7.102 -9.656 -5.945 1 98.44 88 LEU B N 1
ATOM 5505 C CA . LEU B 1 88 ? -7.879 -8.484 -5.566 1 98.44 88 LEU B CA 1
ATOM 5506 C C . LEU B 1 88 ? -7.117 -7.629 -4.562 1 98.44 88 LEU B C 1
ATOM 5508 O O . LEU B 1 88 ? -7.047 -6.406 -4.707 1 98.44 88 LEU B O 1
ATOM 5512 N N . GLU B 1 89 ? -6.574 -8.211 -3.574 1 98.12 89 GLU B N 1
ATOM 5513 C CA . GLU B 1 89 ? -5.844 -7.469 -2.555 1 98.12 89 GLU B CA 1
ATOM 5514 C C . GLU B 1 89 ? -4.598 -6.812 -3.137 1 98.12 89 GLU B C 1
ATOM 5516 O O . GLU B 1 89 ? -4.293 -5.66 -2.828 1 98.12 89 GLU B O 1
ATOM 5521 N N . ILE B 1 90 ? -3.883 -7.562 -3.896 1 98.12 90 ILE B N 1
ATOM 5522 C CA . ILE B 1 90 ? -2.688 -7.02 -4.535 1 98.12 90 ILE B CA 1
ATOM 5523 C C . ILE B 1 90 ? -3.059 -5.797 -5.371 1 98.12 90 ILE B C 1
ATOM 5525 O O . ILE B 1 90 ? -2.367 -4.777 -5.332 1 98.12 90 ILE B O 1
ATOM 5529 N N . ALA B 1 91 ? -4.121 -5.922 -6.102 1 98.38 91 ALA B N 1
ATOM 5530 C CA . ALA B 1 91 ? -4.582 -4.805 -6.926 1 98.38 91 ALA B CA 1
ATOM 5531 C C . ALA B 1 91 ? -4.934 -3.596 -6.066 1 98.38 91 ALA B C 1
ATOM 5533 O O . ALA B 1 91 ? -4.527 -2.473 -6.367 1 98.38 91 ALA B O 1
ATOM 5534 N N . CYS B 1 92 ? -5.633 -3.811 -5.02 1 97.69 92 CYS B N 1
ATOM 5535 C CA . CYS B 1 92 ? -6.016 -2.725 -4.121 1 97.69 92 CYS B CA 1
ATOM 5536 C C . CYS B 1 92 ? -4.785 -2.049 -3.531 1 97.69 92 CYS B C 1
ATOM 5538 O O . CYS B 1 92 ? -4.68 -0.821 -3.535 1 97.69 92 CYS B O 1
ATOM 5540 N N . ASP B 1 93 ? -3.848 -2.832 -3.057 1 96.88 93 ASP B N 1
ATOM 5541 C CA . ASP B 1 93 ? -2.633 -2.281 -2.463 1 96.88 93 ASP B CA 1
ATOM 5542 C C . ASP B 1 93 ? -1.837 -1.478 -3.488 1 96.88 93 ASP B C 1
ATOM 5544 O O . ASP B 1 93 ? -1.237 -0.454 -3.152 1 96.88 93 ASP B O 1
ATOM 5548 N N . THR B 1 94 ? -1.786 -1.985 -4.699 1 97.5 94 THR B N 1
ATOM 5549 C CA . THR B 1 94 ? -1.039 -1.32 -5.762 1 97.5 94 THR B CA 1
ATOM 5550 C C . THR B 1 94 ? -1.655 0.037 -6.09 1 97.5 94 THR B C 1
ATOM 5552 O O . THR B 1 94 ? -0.938 1.013 -6.316 1 97.5 94 THR B O 1
ATOM 5555 N N . ILE B 1 95 ? -2.941 0.127 -6.07 1 97 95 ILE B N 1
ATOM 5556 C CA . ILE B 1 95 ? -3.641 1.379 -6.34 1 97 95 ILE B CA 1
ATOM 5557 C C . ILE B 1 95 ? -3.467 2.33 -5.156 1 97 95 ILE B C 1
ATOM 5559 O O . ILE B 1 95 ? -3.166 3.512 -5.34 1 97 95 ILE B O 1
ATOM 5563 N N . LEU B 1 96 ? -3.555 1.826 -3.984 1 93.19 96 LEU B N 1
ATOM 5564 C CA . LEU B 1 96 ? -3.496 2.652 -2.783 1 93.19 96 LEU B CA 1
ATOM 5565 C C . LEU B 1 96 ? -2.088 3.197 -2.566 1 93.19 96 LEU B C 1
ATOM 5567 O O . LEU B 1 96 ? -1.916 4.281 -2.006 1 93.19 96 LEU B O 1
ATOM 5571 N N . SER B 1 97 ? -1.12 2.455 -3.047 1 92.44 97 SER B N 1
ATOM 5572 C CA . SER B 1 97 ? 0.257 2.916 -2.908 1 92.44 97 SER B CA 1
ATOM 5573 C C . SER B 1 97 ? 0.615 3.924 -3.996 1 92.44 97 SER B C 1
ATOM 5575 O O . SER B 1 97 ? 1.724 4.461 -4.012 1 92.44 97 SER B O 1
ATOM 5577 N N . GLY B 1 98 ? -0.278 4.145 -4.965 1 93.31 98 GLY B N 1
ATOM 5578 C CA . GLY B 1 98 ? -0.072 5.152 -5.996 1 93.31 98 GLY B CA 1
ATOM 5579 C C . GLY B 1 98 ? 0.667 4.625 -7.207 1 93.31 98 GLY B C 1
ATOM 5580 O O . GLY B 1 98 ? 0.997 5.383 -8.125 1 93.31 98 GLY B O 1
ATOM 5581 N N . LYS B 1 99 ? 0.902 3.35 -7.258 1 96.25 99 LYS B N 1
ATOM 5582 C CA . LYS B 1 99 ? 1.704 2.783 -8.336 1 96.25 99 LYS B CA 1
ATOM 5583 C C . LYS B 1 99 ? 0.85 2.516 -9.57 1 96.25 99 LYS B C 1
ATOM 5585 O O . LYS B 1 99 ? 1.379 2.34 -10.672 1 96.25 99 LYS B O 1
ATOM 5590 N N . ALA B 1 100 ? -0.465 2.422 -9.352 1 97.62 100 ALA B N 1
ATOM 5591 C CA . ALA B 1 100 ? -1.393 2.234 -10.469 1 97.62 100 ALA B CA 1
ATOM 5592 C C . ALA B 1 100 ? -2.699 2.986 -10.219 1 97.62 100 ALA B C 1
ATOM 5594 O O . ALA B 1 100 ? -3.043 3.289 -9.078 1 97.62 100 ALA B O 1
ATOM 5595 N N . LYS B 1 101 ? -3.365 3.299 -11.297 1 98 101 LYS B N 1
ATOM 5596 C CA . LYS B 1 101 ? -4.707 3.867 -11.211 1 98 101 LYS B CA 1
ATOM 5597 C C . LYS B 1 101 ? -5.762 2.869 -11.688 1 98 101 LYS B C 1
ATOM 5599 O O . LYS B 1 101 ? -6.938 2.984 -11.336 1 98 101 LYS B O 1
ATOM 5604 N N . VAL B 1 102 ? -5.316 1.92 -12.508 1 98.06 102 VAL B N 1
ATOM 5605 C CA . VAL B 1 102 ? -6.172 0.851 -13.016 1 98.06 102 VAL B CA 1
ATOM 5606 C C . VAL B 1 102 ? -5.461 -0.492 -12.867 1 98.06 102 VAL B C 1
ATOM 5608 O O . VAL B 1 102 ? -4.293 -0.624 -13.234 1 98.06 102 VAL B O 1
ATOM 5611 N N . MET B 1 103 ? -6.133 -1.48 -12.344 1 98.38 103 MET B N 1
ATOM 5612 C CA . MET B 1 103 ? -5.598 -2.834 -12.242 1 98.38 103 MET B CA 1
ATOM 5613 C C . MET B 1 103 ? -6.586 -3.855 -12.789 1 98.38 103 MET B C 1
ATOM 5615 O O . MET B 1 103 ? -7.781 -3.779 -12.516 1 98.38 103 MET B O 1
ATOM 5619 N N . ILE B 1 104 ? -6.105 -4.719 -13.602 1 97.38 104 ILE B N 1
ATOM 5620 C CA . ILE B 1 104 ? -6.848 -5.898 -14.023 1 97.38 104 ILE B CA 1
ATOM 5621 C C . ILE B 1 104 ? -6.598 -7.043 -13.039 1 97.38 104 ILE B C 1
ATOM 5623 O O . ILE B 1 104 ? -5.48 -7.559 -12.953 1 97.38 104 ILE B O 1
ATOM 5627 N N . ALA B 1 105 ? -7.648 -7.402 -12.312 1 97.88 105 ALA B N 1
ATOM 5628 C CA . ALA B 1 105 ? -7.504 -8.406 -11.258 1 97.88 105 ALA B CA 1
ATOM 5629 C C . ALA B 1 105 ? -8.43 -9.594 -11.5 1 97.88 105 ALA B C 1
ATOM 5631 O O . ALA B 1 105 ? -9.508 -9.438 -12.078 1 97.88 105 ALA B O 1
ATOM 5632 N N . GLY B 1 106 ? -7.996 -10.789 -11.078 1 97.06 106 GLY B N 1
ATOM 5633 C CA . GLY B 1 106 ? -8.836 -11.969 -11.203 1 97.06 106 GLY B CA 1
ATOM 5634 C C . GLY B 1 106 ? -8.055 -13.266 -11.164 1 97.06 106 GLY B C 1
ATOM 5635 O O . GLY B 1 106 ? -6.949 -13.312 -10.617 1 97.06 106 GLY B O 1
ATOM 5636 N N . GLY B 1 107 ? -8.703 -14.273 -11.578 1 95.56 107 GLY B N 1
ATOM 5637 C CA . GLY B 1 107 ? -8.117 -15.602 -11.617 1 95.56 107 GLY B CA 1
ATOM 5638 C C . GLY B 1 107 ? -8.742 -16.5 -12.664 1 95.56 107 GLY B C 1
ATOM 5639 O O . GLY B 1 107 ? -9.82 -16.203 -13.188 1 95.56 107 GLY B O 1
ATOM 5640 N N . PHE B 1 108 ? -7.957 -17.562 -13.016 1 92.81 108 PHE B N 1
ATOM 5641 C CA . PHE B 1 108 ? -8.414 -18.531 -14.008 1 92.81 108 PHE B CA 1
ATOM 5642 C C . PHE B 1 108 ? -7.777 -19.891 -13.766 1 92.81 108 PHE B C 1
ATOM 5644 O O . PHE B 1 108 ? -6.684 -19.984 -13.203 1 92.81 108 PHE B O 1
ATOM 5651 N N . ASP B 1 109 ? -8.484 -20.922 -14.094 1 88.75 109 ASP B N 1
ATOM 5652 C CA . ASP B 1 109 ? -7.938 -22.281 -14.148 1 88.75 109 ASP B CA 1
ATOM 5653 C C . ASP B 1 109 ? -8.648 -23.109 -15.211 1 88.75 109 ASP B C 1
ATOM 5655 O O . ASP B 1 109 ? -9.852 -22.969 -15.43 1 88.75 109 ASP B O 1
ATOM 5659 N N . ASP B 1 110 ? -7.793 -23.969 -15.773 1 82.06 110 ASP B N 1
ATOM 5660 C CA . ASP B 1 110 ? -8.344 -24.906 -16.75 1 82.06 110 ASP B CA 1
ATOM 5661 C C . ASP B 1 110 ? -8.711 -26.234 -16.094 1 82.06 110 ASP B C 1
ATOM 5663 O O . ASP B 1 110 ? -8.242 -26.531 -14.992 1 82.06 110 ASP B O 1
ATOM 5667 N N . PHE B 1 111 ? -9.672 -26.891 -16.812 1 80.88 111 PHE B N 1
ATOM 5668 C CA . PHE B 1 111 ? -10.016 -28.25 -16.406 1 80.88 111 PHE B CA 1
ATOM 5669 C C . PHE B 1 111 ? -9.148 -29.266 -17.141 1 80.88 111 PHE B C 1
ATOM 5671 O O . PHE B 1 111 ? -8.945 -29.172 -18.344 1 80.88 111 PHE B O 1
ATOM 5678 N N . SER B 1 112 ? -8.445 -30.078 -16.375 1 75.19 112 SER B N 1
ATOM 5679 C CA . SER B 1 112 ? -7.664 -31.141 -16.984 1 75.19 112 SER B CA 1
ATOM 5680 C C . SER B 1 112 ? -7.941 -32.469 -16.312 1 75.19 112 SER B C 1
ATOM 5682 O O . SER B 1 112 ? -8.281 -32.531 -15.125 1 75.19 112 SER B O 1
ATOM 5684 N N . GLU B 1 113 ? -7.82 -33.5 -17.094 1 75.56 113 GLU B N 1
ATOM 5685 C CA . GLU B 1 113 ? -8.07 -34.844 -16.578 1 75.56 113 GLU B CA 1
ATOM 5686 C C . GLU B 1 113 ? -7.098 -35.188 -15.453 1 75.56 113 GLU B C 1
ATOM 5688 O O . GLU B 1 113 ? -7.488 -35.812 -14.461 1 75.56 113 GLU B O 1
ATOM 5693 N N . GLU B 1 114 ? -5.875 -34.781 -15.625 1 72.31 114 GLU B N 1
ATOM 5694 C CA . GLU B 1 114 ? -4.852 -35.094 -14.633 1 72.31 114 GLU B CA 1
ATOM 5695 C C . GLU B 1 114 ? -5.145 -34.406 -13.297 1 72.31 114 GLU B C 1
ATOM 5697 O O . GLU B 1 114 ? -5.012 -35.031 -12.234 1 72.31 114 GLU B O 1
ATOM 5702 N N . GLY B 1 115 ? -5.523 -33.188 -13.445 1 71.75 115 GLY B N 1
ATOM 5703 C CA . GLY B 1 115 ? -5.867 -32.469 -12.227 1 71.75 115 GLY B CA 1
ATOM 5704 C C . GLY B 1 115 ? -7.078 -33.062 -11.516 1 71.75 115 GLY B C 1
ATOM 5705 O O . GLY B 1 115 ? -7.074 -33.188 -10.289 1 71.75 115 GLY B O 1
ATOM 5706 N N . SER B 1 116 ? -8.016 -33.375 -12.32 1 76.75 116 SER B N 1
ATOM 5707 C CA . SER B 1 116 ? -9.242 -33.938 -11.766 1 76.75 116 SER B CA 1
ATOM 5708 C C . SER B 1 116 ? -8.984 -35.25 -11.07 1 76.75 116 SER B C 1
ATOM 5710 O O . SER B 1 116 ? -9.547 -35.531 -10 1 76.75 116 SER B O 1
ATOM 5712 N N . PHE B 1 117 ? -8.195 -36 -11.672 1 75.06 117 PHE B N 1
ATOM 5713 C CA . PHE B 1 117 ? -7.84 -37.281 -11.094 1 75.06 117 PHE B CA 1
ATOM 5714 C C . PHE B 1 117 ? -7.141 -37.094 -9.75 1 75.06 117 PHE B C 1
ATOM 5716 O O . PHE B 1 117 ? -7.418 -37.844 -8.805 1 75.06 117 PHE B O 1
ATOM 5723 N N . GLU B 1 118 ? -6.258 -36.156 -9.719 1 75.75 118 GLU B N 1
ATOM 5724 C CA . GLU B 1 118 ? -5.488 -35.938 -8.492 1 75.75 118 GLU B CA 1
ATOM 5725 C C . GLU B 1 118 ? -6.371 -35.375 -7.379 1 75.75 118 GLU B C 1
ATOM 5727 O O . GLU B 1 118 ? -6.184 -35.719 -6.207 1 75.75 118 GLU B O 1
ATOM 5732 N N . PHE B 1 119 ? -7.281 -34.594 -7.688 1 78.31 119 PHE B N 1
ATOM 5733 C CA . PHE B 1 119 ? -8.227 -34.094 -6.695 1 78.31 119 PHE B CA 1
ATOM 5734 C C . PHE B 1 119 ? -9.078 -35.219 -6.148 1 78.31 119 PHE B C 1
ATOM 5736 O O . PHE B 1 119 ? -9.383 -35.25 -4.953 1 78.31 119 PHE B O 1
ATOM 5743 N N . ALA B 1 120 ? -9.469 -36.062 -6.984 1 78.56 120 ALA B N 1
ATOM 5744 C CA . ALA B 1 120 ? -10.25 -37.219 -6.578 1 78.56 120 ALA B CA 1
ATOM 5745 C C . ALA B 1 120 ? -9.43 -38.125 -5.664 1 78.56 120 ALA B C 1
ATOM 5747 O O . ALA B 1 120 ? -9.953 -38.656 -4.688 1 78.56 120 ALA B O 1
ATOM 5748 N N . ASN B 1 121 ? -8.164 -38.25 -6.031 1 77.25 121 ASN B N 1
ATOM 5749 C CA . ASN B 1 121 ? -7.27 -39.094 -5.238 1 77.25 121 ASN B CA 1
ATOM 5750 C C . ASN B 1 121 ? -7.152 -38.594 -3.805 1 77.25 121 ASN B C 1
ATOM 5752 O O . ASN B 1 121 ? -6.988 -39.375 -2.873 1 77.25 121 ASN B O 1
ATOM 5756 N N . MET B 1 122 ? -7.285 -37.375 -3.68 1 77.12 122 MET B N 1
ATOM 5757 C CA . MET B 1 122 ? -7.195 -36.812 -2.336 1 77.12 122 MET B CA 1
ATOM 5758 C C . MET B 1 122 ? -8.57 -36.719 -1.685 1 77.12 122 MET B C 1
ATOM 5760 O O . MET B 1 122 ? -8.727 -36.125 -0.614 1 77.12 122 MET B O 1
ATOM 5764 N N . LYS B 1 123 ? -9.57 -37.188 -2.357 1 79.69 123 LYS B N 1
ATOM 5765 C CA . LYS B 1 123 ? -10.938 -37.25 -1.851 1 79.69 123 LYS B CA 1
ATOM 5766 C C . LYS B 1 123 ? -11.523 -35.875 -1.604 1 79.69 123 LYS B C 1
ATOM 5768 O O . LYS B 1 123 ? -12.25 -35.656 -0.632 1 79.69 123 LYS B O 1
ATOM 5773 N N . ALA B 1 124 ? -11.094 -34.969 -2.43 1 82.69 124 ALA B N 1
ATOM 5774 C CA . ALA B 1 124 ? -11.594 -33.594 -2.307 1 82.69 124 ALA B CA 1
ATOM 5775 C C . ALA B 1 124 ? -12.867 -33.406 -3.129 1 82.69 124 ALA B C 1
ATOM 5777 O O . ALA B 1 124 ? -13.688 -32.531 -2.816 1 82.69 124 ALA B O 1
ATOM 5778 N N . THR B 1 125 ? -13.031 -34.219 -4.137 1 88.88 125 THR B N 1
ATOM 5779 C CA . THR B 1 125 ? -14.172 -34.062 -5.027 1 88.88 125 THR B CA 1
ATOM 5780 C C . THR B 1 125 ? -15.281 -35.031 -4.648 1 88.88 125 THR B C 1
ATOM 5782 O O . THR B 1 125 ? -15.031 -36.031 -3.955 1 88.88 125 THR B O 1
ATOM 5785 N N . SER B 1 126 ? -16.422 -34.719 -5.105 1 91.06 126 SER B N 1
ATOM 5786 C CA . SER B 1 126 ? -17.547 -35.625 -4.922 1 91.06 126 SER B CA 1
ATOM 5787 C C . SER B 1 126 ? -17.406 -36.844 -5.789 1 91.06 126 SER B C 1
ATOM 5789 O O . SER B 1 126 ? -16.969 -36.781 -6.938 1 91.06 126 SER B O 1
ATOM 5791 N N . ASN B 1 127 ? -17.766 -37.938 -5.195 1 90.19 127 ASN B N 1
ATOM 5792 C CA . ASN B 1 127 ? -17.75 -39.188 -5.922 1 90.19 127 ASN B CA 1
ATOM 5793 C C . ASN B 1 127 ? -19.047 -39.438 -6.691 1 90.19 127 ASN B C 1
ATOM 5795 O O . ASN B 1 127 ? -20.109 -39.562 -6.094 1 90.19 127 ASN B O 1
ATOM 5799 N N . THR B 1 128 ? -18.906 -39.625 -7.953 1 90.44 128 THR B N 1
ATOM 5800 C CA . THR B 1 128 ? -20.062 -39.688 -8.836 1 90.44 128 THR B CA 1
ATOM 5801 C C . THR B 1 128 ? -20.891 -40.938 -8.531 1 90.44 128 THR B C 1
ATOM 5803 O O . THR B 1 128 ? -22.125 -40.875 -8.469 1 90.44 128 THR B O 1
ATOM 5806 N N . GLU B 1 129 ? -20.266 -42.031 -8.328 1 92.19 129 GLU B N 1
ATOM 5807 C CA . GLU B 1 129 ? -20.969 -43.281 -8.086 1 92.19 129 GLU B CA 1
ATOM 5808 C C . GLU B 1 129 ? -21.766 -43.25 -6.785 1 92.19 129 GLU B C 1
ATOM 5810 O O . GLU B 1 129 ? -22.906 -43.688 -6.734 1 92.19 129 GLU B O 1
ATOM 5815 N N . THR B 1 130 ? -21.109 -42.719 -5.801 1 92.38 130 THR B N 1
ATOM 5816 C CA . THR B 1 130 ? -21.766 -42.594 -4.504 1 92.38 130 THR B CA 1
ATOM 5817 C C . THR B 1 130 ? -22.969 -41.688 -4.59 1 92.38 130 THR B C 1
ATOM 5819 O O . THR B 1 130 ? -24 -41.938 -3.979 1 92.38 130 THR B O 1
ATOM 5822 N N . GLU B 1 131 ? -22.859 -40.625 -5.297 1 93.25 131 GLU B N 1
ATOM 5823 C CA . GLU B 1 131 ? -23.953 -39.656 -5.441 1 93.25 131 GLU B CA 1
ATOM 5824 C C . GLU B 1 131 ? -25.141 -40.281 -6.195 1 93.25 131 GLU B C 1
ATOM 5826 O O . GLU B 1 131 ? -26.281 -40.094 -5.805 1 93.25 131 GLU B O 1
ATOM 5831 N N . PHE B 1 132 ? -24.844 -41 -7.223 1 94.5 132 PHE B N 1
ATOM 5832 C CA . PHE B 1 132 ? -25.891 -41.688 -7.969 1 94.5 132 PHE B CA 1
ATOM 5833 C C . PHE B 1 132 ? -26.594 -42.719 -7.098 1 94.5 132 PHE B C 1
ATOM 5835 O O . PHE B 1 132 ? -27.812 -42.875 -7.16 1 94.5 132 PHE B O 1
ATOM 5842 N N . ALA B 1 133 ? -25.812 -43.406 -6.367 1 94.81 133 ALA B N 1
ATOM 5843 C CA . ALA B 1 133 ? -26.375 -44.438 -5.48 1 94.81 133 ALA B CA 1
ATOM 5844 C C . ALA B 1 133 ? -27.328 -43.812 -4.465 1 94.81 133 ALA B C 1
ATOM 5846 O O . ALA B 1 133 ? -28.266 -44.469 -4.004 1 94.81 133 ALA B O 1
ATOM 5847 N N . MET B 1 134 ? -27.094 -42.625 -4.18 1 92.19 134 MET B N 1
ATOM 5848 C CA . MET B 1 134 ? -27.953 -41.875 -3.238 1 92.19 134 MET B CA 1
ATOM 5849 C C . MET B 1 134 ? -29.141 -41.25 -3.953 1 92.19 134 MET B C 1
ATOM 5851 O O . MET B 1 134 ? -29.922 -40.531 -3.336 1 92.19 134 MET B O 1
ATOM 5855 N N . GLY B 1 135 ? -29.234 -41.406 -5.266 1 92.94 135 GLY B N 1
ATOM 5856 C CA . GLY B 1 135 ? -30.375 -40.969 -6.047 1 92.94 135 GLY B CA 1
ATOM 5857 C C . GLY B 1 135 ? -30.266 -39.5 -6.492 1 92.94 135 GLY B C 1
ATOM 5858 O O . GLY B 1 135 ? -31.281 -38.875 -6.785 1 92.94 135 GLY B O 1
ATOM 5859 N N . ARG B 1 136 ? -29.078 -39 -6.574 1 93.38 136 ARG B N 1
ATOM 5860 C CA . ARG B 1 136 ? -28.906 -37.594 -6.934 1 93.38 136 ARG B CA 1
ATOM 5861 C C . ARG B 1 136 ? -28.484 -37.438 -8.391 1 93.38 136 ARG B C 1
ATOM 5863 O O . ARG B 1 136 ? -27.766 -38.281 -8.922 1 93.38 136 ARG B O 1
ATOM 5870 N N . GLU B 1 137 ? -28.984 -36.375 -9.008 1 93 137 GLU B N 1
ATOM 5871 C CA . GLU B 1 137 ? -28.547 -36 -10.344 1 93 137 GLU B CA 1
ATOM 5872 C C . GLU B 1 137 ? -27.281 -35.125 -10.297 1 93 137 GLU B C 1
ATOM 5874 O O . GLU B 1 137 ? -26.984 -34.531 -9.266 1 93 137 GLU B O 1
ATOM 5879 N N . PRO B 1 138 ? -26.562 -35.094 -11.375 1 91.19 138 PRO B N 1
ATOM 5880 C CA . PRO B 1 138 ? -25.281 -34.375 -11.391 1 91.19 138 PRO B CA 1
ATOM 5881 C C . PRO B 1 138 ? -25.406 -32.938 -10.883 1 91.19 138 PRO B C 1
ATOM 5883 O O . PRO B 1 138 ? -24.516 -32.438 -10.203 1 91.19 138 PRO B O 1
ATOM 5886 N N . ASN B 1 139 ? -26.469 -32.312 -11.141 1 90.56 139 ASN B N 1
ATOM 5887 C CA . ASN B 1 139 ? -26.656 -30.938 -10.727 1 90.56 139 ASN B CA 1
ATOM 5888 C C . ASN B 1 139 ? -26.859 -30.828 -9.227 1 90.56 139 ASN B C 1
ATOM 5890 O O . ASN B 1 139 ? -26.859 -29.719 -8.672 1 90.56 139 ASN B O 1
ATOM 5894 N N . GLU B 1 140 ? -26.922 -31.891 -8.547 1 92.25 140 GLU B N 1
ATOM 5895 C CA . GLU B 1 140 ? -27.156 -31.891 -7.105 1 92.25 140 GLU B CA 1
ATOM 5896 C C . GLU B 1 140 ? -25.906 -32.312 -6.336 1 92.25 140 GLU B C 1
ATOM 5898 O O . GLU B 1 140 ? -25.906 -32.312 -5.105 1 92.25 140 GLU B O 1
ATOM 5903 N N . PHE B 1 141 ? -24.875 -32.625 -7.074 1 93.56 141 PHE B N 1
ATOM 5904 C CA . PHE B 1 141 ? -23.688 -33.219 -6.441 1 93.56 141 PHE B CA 1
ATOM 5905 C C . PHE B 1 141 ? -23.031 -32.188 -5.516 1 93.56 141 PHE B C 1
ATOM 5907 O O . PHE B 1 141 ? -22.562 -32.531 -4.434 1 93.56 141 PHE B O 1
ATOM 5914 N N . SER B 1 142 ? -22.922 -30.969 -5.988 1 94.62 142 SER B N 1
ATOM 5915 C CA . SER B 1 142 ? -22.375 -29.906 -5.148 1 94.62 142 SER B CA 1
ATOM 5916 C C . SER B 1 142 ? -23.422 -29.359 -4.195 1 94.62 142 SER B C 1
ATOM 5918 O O . SER B 1 142 ? -24.391 -28.703 -4.629 1 94.62 142 SER B O 1
ATOM 5920 N N . ARG B 1 143 ? -23.266 -29.531 -2.973 1 94.38 143 ARG B N 1
ATOM 5921 C CA . ARG B 1 143 ? -24.312 -29.188 -2.002 1 94.38 143 ARG B CA 1
ATOM 5922 C C . ARG B 1 143 ? -23.688 -28.625 -0.724 1 94.38 143 ARG B C 1
ATOM 5924 O O . ARG B 1 143 ? -23.797 -29.234 0.342 1 94.38 143 ARG B O 1
ATOM 5931 N N . PRO B 1 144 ? -23.109 -27.484 -0.788 1 96.12 144 PRO B N 1
ATOM 5932 C CA . PRO B 1 144 ? -22.453 -26.859 0.361 1 96.12 144 PRO B CA 1
ATOM 5933 C C . PRO B 1 144 ? -23.375 -26.703 1.561 1 96.12 144 PRO B C 1
ATOM 5935 O O . PRO B 1 144 ? -24.562 -26.422 1.39 1 96.12 144 PRO B O 1
ATOM 5938 N N . THR B 1 145 ? -22.828 -26.844 2.764 1 95.56 145 THR B N 1
ATOM 5939 C CA . THR B 1 145 ? -23.422 -26.578 4.07 1 95.56 145 THR B CA 1
ATOM 5940 C C . THR B 1 145 ? -24.469 -27.625 4.418 1 95.56 145 THR B C 1
ATOM 5942 O O . THR B 1 145 ? -25.109 -27.547 5.465 1 95.56 145 THR B O 1
ATOM 5945 N N . THR B 1 146 ? -24.688 -28.625 3.561 1 95.56 146 THR B N 1
ATOM 5946 C CA . THR B 1 146 ? -25.641 -29.672 3.848 1 95.56 146 THR B CA 1
ATOM 5947 C C . THR B 1 146 ? -25 -30.797 4.648 1 95.56 146 THR B C 1
ATOM 5949 O O . THR B 1 146 ? -23.766 -30.875 4.73 1 95.56 146 THR B O 1
ATOM 5952 N N . SER B 1 147 ? -25.828 -31.609 5.246 1 94.88 147 SER B N 1
ATOM 5953 C CA . SER B 1 147 ? -25.312 -32.75 6.023 1 94.88 147 SER B CA 1
ATOM 5954 C C . SER B 1 147 ? -24.766 -33.844 5.113 1 94.88 147 SER B C 1
ATOM 5956 O O . SER B 1 147 ? -23.984 -34.656 5.555 1 94.88 147 SER B O 1
ATOM 5958 N N . THR B 1 148 ? -25.141 -33.812 3.84 1 93.44 148 THR B N 1
ATOM 5959 C CA . THR B 1 148 ? -24.75 -34.875 2.926 1 93.44 148 THR B CA 1
ATOM 5960 C C . THR B 1 148 ? -23.688 -34.375 1.944 1 93.44 148 THR B C 1
ATOM 5962 O O . THR B 1 148 ? -23.469 -35 0.906 1 93.44 148 THR B O 1
ATOM 5965 N N . ARG B 1 149 ? -23.141 -33.25 2.24 1 94.12 149 ARG B N 1
ATOM 5966 C CA . ARG B 1 149 ? -22.078 -32.75 1.377 1 94.12 149 ARG B CA 1
ATOM 5967 C C . ARG B 1 149 ? -20.938 -33.781 1.282 1 94.12 149 ARG B C 1
ATOM 5969 O O . ARG B 1 149 ? -20.594 -34.438 2.268 1 94.12 149 ARG B O 1
ATOM 5976 N N . ALA B 1 150 ? -20.297 -33.875 0.096 1 91.44 150 ALA B N 1
ATOM 5977 C CA . ALA B 1 150 ? -19.312 -34.938 -0.075 1 91.44 150 ALA B CA 1
ATOM 5978 C C . ALA B 1 150 ? -18.156 -34.469 -0.949 1 91.44 150 ALA B C 1
ATOM 5980 O O . ALA B 1 150 ? -17.5 -35.281 -1.604 1 91.44 150 ALA B O 1
ATOM 5981 N N . GLY B 1 151 ? -17.906 -33.25 -1.075 1 91.25 151 GLY B N 1
ATOM 5982 C CA . GLY B 1 151 ? -16.797 -32.75 -1.87 1 91.25 151 GLY B CA 1
ATOM 5983 C C . GLY B 1 151 ? -17.219 -31.812 -2.977 1 91.25 151 GLY B C 1
ATOM 5984 O O . GLY B 1 151 ? -18.406 -31.703 -3.283 1 91.25 151 GLY B O 1
ATOM 5985 N N . PHE B 1 152 ? -16.188 -31.203 -3.566 1 90.38 152 PHE B N 1
ATOM 5986 C CA . PHE B 1 152 ? -16.562 -30.188 -4.543 1 90.38 152 PHE B CA 1
ATOM 5987 C C . PHE B 1 152 ? -16.641 -30.781 -5.941 1 90.38 152 PHE B C 1
ATOM 5989 O O . PHE B 1 152 ? -16.125 -31.859 -6.195 1 90.38 152 PHE B O 1
ATOM 5996 N N . MET B 1 153 ? -17.453 -30.172 -6.75 1 92.62 153 MET B N 1
ATOM 5997 C CA . MET B 1 153 ? -17.531 -30.422 -8.188 1 92.62 153 MET B CA 1
ATOM 5998 C C . MET B 1 153 ? -16.688 -29.406 -8.961 1 92.62 153 MET B C 1
ATOM 6000 O O . MET B 1 153 ? -16.906 -28.203 -8.836 1 92.62 153 MET B O 1
ATOM 6004 N N . GLU B 1 154 ? -15.805 -29.906 -9.758 1 91.44 154 GLU B N 1
ATOM 6005 C CA . GLU B 1 154 ? -14.898 -29.016 -10.477 1 91.44 154 GLU B CA 1
ATOM 6006 C C . GLU B 1 154 ? -15.625 -28.266 -11.594 1 91.44 154 GLU B C 1
ATOM 6008 O O . GLU B 1 154 ? -16.562 -28.797 -12.195 1 91.44 154 GLU B O 1
ATOM 6013 N N . ALA B 1 155 ? -15.234 -27.125 -11.789 1 91.06 155 ALA B N 1
ATOM 6014 C CA . ALA B 1 155 ? -15.68 -26.312 -12.922 1 91.06 155 ALA B CA 1
ATOM 6015 C C . ALA B 1 155 ? -14.516 -25.562 -13.547 1 91.06 155 ALA B C 1
ATOM 6017 O O . ALA B 1 155 ? -13.469 -25.375 -12.922 1 91.06 155 ALA B O 1
ATOM 6018 N N . GLN B 1 156 ? -14.586 -25.297 -14.828 1 90.5 156 GLN B N 1
ATOM 6019 C CA . GLN B 1 156 ? -13.664 -24.422 -15.523 1 90.5 156 GLN B CA 1
ATOM 6020 C C . GLN B 1 156 ? -14.219 -23 -15.609 1 90.5 156 GLN B C 1
ATOM 6022 O O . GLN B 1 156 ? -15.414 -22.812 -15.844 1 90.5 156 GLN B O 1
ATOM 6027 N N . GLY B 1 157 ? -13.297 -22.078 -15.289 1 89.62 157 GLY B N 1
ATOM 6028 C CA . GLY B 1 157 ? -13.82 -20.734 -15.398 1 89.62 157 GLY B CA 1
ATOM 6029 C C . GLY B 1 157 ? -12.75 -19.656 -15.227 1 89.62 157 GLY B C 1
ATOM 6030 O O . GLY B 1 157 ? -11.617 -19.969 -14.844 1 89.62 157 GLY B O 1
ATOM 6031 N N . THR B 1 158 ? -13.086 -18.469 -15.633 1 93.81 158 THR B N 1
ATOM 6032 C CA . THR B 1 158 ? -12.289 -17.25 -15.484 1 93.81 158 THR B CA 1
ATOM 6033 C C . THR B 1 158 ? -13.148 -16.094 -14.969 1 93.81 158 THR B C 1
ATOM 6035 O O . THR B 1 158 ? -14.328 -15.992 -15.312 1 93.81 158 THR B O 1
ATOM 6038 N N . GLY B 1 159 ? -12.641 -15.367 -14.008 1 95.88 159 GLY B N 1
ATOM 6039 C CA . GLY B 1 159 ? -13.25 -14.148 -13.516 1 95.88 159 GLY B CA 1
ATOM 6040 C C . GLY B 1 159 ? -12.281 -12.984 -13.422 1 95.88 159 GLY B C 1
ATOM 6041 O O . GLY B 1 159 ? -11.164 -13.141 -12.93 1 95.88 159 GLY B O 1
ATOM 6042 N N . VAL B 1 160 ? -12.703 -11.844 -14.008 1 96.19 160 VAL B N 1
ATOM 6043 C CA . VAL B 1 160 ? -11.82 -10.68 -14.039 1 96.19 160 VAL B CA 1
ATOM 6044 C C . VAL B 1 160 ? -12.586 -9.445 -13.562 1 96.19 160 VAL B C 1
ATOM 6046 O O . VAL B 1 160 ? -13.758 -9.258 -13.914 1 96.19 160 VAL B O 1
ATOM 6049 N N . GLN B 1 161 ? -11.969 -8.68 -12.742 1 97.31 161 GLN B N 1
ATOM 6050 C CA . GLN B 1 161 ? -12.477 -7.383 -12.305 1 97.31 161 GLN B CA 1
ATOM 6051 C C . GLN B 1 161 ? -11.523 -6.258 -12.695 1 97.31 161 GLN B C 1
ATOM 6053 O O . GLN B 1 161 ? -10.305 -6.41 -12.609 1 97.31 161 GLN B O 1
ATOM 6058 N N . ILE B 1 162 ? -12.078 -5.168 -13.141 1 97.75 162 ILE B N 1
ATOM 6059 C CA . ILE B 1 162 ? -11.312 -3.941 -13.352 1 97.75 162 ILE B CA 1
ATOM 6060 C C . ILE B 1 162 ? -11.445 -3.037 -12.133 1 97.75 162 ILE B C 1
ATOM 6062 O O . ILE B 1 162 ? -12.547 -2.594 -11.789 1 97.75 162 ILE B O 1
ATOM 6066 N N . LEU B 1 163 ? -10.312 -2.809 -11.461 1 98.31 163 LEU B N 1
ATOM 6067 C CA . LEU B 1 163 ? -10.289 -1.959 -10.281 1 98.31 163 LEU B CA 1
ATOM 6068 C C . LEU B 1 163 ? -9.672 -0.601 -10.594 1 98.31 163 LEU B C 1
ATOM 6070 O O . LEU B 1 163 ? -8.68 -0.52 -11.328 1 98.31 163 LEU B O 1
ATOM 6074 N N . MET B 1 164 ? -10.297 0.446 -10.078 1 98.06 164 MET B N 1
ATOM 6075 C CA . MET B 1 164 ? -9.82 1.817 -10.227 1 98.06 164 MET B CA 1
ATOM 6076 C C . MET B 1 164 ? -9.961 2.59 -8.922 1 98.06 164 MET B C 1
ATOM 6078 O O . MET B 1 164 ? -10.781 2.234 -8.07 1 98.06 164 MET B O 1
ATOM 6082 N N . ASN B 1 165 ? -9.078 3.516 -8.719 1 96.75 165 ASN B N 1
ATOM 6083 C CA . ASN B 1 165 ? -9.453 4.473 -7.68 1 96.75 165 ASN B CA 1
ATOM 6084 C C . ASN B 1 165 ? -10.703 5.258 -8.055 1 96.75 165 ASN B C 1
ATOM 6086 O O . ASN B 1 165 ? -11.023 5.383 -9.242 1 96.75 165 ASN B O 1
ATOM 6090 N N . ALA B 1 166 ? -11.414 5.77 -7.18 1 96.5 166 ALA B N 1
ATOM 6091 C CA . ALA B 1 166 ? -12.711 6.41 -7.387 1 96.5 166 ALA B CA 1
ATOM 6092 C C . ALA B 1 166 ? -12.594 7.602 -8.328 1 96.5 166 ALA B C 1
ATOM 6094 O O . ALA B 1 166 ? -13.438 7.793 -9.211 1 96.5 166 ALA B O 1
ATOM 6095 N N . LYS B 1 167 ? -11.578 8.367 -8.203 1 95.19 167 LYS B N 1
ATOM 6096 C CA . LYS B 1 167 ? -11.398 9.555 -9.031 1 95.19 167 LYS B CA 1
ATOM 6097 C C . LYS B 1 167 ? -11.32 9.195 -10.508 1 95.19 167 LYS B C 1
ATOM 6099 O O . LYS B 1 167 ? -12 9.805 -11.336 1 95.19 167 LYS B O 1
ATOM 6104 N N . THR B 1 168 ? -10.5 8.188 -10.828 1 96.75 168 THR B N 1
ATOM 6105 C CA . THR B 1 168 ? -10.336 7.754 -12.211 1 96.75 168 THR B CA 1
ATOM 6106 C C . THR B 1 168 ? -11.641 7.195 -12.766 1 96.75 168 THR B C 1
ATOM 6108 O O . THR B 1 168 ? -12.039 7.52 -13.891 1 96.75 168 THR B O 1
ATOM 6111 N N . ALA B 1 169 ? -12.32 6.367 -12 1 97.25 169 ALA B N 1
ATOM 6112 C CA . ALA B 1 169 ? -13.586 5.77 -12.43 1 97.25 169 ALA B CA 1
ATOM 6113 C C . ALA B 1 169 ? -14.633 6.844 -12.719 1 97.25 169 ALA B C 1
ATOM 6115 O O . ALA B 1 169 ? -15.352 6.766 -13.719 1 97.25 169 ALA B O 1
ATOM 6116 N N . LEU B 1 170 ? -14.703 7.863 -11.844 1 96.81 170 LEU B N 1
ATOM 6117 C CA . LEU B 1 170 ? -15.672 8.945 -12 1 96.81 170 LEU B CA 1
ATOM 6118 C C . LEU B 1 170 ? -15.328 9.812 -13.203 1 96.81 170 LEU B C 1
ATOM 6120 O O . LEU B 1 170 ? -16.219 10.203 -13.969 1 96.81 170 LEU B O 1
ATOM 6124 N N . GLU B 1 171 ? -14.062 10.047 -13.352 1 95.19 171 GLU B N 1
ATOM 6125 C CA . GLU B 1 171 ? -13.617 10.859 -14.477 1 95.19 171 GLU B CA 1
ATOM 6126 C C . GLU B 1 171 ? -13.938 10.188 -15.805 1 95.19 171 GLU B C 1
ATOM 6128 O O . GLU B 1 171 ? -14.328 10.852 -16.766 1 95.19 171 GLU B O 1
ATOM 6133 N N . MET B 1 172 ? -13.836 8.953 -15.867 1 96.06 172 MET B N 1
ATOM 6134 C CA . MET B 1 172 ? -14.031 8.203 -17.109 1 96.06 172 MET B CA 1
ATOM 6135 C C . MET B 1 172 ? -15.508 7.914 -17.328 1 96.06 172 MET B C 1
ATOM 6137 O O . MET B 1 172 ? -15.906 7.508 -18.438 1 96.06 172 MET B O 1
ATOM 6141 N N . GLY B 1 173 ? -16.312 8.062 -16.297 1 96.62 173 GLY B N 1
ATOM 6142 C CA . GLY B 1 173 ? -17.734 7.734 -16.406 1 96.62 173 GLY B CA 1
ATOM 6143 C C . GLY B 1 173 ? -18 6.242 -16.375 1 96.62 173 GLY B C 1
ATOM 6144 O O . GLY B 1 173 ? -18.984 5.773 -16.953 1 96.62 173 GLY B O 1
ATOM 6145 N N . CYS B 1 174 ? -17.188 5.496 -15.703 1 96.56 174 CYS B N 1
ATOM 6146 C CA . CYS B 1 174 ? -17.312 4.043 -15.688 1 96.56 174 CYS B CA 1
ATOM 6147 C C . CYS B 1 174 ? -18.531 3.615 -14.883 1 96.56 174 CYS B C 1
ATOM 6149 O O . CYS B 1 174 ? -18.969 4.332 -13.984 1 96.56 174 CYS B O 1
ATOM 6151 N N . ALA B 1 175 ? -19.078 2.488 -15.289 1 95.38 175 ALA B N 1
ATOM 6152 C CA . ALA B 1 175 ? -20.109 1.857 -14.477 1 95.38 175 ALA B CA 1
ATOM 6153 C C . ALA B 1 175 ? -19.516 1.257 -13.203 1 95.38 175 ALA B C 1
ATOM 6155 O O . ALA B 1 175 ? -18.859 0.211 -13.25 1 95.38 175 ALA B O 1
ATOM 6156 N N . ILE B 1 176 ? -19.766 1.883 -12.055 1 97.31 176 ILE B N 1
ATOM 6157 C CA . ILE B 1 176 ? -19.188 1.438 -10.789 1 97.31 176 ILE B CA 1
ATOM 6158 C C . ILE B 1 176 ? -20.109 0.396 -10.148 1 97.31 176 ILE B C 1
ATOM 6160 O O . ILE B 1 176 ? -21.25 0.696 -9.805 1 97.31 176 ILE B O 1
ATOM 6164 N N . GLN B 1 177 ? -19.625 -0.819 -9.984 1 97.38 177 GLN B N 1
ATOM 6165 C CA . GLN B 1 177 ? -20.422 -1.94 -9.516 1 97.38 177 GLN B CA 1
ATOM 6166 C C . GLN B 1 177 ? -20.406 -2.029 -7.992 1 97.38 177 GLN B C 1
ATOM 6168 O O . GLN B 1 177 ? -21.359 -2.516 -7.383 1 97.38 177 GLN B O 1
ATOM 6173 N N . SER B 1 178 ? -19.312 -1.642 -7.41 1 98.31 178 SER B N 1
ATOM 6174 C CA . SER B 1 178 ? -19.172 -1.689 -5.957 1 98.31 178 SER B CA 1
ATOM 6175 C C . SER B 1 178 ? -17.938 -0.926 -5.504 1 98.31 178 SER B C 1
ATOM 6177 O O . SER B 1 178 ? -17.125 -0.497 -6.328 1 98.31 178 SER B O 1
ATOM 6179 N N . ILE B 1 179 ? -17.859 -0.604 -4.211 1 98.62 179 ILE B N 1
ATOM 6180 C CA . ILE B 1 179 ? -16.672 -0.114 -3.541 1 98.62 179 ILE B CA 1
ATOM 6181 C C . ILE B 1 179 ? -15.961 -1.27 -2.832 1 98.62 179 ILE B C 1
ATOM 6183 O O . ILE B 1 179 ? -16.562 -1.943 -1.988 1 98.62 179 ILE B O 1
ATOM 6187 N N . VAL B 1 180 ? -14.75 -1.599 -3.205 1 98.69 180 VAL B N 1
ATOM 6188 C CA . VAL B 1 180 ? -13.969 -2.535 -2.402 1 98.69 180 VAL B CA 1
ATOM 6189 C C . VAL B 1 180 ? -13.438 -1.831 -1.156 1 98.69 180 VAL B C 1
ATOM 6191 O O . VAL B 1 180 ? -12.422 -1.137 -1.213 1 98.69 180 VAL B O 1
ATOM 6194 N N . ALA B 1 181 ? -14.055 -2.068 -0.056 1 98.25 181 ALA B N 1
ATOM 6195 C CA . ALA B 1 181 ? -13.828 -1.271 1.146 1 98.25 181 ALA B CA 1
ATOM 6196 C C . ALA B 1 181 ? -12.75 -1.896 2.025 1 98.25 181 ALA B C 1
ATOM 6198 O O . ALA B 1 181 ? -12.18 -1.226 2.885 1 98.25 181 ALA B O 1
ATOM 6199 N N . PHE B 1 182 ? -12.555 -3.154 1.864 1 98.12 182 PHE B N 1
ATOM 6200 C CA . PHE B 1 182 ? -11.602 -3.859 2.713 1 98.12 182 PHE B CA 1
ATOM 6201 C C . PHE B 1 182 ? -11.156 -5.16 2.059 1 98.12 182 PHE B C 1
ATOM 6203 O O . PHE B 1 182 ? -11.961 -5.867 1.454 1 98.12 182 PHE B O 1
ATOM 6210 N N . THR B 1 183 ? -9.883 -5.488 2.092 1 98.19 183 THR B N 1
ATOM 6211 C CA . THR B 1 183 ? -9.32 -6.773 1.69 1 98.19 183 THR B CA 1
ATOM 6212 C C . THR B 1 183 ? -8.266 -7.238 2.689 1 98.19 183 THR B C 1
ATOM 6214 O O . THR B 1 183 ? -7.578 -6.418 3.301 1 98.19 183 THR B O 1
ATOM 6217 N N . SER B 1 184 ? -8.172 -8.484 2.807 1 97.25 184 SER B N 1
ATOM 6218 C CA . SER B 1 184 ? -7.141 -9.086 3.641 1 97.25 184 SER B CA 1
ATOM 6219 C C . SER B 1 184 ? -6.832 -10.516 3.193 1 97.25 184 SER B C 1
ATOM 6221 O O . SER B 1 184 ? -7.707 -11.203 2.662 1 97.25 184 SER B O 1
ATOM 6223 N N . THR B 1 185 ? -5.598 -10.875 3.34 1 96.69 185 THR B N 1
ATOM 6224 C CA . THR B 1 185 ? -5.199 -12.273 3.211 1 96.69 185 THR B CA 1
ATOM 6225 C C . THR B 1 185 ? -4.57 -12.781 4.508 1 96.69 185 THR B C 1
ATOM 6227 O O . THR B 1 185 ? -4.035 -11.992 5.293 1 96.69 185 THR B O 1
ATOM 6230 N N . SER B 1 186 ? -4.695 -14.055 4.73 1 94.56 186 SER B N 1
ATOM 6231 C CA . SER B 1 186 ? -4.188 -14.648 5.961 1 94.56 186 SER B CA 1
ATOM 6232 C C . SER B 1 186 ? -3.725 -16.078 5.727 1 94.56 186 SER B C 1
ATOM 6234 O O . SER B 1 186 ? -4.195 -16.75 4.805 1 94.56 186 SER B O 1
ATOM 6236 N N . THR B 1 187 ? -2.809 -16.453 6.547 1 91.12 187 THR B N 1
ATOM 6237 C CA . THR B 1 187 ? -2.402 -17.859 6.586 1 91.12 187 THR B CA 1
ATOM 6238 C C . THR B 1 187 ? -3.09 -18.594 7.734 1 91.12 187 THR B C 1
ATOM 6240 O O . THR B 1 187 ? -3.637 -17.953 8.641 1 91.12 187 THR B O 1
ATOM 6243 N N . ASP B 1 188 ? -3.119 -20.016 7.469 1 79.88 188 ASP B N 1
ATOM 6244 C CA . ASP B 1 188 ? -3.797 -20.844 8.461 1 79.88 188 ASP B CA 1
ATOM 6245 C C . ASP B 1 188 ? -2.807 -21.766 9.172 1 79.88 188 ASP B C 1
ATOM 6247 O O . ASP B 1 188 ? -1.779 -22.141 8.609 1 79.88 188 ASP B O 1
ATOM 6251 N N . LYS B 1 189 ? -2.537 -21.656 10.484 1 65.44 189 LYS B N 1
ATOM 6252 C CA . LYS B 1 189 ? -1.652 -22.562 11.211 1 65.44 189 LYS B CA 1
ATOM 6253 C C . LYS B 1 189 ? -2.32 -23.906 11.461 1 65.44 189 LYS B C 1
ATOM 6255 O O . LYS B 1 189 ? -2.971 -24.109 12.484 1 65.44 189 LYS B O 1
ATOM 6260 N N . ALA B 1 190 ? -2.869 -24.422 10.336 1 56.84 190 ALA B N 1
ATOM 6261 C CA . ALA B 1 190 ? -3.635 -25.594 10.773 1 56.84 190 ALA B CA 1
ATOM 6262 C C . ALA B 1 190 ? -2.785 -26.859 10.734 1 56.84 190 ALA B C 1
ATOM 6264 O O . ALA B 1 190 ? -2.707 -27.531 9.703 1 56.84 190 ALA B O 1
ATOM 6265 N N . GLY B 1 191 ? -2.111 -27.125 11.781 1 59.75 191 GLY B N 1
ATOM 6266 C CA . GLY B 1 191 ? -1.459 -28.406 11.945 1 59.75 191 GLY B CA 1
ATOM 6267 C C . GLY B 1 191 ? -0.482 -28.734 10.828 1 59.75 191 GLY B C 1
ATOM 6268 O O . GLY B 1 191 ? 0.136 -27.828 10.258 1 59.75 191 GLY B O 1
ATOM 6269 N N . ARG B 1 192 ? -0.177 -29.875 10.609 1 66.56 192 ARG B N 1
ATOM 6270 C CA . ARG B 1 192 ? 0.753 -30.359 9.594 1 66.56 192 ARG B CA 1
ATOM 6271 C C . ARG B 1 192 ? 0.012 -30.797 8.336 1 66.56 192 ARG B C 1
ATOM 6273 O O . ARG B 1 192 ? 0.438 -31.734 7.648 1 66.56 192 ARG B O 1
ATOM 6280 N N . SER B 1 193 ? -1.194 -30.094 8.172 1 70.06 193 SER B N 1
ATOM 6281 C CA . SER B 1 193 ? -1.983 -30.484 7.004 1 70.06 193 SER B CA 1
ATOM 6282 C C . SER B 1 193 ? -2.172 -29.297 6.059 1 70.06 193 SER B C 1
ATOM 6284 O O . SER B 1 193 ? -2.744 -28.281 6.441 1 70.06 193 SER B O 1
ATOM 6286 N N . ILE B 1 194 ? -1.792 -29.5 4.82 1 69.19 194 ILE B N 1
ATOM 6287 C CA . ILE B 1 194 ? -1.842 -28.469 3.775 1 69.19 194 ILE B CA 1
ATOM 6288 C C . ILE B 1 194 ? -3.295 -28.188 3.41 1 69.19 194 ILE B C 1
ATOM 6290 O O . ILE B 1 194 ? -3.678 -27.016 3.238 1 69.19 194 ILE B O 1
ATOM 6294 N N . PRO B 1 195 ? -4.121 -29.141 3.449 1 67.94 195 PRO B N 1
ATOM 6295 C CA . PRO B 1 195 ? -5.496 -28.875 3.014 1 67.94 195 PRO B CA 1
ATOM 6296 C C . PRO B 1 195 ? -6.41 -28.453 4.164 1 67.94 195 PRO B C 1
ATOM 6298 O O . PRO B 1 195 ? -7.535 -28 3.93 1 67.94 195 PRO B O 1
ATOM 6301 N N . ALA B 1 196 ? -6.008 -28.531 5.355 1 73 196 ALA B N 1
ATOM 6302 C CA . ALA B 1 196 ? -6.883 -28.281 6.496 1 73 196 ALA B CA 1
ATOM 6303 C C . ALA B 1 196 ? -7.215 -26.797 6.613 1 73 196 ALA B C 1
ATOM 6305 O O . ALA B 1 196 ? -6.336 -25.938 6.469 1 73 196 ALA B O 1
ATOM 6306 N N . PRO B 1 197 ? -8.539 -26.562 6.77 1 78.88 197 PRO B N 1
ATOM 6307 C CA . PRO B 1 197 ? -8.906 -25.156 6.938 1 78.88 197 PRO B CA 1
ATOM 6308 C C . PRO B 1 197 ? -8.445 -24.578 8.273 1 78.88 197 PRO B C 1
ATOM 6310 O O . PRO B 1 197 ? -8.328 -25.312 9.258 1 78.88 197 PRO B O 1
ATOM 6313 N N . GLY B 1 198 ? -8.062 -23.312 8.273 1 82.88 198 GLY B N 1
ATOM 6314 C CA . GLY B 1 198 ? -7.633 -22.641 9.484 1 82.88 198 GLY B CA 1
ATOM 6315 C C . GLY B 1 198 ? -8.469 -21.422 9.812 1 82.88 198 GLY B C 1
ATOM 6316 O O . GLY B 1 198 ? -9.562 -21.234 9.266 1 82.88 198 GLY B O 1
ATOM 6317 N N . ARG B 1 199 ? -8.031 -20.703 10.844 1 90.56 199 ARG B N 1
ATOM 6318 C CA . ARG B 1 199 ? -8.836 -19.625 11.391 1 90.56 199 ARG B CA 1
ATOM 6319 C C . ARG B 1 199 ? -8.102 -18.281 11.281 1 90.56 199 ARG B C 1
ATOM 6321 O O . ARG B 1 199 ? -8.43 -17.328 11.984 1 90.56 199 ARG B O 1
ATOM 6328 N N . GLY B 1 200 ? -7.145 -18.25 10.453 1 92.44 200 GLY B N 1
ATOM 6329 C CA . GLY B 1 200 ? -6.352 -17.031 10.312 1 92.44 200 GLY B CA 1
ATOM 6330 C C . GLY B 1 200 ? -7.184 -15.812 9.984 1 92.44 200 GLY B C 1
ATOM 6331 O O . GLY B 1 200 ? -6.867 -14.703 10.422 1 92.44 200 GLY B O 1
ATOM 6332 N N . VAL B 1 201 ? -8.297 -15.969 9.297 1 94.44 201 VAL B N 1
ATOM 6333 C CA . VAL B 1 201 ? -9.156 -14.883 8.836 1 94.44 201 VAL B CA 1
ATOM 6334 C C . VAL B 1 201 ? -9.828 -14.211 10.039 1 94.44 201 VAL B C 1
ATOM 6336 O O . VAL B 1 201 ? -10.32 -13.094 9.93 1 94.44 201 VAL B O 1
ATOM 6339 N N . LEU B 1 202 ? -9.781 -14.812 11.211 1 95.88 202 LEU B N 1
ATOM 6340 C CA . LEU B 1 202 ? -10.383 -14.266 12.422 1 95.88 202 LEU B CA 1
ATOM 6341 C C . LEU B 1 202 ? -9.758 -12.922 12.781 1 95.88 202 LEU B C 1
ATOM 6343 O O . LEU B 1 202 ? -10.398 -12.078 13.406 1 95.88 202 LEU B O 1
ATOM 6347 N N . SER B 1 203 ? -8.57 -12.734 12.336 1 95.62 203 SER B N 1
ATOM 6348 C CA . SER B 1 203 ? -7.789 -11.578 12.766 1 95.62 203 SER B CA 1
ATOM 6349 C C . SER B 1 203 ? -8.359 -10.281 12.188 1 95.62 203 SER B C 1
ATOM 6351 O O . SER B 1 203 ? -7.996 -9.188 12.625 1 95.62 203 SER B O 1
ATOM 6353 N N . VAL B 1 204 ? -9.297 -10.336 11.242 1 97.38 204 VAL B N 1
ATOM 6354 C CA . VAL B 1 204 ? -9.891 -9.125 10.68 1 97.38 204 VAL B CA 1
ATOM 6355 C C . VAL B 1 204 ? -10.797 -8.469 11.719 1 97.38 204 VAL B C 1
ATOM 6357 O O . VAL B 1 204 ? -11.188 -7.309 11.57 1 97.38 204 VAL B O 1
ATOM 6360 N N . ALA B 1 205 ? -11.141 -9.25 12.805 1 98.12 205 ALA B N 1
ATOM 6361 C CA . ALA B 1 205 ? -12.055 -8.773 13.844 1 98.12 205 ALA B CA 1
ATOM 6362 C C . ALA B 1 205 ? -11.305 -8.523 15.148 1 98.12 205 ALA B C 1
ATOM 6364 O O . ALA B 1 205 ? -11.93 -8.359 16.203 1 98.12 205 ALA B O 1
ATOM 6365 N N . ARG B 1 206 ? -9.984 -8.516 15.125 1 97.19 206 ARG B N 1
ATOM 6366 C CA . ARG B 1 206 ? -9.227 -8.383 16.359 1 97.19 206 ARG B CA 1
ATOM 6367 C C . ARG B 1 206 ? -9.367 -6.977 16.953 1 97.19 206 ARG B C 1
ATOM 6369 O O . ARG B 1 206 ? -9.133 -5.984 16.25 1 97.19 206 ARG B O 1
ATOM 6376 N N . GLU B 1 207 ? -9.742 -6.875 18.141 1 95.88 207 GLU B N 1
ATOM 6377 C CA . GLU B 1 207 ? -9.867 -5.598 18.828 1 95.88 207 GLU B CA 1
ATOM 6378 C C . GLU B 1 207 ? -9.961 -5.805 20.344 1 95.88 207 GLU B C 1
ATOM 6380 O O . GLU B 1 207 ? -10.352 -6.883 20.812 1 95.88 207 GLU B O 1
ATOM 6385 N N . ILE B 1 208 ? -9.5 -4.844 21.016 1 93.81 208 ILE B N 1
ATOM 6386 C CA . ILE B 1 208 ? -9.797 -4.73 22.438 1 93.81 208 ILE B CA 1
ATOM 6387 C C . ILE B 1 208 ? -11.016 -3.828 22.625 1 93.81 208 ILE B C 1
ATOM 6389 O O . ILE B 1 208 ? -10.992 -2.656 22.25 1 93.81 208 ILE B O 1
ATOM 6393 N N . THR B 1 209 ? -12.039 -4.312 23.203 1 85.81 209 THR B N 1
ATOM 6394 C CA . THR B 1 209 ? -13.242 -3.521 23.406 1 85.81 209 THR B CA 1
ATOM 6395 C C . THR B 1 209 ? -13 -2.416 24.438 1 85.81 209 THR B C 1
ATOM 6397 O O . THR B 1 209 ? -12.688 -2.693 25.594 1 85.81 209 THR B O 1
ATOM 6400 N N . PRO B 1 210 ? -13.148 -1.289 23.922 1 80.56 210 PRO B N 1
ATOM 6401 C CA . PRO B 1 210 ? -12.906 -0.2 24.875 1 80.56 210 PRO B CA 1
ATOM 6402 C C . PRO B 1 210 ? -14.07 0.01 25.828 1 80.56 210 PRO B C 1
ATOM 6404 O O . PRO B 1 210 ? -15.211 -0.359 25.531 1 80.56 210 PRO B O 1
ATOM 6407 N N . LYS B 1 211 ? -13.719 0.526 26.953 1 76.81 211 LYS B N 1
ATOM 6408 C CA . LYS B 1 211 ? -14.75 0.852 27.922 1 76.81 211 LYS B CA 1
ATOM 6409 C C . LYS B 1 211 ? -15.57 2.062 27.469 1 76.81 211 LYS B C 1
ATOM 6411 O O . LYS B 1 211 ? -16.781 2.096 27.641 1 76.81 211 LYS B O 1
ATOM 6416 N N . GLN B 1 212 ? -14.859 2.975 26.891 1 78.56 212 GLN B N 1
ATOM 6417 C CA . GLN B 1 212 ? -15.516 4.18 26.391 1 78.56 212 GLN B CA 1
ATOM 6418 C C . GLN B 1 212 ? -15.492 4.227 24.859 1 78.56 212 GLN B C 1
ATOM 6420 O O . GLN B 1 212 ? -14.648 3.586 24.234 1 78.56 212 GLN B O 1
ATOM 6425 N N . SER B 1 213 ? -16.484 4.957 24.406 1 84.69 213 SER B N 1
ATOM 6426 C CA . SER B 1 213 ? -16.531 5.145 22.953 1 84.69 213 SER B CA 1
ATOM 6427 C C . SER B 1 213 ? -15.289 5.879 22.453 1 84.69 213 SER B C 1
ATOM 6429 O O . SER B 1 213 ? -14.797 6.793 23.125 1 84.69 213 SER B O 1
ATOM 6431 N N . LEU B 1 214 ? -14.836 5.473 21.406 1 89.25 214 LEU B N 1
ATOM 6432 C CA . LEU B 1 214 ? -13.641 6.082 20.844 1 89.25 214 LEU B CA 1
ATOM 6433 C C . LEU B 1 214 ? -13.977 7.348 20.078 1 89.25 214 LEU B C 1
ATOM 6435 O O . LEU B 1 214 ? -14.867 7.332 19.219 1 89.25 214 LEU B O 1
ATOM 6439 N N . ARG B 1 215 ? -13.305 8.391 20.312 1 89.75 215 ARG B N 1
ATOM 6440 C CA . ARG B 1 215 ? -13.586 9.695 19.719 1 89.75 215 ARG B CA 1
ATOM 6441 C C . ARG B 1 215 ? -13.414 9.656 18.203 1 89.75 215 ARG B C 1
ATOM 6443 O O . ARG B 1 215 ? -14.18 10.281 17.469 1 89.75 215 ARG B O 1
ATOM 6450 N N . ILE B 1 216 ? -12.445 8.883 17.734 1 93.31 216 ILE B N 1
ATOM 6451 C CA . ILE B 1 216 ? -12.117 8.883 16.312 1 93.31 216 ILE B CA 1
ATOM 6452 C C . ILE B 1 216 ? -13.258 8.258 15.516 1 93.31 216 ILE B C 1
ATOM 6454 O O . ILE B 1 216 ? -13.359 8.445 14.305 1 93.31 216 ILE B O 1
ATOM 6458 N N . LEU B 1 217 ? -14.133 7.48 16.141 1 93.81 217 LEU B N 1
ATOM 6459 C CA . LEU B 1 217 ? -15.266 6.855 15.461 1 93.81 217 LEU B CA 1
ATOM 6460 C C . LEU B 1 217 ? -16.5 7.75 15.531 1 93.81 217 LEU B C 1
ATOM 6462 O O . LEU B 1 217 ? -17.516 7.461 14.883 1 93.81 217 LEU B O 1
ATOM 6466 N N . ASP B 1 218 ? -16.438 8.828 16.328 1 93.12 218 ASP B N 1
ATOM 6467 C CA . ASP B 1 218 ? -17.531 9.781 16.438 1 93.12 218 ASP B CA 1
ATOM 6468 C C . ASP B 1 218 ? -17.5 10.789 15.289 1 93.12 218 ASP B C 1
ATOM 6470 O O . ASP B 1 218 ? -16.531 11.523 15.117 1 93.12 218 ASP B O 1
ATOM 6474 N N . ILE B 1 219 ? -18.547 10.883 14.578 1 92.5 219 ILE B N 1
ATOM 6475 C CA . ILE B 1 219 ? -18.625 11.719 13.383 1 92.5 219 ILE B CA 1
ATOM 6476 C C . ILE B 1 219 ? -18.5 13.188 13.773 1 92.5 219 ILE B C 1
ATOM 6478 O O . ILE B 1 219 ? -17.922 13.984 13.039 1 92.5 219 ILE B O 1
ATOM 6482 N N . ASP B 1 220 ? -19.141 13.57 14.883 1 92.62 220 ASP B N 1
ATOM 6483 C CA . ASP B 1 220 ? -19.062 14.961 15.32 1 92.62 220 ASP B CA 1
ATOM 6484 C C . ASP B 1 220 ? -17.641 15.359 15.664 1 92.62 220 ASP B C 1
ATOM 6486 O O . ASP B 1 220 ? -17.203 16.469 15.328 1 92.62 220 ASP B O 1
ATOM 6490 N N . TYR B 1 221 ? -16.953 14.453 16.328 1 93.69 221 TYR B N 1
ATOM 6491 C CA . TYR B 1 221 ? -15.547 14.711 16.641 1 93.69 221 TYR B CA 1
ATOM 6492 C C . TYR B 1 221 ? -14.727 14.875 15.359 1 93.69 221 TYR B C 1
ATOM 6494 O O . TYR B 1 221 ? -13.945 15.82 15.234 1 93.69 221 TYR B O 1
ATOM 6502 N N . ARG B 1 222 ? -14.93 14.016 14.422 1 95.19 222 ARG B N 1
ATOM 6503 C CA . ARG B 1 222 ? -14.164 14.055 13.18 1 95.19 222 ARG B CA 1
ATOM 6504 C C . ARG B 1 222 ? -14.484 15.312 12.383 1 95.19 222 ARG B C 1
ATOM 6506 O O . ARG B 1 222 ? -13.594 15.898 11.758 1 95.19 222 ARG B O 1
ATOM 6513 N N . THR B 1 223 ? -15.734 15.688 12.43 1 92.62 223 THR B N 1
ATOM 6514 C CA . THR B 1 223 ? -16.141 16.906 11.75 1 92.62 223 THR B CA 1
ATOM 6515 C C . THR B 1 223 ? -15.445 18.125 12.352 1 92.62 223 THR B C 1
ATOM 6517 O O . THR B 1 223 ? -14.961 19 11.625 1 92.62 223 THR B O 1
ATOM 6520 N N . ARG B 1 224 ? -15.422 18.141 13.633 1 93.5 224 ARG B N 1
ATOM 6521 C CA . ARG B 1 224 ? -14.758 19.25 14.32 1 93.5 224 ARG B CA 1
ATOM 6522 C C . ARG B 1 224 ? -13.266 19.266 14.008 1 93.5 224 ARG B C 1
ATOM 6524 O O . ARG B 1 224 ? -12.688 20.328 13.773 1 93.5 224 ARG B O 1
ATOM 6531 N N . GLN B 1 225 ? -12.641 18.094 14.008 1 95.25 225 GLN B N 1
ATOM 6532 C CA . GLN B 1 225 ? -11.211 18 13.711 1 95.25 225 GLN B CA 1
ATOM 6533 C C . GLN B 1 225 ? -10.914 18.469 12.289 1 95.25 225 GLN B C 1
ATOM 6535 O O . GLN B 1 225 ? -9.93 19.172 12.055 1 95.25 225 GLN B O 1
ATOM 6540 N N . LEU B 1 226 ? -11.742 18.062 11.359 1 93.38 226 LEU B N 1
ATOM 6541 C CA . LEU B 1 226 ? -11.555 18.469 9.969 1 93.38 226 LEU B CA 1
ATOM 6542 C C . LEU B 1 226 ? -11.695 19.969 9.812 1 93.38 226 LEU B C 1
ATOM 6544 O O . LEU B 1 226 ? -10.922 20.594 9.078 1 93.38 226 LEU B O 1
ATOM 6548 N N . ALA B 1 227 ? -12.695 20.562 10.484 1 89.19 227 ALA B N 1
ATOM 6549 C CA . ALA B 1 227 ? -12.883 22 10.438 1 89.19 227 ALA B CA 1
ATOM 6550 C C . ALA B 1 227 ? -11.664 22.734 10.984 1 89.19 227 ALA B C 1
ATOM 6552 O O . ALA B 1 227 ? -11.227 23.734 10.422 1 89.19 227 ALA B O 1
ATOM 6553 N N . PHE B 1 228 ? -11.164 22.219 12.07 1 91.81 228 PHE B N 1
ATOM 6554 C CA . PHE B 1 228 ? -9.984 22.812 12.68 1 91.81 228 PHE B CA 1
ATOM 6555 C C . PHE B 1 228 ? -8.789 22.734 11.734 1 91.81 228 PHE B C 1
ATOM 6557 O O . PHE B 1 228 ? -8.055 23.719 11.562 1 91.81 228 PHE B O 1
ATOM 6564 N N . ARG B 1 229 ? -8.57 21.594 11.148 1 94.38 229 ARG B N 1
ATOM 6565 C CA . ARG B 1 229 ? -7.449 21.406 10.227 1 94.38 229 ARG B CA 1
ATOM 6566 C C . ARG B 1 229 ? -7.582 22.312 9.008 1 94.38 229 ARG B C 1
ATOM 6568 O O . ARG B 1 229 ? -6.59 22.875 8.531 1 94.38 229 ARG B O 1
ATOM 6575 N N . ARG B 1 230 ? -8.758 22.453 8.5 1 90.75 230 ARG B N 1
ATOM 6576 C CA . ARG B 1 230 ? -8.984 23.328 7.352 1 90.75 230 ARG B CA 1
ATOM 6577 C C . ARG B 1 230 ? -8.664 24.781 7.695 1 90.75 230 ARG B C 1
ATOM 6579 O O . ARG B 1 230 ? -8.125 25.516 6.863 1 90.75 230 ARG B O 1
ATOM 6586 N N . LYS B 1 231 ? -8.969 25.188 8.891 1 88.38 231 LYS B N 1
ATOM 6587 C CA . LYS B 1 231 ? -8.586 26.516 9.352 1 88.38 231 LYS B CA 1
ATOM 6588 C C . LYS B 1 231 ? -7.07 26.672 9.383 1 88.38 231 LYS B C 1
ATOM 6590 O O . LYS B 1 231 ? -6.543 27.703 8.961 1 88.38 231 LYS B O 1
ATOM 6595 N N . GLN B 1 232 ? -6.406 25.641 9.859 1 92.81 232 GLN B N 1
ATOM 6596 C CA . GLN B 1 232 ? -4.949 25.672 9.906 1 92.81 232 GLN B CA 1
ATOM 6597 C C . GLN B 1 232 ? -4.355 25.766 8.508 1 92.81 232 GLN B C 1
ATOM 6599 O O . GLN B 1 232 ? -3.344 26.438 8.297 1 92.81 232 GLN B O 1
ATOM 6604 N N . ILE B 1 233 ? -4.953 25.047 7.57 1 93 233 ILE B N 1
ATOM 6605 C CA . ILE B 1 233 ? -4.473 25.078 6.195 1 93 233 ILE B CA 1
ATOM 6606 C C . ILE B 1 233 ? -4.633 26.469 5.609 1 93 233 ILE B C 1
ATOM 6608 O O . ILE B 1 233 ? -3.742 26.969 4.918 1 93 233 ILE B O 1
ATOM 6612 N N . SER B 1 234 ? -5.766 27.094 5.922 1 86.38 234 SER B N 1
ATOM 6613 C CA . SER B 1 234 ? -5.996 28.469 5.461 1 86.38 234 SER B CA 1
ATOM 6614 C C . SER B 1 234 ? -4.953 29.422 6.023 1 86.38 234 SER B C 1
ATOM 6616 O O . SER B 1 234 ? -4.441 30.281 5.305 1 86.38 234 SER B O 1
ATOM 6618 N N . GLU B 1 235 ? -4.68 29.25 7.285 1 86.62 235 GLU B N 1
ATOM 6619 C CA . GLU B 1 235 ? -3.658 30.078 7.922 1 86.62 235 GLU B CA 1
ATOM 6620 C C . GLU B 1 235 ? -2.287 29.844 7.293 1 86.62 235 GLU B C 1
ATOM 6622 O O . GLU B 1 235 ? -1.529 30.797 7.082 1 86.62 235 GLU B O 1
ATOM 6627 N N . TRP B 1 236 ? -2 28.625 7.062 1 92.44 236 TRP B N 1
ATOM 6628 C CA . TRP B 1 236 ? -0.74 28.266 6.422 1 92.44 236 TRP B CA 1
ATOM 6629 C C . TRP B 1 236 ? -0.627 28.922 5.047 1 92.44 236 TRP B C 1
ATOM 6631 O O . TRP B 1 236 ? 0.421 29.469 4.695 1 92.44 236 TRP B O 1
ATOM 6641 N N . MET B 1 237 ? -1.703 28.828 4.262 1 88.75 237 MET B N 1
ATOM 6642 C CA . MET B 1 237 ? -1.711 29.422 2.926 1 88.75 237 MET B CA 1
ATOM 6643 C C . MET B 1 237 ? -1.439 30.922 2.994 1 88.75 237 MET B C 1
ATOM 6645 O O . MET B 1 237 ? -0.68 31.453 2.184 1 88.75 237 MET B O 1
ATOM 6649 N N . GLU B 1 238 ? -2.049 31.594 3.939 1 83.12 238 GLU B N 1
ATOM 6650 C CA . GLU B 1 238 ? -1.846 33.031 4.117 1 83.12 238 GLU B CA 1
ATOM 6651 C C . GLU B 1 238 ? -0.385 33.344 4.422 1 83.12 238 GLU B C 1
ATOM 6653 O O . GLU B 1 238 ? 0.185 34.281 3.85 1 83.12 238 GLU B O 1
ATOM 6658 N N . ASN B 1 239 ? 0.158 32.562 5.266 1 86.75 239 ASN B N 1
ATOM 6659 C CA . ASN B 1 239 ? 1.556 32.781 5.637 1 86.75 239 ASN B CA 1
ATOM 6660 C C . ASN B 1 239 ? 2.488 32.531 4.453 1 86.75 239 ASN B C 1
ATOM 6662 O O . ASN B 1 239 ? 3.436 33.312 4.25 1 86.75 239 ASN B O 1
ATOM 6666 N N . GLU B 1 240 ? 2.256 31.484 3.682 1 89.25 240 GLU B N 1
ATOM 6667 C CA . GLU B 1 240 ? 3.102 31.172 2.535 1 89.25 240 GLU B CA 1
ATOM 6668 C C . GLU B 1 240 ? 3.002 32.25 1.459 1 89.25 240 GLU B C 1
ATOM 6670 O O . GLU B 1 240 ? 4.004 32.594 0.837 1 89.25 240 GLU B O 1
ATOM 6675 N N . LEU B 1 241 ? 1.824 32.688 1.225 1 84.19 241 LEU B N 1
ATOM 6676 C CA . LEU B 1 241 ? 1.622 33.688 0.188 1 84.19 241 LEU B CA 1
ATOM 6677 C C . LEU B 1 241 ? 2.277 35 0.577 1 84.19 241 LEU B C 1
ATOM 6679 O O . LEU B 1 241 ? 2.781 35.75 -0.284 1 84.19 241 LEU B O 1
ATOM 6683 N N . GLU B 1 242 ? 2.289 35.344 1.837 1 83.31 242 GLU B N 1
ATOM 6684 C CA . GLU B 1 242 ? 2.949 36.562 2.32 1 83.31 242 GLU B CA 1
ATOM 6685 C C . GLU B 1 242 ? 4.449 36.5 2.051 1 83.31 242 GLU B C 1
ATOM 6687 O O . GLU B 1 242 ? 5.07 37.531 1.797 1 83.31 242 GLU B O 1
ATOM 6692 N N . THR B 1 243 ? 5.023 35.344 2.109 1 85.44 243 THR B N 1
ATOM 6693 C CA . THR B 1 243 ? 6.457 35.188 1.886 1 85.44 243 THR B CA 1
ATOM 6694 C C . THR B 1 243 ? 6.797 35.344 0.407 1 85.44 243 THR B C 1
ATOM 6696 O O . THR B 1 243 ? 7.957 35.562 0.05 1 85.44 243 THR B O 1
ATOM 6699 N N . LEU B 1 244 ? 5.766 35.25 -0.449 1 85.19 244 LEU B N 1
ATOM 6700 C CA . LEU B 1 244 ? 6.012 35.281 -1.886 1 85.19 244 LEU B CA 1
ATOM 6701 C C . LEU B 1 244 ? 5.855 36.719 -2.428 1 85.19 244 LEU B C 1
ATOM 6703 O O . LEU B 1 244 ? 6.102 36.969 -3.611 1 85.19 244 LEU B O 1
ATOM 6707 N N . LYS B 1 245 ? 5.465 37.75 -1.746 1 77.69 245 LYS B N 1
ATOM 6708 C CA . LYS B 1 245 ? 5.117 39.125 -2.178 1 77.69 245 LYS B CA 1
ATOM 6709 C C . LYS B 1 245 ? 6.219 39.719 -3.045 1 77.69 245 LYS B C 1
ATOM 6711 O O . LYS B 1 245 ? 5.934 40.375 -4.051 1 77.69 245 LYS B O 1
ATOM 6716 N N . ASP B 1 246 ? 7.473 39.5 -2.77 1 78.62 246 ASP B N 1
ATOM 6717 C CA . ASP B 1 246 ? 8.547 40.125 -3.516 1 78.62 246 ASP B CA 1
ATOM 6718 C C . ASP B 1 246 ? 9.281 39.125 -4.402 1 78.62 246 ASP B C 1
ATOM 6720 O O . ASP B 1 246 ? 10.336 39.438 -4.961 1 78.62 246 ASP B O 1
ATOM 6724 N N . ASP B 1 247 ? 8.586 38.031 -4.637 1 81.06 247 ASP B N 1
ATOM 6725 C CA . ASP B 1 247 ? 9.219 37.031 -5.465 1 81.06 247 ASP B CA 1
ATOM 6726 C C . ASP B 1 247 ? 8.867 37.219 -6.938 1 81.06 247 ASP B C 1
ATOM 6728 O O . ASP B 1 247 ? 7.703 37.438 -7.273 1 81.06 247 ASP B O 1
ATOM 6732 N N . PRO B 1 248 ? 9.859 37.219 -7.781 1 80.25 248 PRO B N 1
ATOM 6733 C CA . PRO B 1 248 ? 9.586 37.375 -9.211 1 80.25 248 PRO B CA 1
ATOM 6734 C C . PRO B 1 248 ? 8.711 36.281 -9.781 1 80.25 248 PRO B C 1
ATOM 6736 O O . PRO B 1 248 ? 7.996 36.469 -10.766 1 80.25 248 PRO B O 1
ATOM 6739 N N . ASP B 1 249 ? 8.664 35.125 -9.18 1 81.38 249 ASP B N 1
ATOM 6740 C CA . ASP B 1 249 ? 7.875 34 -9.648 1 81.38 249 ASP B CA 1
ATOM 6741 C C . ASP B 1 249 ? 6.637 33.781 -8.781 1 81.38 249 ASP B C 1
ATOM 6743 O O . ASP B 1 249 ? 6.148 32.656 -8.648 1 81.38 249 ASP B O 1
ATOM 6747 N N . ALA B 1 250 ? 6.137 34.812 -8.25 1 79.06 250 ALA B N 1
ATOM 6748 C CA . ALA B 1 250 ? 5.066 34.75 -7.254 1 79.06 250 ALA B CA 1
ATOM 6749 C C . ALA B 1 250 ? 3.84 34.031 -7.812 1 79.06 250 ALA B C 1
ATOM 6751 O O . ALA B 1 250 ? 3.178 33.281 -7.098 1 79.06 250 ALA B O 1
ATOM 6752 N N . ALA B 1 251 ? 3.512 34.281 -9.062 1 75.38 251 ALA B N 1
ATOM 6753 C CA . ALA B 1 251 ? 2.311 33.688 -9.648 1 75.38 251 ALA B CA 1
ATOM 6754 C C . ALA B 1 251 ? 2.416 32.156 -9.695 1 75.38 251 ALA B C 1
ATOM 6756 O O . ALA B 1 251 ? 1.488 31.453 -9.297 1 75.38 251 ALA B O 1
ATOM 6757 N N . GLU B 1 252 ? 3.525 31.656 -10.133 1 79.06 252 GLU B N 1
ATOM 6758 C CA . GLU B 1 252 ? 3.742 30.219 -10.227 1 79.06 252 GLU B CA 1
ATOM 6759 C C . GLU B 1 252 ? 3.824 29.578 -8.844 1 79.06 252 GLU B C 1
ATOM 6761 O O . GLU B 1 252 ? 3.316 28.484 -8.633 1 79.06 252 GLU B O 1
ATOM 6766 N N . LEU B 1 253 ? 4.398 30.328 -8.039 1 84.5 253 LEU B N 1
ATOM 6767 C CA . LEU B 1 253 ? 4.574 29.812 -6.688 1 84.5 253 LEU B CA 1
ATOM 6768 C C . LEU B 1 253 ? 3.25 29.781 -5.934 1 84.5 253 LEU B C 1
ATOM 6770 O O . LEU B 1 253 ? 3.016 28.906 -5.102 1 84.5 253 LEU B O 1
ATOM 6774 N N . ALA B 1 254 ? 2.41 30.719 -6.301 1 82.94 254 ALA B N 1
ATOM 6775 C CA . ALA B 1 254 ? 1.085 30.734 -5.688 1 82.94 254 ALA B CA 1
ATOM 6776 C C . ALA B 1 254 ? 0.277 29.5 -6.078 1 82.94 254 ALA B C 1
ATOM 6778 O O . ALA B 1 254 ? -0.467 28.953 -5.258 1 82.94 254 ALA B O 1
ATOM 6779 N N . ALA B 1 255 ? 0.425 29.109 -7.285 1 83.94 255 ALA B N 1
ATOM 6780 C CA . ALA B 1 255 ? -0.245 27.891 -7.738 1 83.94 255 ALA B CA 1
ATOM 6781 C C . ALA B 1 255 ? 0.264 26.672 -6.98 1 83.94 255 ALA B C 1
ATOM 6783 O O . ALA B 1 255 ? -0.502 25.75 -6.684 1 83.94 255 ALA B O 1
ATOM 6784 N N . GLU B 1 256 ? 1.503 26.672 -6.676 1 87.06 256 GLU B N 1
ATOM 6785 C CA . GLU B 1 256 ? 2.092 25.594 -5.902 1 87.06 256 GLU B CA 1
ATOM 6786 C C . GLU B 1 256 ? 1.545 25.562 -4.477 1 87.06 256 GLU B C 1
ATOM 6788 O O . GLU B 1 256 ? 1.362 24.5 -3.895 1 87.06 256 GLU B O 1
ATOM 6793 N N . VAL B 1 257 ? 1.355 26.719 -3.998 1 88.69 257 VAL B N 1
ATOM 6794 C CA . VAL B 1 257 ? 0.805 26.828 -2.652 1 88.69 257 VAL B CA 1
ATOM 6795 C C . VAL B 1 257 ? -0.614 26.266 -2.625 1 88.69 257 VAL B C 1
ATOM 6797 O O . VAL B 1 257 ? -0.995 25.578 -1.68 1 88.69 257 VAL B O 1
ATOM 6800 N N . GLU B 1 258 ? -1.376 26.594 -3.664 1 86.69 258 GLU B N 1
ATOM 6801 C CA . GLU B 1 258 ? -2.734 26.078 -3.76 1 86.69 258 GLU B CA 1
ATOM 6802 C C . GLU B 1 258 ? -2.732 24.547 -3.854 1 86.69 258 GLU B C 1
ATOM 6804 O O . GLU B 1 258 ? -3.561 23.875 -3.229 1 86.69 258 GLU B O 1
ATOM 6809 N N . LYS B 1 259 ? -1.818 24.062 -4.621 1 88.94 259 LYS B N 1
ATOM 6810 C CA . LYS B 1 259 ? -1.692 22.609 -4.766 1 88.94 259 LYS B CA 1
ATOM 6811 C C . LYS B 1 259 ? -1.331 21.953 -3.436 1 88.94 259 LYS B C 1
ATOM 6813 O O . LYS B 1 259 ? -1.853 20.891 -3.102 1 88.94 259 LYS B O 1
ATOM 6818 N N . GLU B 1 260 ? -0.472 22.594 -2.756 1 92 260 GLU B N 1
ATOM 6819 C CA . GLU B 1 260 ? -0.069 22.078 -1.453 1 92 260 GLU B CA 1
ATOM 6820 C C . GLU B 1 260 ? -1.223 22.125 -0.456 1 92 260 GLU B C 1
ATOM 6822 O O . GLU B 1 260 ? -1.373 21.234 0.378 1 92 260 GLU B O 1
ATOM 6827 N N . ALA B 1 261 ? -1.999 23.156 -0.53 1 91.06 261 ALA B N 1
ATOM 6828 C CA . ALA B 1 261 ? -3.172 23.266 0.333 1 91.06 261 ALA B CA 1
ATOM 6829 C C . ALA B 1 261 ? -4.145 22.109 0.078 1 91.06 261 ALA B C 1
ATOM 6831 O O . ALA B 1 261 ? -4.672 21.516 1.021 1 91.06 261 ALA B O 1
ATOM 6832 N N . ALA B 1 262 ? -4.352 21.859 -1.163 1 90.06 262 ALA B N 1
ATOM 6833 C CA . ALA B 1 262 ? -5.223 20.75 -1.533 1 90.06 262 ALA B CA 1
ATOM 6834 C C . ALA B 1 262 ? -4.676 19.422 -1.016 1 90.06 262 ALA B C 1
ATOM 6836 O O . ALA B 1 262 ? -5.438 18.562 -0.571 1 90.06 262 ALA B O 1
ATOM 6837 N N . ARG B 1 263 ? -3.391 19.25 -1.122 1 93.12 263 ARG B N 1
ATOM 6838 C CA . ARG B 1 263 ? -2.75 18.031 -0.63 1 93.12 263 ARG B CA 1
ATOM 6839 C C . ARG B 1 263 ? -2.916 17.906 0.88 1 93.12 263 ARG B C 1
ATOM 6841 O O . ARG B 1 263 ? -3.18 16.812 1.387 1 93.12 263 ARG B O 1
ATOM 6848 N N . GLN B 1 264 ? -2.736 18.969 1.603 1 94.25 264 GLN B N 1
ATOM 6849 C CA . GLN B 1 264 ? -2.92 18.953 3.051 1 94.25 264 GLN B CA 1
ATOM 6850 C C . GLN B 1 264 ? -4.348 18.547 3.418 1 94.25 264 GLN B C 1
ATOM 6852 O O . GLN B 1 264 ? -4.559 17.812 4.379 1 94.25 264 GLN B O 1
ATOM 6857 N N . GLU B 1 265 ? -5.262 19.109 2.678 1 92.62 265 GLU B N 1
ATOM 6858 C CA . GLU B 1 265 ? -6.648 18.734 2.939 1 92.62 265 GLU B CA 1
ATOM 6859 C C . GLU B 1 265 ? -6.871 17.25 2.688 1 92.62 265 GLU B C 1
ATOM 6861 O O . GLU B 1 265 ? -7.602 16.594 3.432 1 92.62 265 GLU B O 1
ATOM 6866 N N . LYS B 1 266 ? -6.309 16.797 1.628 1 92.81 266 LYS B N 1
ATOM 6867 C CA . LYS B 1 266 ? -6.406 15.359 1.336 1 92.81 266 LYS B CA 1
ATOM 6868 C C . LYS B 1 266 ? -5.863 14.523 2.488 1 92.81 266 LYS B C 1
ATOM 6870 O O . LYS B 1 266 ? -6.418 13.477 2.822 1 92.81 266 LYS B O 1
ATOM 6875 N N . ASP B 1 267 ? -4.816 14.93 3.074 1 93.62 267 ASP B N 1
ATOM 6876 C CA . ASP B 1 267 ? -4.242 14.242 4.227 1 93.62 267 ASP B CA 1
ATOM 6877 C C . ASP B 1 267 ? -5.219 14.242 5.402 1 93.62 267 ASP B C 1
ATOM 6879 O O . ASP B 1 267 ? -5.344 13.234 6.105 1 93.62 267 ASP B O 1
ATOM 6883 N N . ALA B 1 268 ? -5.789 15.391 5.59 1 94.12 268 ALA B N 1
ATOM 6884 C CA . ALA B 1 268 ? -6.766 15.492 6.672 1 94.12 268 ALA B CA 1
ATOM 6885 C C . ALA B 1 268 ? -7.934 14.539 6.441 1 94.12 268 ALA B C 1
ATOM 6887 O O . ALA B 1 268 ? -8.398 13.875 7.375 1 94.12 268 ALA B O 1
ATOM 6888 N N . LEU B 1 269 ? -8.375 14.5 5.227 1 93.75 269 LEU B N 1
ATOM 6889 C CA . LEU B 1 269 ? -9.492 13.625 4.883 1 93.75 269 LEU B CA 1
ATOM 6890 C C . LEU B 1 269 ? -9.102 12.164 5.016 1 93.75 269 LEU B C 1
ATOM 6892 O O . LEU B 1 269 ? -9.93 11.32 5.371 1 93.75 269 LEU B O 1
ATOM 6896 N N . ALA B 1 270 ? -7.855 11.852 4.77 1 94.25 270 ALA B N 1
ATOM 6897 C CA . ALA B 1 270 ? -7.371 10.484 4.93 1 94.25 270 ALA B CA 1
ATOM 6898 C C . ALA B 1 270 ? -7.508 10.016 6.379 1 94.25 270 ALA B C 1
ATOM 6900 O O . ALA B 1 270 ? -7.852 8.859 6.637 1 94.25 270 ALA B O 1
ATOM 6901 N N . THR B 1 271 ? -7.305 10.906 7.293 1 93.38 271 THR B N 1
ATOM 6902 C CA . THR B 1 271 ? -7.375 10.562 8.711 1 93.38 271 THR B CA 1
ATOM 6903 C C . THR B 1 271 ? -8.82 10.625 9.203 1 93.38 271 THR B C 1
ATOM 6905 O O . THR B 1 271 ? -9.344 9.641 9.727 1 93.38 271 THR B O 1
ATOM 6908 N N . TYR B 1 272 ? -9.453 11.75 9 1 95 272 TYR B N 1
ATOM 6909 C CA . TYR B 1 272 ? -10.727 11.992 9.656 1 95 272 TYR B CA 1
ATOM 6910 C C . TYR B 1 272 ? -11.891 11.539 8.781 1 95 272 TYR B C 1
ATOM 6912 O O . TYR B 1 272 ? -13.016 11.398 9.258 1 95 272 TYR B O 1
ATOM 6920 N N . GLY B 1 273 ? -11.641 11.352 7.512 1 93.12 273 GLY B N 1
ATOM 6921 C CA . GLY B 1 273 ? -12.648 10.828 6.605 1 93.12 273 GLY B CA 1
ATOM 6922 C C . GLY B 1 273 ? -12.516 9.336 6.355 1 93.12 273 GLY B C 1
ATOM 6923 O O . GLY B 1 273 ? -13.461 8.578 6.559 1 93.12 273 GLY B O 1
ATOM 6924 N N . MET B 1 274 ? -11.297 8.898 6.102 1 94.62 274 MET B N 1
ATOM 6925 C CA . MET B 1 274 ? -11.055 7.52 5.68 1 94.62 274 MET B CA 1
ATOM 6926 C C . MET B 1 274 ? -10.531 6.676 6.836 1 94.62 274 MET B C 1
ATOM 6928 O O . MET B 1 274 ? -10.328 5.469 6.691 1 94.62 274 MET B O 1
ATOM 6932 N N . LEU B 1 275 ? -10.266 7.324 8 1 95.88 275 LEU B N 1
ATOM 6933 C CA . LEU B 1 275 ? -9.82 6.641 9.211 1 95.88 275 LEU B CA 1
ATOM 6934 C C . LEU B 1 275 ? -8.523 5.879 8.953 1 95.88 275 LEU B C 1
ATOM 6936 O O . LEU B 1 275 ? -8.391 4.723 9.367 1 95.88 275 LEU B O 1
ATOM 6940 N N . GLU B 1 276 ? -7.621 6.473 8.203 1 93.44 276 GLU B N 1
ATOM 6941 C CA . GLU B 1 276 ? -6.312 5.871 7.969 1 93.44 276 GLU B CA 1
ATOM 6942 C C . GLU B 1 276 ? -5.586 5.598 9.281 1 93.44 276 GLU B C 1
ATOM 6944 O O . GLU B 1 276 ? -5.66 6.398 10.219 1 93.44 276 GLU B O 1
ATOM 6949 N N . GLY B 1 277 ? -4.871 4.453 9.312 1 89.38 277 GLY B N 1
ATOM 6950 C CA . GLY B 1 277 ? -4.125 4.07 10.5 1 89.38 277 GLY B CA 1
ATOM 6951 C C . GLY B 1 277 ? -4.648 2.807 11.156 1 89.38 277 GLY B C 1
ATOM 6952 O O . GLY B 1 277 ? -5.363 2.023 10.523 1 89.38 277 GLY B O 1
ATOM 6953 N N . SER B 1 278 ? -4.129 2.598 12.359 1 91.38 278 SER B N 1
ATOM 6954 C CA . SER B 1 278 ? -4.527 1.425 13.133 1 91.38 278 SER B CA 1
ATOM 6955 C C . SER B 1 278 ? -4.664 1.758 14.617 1 91.38 278 SER B C 1
ATOM 6957 O O . SER B 1 278 ? -3.975 2.645 15.125 1 91.38 278 SER B O 1
ATOM 6959 N N . ASP B 1 279 ? -5.57 1.24 15.219 1 92.81 279 ASP B N 1
ATOM 6960 C CA . ASP B 1 279 ? -5.855 1.3 16.641 1 92.81 279 ASP B CA 1
ATOM 6961 C C . ASP B 1 279 ? -6.285 -0.067 17.172 1 92.81 279 ASP B C 1
ATOM 6963 O O . ASP B 1 279 ? -7.23 -0.668 16.672 1 92.81 279 ASP B O 1
ATOM 6967 N N . PRO B 1 280 ? -5.578 -0.578 18.188 1 93.56 280 PRO B N 1
ATOM 6968 C CA . PRO B 1 280 ? -5.914 -1.911 18.688 1 93.56 280 PRO B CA 1
ATOM 6969 C C . PRO B 1 280 ? -7.348 -2.008 19.203 1 93.56 280 PRO B C 1
ATOM 6971 O O . PRO B 1 280 ? -7.879 -3.109 19.359 1 93.56 280 PRO B O 1
ATOM 6974 N N . ARG B 1 281 ? -7.973 -0.923 19.484 1 95 281 ARG B N 1
ATOM 6975 C CA . ARG B 1 281 ? -9.328 -0.918 20.016 1 95 281 ARG B CA 1
ATOM 6976 C C . ARG B 1 281 ? -10.359 -0.941 18.891 1 95 281 ARG B C 1
ATOM 6978 O O . ARG B 1 281 ? -11.562 -1.018 19.156 1 95 281 ARG B O 1
ATOM 6985 N N . ILE B 1 282 ? -9.961 -0.854 17.641 1 96.06 282 ILE B N 1
ATOM 6986 C CA . ILE B 1 282 ? -10.852 -0.881 16.484 1 96.06 282 ILE B CA 1
ATOM 6987 C C . ILE B 1 282 ? -10.461 -2.027 15.555 1 96.06 282 ILE B C 1
ATOM 6989 O O . ILE B 1 282 ? -9.398 -1.999 14.938 1 96.06 282 ILE B O 1
ATOM 6993 N N . ALA B 1 283 ? -11.328 -2.975 15.414 1 97.12 283 ALA B N 1
ATOM 6994 C CA . ALA B 1 283 ? -11.062 -4.07 14.484 1 97.12 283 ALA B CA 1
ATOM 6995 C C . ALA B 1 283 ? -10.891 -3.555 13.062 1 97.12 283 ALA B C 1
ATOM 6997 O O . ALA B 1 283 ? -11.562 -2.604 12.648 1 97.12 283 ALA B O 1
ATOM 6998 N N . PRO B 1 284 ? -9.961 -4.211 12.281 1 97.38 284 PRO B N 1
ATOM 6999 C CA . PRO B 1 284 ? -9.781 -3.77 10.898 1 97.38 284 PRO B CA 1
ATOM 7000 C C . PRO B 1 284 ? -11.094 -3.73 10.117 1 97.38 284 PRO B C 1
ATOM 7002 O O . PRO B 1 284 ? -11.359 -2.764 9.398 1 97.38 284 PRO B O 1
ATOM 7005 N N . LEU B 1 285 ? -11.922 -4.73 10.273 1 98.19 285 LEU B N 1
ATOM 7006 C CA . LEU B 1 285 ? -13.188 -4.789 9.555 1 98.19 285 LEU B CA 1
ATOM 7007 C C . LEU B 1 285 ? -14.141 -3.701 10.039 1 98.19 285 LEU B C 1
ATOM 7009 O O . LEU B 1 285 ? -14.828 -3.066 9.227 1 98.19 285 LEU B O 1
ATOM 7013 N N . ARG B 1 286 ? -14.219 -3.484 11.32 1 96.62 286 ARG B N 1
ATOM 7014 C CA . ARG B 1 286 ? -15.055 -2.426 11.875 1 96.62 286 ARG B CA 1
ATOM 7015 C C . ARG B 1 286 ? -14.609 -1.057 11.367 1 96.62 286 ARG B C 1
ATOM 7017 O O . ARG B 1 286 ? -15.445 -0.205 11.055 1 96.62 286 ARG B O 1
ATOM 7024 N N . ARG B 1 287 ? -13.344 -0.834 11.352 1 96.81 287 ARG B N 1
ATOM 7025 C CA . ARG B 1 287 ? -12.789 0.426 10.859 1 96.81 287 ARG B CA 1
ATOM 7026 C C . ARG B 1 287 ? -13.219 0.685 9.414 1 96.81 287 ARG B C 1
ATOM 7028 O O . ARG B 1 287 ? -13.602 1.803 9.07 1 96.81 287 ARG B O 1
ATOM 7035 N N . ALA B 1 288 ? -13.133 -0.373 8.57 1 97.69 288 ALA B N 1
ATOM 7036 C CA . ALA B 1 288 ? -13.516 -0.253 7.168 1 97.69 288 ALA B CA 1
ATOM 7037 C C . ALA B 1 288 ? -14.984 0.134 7.031 1 97.69 288 ALA B C 1
ATOM 7039 O O . ALA B 1 288 ? -15.344 0.958 6.188 1 97.69 288 ALA B O 1
ATOM 7040 N N . LEU B 1 289 ? -15.82 -0.452 7.844 1 98.06 289 LEU B N 1
ATOM 7041 C CA . LEU B 1 289 ? -17.234 -0.128 7.844 1 98.06 289 LEU B CA 1
ATOM 7042 C C . LEU B 1 289 ? -17.469 1.302 8.32 1 98.06 289 LEU B C 1
ATOM 7044 O O . LEU B 1 289 ? -18.25 2.045 7.715 1 98.06 289 LEU B O 1
ATOM 7048 N N . ALA B 1 290 ? -16.719 1.719 9.289 1 96.75 290 ALA B N 1
ATOM 7049 C CA . ALA B 1 290 ? -16.906 3.023 9.922 1 96.75 290 ALA B CA 1
ATOM 7050 C C . ALA B 1 290 ? -16.578 4.152 8.945 1 96.75 290 ALA B C 1
ATOM 7052 O O . ALA B 1 290 ? -17.156 5.234 9.023 1 96.75 290 ALA B O 1
ATOM 7053 N N . VAL B 1 291 ? -15.68 3.9 8.031 1 96.94 291 VAL B N 1
ATOM 7054 C CA . VAL B 1 291 ? -15.336 4.891 7.02 1 96.94 291 VAL B CA 1
ATOM 7055 C C . VAL B 1 291 ? -16.594 5.391 6.328 1 96.94 291 VAL B C 1
ATOM 7057 O O . VAL B 1 291 ? -16.703 6.57 5.992 1 96.94 291 VAL B O 1
ATOM 7060 N N . TRP B 1 292 ? -17.547 4.516 6.203 1 97.12 292 TRP B N 1
ATOM 7061 C CA . TRP B 1 292 ? -18.75 4.824 5.434 1 97.12 292 TRP B CA 1
ATOM 7062 C C . TRP B 1 292 ? -19.953 4.953 6.348 1 97.12 292 TRP B C 1
ATOM 7064 O O . TRP B 1 292 ? -21.094 4.891 5.891 1 97.12 292 TRP B O 1
ATOM 7074 N N . GLY B 1 293 ? -19.719 5.031 7.68 1 95.12 293 GLY B N 1
ATOM 7075 C CA . GLY B 1 293 ? -20.797 5.168 8.648 1 95.12 293 GLY B CA 1
ATOM 7076 C C . GLY B 1 293 ? -21.609 3.898 8.828 1 95.12 293 GLY B C 1
ATOM 7077 O O . GLY B 1 293 ? -22.797 3.951 9.164 1 95.12 293 GLY B O 1
ATOM 7078 N N . LEU B 1 294 ? -21 2.783 8.578 1 97.19 294 LEU B N 1
ATOM 7079 C CA . LEU B 1 294 ? -21.672 1.495 8.664 1 97.19 294 LEU B CA 1
ATOM 7080 C C . LEU B 1 294 ? -21.188 0.706 9.875 1 97.19 294 LEU B C 1
ATOM 7082 O O . LEU B 1 294 ? -20.172 1.048 10.477 1 97.19 294 LEU B O 1
ATOM 7086 N N . THR B 1 295 ? -21.938 -0.245 10.25 1 96.94 295 THR B N 1
ATOM 7087 C CA . THR B 1 295 ? -21.625 -1.134 11.359 1 96.94 295 THR B CA 1
ATOM 7088 C C . THR B 1 295 ? -21.734 -2.594 10.93 1 96.94 295 THR B C 1
ATOM 7090 O O . THR B 1 295 ? -22.031 -2.887 9.773 1 96.94 295 THR B O 1
ATOM 7093 N N . ALA B 1 296 ? -21.469 -3.486 11.875 1 97.69 296 ALA B N 1
ATOM 7094 C CA . ALA B 1 296 ? -21.562 -4.918 11.602 1 97.69 296 ALA B CA 1
ATOM 7095 C C . ALA B 1 296 ? -22.969 -5.297 11.164 1 97.69 296 ALA B C 1
ATOM 7097 O O . ALA B 1 296 ? -23.156 -6.223 10.367 1 97.69 296 ALA B O 1
ATOM 7098 N N . ASP B 1 297 ? -23.938 -4.551 11.609 1 98.25 297 ASP B N 1
ATOM 7099 C CA . ASP B 1 297 ? -25.344 -4.84 11.32 1 98.25 297 ASP B CA 1
ATOM 7100 C C . ASP B 1 297 ? -25.688 -4.477 9.875 1 98.25 297 ASP B C 1
ATOM 7102 O O . ASP B 1 297 ? -26.734 -4.891 9.359 1 98.25 297 ASP B O 1
ATOM 7106 N N . ASP B 1 298 ? -24.844 -3.75 9.258 1 98.31 298 ASP B N 1
ATOM 7107 C CA . ASP B 1 298 ? -25.125 -3.283 7.902 1 98.31 298 ASP B CA 1
ATOM 7108 C C . ASP B 1 298 ? -24.609 -4.281 6.863 1 98.31 298 ASP B C 1
ATOM 7110 O O . ASP B 1 298 ? -24.875 -4.133 5.668 1 98.31 298 ASP B O 1
ATOM 7114 N N . ILE B 1 299 ? -23.906 -5.316 7.273 1 98.69 299 ILE B N 1
ATOM 7115 C CA . ILE B 1 299 ? -23.562 -6.406 6.367 1 98.69 299 ILE B CA 1
ATOM 7116 C C . ILE B 1 299 ? -24.797 -7.258 6.102 1 98.69 299 ILE B C 1
ATOM 7118 O O . ILE B 1 299 ? -25.312 -7.93 7 1 98.69 299 ILE B O 1
ATOM 7122 N N . GLY B 1 300 ? -25.219 -7.246 4.875 1 98.56 300 GLY B N 1
ATOM 7123 C CA . GLY B 1 300 ? -26.516 -7.836 4.586 1 98.56 300 GLY B CA 1
ATOM 7124 C C . GLY B 1 300 ? -26.422 -9.195 3.93 1 98.56 300 GLY B C 1
ATOM 7125 O O . GLY B 1 300 ? -27.422 -9.914 3.818 1 98.56 300 GLY B O 1
ATOM 7126 N N . VAL B 1 301 ? -25.266 -9.578 3.529 1 98.69 301 VAL B N 1
ATOM 7127 C CA . VAL B 1 301 ? -25.094 -10.859 2.863 1 98.69 301 VAL B CA 1
ATOM 7128 C C . VAL B 1 301 ? -23.641 -11.305 2.965 1 98.69 301 VAL B C 1
ATOM 7130 O O . VAL B 1 301 ? -22.734 -10.469 2.998 1 98.69 301 VAL B O 1
ATOM 7133 N N . ILE B 1 302 ? -23.422 -12.539 3.033 1 98.5 302 ILE B N 1
ATOM 7134 C CA . ILE B 1 302 ? -22.062 -13.062 2.975 1 98.5 302 ILE B CA 1
ATOM 7135 C C . ILE B 1 302 ? -21.969 -14.156 1.908 1 98.5 302 ILE B C 1
ATOM 7137 O O . ILE B 1 302 ? -22.938 -14.875 1.666 1 98.5 302 ILE B O 1
ATOM 7141 N N . SER B 1 303 ? -20.891 -14.211 1.226 1 98.56 303 SER B N 1
ATOM 7142 C CA . SER B 1 303 ? -20.547 -15.273 0.279 1 98.56 303 SER B CA 1
ATOM 7143 C C . SER B 1 303 ? -19.375 -16.109 0.78 1 98.56 303 SER B C 1
ATOM 7145 O O . SER B 1 303 ? -18.266 -15.617 0.888 1 98.56 303 SER B O 1
ATOM 7147 N N . ILE B 1 304 ? -19.641 -17.344 1.115 1 97.88 304 ILE B N 1
ATOM 7148 C CA . ILE B 1 304 ? -18.578 -18.203 1.649 1 97.88 304 ILE B CA 1
ATOM 7149 C C . ILE B 1 304 ? -17.922 -18.984 0.513 1 97.88 304 ILE B C 1
ATOM 7151 O O . ILE B 1 304 ? -18.516 -19.125 -0.562 1 97.88 304 ILE B O 1
ATOM 7155 N N . HIS B 1 305 ? -16.719 -19.422 0.743 1 96.75 305 HIS B N 1
ATOM 7156 C CA . HIS B 1 305 ? -16.047 -20.297 -0.221 1 96.75 305 HIS B CA 1
ATOM 7157 C C . HIS B 1 305 ? -16.844 -21.562 -0.485 1 96.75 305 HIS B C 1
ATOM 7159 O O . HIS B 1 305 ? -16.984 -21.984 -1.633 1 96.75 305 HIS B O 1
ATOM 7165 N N . GLY B 1 306 ? -17.359 -22.234 0.579 1 94.75 306 GLY B N 1
ATOM 7166 C CA . GLY B 1 306 ? -18.375 -23.266 0.515 1 94.75 306 GLY B CA 1
ATOM 7167 C C . GLY B 1 306 ? -18.094 -24.312 -0.543 1 94.75 306 GLY B C 1
ATOM 7168 O O . GLY B 1 306 ? -18.859 -24.453 -1.501 1 94.75 306 GLY B O 1
ATOM 7169 N N . THR B 1 307 ? -17.172 -25.156 -0.332 1 91.81 307 THR B N 1
ATOM 7170 C CA . THR B 1 307 ? -16.719 -26.094 -1.348 1 91.81 307 THR B CA 1
ATOM 7171 C C . THR B 1 307 ? -17.5 -27.406 -1.256 1 91.81 307 THR B C 1
ATOM 7173 O O . THR B 1 307 ? -17.266 -28.328 -2.035 1 91.81 307 THR B O 1
ATOM 7176 N N . SER B 1 308 ? -18.438 -27.547 -0.364 1 94.06 308 SER B N 1
ATOM 7177 C CA . SER B 1 308 ? -19.172 -28.797 -0.126 1 94.06 308 SER B CA 1
ATOM 7178 C C . SER B 1 308 ? -18.266 -29.844 0.499 1 94.06 308 SER B C 1
ATOM 7180 O O . SER B 1 308 ? -18.438 -31.047 0.264 1 94.06 308 SER B O 1
ATOM 7182 N N . THR B 1 309 ? -17.219 -29.359 1.136 1 91.19 309 THR B N 1
ATOM 7183 C CA . THR B 1 309 ? -16.344 -30.266 1.884 1 91.19 309 THR B CA 1
ATOM 7184 C C . THR B 1 309 ? -16.688 -30.234 3.371 1 91.19 309 THR B C 1
ATOM 7186 O O . THR B 1 309 ? -17.078 -29.188 3.902 1 91.19 309 THR B O 1
ATOM 7189 N N . LYS B 1 310 ? -16.484 -31.312 3.99 1 90.38 310 LYS B N 1
ATOM 7190 C CA . LYS B 1 310 ? -16.922 -31.469 5.375 1 90.38 310 LYS B CA 1
ATOM 7191 C C . LYS B 1 310 ? -16.219 -30.484 6.293 1 90.38 310 LYS B C 1
ATOM 7193 O O . LYS B 1 310 ? -16.875 -29.688 6.984 1 90.38 310 LYS B O 1
ATOM 7198 N N . ALA B 1 311 ? -14.93 -30.469 6.195 1 87.69 311 ALA B N 1
ATOM 7199 C CA . ALA B 1 311 ? -14.156 -29.656 7.129 1 87.69 311 ALA B CA 1
ATOM 7200 C C . ALA B 1 311 ? -14.359 -28.156 6.863 1 87.69 311 ALA B C 1
ATOM 7202 O O . ALA B 1 311 ? -14.594 -27.391 7.797 1 87.69 311 ALA B O 1
ATOM 7203 N N . ASN B 1 312 ? -14.336 -27.703 5.633 1 91.31 312 ASN B N 1
ATOM 7204 C CA . ASN B 1 312 ? -14.422 -26.281 5.305 1 91.31 312 ASN B CA 1
ATOM 7205 C C . ASN B 1 312 ? -15.805 -25.719 5.625 1 91.31 312 ASN B C 1
ATOM 7207 O O . ASN B 1 312 ? -15.922 -24.625 6.164 1 91.31 312 ASN B O 1
ATOM 7211 N N . ASP B 1 313 ? -16.844 -26.5 5.293 1 94.06 313 ASP B N 1
ATOM 7212 C CA . ASP B 1 313 ? -18.203 -25.969 5.418 1 94.06 313 ASP B CA 1
ATOM 7213 C C . ASP B 1 313 ? -18.625 -25.875 6.887 1 94.06 313 ASP B C 1
ATOM 7215 O O . ASP B 1 313 ? -19.625 -25.234 7.211 1 94.06 313 ASP B O 1
ATOM 7219 N N . LEU B 1 314 ? -17.891 -26.484 7.676 1 93.62 314 LEU B N 1
ATOM 7220 C CA . LEU B 1 314 ? -18.109 -26.297 9.109 1 93.62 314 LEU B CA 1
ATOM 7221 C C . LEU B 1 314 ? -17.234 -25.172 9.648 1 93.62 314 LEU B C 1
ATOM 7223 O O . LEU B 1 314 ? -17.703 -24.328 10.43 1 93.62 314 LEU B O 1
ATOM 7227 N N . ASN B 1 315 ? -16.031 -25.125 9.258 1 92 315 ASN B N 1
ATOM 7228 C CA . ASN B 1 315 ? -15.047 -24.172 9.75 1 92 315 ASN B CA 1
ATOM 7229 C C . ASN B 1 315 ? -15.398 -22.75 9.359 1 92 315 ASN B C 1
ATOM 7231 O O . ASN B 1 315 ? -15.32 -21.828 10.18 1 92 315 ASN B O 1
ATOM 7235 N N . GLU B 1 316 ? -15.773 -22.547 8.156 1 93.69 316 GLU B N 1
ATOM 7236 C CA . GLU B 1 316 ? -15.984 -21.203 7.605 1 93.69 316 GLU B CA 1
ATOM 7237 C C . GLU B 1 316 ? -17.156 -20.516 8.297 1 93.69 316 GLU B C 1
ATOM 7239 O O . GLU B 1 316 ? -17.031 -19.375 8.75 1 93.69 316 GLU B O 1
ATOM 7244 N N . PRO B 1 317 ? -18.297 -21.125 8.438 1 96.5 317 PRO B N 1
ATOM 7245 C CA . PRO B 1 317 ? -19.375 -20.5 9.203 1 96.5 317 PRO B CA 1
ATOM 7246 C C . PRO B 1 317 ? -18.984 -20.234 10.656 1 96.5 317 PRO B C 1
ATOM 7248 O O . PRO B 1 317 ? -19.391 -19.219 11.227 1 96.5 317 PRO B O 1
ATOM 7251 N N . HIS B 1 318 ? -18.25 -21.156 11.203 1 96 318 HIS B N 1
ATOM 7252 C CA . HIS B 1 318 ? -17.781 -20.938 12.57 1 96 318 HIS B CA 1
ATOM 7253 C C . HIS B 1 318 ? -16.984 -19.641 12.68 1 96 318 HIS B C 1
ATOM 7255 O O . HIS B 1 318 ? -17.203 -18.844 13.594 1 96 318 HIS B O 1
ATOM 7261 N N . VAL B 1 319 ? -16.094 -19.422 11.828 1 95.06 319 VAL B N 1
ATOM 7262 C CA . VAL B 1 319 ? -15.242 -18.234 11.805 1 95.06 319 VAL B CA 1
ATOM 7263 C C . VAL B 1 319 ? -16.094 -16.984 11.625 1 95.06 319 VAL B C 1
ATOM 7265 O O . VAL B 1 319 ? -15.898 -15.977 12.32 1 95.06 319 VAL B O 1
ATOM 7268 N N . TYR B 1 320 ? -17.078 -17.016 10.703 1 97.81 320 TYR B N 1
ATOM 7269 C CA . TYR B 1 320 ? -17.969 -15.883 10.492 1 97.81 320 TYR B CA 1
ATOM 7270 C C . TYR B 1 320 ? -18.734 -15.547 11.758 1 97.81 320 TYR B C 1
ATOM 7272 O O . TYR B 1 320 ? -18.891 -14.375 12.117 1 97.81 320 TYR B O 1
ATOM 7280 N N . ASN B 1 321 ? -19.25 -16.609 12.367 1 97.88 321 ASN B N 1
ATOM 7281 C CA . ASN B 1 321 ? -19.984 -16.391 13.617 1 97.88 321 ASN B CA 1
ATOM 7282 C C . ASN B 1 321 ? -19.109 -15.688 14.656 1 97.88 321 ASN B C 1
ATOM 7284 O O . ASN B 1 321 ? -19.562 -14.742 15.312 1 97.88 321 ASN B O 1
ATOM 7288 N N . ASP B 1 322 ? -17.891 -16.125 14.797 1 96.94 322 ASP B N 1
ATOM 7289 C CA . ASP B 1 322 ? -16.969 -15.531 15.75 1 96.94 322 ASP B CA 1
ATOM 7290 C C . ASP B 1 322 ? -16.625 -14.086 15.367 1 96.94 322 ASP B C 1
ATOM 7292 O O . ASP B 1 322 ? -16.5 -13.227 16.234 1 96.94 322 ASP B O 1
ATOM 7296 N N . ILE B 1 323 ? -16.438 -13.812 14.062 1 97.88 323 ILE B N 1
ATOM 7297 C CA . ILE B 1 323 ? -16.156 -12.469 13.57 1 97.88 323 ILE B CA 1
ATOM 7298 C C . ILE B 1 323 ? -17.297 -11.523 13.953 1 97.88 323 ILE B C 1
ATOM 7300 O O . ILE B 1 323 ? -17.062 -10.453 14.516 1 97.88 323 ILE B O 1
ATOM 7304 N N . PHE B 1 324 ? -18.5 -11.914 13.688 1 98.25 324 PHE B N 1
ATOM 7305 C CA . PHE B 1 324 ? -19.672 -11.07 13.945 1 98.25 324 PHE B CA 1
ATOM 7306 C C . PHE B 1 324 ? -19.859 -10.844 15.438 1 98.25 324 PHE B C 1
ATOM 7308 O O . PHE B 1 324 ? -20.234 -9.75 15.859 1 98.25 324 PHE B O 1
ATOM 7315 N N . ALA B 1 325 ? -19.594 -11.891 16.203 1 96.81 325 ALA B N 1
ATOM 7316 C CA . ALA B 1 325 ? -19.625 -11.719 17.656 1 96.81 325 ALA B CA 1
ATOM 7317 C C . ALA B 1 325 ? -18.578 -10.711 18.125 1 96.81 325 ALA B C 1
ATOM 7319 O O . ALA B 1 325 ? -18.875 -9.836 18.938 1 96.81 325 ALA B O 1
ATOM 7320 N N . ALA B 1 326 ? -17.422 -10.812 17.609 1 95.81 326 ALA B N 1
ATOM 7321 C CA . ALA B 1 326 ? -16.297 -9.977 18.031 1 95.81 326 ALA B CA 1
ATOM 7322 C C . ALA B 1 326 ? -16.547 -8.508 17.672 1 95.81 326 ALA B C 1
ATOM 7324 O O . ALA B 1 326 ? -16.188 -7.617 18.453 1 95.81 326 ALA B O 1
ATOM 7325 N N . ILE B 1 327 ? -17.141 -8.289 16.5 1 95.5 327 ILE B N 1
ATOM 7326 C CA . ILE B 1 327 ? -17.328 -6.898 16.094 1 95.5 327 ILE B CA 1
ATOM 7327 C C . ILE B 1 327 ? -18.719 -6.414 16.516 1 95.5 327 ILE B C 1
ATOM 7329 O O . ILE B 1 327 ? -19.203 -5.402 16.016 1 95.5 327 ILE B O 1
ATOM 7333 N N . GLN B 1 328 ? -19.391 -7.188 17.359 1 93.19 328 GLN B N 1
ATOM 7334 C CA . GLN B 1 328 ? -20.578 -6.797 18.109 1 93.19 328 GLN B CA 1
ATOM 7335 C C . GLN B 1 328 ? -21.781 -6.625 17.188 1 93.19 328 GLN B C 1
ATOM 7337 O O . GLN B 1 328 ? -22.5 -5.629 17.266 1 93.19 328 GLN B O 1
ATOM 7342 N N . ARG B 1 329 ? -21.922 -7.496 16.297 1 97.31 329 ARG B N 1
ATOM 7343 C CA . ARG B 1 329 ? -23.203 -7.543 15.602 1 97.31 329 ARG B CA 1
ATOM 7344 C C . ARG B 1 329 ? -24.344 -7.828 16.578 1 97.31 329 ARG B C 1
ATOM 7346 O O . ARG B 1 329 ? -24.172 -8.586 17.531 1 97.31 329 ARG B O 1
ATOM 7353 N N . THR B 1 330 ? -25.484 -7.246 16.312 1 97.69 330 THR B N 1
ATOM 7354 C CA . THR B 1 330 ? -26.625 -7.418 17.219 1 97.69 330 THR B CA 1
ATOM 7355 C C . THR B 1 330 ? -27.141 -8.852 17.156 1 97.69 330 THR B C 1
ATOM 7357 O O . THR B 1 330 ? -27.453 -9.367 16.062 1 97.69 330 THR B O 1
ATOM 7360 N N . PRO B 1 331 ? -27.266 -9.484 18.328 1 95.81 331 PRO B N 1
ATOM 7361 C CA . PRO B 1 331 ? -27.844 -10.828 18.328 1 95.81 331 PRO B CA 1
ATOM 7362 C C . PRO B 1 331 ? -29.25 -10.859 17.719 1 95.81 331 PRO B C 1
ATOM 7364 O O . PRO B 1 331 ? -30.047 -9.945 17.953 1 95.81 331 PRO B O 1
ATOM 7367 N N . GLY B 1 332 ? -29.484 -11.867 16.984 1 94.31 332 GLY B N 1
ATOM 7368 C CA . GLY B 1 332 ? -30.766 -11.984 16.312 1 94.31 332 GLY B CA 1
ATOM 7369 C C . GLY B 1 332 ? -30.766 -11.438 14.906 1 94.31 332 GLY B C 1
ATOM 7370 O O . GLY B 1 332 ? -31.656 -11.75 14.109 1 94.31 332 GLY B O 1
ATOM 7371 N N . ASN B 1 333 ? -29.766 -10.617 14.633 1 96.06 333 ASN B N 1
ATOM 7372 C CA . ASN B 1 333 ? -29.625 -10.078 13.281 1 96.06 333 ASN B CA 1
ATOM 7373 C C . ASN B 1 333 ? -28.797 -10.992 12.391 1 96.06 333 ASN B C 1
ATOM 7375 O O . ASN B 1 333 ? -27.688 -10.641 12 1 96.06 333 ASN B O 1
ATOM 7379 N N . ALA B 1 334 ? -29.359 -12.07 11.984 1 97.06 334 ALA B N 1
ATOM 7380 C CA . ALA B 1 334 ? -28.641 -13.078 11.211 1 97.06 334 ALA B CA 1
ATOM 7381 C C . ALA B 1 334 ? -28.422 -12.609 9.773 1 97.06 334 ALA B C 1
ATOM 7383 O O . ALA B 1 334 ? -29.234 -11.875 9.227 1 97.06 334 ALA B O 1
ATOM 7384 N N . VAL B 1 335 ? -27.391 -13.055 9.203 1 98.25 335 VAL B N 1
ATOM 7385 C CA . VAL B 1 335 ? -27.031 -12.672 7.84 1 98.25 335 VAL B CA 1
ATOM 7386 C C . VAL B 1 335 ? -27.203 -13.867 6.902 1 98.25 335 VAL B C 1
ATOM 7388 O O . VAL B 1 335 ? -26.734 -14.969 7.195 1 98.25 335 VAL B O 1
ATOM 7391 N N . PRO B 1 336 ? -27.891 -13.672 5.781 1 98.19 336 PRO B N 1
ATOM 7392 C CA . PRO B 1 336 ? -27.984 -14.75 4.801 1 98.19 336 PRO B CA 1
ATOM 7393 C C . PRO B 1 336 ? -26.641 -15.109 4.184 1 98.19 336 PRO B C 1
ATOM 7395 O O . PRO B 1 336 ? -25.828 -14.219 3.881 1 98.19 336 PRO B O 1
ATOM 7398 N N . VAL B 1 337 ? -26.453 -16.422 4.016 1 98.12 337 VAL B N 1
ATOM 7399 C CA . VAL B 1 337 ? -25.203 -16.953 3.479 1 98.12 337 VAL B CA 1
ATOM 7400 C C . VAL B 1 337 ? -25.438 -17.5 2.076 1 98.12 337 VAL B C 1
ATOM 7402 O O . VAL B 1 337 ? -26.375 -18.281 1.857 1 98.12 337 VAL B O 1
ATOM 7405 N N . ILE B 1 338 ? -24.594 -17.062 1.186 1 98.06 338 ILE B N 1
ATOM 7406 C CA . ILE B 1 338 ? -24.609 -17.609 -0.171 1 98.06 338 ILE B CA 1
ATOM 7407 C C . ILE B 1 338 ? -23.438 -18.578 -0.357 1 98.06 338 ILE B C 1
ATOM 7409 O O . ILE B 1 338 ? -22.297 -18.25 -0.034 1 98.06 338 ILE B O 1
ATOM 7413 N N . ALA B 1 339 ? -23.703 -19.75 -0.845 1 97 339 ALA B N 1
ATOM 7414 C CA . ALA B 1 339 ? -22.703 -20.703 -1.345 1 97 339 ALA B CA 1
ATOM 7415 C C . ALA B 1 339 ? -22.891 -20.953 -2.84 1 97 339 ALA B C 1
ATOM 7417 O O . ALA B 1 339 ? -23.531 -21.922 -3.238 1 97 339 ALA B O 1
ATOM 7418 N N . GLN B 1 340 ? -22.234 -20.203 -3.588 1 95.44 340 GLN B N 1
ATOM 7419 C CA . GLN B 1 340 ? -22.469 -20.078 -5.023 1 95.44 340 GLN B CA 1
ATOM 7420 C C . GLN B 1 340 ? -22.109 -21.359 -5.758 1 95.44 340 GLN B C 1
ATOM 7422 O O . GLN B 1 340 ? -22.609 -21.609 -6.855 1 95.44 340 GLN B O 1
ATOM 7427 N N . LYS B 1 341 ? -21.281 -22.203 -5.211 1 95.38 341 LYS B N 1
ATOM 7428 C CA . LYS B 1 341 ? -20.703 -23.344 -5.914 1 95.38 341 LYS B CA 1
ATOM 7429 C C . LYS B 1 341 ? -21.75 -24.438 -6.117 1 95.38 341 LYS B C 1
ATOM 7431 O O . LYS B 1 341 ? -21.547 -25.359 -6.918 1 95.38 341 LYS B O 1
ATOM 7436 N N . ASN B 1 342 ? -22.891 -24.359 -5.406 1 93.81 342 ASN B N 1
ATOM 7437 C CA . ASN B 1 342 ? -23.984 -25.281 -5.723 1 93.81 342 ASN B CA 1
ATOM 7438 C C . ASN B 1 342 ? -24.438 -25.125 -7.168 1 93.81 342 ASN B C 1
ATOM 7440 O O . ASN B 1 342 ? -24.922 -26.078 -7.777 1 93.81 342 ASN B O 1
ATOM 7444 N N . LEU B 1 343 ? -24.297 -23.906 -7.676 1 93 343 LEU B N 1
ATOM 7445 C CA . LEU B 1 343 ? -24.75 -23.562 -9.023 1 93 343 LEU B CA 1
ATOM 7446 C C . LEU B 1 343 ? -23.594 -23.641 -10.016 1 93 343 LEU B C 1
ATOM 7448 O O . LEU B 1 343 ? -23.75 -24.172 -11.117 1 93 343 LEU B O 1
ATOM 7452 N N . THR B 1 344 ? -22.469 -23.172 -9.656 1 92.94 344 THR B N 1
ATOM 7453 C CA . THR B 1 344 ? -21.406 -22.922 -10.617 1 92.94 344 THR B CA 1
ATOM 7454 C C . THR B 1 344 ? -20.391 -24.062 -10.609 1 92.94 344 THR B C 1
ATOM 7456 O O . THR B 1 344 ? -19.578 -24.172 -11.516 1 92.94 344 THR B O 1
ATOM 7459 N N . GLY B 1 345 ? -20.422 -24.891 -9.594 1 93.69 345 GLY B N 1
ATOM 7460 C CA . GLY B 1 345 ? -19.25 -25.703 -9.336 1 93.69 345 GLY B CA 1
ATOM 7461 C C . GLY B 1 345 ? -18.062 -24.906 -8.828 1 93.69 345 GLY B C 1
ATOM 7462 O O . GLY B 1 345 ? -18.188 -23.703 -8.57 1 93.69 345 GLY B O 1
ATOM 7463 N N . HIS B 1 346 ? -16.984 -25.562 -8.578 1 94.19 346 HIS B N 1
ATOM 7464 C CA . HIS B 1 346 ? -15.781 -24.922 -8.055 1 94.19 346 HIS B CA 1
ATOM 7465 C C . HIS B 1 346 ? -14.781 -24.641 -9.164 1 94.19 346 HIS B C 1
ATOM 7467 O O . HIS B 1 346 ? -14.125 -25.562 -9.664 1 94.19 346 HIS B O 1
ATOM 7473 N N . PRO B 1 347 ? -14.602 -23.359 -9.484 1 93.81 347 PRO B N 1
ATOM 7474 C CA . PRO B 1 347 ? -13.711 -23.016 -10.586 1 93.81 347 PRO B CA 1
ATOM 7475 C C . PRO B 1 347 ? -12.266 -22.797 -10.141 1 93.81 347 PRO B C 1
ATOM 7477 O O . PRO B 1 347 ? -11.453 -22.266 -10.891 1 93.81 347 PRO B O 1
ATOM 7480 N N . LYS B 1 348 ? -11.953 -23.125 -8.969 1 92.31 348 LYS B N 1
ATOM 7481 C CA . LYS B 1 348 ? -10.602 -23.078 -8.406 1 92.31 348 LYS B CA 1
ATOM 7482 C C . LYS B 1 348 ? -10.047 -21.656 -8.383 1 92.31 348 LYS B C 1
ATOM 7484 O O . LYS B 1 348 ? -10.609 -20.781 -7.723 1 92.31 348 LYS B O 1
ATOM 7489 N N . GLY B 1 349 ? -9.148 -21.297 -9.227 1 93.25 349 GLY B N 1
ATOM 7490 C CA . GLY B 1 349 ? -8.5 -20 -9.172 1 93.25 349 GLY B CA 1
ATOM 7491 C C . GLY B 1 349 ? -9.461 -18.844 -9.367 1 93.25 349 GLY B C 1
ATOM 7492 O O . GLY B 1 349 ? -9.234 -17.75 -8.859 1 93.25 349 GLY B O 1
ATOM 7493 N N . ALA B 1 350 ? -10.578 -19.016 -10.031 1 96.19 350 ALA B N 1
ATOM 7494 C CA . ALA B 1 350 ? -11.531 -17.969 -10.359 1 96.19 350 ALA B CA 1
ATOM 7495 C C . ALA B 1 350 ? -12.617 -17.859 -9.297 1 96.19 350 ALA B C 1
ATOM 7497 O O . ALA B 1 350 ? -13.492 -16.984 -9.375 1 96.19 350 ALA B O 1
ATOM 7498 N N . ALA B 1 351 ? -12.586 -18.641 -8.289 1 96.69 351 ALA B N 1
ATOM 7499 C CA . ALA B 1 351 ? -13.688 -18.797 -7.344 1 96.69 351 ALA B CA 1
ATOM 7500 C C . ALA B 1 351 ? -14.07 -17.453 -6.719 1 96.69 351 ALA B C 1
ATOM 7502 O O . ALA B 1 351 ? -15.227 -17.031 -6.789 1 96.69 351 ALA B O 1
ATOM 7503 N N . ALA B 1 352 ? -13.109 -16.781 -6.148 1 97.94 352 ALA B N 1
ATOM 7504 C CA . ALA B 1 352 ? -13.398 -15.531 -5.457 1 97.94 352 ALA B CA 1
ATOM 7505 C C . ALA B 1 352 ? -13.867 -14.461 -6.434 1 97.94 352 ALA B C 1
ATOM 7507 O O . ALA B 1 352 ? -14.633 -13.57 -6.066 1 97.94 352 ALA B O 1
ATOM 7508 N N . ALA B 1 353 ? -13.375 -14.523 -7.633 1 98.12 353 ALA B N 1
ATOM 7509 C CA . ALA B 1 353 ? -13.836 -13.57 -8.641 1 98.12 353 ALA B CA 1
ATOM 7510 C C . ALA B 1 353 ? -15.32 -13.75 -8.93 1 98.12 353 ALA B C 1
ATOM 7512 O O . ALA B 1 353 ? -16.062 -12.766 -9.07 1 98.12 353 ALA B O 1
ATOM 7513 N N . TRP B 1 354 ? -15.758 -14.992 -9.086 1 98 354 TRP B N 1
ATOM 7514 C CA . TRP B 1 354 ? -17.172 -15.281 -9.312 1 98 354 TRP B CA 1
ATOM 7515 C C . TRP B 1 354 ? -18.016 -14.883 -8.102 1 98 354 TRP B C 1
ATOM 7517 O O . TRP B 1 354 ? -19.109 -14.336 -8.242 1 98 354 TRP B O 1
ATOM 7527 N N . MET B 1 355 ? -17.484 -15.164 -6.957 1 98.44 355 MET B N 1
ATOM 7528 C CA . MET B 1 355 ? -18.172 -14.789 -5.727 1 98.44 355 MET B CA 1
ATOM 7529 C C . MET B 1 355 ? -18.344 -13.273 -5.641 1 98.44 355 MET B C 1
ATOM 7531 O O . MET B 1 355 ? -19.422 -12.789 -5.254 1 98.44 355 MET B O 1
ATOM 7535 N N . LEU B 1 356 ? -17.297 -12.555 -5.961 1 98.5 356 LEU B N 1
ATOM 7536 C CA . LEU B 1 356 ? -17.359 -11.102 -5.941 1 98.5 356 LEU B CA 1
ATOM 7537 C C . LEU B 1 356 ? -18.422 -10.586 -6.914 1 98.5 356 LEU B C 1
ATOM 7539 O O . LEU B 1 356 ? -19.156 -9.656 -6.594 1 98.5 356 LEU B O 1
ATOM 7543 N N . LEU B 1 357 ? -18.469 -11.164 -8.078 1 97.56 357 LEU B N 1
ATOM 7544 C CA . LEU B 1 357 ? -19.5 -10.805 -9.039 1 97.56 357 LEU B CA 1
ATOM 7545 C C . LEU B 1 357 ? -20.891 -11.031 -8.461 1 97.56 357 LEU B C 1
ATOM 7547 O O . LEU B 1 357 ? -21.781 -10.188 -8.602 1 97.56 357 LEU B O 1
ATOM 7551 N N . GLY B 1 358 ? -21.062 -12.195 -7.871 1 97.56 358 GLY B N 1
ATOM 7552 C CA . GLY B 1 358 ? -22.328 -12.484 -7.227 1 97.56 358 GLY B CA 1
ATOM 7553 C C . GLY B 1 358 ? -22.703 -11.477 -6.152 1 97.56 358 GLY B C 1
ATOM 7554 O O . GLY B 1 358 ? -23.844 -11.055 -6.062 1 97.56 358 GLY B O 1
ATOM 7555 N N . LEU B 1 359 ? -21.75 -11.102 -5.348 1 98.06 359 LEU B N 1
ATOM 7556 C CA . LEU B 1 359 ? -22 -10.117 -4.297 1 98.06 359 LEU B CA 1
ATOM 7557 C C . LEU B 1 359 ? -22.422 -8.773 -4.898 1 98.06 359 LEU B C 1
ATOM 7559 O O . LEU B 1 359 ? -23.297 -8.102 -4.367 1 98.06 359 LEU B O 1
ATOM 7563 N N . CYS B 1 360 ? -21.703 -8.391 -5.949 1 97.81 360 CYS B N 1
ATOM 7564 C CA . CYS B 1 360 ? -22.062 -7.141 -6.617 1 97.81 360 CYS B CA 1
ATOM 7565 C C . CYS B 1 360 ? -23.5 -7.184 -7.117 1 97.81 360 CYS B C 1
ATOM 7567 O O . CYS B 1 360 ? -24.234 -6.203 -6.98 1 97.81 360 CYS B O 1
ATOM 7569 N N . GLN B 1 361 ? -23.875 -8.297 -7.668 1 97.5 361 GLN B N 1
ATOM 7570 C CA . GLN B 1 361 ? -25.25 -8.453 -8.133 1 97.5 361 GLN B CA 1
ATOM 7571 C C . GLN B 1 361 ? -26.234 -8.359 -6.973 1 97.5 361 GLN B C 1
ATOM 7573 O O . GLN B 1 361 ? -27.297 -7.727 -7.098 1 97.5 361 GLN B O 1
ATOM 7578 N N . CYS B 1 362 ? -25.891 -8.938 -5.879 1 98.19 362 CYS B N 1
ATOM 7579 C CA . CYS B 1 362 ? -26.75 -8.898 -4.695 1 98.19 362 CYS B CA 1
ATOM 7580 C C . CYS B 1 362 ? -26.922 -7.465 -4.199 1 98.19 362 CYS B C 1
ATOM 7582 O O . CYS B 1 362 ? -28.047 -7.02 -3.967 1 98.19 362 CYS B O 1
ATOM 7584 N N . ILE B 1 363 ? -25.844 -6.766 -4.059 1 97.75 363 ILE B N 1
ATOM 7585 C CA . ILE B 1 363 ? -25.875 -5.426 -3.477 1 97.75 363 ILE B CA 1
ATOM 7586 C C . ILE B 1 363 ? -26.625 -4.477 -4.406 1 97.75 363 ILE B C 1
ATOM 7588 O O . ILE B 1 363 ? -27.328 -3.572 -3.945 1 97.75 363 ILE B O 1
ATOM 7592 N N . ASN B 1 364 ? -26.516 -4.695 -5.711 1 97.31 364 ASN B N 1
ATOM 7593 C CA . ASN B 1 364 ? -27.141 -3.781 -6.668 1 97.31 364 ASN B CA 1
ATOM 7594 C C . ASN B 1 364 ? -28.609 -4.117 -6.902 1 97.31 364 ASN B C 1
ATOM 7596 O O . ASN B 1 364 ? -29.406 -3.23 -7.184 1 97.31 364 ASN B O 1
ATOM 7600 N N . SER B 1 365 ? -29.016 -5.395 -6.711 1 97.5 365 SER B N 1
ATOM 7601 C CA . SER B 1 365 ? -30.406 -5.801 -6.973 1 97.5 365 SER B CA 1
ATOM 7602 C C . SER B 1 365 ? -31.219 -5.84 -5.688 1 97.5 365 SER B C 1
ATOM 7604 O O . SER B 1 365 ? -32.438 -5.77 -5.727 1 97.5 365 SER B O 1
ATOM 7606 N N . GLY B 1 366 ? -30.516 -6.105 -4.598 1 97.88 366 GLY B N 1
ATOM 7607 C CA . GLY B 1 366 ? -31.219 -6.301 -3.338 1 97.88 366 GLY B CA 1
ATOM 7608 C C . GLY B 1 366 ? -31.781 -7.703 -3.178 1 97.88 366 GLY B C 1
ATOM 7609 O O . GLY B 1 366 ? -32.656 -7.938 -2.334 1 97.88 366 GLY B O 1
ATOM 7610 N N . VAL B 1 367 ? -31.328 -8.633 -3.951 1 98.31 367 VAL B N 1
ATOM 7611 C CA . VAL B 1 367 ? -31.812 -10.008 -3.914 1 98.31 367 VAL B CA 1
ATOM 7612 C C . VAL B 1 367 ? -30.688 -10.945 -3.479 1 98.31 367 VAL B C 1
ATOM 7614 O O . VAL B 1 367 ? -29.578 -10.891 -4.02 1 98.31 367 VAL B O 1
ATOM 7617 N N . VAL B 1 368 ? -30.938 -11.758 -2.521 1 98.31 368 VAL B N 1
ATOM 7618 C CA . VAL B 1 368 ? -30.031 -12.82 -2.104 1 98.31 368 VAL B CA 1
ATOM 7619 C C . VAL B 1 368 ? -30.5 -14.156 -2.68 1 98.31 368 VAL B C 1
ATOM 7621 O O . VAL B 1 368 ? -31.578 -14.648 -2.336 1 98.31 368 VAL B O 1
ATOM 7624 N N . PRO B 1 369 ? -29.734 -14.703 -3.533 1 97.25 369 PRO B N 1
ATOM 7625 C CA . PRO B 1 369 ? -30.156 -15.984 -4.109 1 97.25 369 PRO B CA 1
ATOM 7626 C C . PRO B 1 369 ? -30.188 -17.109 -3.086 1 97.25 369 PRO B C 1
ATOM 7628 O O . PRO B 1 369 ? -29.391 -17.109 -2.141 1 97.25 369 PRO B O 1
ATOM 7631 N N . GLY B 1 370 ? -31.078 -18.047 -3.281 1 95.38 370 GLY B N 1
ATOM 7632 C CA . GLY B 1 370 ? -31.109 -19.234 -2.447 1 95.38 370 GLY B CA 1
ATOM 7633 C C . GLY B 1 370 ? -30.062 -20.266 -2.844 1 95.38 370 GLY B C 1
ATOM 7634 O O . GLY B 1 370 ? -29.672 -20.328 -4.012 1 95.38 370 GLY B O 1
ATOM 7635 N N . ASN B 1 371 ? -29.656 -21.031 -1.791 1 95.44 371 ASN B N 1
ATOM 7636 C CA . ASN B 1 371 ? -28.812 -22.172 -2.051 1 95.44 371 ASN B CA 1
ATOM 7637 C C . ASN B 1 371 ? -29.625 -23.406 -2.453 1 95.44 371 ASN B C 1
ATOM 7639 O O . ASN B 1 371 ? -30.047 -24.172 -1.596 1 95.44 371 ASN B O 1
ATOM 7643 N N . ARG B 1 372 ? -29.875 -23.688 -3.617 1 88.88 372 ARG B N 1
ATOM 7644 C CA . ARG B 1 372 ? -30.859 -24.641 -4.117 1 88.88 372 ARG B CA 1
ATOM 7645 C C . ARG B 1 372 ? -30.547 -26.047 -3.645 1 88.88 372 ARG B C 1
ATOM 7647 O O . ARG B 1 372 ? -31.453 -26.875 -3.461 1 88.88 372 ARG B O 1
ATOM 7654 N N . ASN B 1 373 ? -29.391 -26.562 -3.615 1 88.88 373 ASN B N 1
ATOM 7655 C CA . ASN B 1 373 ? -29.062 -27.922 -3.189 1 88.88 373 ASN B CA 1
ATOM 7656 C C . ASN B 1 373 ? -29.047 -28.047 -1.668 1 88.88 373 ASN B C 1
ATOM 7658 O O . ASN B 1 373 ? -28.781 -29.125 -1.129 1 88.88 373 ASN B O 1
ATOM 7662 N N . ALA B 1 374 ? -29.406 -26.953 -1.011 1 89.75 374 ALA B N 1
ATOM 7663 C CA . ALA B 1 374 ? -29.375 -26.938 0.449 1 89.75 374 ALA B CA 1
ATOM 7664 C C . ALA B 1 374 ? -30.703 -27.406 1.029 1 89.75 374 ALA B C 1
ATOM 7666 O O . ALA B 1 374 ? -31.359 -26.688 1.792 1 89.75 374 ALA B O 1
ATOM 7667 N N . ASP B 1 375 ? -31.094 -28.594 0.824 1 86.19 375 ASP B N 1
ATOM 7668 C CA . ASP B 1 375 ? -32.375 -29.141 1.257 1 86.19 375 ASP B CA 1
ATOM 7669 C C . ASP B 1 375 ? -32.281 -29.734 2.664 1 86.19 375 ASP B C 1
ATOM 7671 O O . ASP B 1 375 ? -33.281 -29.984 3.311 1 86.19 375 ASP B O 1
ATOM 7675 N N . ASN B 1 376 ? -31.141 -29.922 3.178 1 90.88 376 ASN B N 1
ATOM 7676 C CA . ASN B 1 376 ? -30.906 -30.422 4.527 1 90.88 376 ASN B CA 1
ATOM 7677 C C . ASN B 1 376 ? -29.656 -29.781 5.141 1 90.88 376 ASN B C 1
ATOM 7679 O O . ASN B 1 376 ? -28.609 -30.438 5.258 1 90.88 376 ASN B O 1
ATOM 7683 N N . ILE B 1 377 ? -29.828 -28.703 5.695 1 94.44 377 ILE B N 1
ATOM 7684 C CA . ILE B 1 377 ? -28.703 -28 6.281 1 94.44 377 ILE B CA 1
ATOM 7685 C C . ILE B 1 377 ? -28.109 -28.812 7.434 1 94.44 377 ILE B C 1
ATOM 7687 O O . ILE B 1 377 ? -28.859 -29.375 8.242 1 94.44 377 ILE B O 1
ATOM 7691 N N . ASP B 1 378 ? -26.828 -28.891 7.473 1 96.25 378 ASP B N 1
ATOM 7692 C CA . ASP B 1 378 ? -26.125 -29.609 8.547 1 96.25 378 ASP B CA 1
ATOM 7693 C C . ASP B 1 378 ? -26.578 -29.109 9.914 1 96.25 378 ASP B C 1
ATOM 7695 O O . ASP B 1 378 ? -26.438 -27.922 10.211 1 96.25 378 ASP B O 1
ATOM 7699 N N . PRO B 1 379 ? -26.984 -29.953 10.789 1 95.75 379 PRO B N 1
ATOM 7700 C CA . PRO B 1 379 ? -27.453 -29.547 12.109 1 95.75 379 PRO B CA 1
ATOM 7701 C C . PRO B 1 379 ? -26.359 -28.859 12.938 1 95.75 379 PRO B C 1
ATOM 7703 O O . PRO B 1 379 ? -26.656 -28.031 13.789 1 95.75 379 PRO B O 1
ATOM 7706 N N . ALA B 1 380 ? -25.141 -29.156 12.648 1 95.75 380 ALA B N 1
ATOM 7707 C CA . ALA B 1 380 ? -24.031 -28.547 13.375 1 95.75 380 ALA B CA 1
ATOM 7708 C C . ALA B 1 380 ? -23.984 -27.031 13.141 1 95.75 380 ALA B C 1
ATOM 7710 O O . ALA B 1 380 ? -23.453 -26.281 13.969 1 95.75 380 ALA B O 1
ATOM 7711 N N . LEU B 1 381 ? -24.531 -26.609 12.086 1 96.56 381 LEU B N 1
ATOM 7712 C CA . LEU B 1 381 ? -24.469 -25.203 11.719 1 96.56 381 LEU B CA 1
ATOM 7713 C C . LEU B 1 381 ? -25.516 -24.391 12.492 1 96.56 381 LEU B C 1
ATOM 7715 O O . LEU B 1 381 ? -25.469 -23.172 12.508 1 96.56 381 LEU B O 1
ATOM 7719 N N . ARG B 1 382 ? -26.406 -25.031 13.188 1 94.44 382 ARG B N 1
ATOM 7720 C CA . ARG B 1 382 ? -27.438 -24.375 13.977 1 94.44 382 ARG B CA 1
ATOM 7721 C C . ARG B 1 382 ? -26.812 -23.578 15.125 1 94.44 382 ARG B C 1
ATOM 7723 O O . ARG B 1 382 ? -27.422 -22.625 15.625 1 94.44 382 ARG B O 1
ATOM 7730 N N . GLU B 1 383 ? -25.656 -23.969 15.461 1 95.06 383 GLU B N 1
ATOM 7731 C CA . GLU B 1 383 ? -24.969 -23.312 16.578 1 95.06 383 GLU B CA 1
ATOM 7732 C C . GLU B 1 383 ? -24.531 -21.906 16.188 1 95.06 383 GLU B C 1
ATOM 7734 O O . GLU B 1 383 ? -24.219 -21.094 17.062 1 95.06 383 GLU B O 1
ATOM 7739 N N . PHE B 1 384 ? -24.453 -21.641 14.984 1 97.38 384 PHE B N 1
ATOM 7740 C CA . PHE B 1 384 ? -23.969 -20.344 14.531 1 97.38 384 PHE B CA 1
ATOM 7741 C C . PHE B 1 384 ? -25.125 -19.375 14.312 1 97.38 384 PHE B C 1
ATOM 7743 O O . PHE B 1 384 ? -25.609 -19.219 13.188 1 97.38 384 PHE B O 1
ATOM 7750 N N . GLU B 1 385 ? -25.453 -18.625 15.312 1 96.69 385 GLU B N 1
ATOM 7751 C CA . GLU B 1 385 ? -26.703 -17.891 15.422 1 96.69 385 GLU B CA 1
ATOM 7752 C C . GLU B 1 385 ? -26.703 -16.656 14.539 1 96.69 385 GLU B C 1
ATOM 7754 O O . GLU B 1 385 ? -27.766 -16.094 14.25 1 96.69 385 GLU B O 1
ATOM 7759 N N . TYR B 1 386 ? -25.547 -16.203 14.086 1 98.19 386 TYR B N 1
ATOM 7760 C CA . TYR B 1 386 ? -25.484 -14.992 13.266 1 98.19 386 TYR B CA 1
ATOM 7761 C C . TYR B 1 386 ? -25.672 -15.32 11.789 1 98.19 386 TYR B C 1
ATOM 7763 O O . TYR B 1 386 ? -25.578 -14.438 10.938 1 98.19 386 TYR B O 1
ATOM 7771 N N . LEU B 1 387 ? -25.922 -16.578 11.453 1 98.12 387 LEU B N 1
ATOM 7772 C CA . LEU B 1 387 ? -25.953 -16.984 10.055 1 98.12 387 LEU B CA 1
ATOM 7773 C C . LEU B 1 387 ? -27.266 -17.688 9.727 1 98.12 387 LEU B C 1
ATOM 7775 O O . LEU B 1 387 ? -27.844 -18.359 10.578 1 98.12 387 LEU B O 1
ATOM 7779 N N . VAL B 1 388 ? -27.719 -17.5 8.562 1 96.69 388 VAL B N 1
ATOM 7780 C CA . VAL B 1 388 ? -28.859 -18.25 8.023 1 96.69 388 VAL B CA 1
ATOM 7781 C C . VAL B 1 388 ? -28.547 -18.734 6.613 1 96.69 388 VAL B C 1
ATOM 7783 O O . VAL B 1 388 ? -27.891 -18.016 5.836 1 96.69 388 VAL B O 1
ATOM 7786 N N . PHE B 1 389 ? -28.953 -19.922 6.266 1 96.62 389 PHE B N 1
ATOM 7787 C CA . PHE B 1 389 ? -28.672 -20.562 4.98 1 96.62 389 PHE B CA 1
ATOM 7788 C C . PHE B 1 389 ? -29.969 -20.75 4.184 1 96.62 389 PHE B C 1
ATOM 7790 O O . PHE B 1 389 ? -30.547 -21.844 4.191 1 96.62 389 PHE B O 1
ATOM 7797 N N . PRO B 1 390 ? -30.328 -19.766 3.387 1 95 390 PRO B N 1
ATOM 7798 C CA . PRO B 1 390 ? -31.609 -19.859 2.682 1 95 390 PRO B CA 1
ATOM 7799 C C . PRO B 1 390 ? -31.562 -20.828 1.496 1 95 390 PRO B C 1
ATOM 7801 O O . PRO B 1 390 ? -30.562 -20.859 0.77 1 95 390 PRO B O 1
ATOM 7804 N N . SER B 1 391 ? -32.625 -21.516 1.282 1 92.88 391 SER B N 1
ATOM 7805 C CA . SER B 1 391 ? -32.75 -22.391 0.119 1 92.88 391 SER B CA 1
ATOM 7806 C C . SER B 1 391 ? -33.5 -21.688 -1.019 1 92.88 391 SER B C 1
ATOM 7808 O O . SER B 1 391 ? -33.406 -22.109 -2.17 1 92.88 391 SER B O 1
ATOM 7810 N N . ARG B 1 392 ? -34.188 -20.625 -0.651 1 94.44 392 ARG B N 1
ATOM 7811 C CA . ARG B 1 392 ? -34.906 -19.812 -1.634 1 94.44 392 ARG B CA 1
ATOM 7812 C C . ARG B 1 392 ? -34.406 -18.375 -1.625 1 94.44 392 ARG B C 1
ATOM 7814 O O . ARG B 1 392 ? -33.781 -17.922 -0.647 1 94.44 392 ARG B O 1
ATOM 7821 N N . SER B 1 393 ? -34.688 -17.766 -2.74 1 96.62 393 SER B N 1
ATOM 7822 C CA . SER B 1 393 ? -34.25 -16.375 -2.867 1 96.62 393 SER B CA 1
ATOM 7823 C C . SER B 1 393 ? -34.938 -15.477 -1.86 1 96.62 393 SER B C 1
ATOM 7825 O O . SER B 1 393 ? -36.125 -15.656 -1.576 1 96.62 393 SER B O 1
ATOM 7827 N N . ILE B 1 394 ? -34.219 -14.531 -1.334 1 97.25 394 ILE B N 1
ATOM 7828 C CA . ILE B 1 394 ? -34.781 -13.516 -0.435 1 97.25 394 ILE B CA 1
ATOM 7829 C C . ILE B 1 394 ? -34.719 -12.148 -1.12 1 97.25 394 ILE B C 1
ATOM 7831 O O . ILE B 1 394 ? -33.688 -11.711 -1.596 1 97.25 394 ILE B O 1
ATOM 7835 N N . HIS B 1 395 ? -35.812 -11.484 -1.234 1 97.38 395 HIS B N 1
ATOM 7836 C CA . HIS B 1 395 ? -35.906 -10.117 -1.726 1 97.38 395 HIS B CA 1
ATOM 7837 C C . HIS B 1 395 ? -35.844 -9.117 -0.577 1 97.38 395 HIS B C 1
ATOM 7839 O O . HIS B 1 395 ? -36.688 -9.141 0.319 1 97.38 395 HIS B O 1
ATOM 7845 N N . THR B 1 396 ? -34.844 -8.266 -0.658 1 96.5 396 THR B N 1
ATOM 7846 C CA . THR B 1 396 ? -34.656 -7.312 0.43 1 96.5 396 THR B CA 1
ATOM 7847 C C . THR B 1 396 ? -35 -5.895 -0.027 1 96.5 396 THR B C 1
ATOM 7849 O O . THR B 1 396 ? -35.344 -5.676 -1.193 1 96.5 396 THR B O 1
ATOM 7852 N N . ASP B 1 397 ? -35.031 -4.895 0.951 1 94.44 397 ASP B N 1
ATOM 7853 C CA . ASP B 1 397 ? -35.219 -3.482 0.637 1 94.44 397 ASP B CA 1
ATOM 7854 C C . ASP B 1 397 ? -33.906 -2.816 0.268 1 94.44 397 ASP B C 1
ATOM 7856 O O . ASP B 1 397 ? -33.812 -1.589 0.189 1 94.44 397 ASP B O 1
ATOM 7860 N N . GLY B 1 398 ? -32.969 -3.607 0.065 1 96.75 398 GLY B N 1
ATOM 7861 C CA . GLY B 1 398 ? -31.625 -3.109 -0.269 1 96.75 398 GLY B CA 1
ATOM 7862 C C . GLY B 1 398 ? -30.531 -3.713 0.588 1 96.75 398 GLY B C 1
ATOM 7863 O O . GLY B 1 398 ? -30.75 -4.031 1.758 1 96.75 398 GLY B O 1
ATOM 7864 N N . ILE B 1 399 ? -29.422 -3.879 0.05 1 98.31 399 ILE B N 1
ATOM 7865 C CA . ILE B 1 399 ? -28.234 -4.406 0.729 1 98.31 399 ILE B CA 1
ATOM 7866 C C . ILE B 1 399 ? -27.109 -3.377 0.689 1 98.31 399 ILE B C 1
ATOM 7868 O O . ILE B 1 399 ? -26.734 -2.906 -0.385 1 98.31 399 ILE B O 1
ATOM 7872 N N . LYS B 1 400 ? -26.562 -3.027 1.833 1 98.56 400 LYS B N 1
ATOM 7873 C CA . LYS B 1 400 ? -25.547 -1.983 1.933 1 98.56 400 LYS B CA 1
ATOM 7874 C C . LYS B 1 400 ? -24.141 -2.551 1.691 1 98.56 400 LYS B C 1
ATOM 7876 O O . LYS B 1 400 ? -23.344 -1.941 0.99 1 98.56 400 LYS B O 1
ATOM 7881 N N . ALA B 1 401 ? -23.922 -3.727 2.242 1 98.75 401 ALA B N 1
ATOM 7882 C CA . ALA B 1 401 ? -22.578 -4.297 2.213 1 98.75 401 ALA B CA 1
ATOM 7883 C C . ALA B 1 401 ? -22.625 -5.82 2.115 1 98.75 401 ALA B C 1
ATOM 7885 O O . ALA B 1 401 ? -23.578 -6.449 2.602 1 98.75 401 ALA B O 1
ATOM 7886 N N . GLY B 1 402 ? -21.672 -6.359 1.446 1 98.81 402 GLY B N 1
ATOM 7887 C CA . GLY B 1 402 ? -21.438 -7.793 1.369 1 98.81 402 GLY B CA 1
ATOM 7888 C C . GLY B 1 402 ? -20.031 -8.188 1.747 1 98.81 402 GLY B C 1
ATOM 7889 O O . GLY B 1 402 ? -19.078 -7.43 1.521 1 98.81 402 GLY B O 1
ATOM 7890 N N . LEU B 1 403 ? -19.875 -9.328 2.328 1 98.75 403 LEU B N 1
ATOM 7891 C CA . LEU B 1 403 ? -18.594 -9.859 2.766 1 98.75 403 LEU B CA 1
ATOM 7892 C C . LEU B 1 403 ? -18.344 -11.242 2.178 1 98.75 403 LEU B C 1
ATOM 7894 O O . LEU B 1 403 ? -19.266 -12.055 2.082 1 98.75 403 LEU B O 1
ATOM 7898 N N . MET B 1 404 ? -17.125 -11.5 1.773 1 98.62 404 MET B N 1
ATOM 7899 C CA . MET B 1 404 ? -16.812 -12.828 1.267 1 98.62 404 MET B CA 1
ATOM 7900 C C . MET B 1 404 ? -15.492 -13.336 1.858 1 98.62 404 MET B C 1
ATOM 7902 O O . MET B 1 404 ? -14.656 -12.547 2.287 1 98.62 404 MET B O 1
ATOM 7906 N N . THR B 1 405 ? -15.352 -14.602 1.894 1 97.25 405 THR B N 1
ATOM 7907 C CA . THR B 1 405 ? -14.109 -15.289 2.223 1 97.25 405 THR B CA 1
ATOM 7908 C C . THR B 1 405 ? -13.734 -16.297 1.129 1 97.25 405 THR B C 1
ATOM 7910 O O . THR B 1 405 ? -14.609 -16.766 0.399 1 97.25 405 THR B O 1
ATOM 7913 N N . SER B 1 406 ? -12.539 -16.5 0.945 1 96.12 406 SER B N 1
ATOM 7914 C CA . SER B 1 406 ? -11.992 -17.484 0.015 1 96.12 406 SER B CA 1
ATOM 7915 C C . SER B 1 406 ? -10.805 -18.219 0.626 1 96.12 406 SER B C 1
ATOM 7917 O O . SER B 1 406 ? -9.977 -17.609 1.308 1 96.12 406 SER B O 1
ATOM 7919 N N . PHE B 1 407 ? -10.812 -19.516 0.396 1 92.94 407 PHE B N 1
ATOM 7920 C CA . PHE B 1 407 ? -9.773 -20.375 0.962 1 92.94 407 PHE B CA 1
ATOM 7921 C C . PHE B 1 407 ? -9.18 -21.281 -0.107 1 92.94 407 PHE B C 1
ATOM 7923 O O . PHE B 1 407 ? -9.867 -21.656 -1.061 1 92.94 407 PHE B O 1
ATOM 7930 N N . GLY B 1 408 ? -7.91 -21.531 0.07 1 88.69 408 GLY B N 1
ATOM 7931 C CA . GLY B 1 408 ? -7.215 -22.422 -0.848 1 88.69 408 GLY B CA 1
ATOM 7932 C C . GLY B 1 408 ? -6.211 -23.328 -0.158 1 88.69 408 GLY B C 1
ATOM 7933 O O . GLY B 1 408 ? -5.844 -23.078 0.994 1 88.69 408 GLY B O 1
ATOM 7934 N N . PHE B 1 409 ? -5.836 -24.406 -0.938 1 82.19 409 PHE B N 1
ATOM 7935 C CA . PHE B 1 409 ? -4.781 -25.297 -0.455 1 82.19 409 PHE B CA 1
ATOM 7936 C C . PHE B 1 409 ? -3.498 -24.516 -0.197 1 82.19 409 PHE B C 1
ATOM 7938 O O . PHE B 1 409 ? -3.15 -23.609 -0.962 1 82.19 409 PHE B O 1
ATOM 7945 N N . GLY B 1 410 ? -2.795 -24.844 0.888 1 77.38 410 GLY B N 1
ATOM 7946 C CA . GLY B 1 410 ? -1.544 -24.172 1.209 1 77.38 410 GLY B CA 1
ATOM 7947 C C . GLY B 1 410 ? -1.706 -23.062 2.225 1 77.38 410 GLY B C 1
ATOM 7948 O O . GLY B 1 410 ? -0.973 -22.078 2.189 1 77.38 410 GLY B O 1
ATOM 7949 N N . GLN B 1 411 ? -2.758 -23.188 2.986 1 80.88 411 GLN B N 1
ATOM 7950 C CA . GLN B 1 411 ? -2.973 -22.297 4.121 1 80.88 411 GLN B CA 1
ATOM 7951 C C . GLN B 1 411 ? -3.285 -20.875 3.656 1 80.88 411 GLN B C 1
ATOM 7953 O O . GLN B 1 411 ? -2.768 -19.906 4.215 1 80.88 411 GLN B O 1
ATOM 7958 N N . VAL B 1 412 ? -3.941 -20.844 2.623 1 88.81 412 VAL B N 1
ATOM 7959 C CA . VAL B 1 412 ? -4.238 -19.5 2.107 1 88.81 412 VAL B CA 1
ATOM 7960 C C . VAL B 1 412 ? -5.703 -19.172 2.375 1 88.81 412 VAL B C 1
ATOM 7962 O O . VAL B 1 412 ? -6.586 -20 2.193 1 88.81 412 VAL B O 1
ATOM 7965 N N . GLY B 1 413 ? -5.973 -18.016 2.889 1 92.25 413 GLY B N 1
ATOM 7966 C CA . GLY B 1 413 ? -7.312 -17.5 3.102 1 92.25 413 GLY B CA 1
ATOM 7967 C C . GLY B 1 413 ? -7.391 -15.992 3.031 1 92.25 413 GLY B C 1
ATOM 7968 O O . GLY B 1 413 ? -6.359 -15.312 3.002 1 92.25 413 GLY B O 1
ATOM 7969 N N . GLY B 1 414 ? -8.57 -15.523 2.936 1 95.19 414 GLY B N 1
ATOM 7970 C CA . GLY B 1 414 ? -8.742 -14.078 2.908 1 95.19 414 GLY B CA 1
ATOM 7971 C C . GLY B 1 414 ? -10.195 -13.648 2.965 1 95.19 414 GLY B C 1
ATOM 7972 O O . GLY B 1 414 ? -11.094 -14.492 3.023 1 95.19 414 GLY B O 1
ATOM 7973 N N . SER B 1 415 ? -10.383 -12.344 3.064 1 97.75 415 SER B N 1
ATOM 7974 C CA . SER B 1 415 ? -11.703 -11.734 3.113 1 97.75 415 SER B CA 1
ATOM 7975 C C . SER B 1 415 ? -11.75 -10.453 2.287 1 97.75 415 SER B C 1
ATOM 7977 O O . SER B 1 415 ? -10.727 -9.805 2.072 1 97.75 415 SER B O 1
ATOM 7979 N N . ALA B 1 416 ? -12.906 -10.141 1.801 1 98.62 416 ALA B N 1
ATOM 7980 C CA . ALA B 1 416 ? -13.141 -8.883 1.105 1 98.62 416 ALA B CA 1
ATOM 7981 C C . ALA B 1 416 ? -14.523 -8.32 1.437 1 98.62 416 ALA B C 1
ATOM 7983 O O . ALA B 1 416 ? -15.5 -9.07 1.499 1 98.62 416 ALA B O 1
ATOM 7984 N N . LEU B 1 417 ? -14.578 -7.039 1.714 1 98.88 417 LEU B N 1
ATOM 7985 C CA . LEU B 1 417 ? -15.805 -6.301 1.977 1 98.88 417 LEU B CA 1
ATOM 7986 C C . LEU B 1 417 ? -16.125 -5.359 0.822 1 98.88 417 LEU B C 1
ATOM 7988 O O . LEU B 1 417 ? -15.281 -4.566 0.403 1 98.88 417 LEU B O 1
ATOM 7992 N N . VAL B 1 418 ? -17.344 -5.477 0.309 1 98.75 418 VAL B N 1
ATOM 7993 C CA . VAL B 1 418 ? -17.766 -4.578 -0.764 1 98.75 418 VAL B CA 1
ATOM 7994 C C . VAL B 1 418 ? -19.031 -3.826 -0.346 1 98.75 418 VAL B C 1
ATOM 7996 O O . VAL B 1 418 ? -19.859 -4.359 0.386 1 98.75 418 VAL B O 1
ATOM 7999 N N . LEU B 1 419 ? -19.188 -2.613 -0.813 1 98.81 419 LEU B N 1
ATOM 8000 C CA . LEU B 1 419 ? -20.328 -1.755 -0.478 1 98.81 419 LEU B CA 1
ATOM 8001 C C . LEU B 1 419 ? -21.078 -1.348 -1.734 1 98.81 419 LEU B C 1
ATOM 8003 O O . LEU B 1 419 ? -20.516 -1.337 -2.832 1 98.81 419 LEU B O 1
ATOM 8007 N N . HIS B 1 420 ? -22.297 -1.031 -1.55 1 98.69 420 HIS B N 1
ATOM 8008 C CA . HIS B 1 420 ? -23.094 -0.447 -2.627 1 98.69 420 HIS B CA 1
ATOM 8009 C C . HIS B 1 420 ? -22.484 0.865 -3.109 1 98.69 420 HIS B C 1
ATOM 8011 O O . HIS B 1 420 ? -22.062 1.691 -2.299 1 98.69 420 HIS B O 1
ATOM 8017 N N . PRO B 1 421 ? -22.406 1.112 -4.438 1 97.75 421 PRO B N 1
ATOM 8018 C CA . PRO B 1 421 ? -21.75 2.307 -4.977 1 97.75 421 PRO B CA 1
ATOM 8019 C C . PRO B 1 421 ? -22.453 3.6 -4.562 1 97.75 421 PRO B C 1
ATOM 8021 O O . PRO B 1 421 ? -21.859 4.68 -4.652 1 97.75 421 PRO B O 1
ATOM 8024 N N . ARG B 1 422 ? -23.703 3.533 -4.086 1 97.25 422 ARG B N 1
ATOM 8025 C CA . ARG B 1 422 ? -24.438 4.715 -3.666 1 97.25 422 ARG B CA 1
ATOM 8026 C C . ARG B 1 422 ? -23.688 5.48 -2.584 1 97.25 422 ARG B C 1
ATOM 8028 O O . ARG B 1 422 ? -23.844 6.699 -2.459 1 97.25 422 ARG B O 1
ATOM 8035 N N . TYR B 1 423 ? -22.875 4.809 -1.824 1 97.62 423 TYR B N 1
ATOM 8036 C CA . TYR B 1 423 ? -22.125 5.465 -0.76 1 97.62 423 TYR B CA 1
ATOM 8037 C C . TYR B 1 423 ? -21.047 6.367 -1.335 1 97.62 423 TYR B C 1
ATOM 8039 O O . TYR B 1 423 ? -20.734 7.414 -0.766 1 97.62 423 TYR B O 1
ATOM 8047 N N . LEU B 1 424 ? -20.453 5.941 -2.447 1 97.31 424 LEU B N 1
ATOM 8048 C CA . LEU B 1 424 ? -19.531 6.809 -3.168 1 97.31 424 LEU B CA 1
ATOM 8049 C C . LEU B 1 424 ? -20.266 7.992 -3.791 1 97.31 424 LEU B C 1
ATOM 8051 O O . LEU B 1 424 ? -19.812 9.133 -3.693 1 97.31 424 LEU B O 1
ATOM 8055 N N . PHE B 1 425 ? -21.406 7.73 -4.391 1 97.19 425 PHE B N 1
ATOM 8056 C CA . PHE B 1 425 ? -22.172 8.781 -5.047 1 97.19 425 PHE B CA 1
ATOM 8057 C C . PHE B 1 425 ? -22.656 9.805 -4.035 1 97.19 425 PHE B C 1
ATOM 8059 O O . PHE B 1 425 ? -22.672 11.008 -4.312 1 97.19 425 PHE B O 1
ATOM 8066 N N . ALA B 1 426 ? -23.016 9.289 -2.912 1 94.94 426 ALA B N 1
ATOM 8067 C CA . ALA B 1 426 ? -23.531 10.172 -1.865 1 94.94 426 ALA B CA 1
ATOM 8068 C C . ALA B 1 426 ? -22.422 11.094 -1.342 1 94.94 426 ALA B C 1
ATOM 8070 O O . ALA B 1 426 ? -22.703 12.148 -0.767 1 94.94 426 ALA B O 1
ATOM 8071 N N . ALA B 1 427 ? -21.188 10.695 -1.53 1 91.75 427 ALA B N 1
ATOM 8072 C CA . ALA B 1 427 ? -20.047 11.477 -1.054 1 91.75 427 ALA B CA 1
ATOM 8073 C C . ALA B 1 427 ? -19.688 12.578 -2.047 1 91.75 427 ALA B C 1
ATOM 8075 O O . ALA B 1 427 ? -18.906 13.477 -1.726 1 91.75 427 ALA B O 1
ATOM 8076 N N . LEU B 1 428 ? -20.297 12.617 -3.223 1 90 428 LEU B N 1
ATOM 8077 C CA . LEU B 1 428 ? -20 13.602 -4.258 1 90 428 LEU B CA 1
ATOM 8078 C C . LEU B 1 428 ? -20.875 14.844 -4.094 1 90 428 LEU B C 1
ATOM 8080 O O . LEU B 1 428 ? -22.016 14.742 -3.635 1 90 428 LEU B O 1
ATOM 8084 N N . GLY B 1 429 ? -20.312 15.984 -4.52 1 82.69 429 GLY B N 1
ATOM 8085 C CA . GLY B 1 429 ? -21.156 17.156 -4.676 1 82.69 429 GLY B CA 1
ATOM 8086 C C . GLY B 1 429 ? -22.203 16.984 -5.77 1 82.69 429 GLY B C 1
ATOM 8087 O O . GLY B 1 429 ? -22.016 16.203 -6.699 1 82.69 429 GLY B O 1
ATOM 8088 N N . ALA B 1 430 ? -23.219 17.672 -5.723 1 82.5 430 ALA B N 1
ATOM 8089 C CA . ALA B 1 430 ? -24.328 17.562 -6.664 1 82.5 430 ALA B CA 1
ATOM 8090 C C . ALA B 1 430 ? -23.859 17.797 -8.094 1 82.5 430 ALA B C 1
ATOM 8092 O O . ALA B 1 430 ? -24.25 17.078 -9.016 1 82.5 430 ALA B O 1
ATOM 8093 N N . SER B 1 431 ? -23.031 18.75 -8.281 1 81.75 431 SER B N 1
ATOM 8094 C CA . SER B 1 431 ? -22.547 19.062 -9.617 1 81.75 431 SER B CA 1
ATOM 8095 C C . SER B 1 431 ? -21.625 17.969 -10.156 1 81.75 431 SER B C 1
ATOM 8097 O O . SER B 1 431 ? -21.703 17.625 -11.336 1 81.75 431 SER B O 1
ATOM 8099 N N . GLN B 1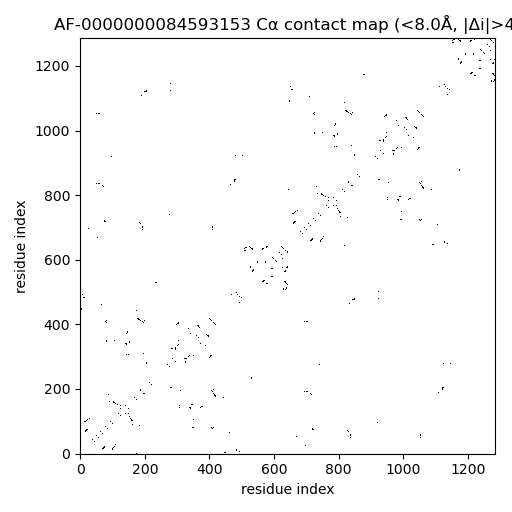 432 ? -20.812 17.484 -9.273 1 87.88 432 GLN B N 1
ATOM 8100 C CA . GLN B 1 432 ? -19.922 16.406 -9.664 1 87.88 432 GLN B CA 1
ATOM 8101 C C . GLN B 1 432 ? -20.703 15.148 -10.039 1 87.88 432 GLN B C 1
ATOM 8103 O O . GLN B 1 432 ? -20.375 14.469 -11.016 1 87.88 432 GLN B O 1
ATOM 8108 N N . TYR B 1 433 ? -21.75 14.867 -9.273 1 93.94 433 TYR B N 1
ATOM 8109 C CA . TYR B 1 433 ? -22.578 13.695 -9.539 1 93.94 433 TYR B CA 1
ATOM 8110 C C . TYR B 1 433 ? -23.328 13.844 -10.859 1 93.94 433 TYR B C 1
ATOM 8112 O O . TYR B 1 433 ? -23.406 12.891 -11.641 1 93.94 433 TYR B O 1
ATOM 8120 N N . THR B 1 434 ? -23.781 15.039 -11.141 1 92.75 434 THR B N 1
ATOM 8121 C CA . THR B 1 434 ? -24.516 15.281 -12.383 1 92.75 434 THR B CA 1
ATOM 8122 C C . THR B 1 434 ? -23.594 15.133 -13.594 1 92.75 434 THR B C 1
ATOM 8124 O O . THR B 1 434 ? -23.969 14.547 -14.602 1 92.75 434 THR B O 1
ATOM 8127 N N . SER B 1 435 ? -22.438 15.641 -13.438 1 93.56 435 SER B N 1
ATOM 8128 C CA . SER B 1 435 ? -21.438 15.5 -14.508 1 93.56 435 SER B CA 1
ATOM 8129 C C . SER B 1 435 ? -21.094 14.039 -14.742 1 93.56 435 SER B C 1
ATOM 8131 O O . SER B 1 435 ? -20.938 13.609 -15.883 1 93.56 435 SER B O 1
ATOM 8133 N N . TYR B 1 436 ? -20.953 13.305 -13.688 1 96.12 436 TYR B N 1
ATOM 8134 C CA . TYR B 1 436 ? -20.656 11.883 -13.789 1 96.12 436 TYR B CA 1
ATOM 8135 C C . TYR B 1 436 ? -21.766 11.141 -14.5 1 96.12 436 TYR B C 1
ATOM 8137 O O . TYR B 1 436 ? -21.516 10.305 -15.367 1 96.12 436 TYR B O 1
ATOM 8145 N N . ILE B 1 437 ? -22.969 11.406 -14.172 1 96.62 437 ILE B N 1
ATOM 8146 C CA . ILE B 1 437 ? -24.109 10.727 -14.75 1 96.62 437 ILE B CA 1
ATOM 8147 C C . ILE B 1 437 ? -24.141 10.93 -16.266 1 96.62 437 ILE B C 1
ATOM 8149 O O . ILE B 1 437 ? -24.453 10.016 -17.016 1 96.62 437 ILE B O 1
ATOM 8153 N N . GLU B 1 438 ? -23.797 12.109 -16.625 1 96.69 438 GLU B N 1
ATOM 8154 C CA . GLU B 1 438 ? -23.781 12.406 -18.062 1 96.69 438 GLU B CA 1
ATOM 8155 C C . GLU B 1 438 ? -22.719 11.578 -18.781 1 96.69 438 GLU B C 1
ATOM 8157 O O . GLU B 1 438 ? -22.984 11 -19.828 1 96.69 438 GLU B O 1
ATOM 8162 N N . ARG B 1 439 ? -21.609 11.555 -18.203 1 95.69 439 ARG B N 1
ATOM 8163 C CA . ARG B 1 439 ? -20.531 10.773 -18.797 1 95.69 439 ARG B CA 1
ATOM 8164 C C . ARG B 1 439 ? -20.859 9.281 -18.781 1 95.69 439 ARG B C 1
ATOM 8166 O O . ARG B 1 439 ? -20.562 8.562 -19.734 1 95.69 439 ARG B O 1
ATOM 8173 N N . ASN B 1 440 ? -21.438 8.828 -17.703 1 96.69 440 ASN B N 1
ATOM 8174 C CA . ASN B 1 440 ? -21.797 7.422 -17.562 1 96.69 440 ASN B CA 1
ATOM 8175 C C . ASN B 1 440 ? -22.844 7.008 -18.594 1 96.69 440 ASN B C 1
ATOM 8177 O O . ASN B 1 440 ? -22.781 5.898 -19.141 1 96.69 440 ASN B O 1
ATOM 8181 N N . ARG B 1 441 ? -23.781 7.887 -18.875 1 96.12 441 ARG B N 1
ATOM 8182 C CA . ARG B 1 441 ? -24.828 7.602 -19.859 1 96.12 441 ARG B CA 1
ATOM 8183 C C . ARG B 1 441 ? -24.219 7.426 -21.25 1 96.12 441 ARG B C 1
ATOM 8185 O O . ARG B 1 441 ? -24.578 6.492 -21.969 1 96.12 441 ARG B O 1
ATOM 8192 N N . ILE B 1 442 ? -23.375 8.32 -21.562 1 95 442 ILE B N 1
ATOM 8193 C CA . ILE B 1 442 ? -22.719 8.266 -22.859 1 95 442 ILE B CA 1
ATOM 8194 C C . ILE B 1 442 ? -21.938 6.957 -22.984 1 95 442 ILE B C 1
ATOM 8196 O O . ILE B 1 442 ? -22.016 6.273 -24 1 95 442 ILE B O 1
ATOM 8200 N N . ARG B 1 443 ? -21.234 6.621 -21.984 1 95.25 443 ARG B N 1
ATOM 8201 C CA . ARG B 1 443 ? -20.438 5.398 -21.984 1 95.25 443 ARG B CA 1
ATOM 8202 C C . ARG B 1 443 ? -21.328 4.164 -22.031 1 95.25 443 ARG B C 1
ATOM 8204 O O . ARG B 1 443 ? -21 3.182 -22.703 1 95.25 443 ARG B O 1
ATOM 8211 N N . ALA B 1 444 ? -22.406 4.176 -21.328 1 95 444 ALA B N 1
ATOM 8212 C CA . ALA B 1 444 ? -23.344 3.053 -21.312 1 95 444 ALA B CA 1
ATOM 8213 C C . ALA B 1 444 ? -23.906 2.797 -22.703 1 95 444 ALA B C 1
ATOM 8215 O O . ALA B 1 444 ? -24.062 1.645 -23.125 1 95 444 ALA B O 1
ATOM 8216 N N . MET B 1 445 ? -24.156 3.848 -23.375 1 94.88 445 MET B N 1
ATOM 8217 C CA . MET B 1 445 ? -24.688 3.721 -24.719 1 94.88 445 MET B CA 1
ATOM 8218 C C . MET B 1 445 ? -23.625 3.146 -25.672 1 94.88 445 MET B C 1
ATOM 8220 O O . MET B 1 445 ? -23.938 2.275 -26.484 1 94.88 445 MET B O 1
ATOM 8224 N N . ALA B 1 446 ? -22.469 3.643 -25.516 1 91.69 446 ALA B N 1
ATOM 8225 C CA . ALA B 1 446 ? -21.359 3.127 -26.328 1 91.69 446 ALA B CA 1
ATOM 8226 C C . ALA B 1 446 ? -21.125 1.648 -26.047 1 91.69 446 ALA B C 1
ATOM 8228 O O . ALA B 1 446 ? -20.844 0.869 -26.953 1 91.69 446 ALA B O 1
ATOM 8229 N N . SER B 1 447 ? -21.156 1.309 -24.828 1 92.25 447 SER B N 1
ATOM 8230 C CA . SER B 1 447 ? -20.953 -0.076 -24.406 1 92.25 447 SER B CA 1
ATOM 8231 C C . SER B 1 447 ? -22.047 -0.986 -24.953 1 92.25 447 SER B C 1
ATOM 8233 O O . SER B 1 447 ? -21.766 -2.113 -25.375 1 92.25 447 SER B O 1
ATOM 8235 N N . TYR B 1 448 ? -23.203 -0.502 -24.859 1 92.94 448 TYR B N 1
ATOM 8236 C CA . TYR B 1 448 ? -24.328 -1.267 -25.391 1 92.94 448 TYR B CA 1
ATOM 8237 C C . TYR B 1 448 ? -24.172 -1.526 -26.875 1 92.94 448 TYR B C 1
ATOM 8239 O O . TYR B 1 448 ? -24.359 -2.65 -27.344 1 92.94 448 TYR B O 1
ATOM 8247 N N . LYS B 1 449 ? -23.844 -0.538 -27.547 1 92.44 449 LYS B N 1
ATOM 8248 C CA . LYS B 1 449 ? -23.625 -0.667 -28.984 1 92.44 449 LYS B CA 1
ATOM 8249 C C . LYS B 1 449 ? -22.516 -1.666 -29.281 1 92.44 449 LYS B C 1
ATOM 8251 O O . LYS B 1 449 ? -22.672 -2.545 -30.125 1 92.44 449 LYS B O 1
ATOM 8256 N N . SER B 1 450 ? -21.406 -1.469 -28.594 1 90.56 450 SER B N 1
ATOM 8257 C CA . SER B 1 450 ? -20.266 -2.342 -28.797 1 90.56 450 SER B CA 1
ATOM 8258 C C . SER B 1 450 ? -20.609 -3.795 -28.5 1 90.56 450 SER B C 1
ATOM 8260 O O . SER B 1 450 ? -20.219 -4.703 -29.234 1 90.56 450 SER B O 1
ATOM 8262 N N . MET B 1 451 ? -21.266 -4.02 -27.406 1 90.12 451 MET B N 1
ATOM 8263 C CA . MET B 1 451 ? -21.641 -5.375 -27.016 1 90.12 451 MET B CA 1
ATOM 8264 C C . MET B 1 451 ? -22.578 -6 -28.047 1 90.12 451 MET B C 1
ATOM 8266 O O . MET B 1 451 ? -22.422 -7.176 -28.391 1 90.12 451 MET B O 1
ATOM 8270 N N . SER B 1 452 ? -23.5 -5.234 -28.531 1 91 452 SER B N 1
ATOM 8271 C CA . SER B 1 452 ? -24.406 -5.723 -29.547 1 91 452 SER B CA 1
ATOM 8272 C C . SER B 1 452 ? -23.656 -6.086 -30.828 1 91 452 SER B C 1
ATOM 8274 O O . SER B 1 452 ? -23.938 -7.117 -31.453 1 91 452 SER B O 1
ATOM 8276 N N . GLU B 1 453 ? -22.781 -5.27 -31.141 1 90.44 453 GLU B N 1
ATOM 8277 C CA . GLU B 1 453 ? -21.969 -5.527 -32.312 1 90.44 453 GLU B CA 1
ATOM 8278 C C . GLU B 1 453 ? -21.125 -6.789 -32.156 1 90.44 453 GLU B C 1
ATOM 8280 O O . GLU B 1 453 ? -21 -7.586 -33.094 1 90.44 453 GLU B O 1
ATOM 8285 N N . MET B 1 454 ? -20.5 -6.91 -30.984 1 88 454 MET B N 1
ATOM 8286 C CA . MET B 1 454 ? -19.641 -8.062 -30.719 1 88 454 MET B CA 1
ATOM 8287 C C . MET B 1 454 ? -20.453 -9.359 -30.781 1 88 454 MET B C 1
ATOM 8289 O O . MET B 1 454 ? -19.953 -10.383 -31.266 1 88 454 MET B O 1
ATOM 8293 N N . MET B 1 455 ? -21.656 -9.312 -30.391 1 88.19 455 MET B N 1
ATOM 8294 C CA . MET B 1 455 ? -22.5 -10.508 -30.344 1 88.19 455 MET B CA 1
ATOM 8295 C C . MET B 1 455 ? -23 -10.859 -31.75 1 88.19 455 MET B C 1
ATOM 8297 O O . MET B 1 455 ? -23.219 -12.039 -32.062 1 88.19 455 MET B O 1
ATOM 8301 N N . THR B 1 456 ? -23.156 -9.891 -32.562 1 91 456 THR B N 1
ATOM 8302 C CA . THR B 1 456 ? -23.734 -10.141 -33.875 1 91 456 THR B CA 1
ATOM 8303 C C . THR B 1 456 ? -22.656 -10.453 -34.906 1 91 456 THR B C 1
ATOM 8305 O O . THR B 1 456 ? -22.922 -11.086 -35.938 1 91 456 THR B O 1
ATOM 8308 N N . THR B 1 457 ? -21.469 -9.992 -34.688 1 89.56 457 THR B N 1
ATOM 8309 C CA . THR B 1 457 ? -20.375 -10.195 -35.625 1 89.56 457 THR B CA 1
ATOM 8310 C C . THR B 1 457 ? -19.375 -11.203 -35.094 1 89.56 457 THR B C 1
ATOM 8312 O O . THR B 1 457 ? -18.328 -11.438 -35.719 1 89.56 457 THR B O 1
ATOM 8315 N N . ASN B 1 458 ? -19.562 -11.875 -34 1 84.94 458 ASN B N 1
ATOM 8316 C CA . ASN B 1 458 ? -18.688 -12.836 -33.344 1 84.94 458 ASN B CA 1
ATOM 8317 C C . ASN B 1 458 ? -17.297 -12.258 -33.125 1 84.94 458 ASN B C 1
ATOM 8319 O O . ASN B 1 458 ? -16.297 -12.852 -33.531 1 84.94 458 ASN B O 1
ATOM 8323 N N . SER B 1 459 ? -17.281 -11.102 -32.594 1 84.5 459 SER B N 1
ATOM 8324 C CA . SER B 1 459 ? -16.031 -10.375 -32.344 1 84.5 459 SER B CA 1
ATOM 8325 C C . SER B 1 459 ? -15.922 -9.969 -30.891 1 84.5 459 SER B C 1
ATOM 8327 O O . SER B 1 459 ? -15.664 -8.805 -30.578 1 84.5 459 SER B O 1
ATOM 8329 N N . LEU B 1 460 ? -16.047 -11 -29.969 1 80.62 460 LEU B N 1
ATOM 8330 C CA . LEU B 1 460 ? -16.047 -10.727 -28.531 1 80.62 460 LEU B CA 1
ATOM 8331 C C . LEU B 1 460 ? -14.672 -10.227 -28.094 1 80.62 460 LEU B C 1
ATOM 8333 O O . LEU B 1 460 ? -14.57 -9.453 -27.125 1 80.62 460 LEU B O 1
ATOM 8337 N N . VAL B 1 461 ? -13.648 -10.719 -28.844 1 83 461 VAL B N 1
ATOM 8338 C CA . VAL B 1 461 ? -12.297 -10.281 -28.516 1 83 461 VAL B CA 1
ATOM 8339 C C . VAL B 1 461 ? -11.68 -9.57 -29.719 1 83 461 VAL B C 1
ATOM 8341 O O . VAL B 1 461 ? -11.594 -10.141 -30.812 1 83 461 VAL B O 1
ATOM 8344 N N . LYS B 1 462 ? -11.43 -8.375 -29.531 1 85.75 462 LYS B N 1
ATOM 8345 C CA . LYS B 1 462 ? -10.758 -7.602 -30.578 1 85.75 462 LYS B CA 1
ATOM 8346 C C . LYS B 1 462 ? -9.289 -7.367 -30.219 1 85.75 462 LYS B C 1
ATOM 8348 O O . LYS B 1 462 ? -8.977 -6.469 -29.438 1 85.75 462 LYS B O 1
ATOM 8353 N N . ILE B 1 463 ? -8.453 -8.078 -30.797 1 89.06 463 ILE B N 1
ATOM 8354 C CA . ILE B 1 463 ? -7.02 -8.031 -30.531 1 89.06 463 ILE B CA 1
ATOM 8355 C C . ILE B 1 463 ? -6.418 -6.785 -31.172 1 89.06 463 ILE B C 1
ATOM 8357 O O . ILE B 1 463 ? -6.812 -6.398 -32.281 1 89.06 463 ILE B O 1
ATOM 8361 N N . LYS B 1 464 ? -5.5 -6.152 -30.531 1 89.31 464 LYS B N 1
ATOM 8362 C CA . LYS B 1 464 ? -4.773 -5.012 -31.078 1 89.31 464 LYS B CA 1
ATOM 8363 C C . LYS B 1 464 ? -3.602 -5.469 -31.938 1 89.31 464 LYS B C 1
ATOM 8365 O O . LYS B 1 464 ? -2.82 -6.328 -31.531 1 89.31 464 LYS B O 1
ATOM 8370 N N . GLU B 1 465 ? -3.451 -4.898 -33.031 1 84.56 465 GLU B N 1
ATOM 8371 C CA . GLU B 1 465 ? -2.395 -5.289 -33.969 1 84.56 465 GLU B CA 1
ATOM 8372 C C . GLU B 1 465 ? -1.095 -4.551 -33.656 1 84.56 465 GLU B C 1
ATOM 8374 O O . GLU B 1 465 ? -0.012 -5.016 -34.031 1 84.56 465 GLU B O 1
ATOM 8379 N N . HIS B 1 466 ? -1.218 -3.424 -33.094 1 86.62 466 HIS B N 1
ATOM 8380 C CA . HIS B 1 466 ? -0.047 -2.619 -32.75 1 86.62 466 HIS B CA 1
ATOM 8381 C C . HIS B 1 466 ? -0.249 -1.866 -31.438 1 86.62 466 HIS B C 1
ATOM 8383 O O . HIS B 1 466 ? -1.385 -1.624 -31.031 1 86.62 466 HIS B O 1
ATOM 8389 N N . PRO B 1 467 ? 0.843 -1.546 -30.75 1 90.06 467 PRO B N 1
ATOM 8390 C CA . PRO B 1 467 ? 0.726 -0.671 -29.578 1 90.06 467 PRO B CA 1
ATOM 8391 C C . PRO B 1 467 ? 0.253 0.735 -29.938 1 90.06 467 PRO B C 1
ATOM 8393 O O . PRO B 1 467 ? 0.27 1.115 -31.109 1 90.06 467 PRO B O 1
ATOM 8396 N N . PRO B 1 468 ? -0.171 1.489 -28.984 1 92 468 PRO B N 1
ATOM 8397 C CA . PRO B 1 468 ? -0.733 2.809 -29.281 1 92 468 PRO B CA 1
ATOM 8398 C C . PRO B 1 468 ? 0.339 3.877 -29.469 1 92 468 PRO B C 1
ATOM 8400 O O . PRO B 1 468 ? 0.108 5.051 -29.188 1 92 468 PRO B O 1
ATOM 8403 N N . PHE B 1 469 ? 1.546 3.5 -29.75 1 90.56 469 PHE B N 1
ATOM 8404 C CA . PHE B 1 469 ? 2.609 4.438 -30.094 1 90.56 469 PHE B CA 1
ATOM 8405 C C . PHE B 1 469 ? 3.521 3.85 -31.172 1 90.56 469 PHE B C 1
ATOM 8407 O O . PHE B 1 469 ? 3.686 2.631 -31.25 1 90.56 469 PHE B O 1
ATOM 8414 N N . ALA B 1 470 ? 4.078 4.73 -31.969 1 89.81 470 ALA B N 1
ATOM 8415 C CA . ALA B 1 470 ? 5.109 4.309 -32.906 1 89.81 470 ALA B CA 1
ATOM 8416 C C . ALA B 1 470 ? 6.391 3.914 -32.188 1 89.81 470 ALA B C 1
ATOM 8418 O O . ALA B 1 470 ? 6.711 4.473 -31.125 1 89.81 470 ALA B O 1
ATOM 8419 N N . PRO B 1 471 ? 7.082 2.982 -32.688 1 88.12 471 PRO B N 1
ATOM 8420 C CA . PRO B 1 471 ? 8.305 2.512 -32.031 1 88.12 471 PRO B CA 1
ATOM 8421 C C . PRO B 1 471 ? 9.281 3.645 -31.719 1 88.12 471 PRO B C 1
ATOM 8423 O O . PRO B 1 471 ? 9.969 3.613 -30.703 1 88.12 471 PRO B O 1
ATOM 8426 N N . GLU B 1 472 ? 9.281 4.668 -32.531 1 91.5 472 GLU B N 1
ATOM 8427 C CA . GLU B 1 472 ? 10.266 5.738 -32.406 1 91.5 472 GLU B CA 1
ATOM 8428 C C . GLU B 1 472 ? 9.984 6.629 -31.203 1 91.5 472 GLU B C 1
ATOM 8430 O O . GLU B 1 472 ? 10.883 7.281 -30.672 1 91.5 472 GLU B O 1
ATOM 8435 N N . ILE B 1 473 ? 8.758 6.641 -30.719 1 93.88 473 ILE B N 1
ATOM 8436 C CA . ILE B 1 473 ? 8.438 7.57 -29.641 1 93.88 473 ILE B CA 1
ATOM 8437 C C . ILE B 1 473 ? 8.141 6.789 -28.359 1 93.88 473 ILE B C 1
ATOM 8439 O O . ILE B 1 473 ? 7.695 7.367 -27.375 1 93.88 473 ILE B O 1
ATOM 8443 N N . GLU B 1 474 ? 8.328 5.492 -28.328 1 93.06 474 GLU B N 1
ATOM 8444 C CA . GLU B 1 474 ? 8.07 4.668 -27.156 1 93.06 474 GLU B CA 1
ATOM 8445 C C . GLU B 1 474 ? 8.789 5.215 -25.922 1 93.06 474 GLU B C 1
ATOM 8447 O O . GLU B 1 474 ? 8.18 5.41 -24.875 1 93.06 474 GLU B O 1
ATOM 8452 N N . GLY B 1 475 ? 10.094 5.477 -26.078 1 93.75 475 GLY B N 1
ATOM 8453 C CA . GLY B 1 475 ? 10.875 6.016 -24.984 1 93.75 475 GLY B CA 1
ATOM 8454 C C . GLY B 1 475 ? 10.367 7.352 -24.484 1 93.75 475 GLY B C 1
ATOM 8455 O O . GLY B 1 475 ? 10.281 7.582 -23.281 1 93.75 475 GLY B O 1
ATOM 8456 N N . ASP B 1 476 ? 9.961 8.188 -25.438 1 95.5 476 ASP B N 1
ATOM 8457 C CA . ASP B 1 476 ? 9.445 9.5 -25.078 1 95.5 476 ASP B CA 1
ATOM 8458 C C . ASP B 1 476 ? 8.141 9.391 -24.297 1 95.5 476 ASP B C 1
ATOM 8460 O O . ASP B 1 476 ? 7.914 10.148 -23.344 1 95.5 476 ASP B O 1
ATOM 8464 N N . VAL B 1 477 ? 7.328 8.461 -24.703 1 96.06 477 VAL B N 1
ATOM 8465 C CA . VAL B 1 477 ? 6.051 8.25 -24.031 1 96.06 477 VAL B CA 1
ATOM 8466 C C . VAL B 1 477 ? 6.289 7.754 -22.609 1 96.06 477 VAL B C 1
ATOM 8468 O O . VAL B 1 477 ? 5.703 8.273 -21.656 1 96.06 477 VAL B O 1
ATOM 8471 N N . LEU B 1 478 ? 7.207 6.758 -22.453 1 96.19 478 LEU B N 1
ATOM 8472 C CA . LEU B 1 478 ? 7.445 6.121 -21.156 1 96.19 478 LEU B CA 1
ATOM 8473 C C . LEU B 1 478 ? 8.156 7.078 -20.203 1 96.19 478 LEU B C 1
ATOM 8475 O O . LEU B 1 478 ? 7.988 6.98 -18.984 1 96.19 478 LEU B O 1
ATOM 8479 N N . LEU B 1 479 ? 8.867 8.094 -20.734 1 96.88 479 LEU B N 1
ATOM 8480 C CA . LEU B 1 479 ? 9.641 9.016 -19.922 1 96.88 479 LEU B CA 1
ATOM 8481 C C . LEU B 1 479 ? 8.859 10.297 -19.656 1 96.88 479 LEU B C 1
ATOM 8483 O O . LEU B 1 479 ? 9.328 11.18 -18.938 1 96.88 479 LEU B O 1
ATOM 8487 N N . ASN B 1 480 ? 7.617 10.422 -20.25 1 97.06 480 ASN B N 1
ATOM 8488 C CA . ASN B 1 480 ? 6.773 11.602 -20.094 1 97.06 480 ASN B CA 1
ATOM 8489 C C . ASN B 1 480 ? 5.512 11.289 -19.281 1 97.06 480 ASN B C 1
ATOM 8491 O O . ASN B 1 480 ? 4.555 10.734 -19.828 1 97.06 480 ASN B O 1
ATOM 8495 N N . PRO B 1 481 ? 5.488 11.703 -18.047 1 96.62 481 PRO B N 1
ATOM 8496 C CA . PRO B 1 481 ? 4.34 11.375 -17.203 1 96.62 481 PRO B CA 1
ATOM 8497 C C . PRO B 1 481 ? 3.043 12.008 -17.688 1 96.62 481 PRO B C 1
ATOM 8499 O O . PRO B 1 481 ? 1.955 11.617 -17.266 1 96.62 481 PRO B O 1
ATOM 8502 N N . LEU B 1 482 ? 3.084 12.961 -18.656 1 96.44 482 LEU B N 1
ATOM 8503 C CA . LEU B 1 482 ? 1.903 13.672 -19.125 1 96.44 482 LEU B CA 1
ATOM 8504 C C . LEU B 1 482 ? 1.431 13.109 -20.469 1 96.44 482 LEU B C 1
ATOM 8506 O O . LEU B 1 482 ? 0.433 13.57 -21.016 1 96.44 482 LEU B O 1
ATOM 8510 N N . ALA B 1 483 ? 2.139 12.117 -20.984 1 96.81 483 ALA B N 1
ATOM 8511 C CA . ALA B 1 483 ? 1.752 11.523 -22.25 1 96.81 483 ALA B CA 1
ATOM 8512 C C . ALA B 1 483 ? 0.351 10.922 -22.172 1 96.81 483 ALA B C 1
ATOM 8514 O O . ALA B 1 483 ? 0.037 10.188 -21.234 1 96.81 483 ALA B O 1
ATOM 8515 N N . ARG B 1 484 ? -0.476 11.289 -23.172 1 97.25 484 ARG B N 1
ATOM 8516 C CA . ARG B 1 484 ? -1.838 10.781 -23.281 1 97.25 484 ARG B CA 1
ATOM 8517 C C . ARG B 1 484 ? -2.205 10.484 -24.719 1 97.25 484 ARG B C 1
ATOM 8519 O O . ARG B 1 484 ? -1.688 11.117 -25.641 1 97.25 484 ARG B O 1
ATOM 8526 N N . THR B 1 485 ? -3.107 9.555 -24.859 1 96.25 485 THR B N 1
ATOM 8527 C CA . THR B 1 485 ? -3.596 9.25 -26.203 1 96.25 485 THR B CA 1
ATOM 8528 C C . THR B 1 485 ? -4.699 10.227 -26.609 1 96.25 485 THR B C 1
ATOM 8530 O O . THR B 1 485 ? -5.309 10.875 -25.766 1 96.25 485 THR B O 1
ATOM 8533 N N . THR B 1 486 ? -4.844 10.367 -27.859 1 94.56 486 THR B N 1
ATOM 8534 C CA . THR B 1 486 ? -5.965 11.07 -28.469 1 94.56 486 THR B CA 1
ATOM 8535 C C . THR B 1 486 ? -6.586 10.219 -29.578 1 94.56 486 THR B C 1
ATOM 8537 O O . THR B 1 486 ? -5.98 9.25 -30.031 1 94.56 486 THR B O 1
ATOM 8540 N N . LEU B 1 487 ? -7.805 10.547 -29.844 1 91.25 487 LEU B N 1
ATOM 8541 C CA . LEU B 1 487 ? -8.438 9.867 -30.984 1 91.25 487 LEU B CA 1
ATOM 8542 C C . LEU B 1 487 ? -7.84 10.336 -32.312 1 91.25 487 LEU B C 1
ATOM 8544 O O . LEU B 1 487 ? -7.816 11.539 -32.594 1 91.25 487 LEU B O 1
ATOM 8548 N N . ASP B 1 488 ? -7.324 9.438 -32.969 1 82.94 488 ASP B N 1
ATOM 8549 C CA . ASP B 1 488 ? -6.754 9.82 -34.25 1 82.94 488 ASP B CA 1
ATOM 8550 C C . ASP B 1 488 ? -7.828 9.859 -35.344 1 82.94 488 ASP B C 1
ATOM 8552 O O . ASP B 1 488 ? -9.016 9.719 -35.062 1 82.94 488 ASP B O 1
ATOM 8556 N N . LYS B 1 489 ? -7.441 10.062 -36.625 1 80.12 489 LYS B N 1
ATOM 8557 C CA . LYS B 1 489 ? -8.352 10.242 -37.781 1 80.12 489 LYS B CA 1
ATOM 8558 C C . LYS B 1 489 ? -9.117 8.961 -38.062 1 80.12 489 LYS B C 1
ATOM 8560 O O . LYS B 1 489 ? -10.242 9.008 -38.562 1 80.12 489 LYS B O 1
ATOM 8565 N N . SER B 1 490 ? -8.539 7.871 -37.688 1 82.06 490 SER B N 1
ATOM 8566 C CA . SER B 1 490 ? -9.148 6.57 -37.938 1 82.06 490 SER B CA 1
ATOM 8567 C C . SER B 1 490 ? -10.062 6.156 -36.781 1 82.06 490 SER B C 1
ATOM 8569 O O . SER B 1 490 ? -10.688 5.098 -36.844 1 82.06 490 SER B O 1
ATOM 8571 N N . GLY B 1 491 ? -10.125 6.984 -35.781 1 84.38 491 GLY B N 1
ATOM 8572 C CA . GLY B 1 491 ? -10.984 6.684 -34.625 1 84.38 491 GLY B CA 1
ATOM 8573 C C . GLY B 1 491 ? -10.32 5.777 -33.625 1 84.38 491 GLY B C 1
ATOM 8574 O O . GLY B 1 491 ? -11.008 5.148 -32.812 1 84.38 491 GLY B O 1
ATOM 8575 N N . GLU B 1 492 ? -9.023 5.633 -33.719 1 88.69 492 GLU B N 1
ATOM 8576 C CA . GLU B 1 492 ? -8.289 4.816 -32.75 1 88.69 492 GLU B CA 1
ATOM 8577 C C . GLU B 1 492 ? -7.496 5.688 -31.781 1 88.69 492 GLU B C 1
ATOM 8579 O O . GLU B 1 492 ? -7.02 6.762 -32.156 1 88.69 492 GLU B O 1
ATOM 8584 N N . PHE B 1 493 ? -7.414 5.27 -30.578 1 94.5 493 PHE B N 1
ATOM 8585 C CA . PHE B 1 493 ? -6.609 5.98 -29.594 1 94.5 493 PHE B CA 1
ATOM 8586 C C . PHE B 1 493 ? -5.125 5.715 -29.812 1 94.5 493 PHE B C 1
ATOM 8588 O O . PHE B 1 493 ? -4.707 4.562 -29.953 1 94.5 493 PHE B O 1
ATOM 8595 N N . SER B 1 494 ? -4.324 6.754 -29.953 1 94.5 494 SER B N 1
ATOM 8596 C CA . SER B 1 494 ? -2.881 6.629 -30.109 1 94.5 494 SER B CA 1
ATOM 8597 C C . SER B 1 494 ? -2.156 7.836 -29.516 1 94.5 494 SER B C 1
ATOM 8599 O O . SER B 1 494 ? -2.746 8.906 -29.359 1 94.5 494 SER B O 1
ATOM 8601 N N . PHE B 1 495 ? -0.922 7.648 -29.141 1 95.94 495 PHE B N 1
ATOM 8602 C CA . PHE B 1 495 ? -0.104 8.758 -28.672 1 95.94 495 PHE B CA 1
ATOM 8603 C C . PHE B 1 495 ? 0.353 9.625 -29.844 1 95.94 495 PHE B C 1
ATOM 8605 O O . PHE B 1 495 ? 0.888 9.117 -30.828 1 95.94 495 PHE B O 1
ATOM 8612 N N . PRO B 1 496 ? 0.182 10.906 -29.75 1 94.31 496 PRO B N 1
ATOM 8613 C CA . PRO B 1 496 ? 0.64 11.797 -30.828 1 94.31 496 PRO B CA 1
ATOM 8614 C C . PRO B 1 496 ? 2.16 11.938 -30.859 1 94.31 496 PRO B C 1
ATOM 8616 O O . PRO B 1 496 ? 2.834 11.68 -29.859 1 94.31 496 PRO B O 1
ATOM 8619 N N . LYS B 1 497 ? 2.613 12.328 -31.938 1 91.44 497 LYS B N 1
ATOM 8620 C CA . LYS B 1 497 ? 4.051 12.523 -32.094 1 91.44 497 LYS B CA 1
ATOM 8621 C C . LYS B 1 497 ? 4.562 13.625 -31.188 1 91.44 497 LYS B C 1
ATOM 8623 O O . LYS B 1 497 ? 5.633 13.492 -30.578 1 91.44 497 LYS B O 1
ATOM 8628 N N . LYS B 1 498 ? 3.791 14.664 -31.094 1 92.94 498 LYS B N 1
ATOM 8629 C CA . LYS B 1 498 ? 4.121 15.734 -30.156 1 92.94 498 LYS B CA 1
ATOM 8630 C C . LYS B 1 498 ? 3.412 15.539 -28.812 1 92.94 498 LYS B C 1
ATOM 8632 O O . LYS B 1 498 ? 2.191 15.688 -28.734 1 92.94 498 LYS B O 1
ATOM 8637 N N . LEU B 1 499 ? 4.172 15.219 -27.828 1 94.44 499 LEU B N 1
ATOM 8638 C CA . LEU B 1 499 ? 3.617 14.945 -26.5 1 94.44 499 LEU B CA 1
ATOM 8639 C C . LEU B 1 499 ? 3.533 16.219 -25.672 1 94.44 499 LEU B C 1
ATOM 8641 O O . LEU B 1 499 ? 4.375 17.109 -25.797 1 94.44 499 LEU B O 1
ATOM 8645 N N . ASP B 1 500 ? 2.541 16.266 -24.828 1 90.88 500 ASP B N 1
ATOM 8646 C CA . ASP B 1 500 ? 2.412 17.359 -23.891 1 90.88 500 ASP B CA 1
ATOM 8647 C C . ASP B 1 500 ? 3.52 17.312 -22.828 1 90.88 500 ASP B C 1
ATOM 8649 O O . ASP B 1 500 ? 3.783 16.266 -22.25 1 90.88 500 ASP B O 1
ATOM 8653 N N . ARG B 1 501 ? 4.195 18.422 -22.609 1 90.56 501 ARG B N 1
ATOM 8654 C CA . ARG B 1 501 ? 5.285 18.469 -21.641 1 90.56 501 ARG B CA 1
ATOM 8655 C C . ARG B 1 501 ? 5.082 19.609 -20.641 1 90.56 501 ARG B C 1
ATOM 8657 O O . ARG B 1 501 ? 6.012 19.984 -19.938 1 90.56 501 ARG B O 1
ATOM 8664 N N . SER B 1 502 ? 3.91 20.188 -20.609 1 84.75 502 SER B N 1
ATOM 8665 C CA . SER B 1 502 ? 3.654 21.312 -19.703 1 84.75 502 SER B CA 1
ATOM 8666 C C . SER B 1 502 ? 2.686 20.906 -18.594 1 84.75 502 SER B C 1
ATOM 8668 O O . SER B 1 502 ? 1.516 20.625 -18.859 1 84.75 502 SER B O 1
ATOM 8670 N N . PRO B 1 503 ? 3.262 20.875 -17.438 1 78.5 503 PRO B N 1
ATOM 8671 C CA . PRO B 1 503 ? 2.334 20.578 -16.344 1 78.5 503 PRO B CA 1
ATOM 8672 C C . PRO B 1 503 ? 1.234 21.641 -16.219 1 78.5 503 PRO B C 1
ATOM 8674 O O . PRO B 1 503 ? 1.481 22.828 -16.438 1 78.5 503 PRO B O 1
ATOM 8677 N N . GLN B 1 504 ? 0.098 21.125 -16.031 1 69.94 504 GLN B N 1
ATOM 8678 C CA . GLN B 1 504 ? -1.043 22.016 -15.906 1 69.94 504 GLN B CA 1
ATOM 8679 C C . GLN B 1 504 ? -0.957 22.828 -14.617 1 69.94 504 GLN B C 1
ATOM 8681 O O . GLN B 1 504 ? -0.823 22.266 -13.531 1 69.94 504 GLN B O 1
ATOM 8686 N N . VAL B 1 505 ? -0.685 24.141 -14.734 1 69.88 505 VAL B N 1
ATOM 8687 C CA . VAL B 1 505 ? -0.708 25.047 -13.586 1 69.88 505 VAL B CA 1
ATOM 8688 C C . VAL B 1 505 ? -2.064 25.75 -13.508 1 69.88 505 VAL B C 1
ATOM 8690 O O . VAL B 1 505 ? -2.562 26.266 -14.508 1 69.88 505 VAL B O 1
ATOM 8693 N N . ALA B 1 506 ? -2.668 25.594 -12.398 1 70.5 506 ALA B N 1
ATOM 8694 C CA . ALA B 1 506 ? -3.934 26.297 -12.188 1 70.5 506 ALA B CA 1
ATOM 8695 C C . ALA B 1 506 ? -3.752 27.812 -12.328 1 70.5 506 ALA B C 1
ATOM 8697 O O . ALA B 1 506 ? -2.963 28.406 -11.594 1 70.5 506 ALA B O 1
ATOM 8698 N N . LYS B 1 507 ? -4.34 28.406 -13.359 1 75.31 507 LYS B N 1
ATOM 8699 C CA . LYS B 1 507 ? -4.145 29.828 -13.625 1 75.31 507 LYS B CA 1
ATOM 8700 C C . LYS B 1 507 ? -5.359 30.641 -13.188 1 75.31 507 LYS B C 1
ATOM 8702 O O . LYS B 1 507 ? -5.355 31.875 -13.281 1 75.31 507 LYS B O 1
ATOM 8707 N N . GLU B 1 508 ? -6.219 29.906 -12.633 1 77.31 508 GLU B N 1
ATOM 8708 C CA . GLU B 1 508 ? -7.492 30.578 -12.391 1 77.31 508 GLU B CA 1
ATOM 8709 C C . GLU B 1 508 ? -7.34 31.703 -11.367 1 77.31 508 GLU B C 1
ATOM 8711 O O . GLU B 1 508 ? -7.922 32.781 -11.531 1 77.31 508 GLU B O 1
ATOM 8716 N N . ASN B 1 509 ? -6.523 31.484 -10.375 1 78.81 509 ASN B N 1
ATOM 8717 C CA . ASN B 1 509 ? -6.406 32.438 -9.281 1 78.81 509 ASN B CA 1
ATOM 8718 C C . ASN B 1 509 ? -5.195 33.344 -9.461 1 78.81 509 ASN B C 1
ATOM 8720 O O . ASN B 1 509 ? -4.949 34.25 -8.641 1 78.81 509 ASN B O 1
ATOM 8724 N N . GLN B 1 510 ? -4.504 33.125 -10.484 1 78.12 510 GLN B N 1
ATOM 8725 C CA . GLN B 1 510 ? -3.205 33.781 -10.648 1 78.12 510 GLN B CA 1
ATOM 8726 C C . GLN B 1 510 ? -3.352 35.281 -10.695 1 78.12 510 GLN B C 1
ATOM 8728 O O . GLN B 1 510 ? -2.615 36.031 -10.016 1 78.12 510 GLN B O 1
ATOM 8733 N N . ASP B 1 511 ? -4.285 35.75 -11.445 1 76.19 511 ASP B N 1
ATOM 8734 C CA . ASP B 1 511 ? -4.434 37.188 -11.641 1 76.19 511 ASP B CA 1
ATOM 8735 C C . ASP B 1 511 ? -4.812 37.875 -10.336 1 76.19 511 ASP B C 1
ATOM 8737 O O . ASP B 1 511 ? -4.238 38.906 -9.992 1 76.19 511 ASP B O 1
ATOM 8741 N N . VAL B 1 512 ? -5.68 37.312 -9.688 1 79.12 512 VAL B N 1
ATOM 8742 C CA . VAL B 1 512 ? -6.133 37.906 -8.43 1 79.12 512 VAL B CA 1
ATOM 8743 C C . VAL B 1 512 ? -5.004 37.875 -7.398 1 79.12 512 VAL B C 1
ATOM 8745 O O . VAL B 1 512 ? -4.812 38.812 -6.645 1 79.12 512 VAL B O 1
ATOM 8748 N N . LEU B 1 513 ? -4.328 36.875 -7.43 1 77.19 513 LEU B N 1
ATOM 8749 C CA . LEU B 1 513 ? -3.238 36.688 -6.48 1 77.19 513 LEU B CA 1
ATOM 8750 C C . LEU B 1 513 ? -2.113 37.688 -6.746 1 77.19 513 LEU B C 1
ATOM 8752 O O . LEU B 1 513 ? -1.551 38.281 -5.809 1 77.19 513 LEU B O 1
ATOM 8756 N N . VAL B 1 514 ? -1.811 37.844 -7.984 1 74.69 514 VAL B N 1
ATOM 8757 C CA . VAL B 1 514 ? -0.745 38.781 -8.367 1 74.69 514 VAL B CA 1
ATOM 8758 C C . VAL B 1 514 ? -1.131 40.188 -7.984 1 74.69 514 VAL B C 1
ATOM 8760 O O . VAL B 1 514 ? -0.301 40.969 -7.477 1 74.69 514 VAL B O 1
ATOM 8763 N N . ASN B 1 515 ? -2.322 40.469 -8.211 1 75.25 515 ASN B N 1
ATOM 8764 C CA . ASN B 1 515 ? -2.799 41.781 -7.848 1 75.25 515 ASN B CA 1
ATOM 8765 C C . ASN B 1 515 ? -2.77 42 -6.336 1 75.25 515 ASN B C 1
ATOM 8767 O O . ASN B 1 515 ? -2.438 43.094 -5.863 1 75.25 515 ASN B O 1
ATOM 8771 N N . ALA B 1 516 ? -3.158 40.969 -5.715 1 73.94 516 ALA B N 1
ATOM 8772 C CA . ALA B 1 516 ? -3.141 41.031 -4.254 1 73.94 516 ALA B CA 1
ATOM 8773 C C . ALA B 1 516 ? -1.721 41.219 -3.729 1 73.94 516 ALA B C 1
ATOM 8775 O O . ALA B 1 516 ? -1.505 41.938 -2.758 1 73.94 516 ALA B O 1
ATOM 8776 N N . LEU B 1 517 ? -0.916 40.625 -4.383 1 71.38 517 LEU B N 1
ATOM 8777 C CA . LEU B 1 517 ? 0.471 40.688 -3.934 1 71.38 517 LEU B CA 1
ATOM 8778 C C . LEU B 1 517 ? 1.109 42.031 -4.297 1 71.38 517 LEU B C 1
ATOM 8780 O O . LEU B 1 517 ? 1.962 42.531 -3.562 1 71.38 517 LEU B O 1
ATOM 8784 N N . LYS B 1 518 ? 0.682 42.688 -5.512 1 69.38 518 LYS B N 1
ATOM 8785 C CA . LYS B 1 518 ? 1.236 43.938 -5.992 1 69.38 518 LYS B CA 1
ATOM 8786 C C . LYS B 1 518 ? 0.54 45.125 -5.344 1 69.38 518 LYS B C 1
ATOM 8788 O O . LYS B 1 518 ? 1.114 46.219 -5.25 1 69.38 518 LYS B O 1
ATOM 8793 N N . GLY B 1 519 ? -0.75 45.094 -5.242 1 60.09 519 GLY B N 1
ATOM 8794 C CA . GLY B 1 519 ? -1.68 46.188 -4.957 1 60.09 519 GLY B CA 1
ATOM 8795 C C . GLY B 1 519 ? -1.289 47 -3.738 1 60.09 519 GLY B C 1
ATOM 8796 O O . GLY B 1 519 ? -2.051 47.844 -3.285 1 60.09 519 GLY B O 1
ATOM 8797 N N . VAL B 1 520 ? -0.275 46.844 -3.014 1 54.56 520 VAL B N 1
ATOM 8798 C CA . VAL B 1 520 ? -0.111 47.719 -1.862 1 54.56 520 VAL B CA 1
ATOM 8799 C C . VAL B 1 520 ? 0.254 49.125 -2.334 1 54.56 520 VAL B C 1
ATOM 8801 O O . VAL B 1 520 ? 1.43 49.438 -2.553 1 54.56 520 VAL B O 1
ATOM 8804 N N . GLN B 1 521 ? -0.573 49.562 -3.4 1 53.5 521 GLN B N 1
ATOM 8805 C CA . GLN B 1 521 ? -0.246 50.938 -3.748 1 53.5 521 GLN B CA 1
ATOM 8806 C C . GLN B 1 521 ? -0.688 51.906 -2.65 1 53.5 521 GLN B C 1
ATOM 8808 O O . GLN B 1 521 ? -1.642 51.625 -1.92 1 53.5 521 GLN B O 1
ATOM 8813 N N . SER B 1 522 ? -0.102 53.125 -2.514 1 54.75 522 SER B N 1
ATOM 8814 C CA . SER B 1 522 ? 0.028 54.188 -1.504 1 54.75 522 SER B CA 1
ATOM 8815 C C . SER B 1 522 ? -1.305 54.875 -1.257 1 54.75 522 SER B C 1
ATOM 8817 O O . SER B 1 522 ? -1.585 55.312 -0.138 1 54.75 522 SER B O 1
ATOM 8819 N N . ASP B 1 523 ? -2.221 55.031 -2.186 1 62.16 523 ASP B N 1
ATOM 8820 C CA . ASP B 1 523 ? -3.352 55.938 -1.956 1 62.16 523 ASP B CA 1
ATOM 8821 C C . ASP B 1 523 ? -4.566 55.156 -1.446 1 62.16 523 ASP B C 1
ATOM 8823 O O . ASP B 1 523 ? -5.664 55.719 -1.345 1 62.16 523 ASP B O 1
ATOM 8827 N N . LEU B 1 524 ? -4.371 53.969 -1.01 1 71 524 LEU B N 1
ATOM 8828 C CA . LEU B 1 524 ? -5.473 53.125 -0.566 1 71 524 LEU B CA 1
ATOM 8829 C C . LEU B 1 524 ? -5.617 53.156 0.951 1 71 524 LEU B C 1
ATOM 8831 O O . LEU B 1 524 ? -4.625 53.281 1.671 1 71 524 LEU B O 1
ATOM 8835 N N . LYS B 1 525 ? -6.902 53.375 1.397 1 77.38 525 LYS B N 1
ATOM 8836 C CA . LYS B 1 525 ? -7.188 53.438 2.828 1 77.38 525 LYS B CA 1
ATOM 8837 C C . LYS B 1 525 ? -7.047 52.062 3.459 1 77.38 525 LYS B C 1
ATOM 8839 O O . LYS B 1 525 ? -6.797 51.938 4.66 1 77.38 525 LYS B O 1
ATOM 8844 N N . GLY B 1 526 ? -7.215 51.062 2.605 1 83.75 526 GLY B N 1
ATOM 8845 C CA . GLY B 1 526 ? -7.078 49.688 3.141 1 83.75 526 GLY B CA 1
ATOM 8846 C C . GLY B 1 526 ? -7.062 48.625 2.066 1 83.75 526 GLY B C 1
ATOM 8847 O O . GLY B 1 526 ? -7.656 48.812 1 1 83.75 526 GLY B O 1
ATOM 8848 N N . VAL B 1 527 ? -6.352 47.562 2.312 1 84.69 527 VAL B N 1
ATOM 8849 C CA . VAL B 1 527 ? -6.301 46.406 1.416 1 84.69 527 VAL B CA 1
ATOM 8850 C C . VAL B 1 527 ? -6.559 45.125 2.205 1 84.69 527 VAL B C 1
ATOM 8852 O O . VAL B 1 527 ? -6.188 45.031 3.377 1 84.69 527 VAL B O 1
ATOM 8855 N N . GLY B 1 528 ? -7.348 44.281 1.621 1 86.19 528 GLY B N 1
ATOM 8856 C CA . GLY B 1 528 ? -7.621 43 2.229 1 86.19 528 GLY B CA 1
ATOM 8857 C C . GLY B 1 528 ? -7.508 41.844 1.251 1 86.19 528 GLY B C 1
ATOM 8858 O O . GLY B 1 528 ? -7.906 41.938 0.091 1 86.19 528 GLY B O 1
ATOM 8859 N N . VAL B 1 529 ? -6.859 40.781 1.705 1 84.62 529 VAL B N 1
ATOM 8860 C CA . VAL B 1 529 ? -6.77 39.531 0.933 1 84.62 529 VAL B CA 1
ATOM 8861 C C . VAL B 1 529 ? -7.238 38.344 1.784 1 84.62 529 VAL B C 1
ATOM 8863 O O . VAL B 1 529 ? -6.992 38.312 2.992 1 84.62 529 VAL B O 1
ATOM 8866 N N . ASP B 1 530 ? -8.055 37.531 1.156 1 88.06 530 ASP B N 1
ATOM 8867 C CA . ASP B 1 530 ? -8.469 36.344 1.864 1 88.06 530 ASP B CA 1
ATOM 8868 C C . ASP B 1 530 ? -8.508 35.125 0.924 1 88.06 530 ASP B C 1
ATOM 8870 O O . ASP B 1 530 ? -8.68 35.281 -0.286 1 88.06 530 ASP B O 1
ATOM 8874 N N . GLN B 1 531 ? -8.148 34.031 1.44 1 87.31 531 GLN B N 1
ATOM 8875 C CA . GLN B 1 531 ? -8.203 32.75 0.725 1 87.31 531 GLN B CA 1
ATOM 8876 C C . GLN B 1 531 ? -8.852 31.656 1.583 1 87.31 531 GLN B C 1
ATOM 8878 O O . GLN B 1 531 ? -8.625 31.609 2.793 1 87.31 531 GLN B O 1
ATOM 8883 N N . GLU B 1 532 ? -9.68 30.875 0.951 1 88 532 GLU B N 1
ATOM 8884 C CA . GLU B 1 532 ? -10.391 29.812 1.651 1 88 532 GLU B CA 1
ATOM 8885 C C . GLU B 1 532 ? -10.438 28.547 0.817 1 88 532 GLU B C 1
ATOM 8887 O O . GLU B 1 532 ? -10.609 28.594 -0.402 1 88 532 GLU B O 1
ATOM 8892 N N . LEU B 1 533 ? -10.227 27.406 1.542 1 89.06 533 LEU B N 1
ATOM 8893 C CA . LEU B 1 533 ? -10.609 26.156 0.891 1 89.06 533 LEU B CA 1
ATOM 8894 C C . LEU B 1 533 ? -12.109 26.141 0.612 1 89.06 533 LEU B C 1
ATOM 8896 O O . LEU B 1 533 ? -12.914 26.469 1.485 1 89.06 533 LEU B O 1
ATOM 8900 N N . ILE B 1 534 ? -12.438 25.781 -0.553 1 89.06 534 ILE B N 1
ATOM 8901 C CA . ILE B 1 534 ? -13.852 25.719 -0.909 1 89.06 534 ILE B CA 1
ATOM 8902 C C . ILE B 1 534 ? -14.578 24.75 0.018 1 89.06 534 ILE B C 1
ATOM 8904 O O . ILE B 1 534 ? -15.695 25.031 0.469 1 89.06 534 ILE B O 1
ATOM 8908 N N . SER B 1 535 ? -13.922 23.719 0.426 1 86.06 535 SER B N 1
ATOM 8909 C CA . SER B 1 535 ? -14.508 22.688 1.276 1 86.06 535 SER B CA 1
ATOM 8910 C C . SER B 1 535 ? -14.695 23.188 2.703 1 86.06 535 SER B C 1
ATOM 8912 O O . SER B 1 535 ? -15.453 22.594 3.479 1 86.06 535 SER B O 1
ATOM 8914 N N . ALA B 1 536 ? -14.047 24.266 3.047 1 88.5 536 ALA B N 1
ATOM 8915 C CA . ALA B 1 536 ? -14.109 24.797 4.406 1 88.5 536 ALA B CA 1
ATOM 8916 C C . ALA B 1 536 ? -15.352 25.656 4.602 1 88.5 536 ALA B C 1
ATOM 8918 O O . ALA B 1 536 ? -15.719 25.969 5.734 1 88.5 536 ALA B O 1
ATOM 8919 N N . VAL B 1 537 ? -16.016 26.094 3.523 1 89.38 537 VAL B N 1
ATOM 8920 C CA . VAL B 1 537 ? -17.203 26.938 3.586 1 89.38 537 VAL B CA 1
ATOM 8921 C C . VAL B 1 537 ? -18.453 26.062 3.516 1 89.38 537 VAL B C 1
ATOM 8923 O O . VAL B 1 537 ? -18.734 25.438 2.49 1 89.38 537 VAL B O 1
ATOM 8926 N N . PRO B 1 538 ? -19.172 26.031 4.566 1 87.62 538 PRO B N 1
ATOM 8927 C CA . PRO B 1 538 ? -20.344 25.141 4.598 1 87.62 538 PRO B CA 1
ATOM 8928 C C . PRO B 1 538 ? -21.547 25.719 3.842 1 87.62 538 PRO B C 1
ATOM 8930 O O . PRO B 1 538 ? -22.594 25.953 4.438 1 87.62 538 PRO B O 1
ATOM 8933 N N . SER B 1 539 ? -21.484 25.734 2.582 1 89.12 539 SER B N 1
ATOM 8934 C CA . SER B 1 539 ? -22.516 26.328 1.737 1 89.12 539 SER B CA 1
ATOM 8935 C C . SER B 1 539 ? -23.781 25.484 1.731 1 89.12 539 SER B C 1
ATOM 8937 O O . SER B 1 539 ? -24.844 25.953 1.333 1 89.12 539 SER B O 1
ATOM 8939 N N . HIS B 1 540 ? -23.75 24.266 2.227 1 84.38 540 HIS B N 1
ATOM 8940 C CA . HIS B 1 540 ? -24.922 23.406 2.301 1 84.38 540 HIS B CA 1
ATOM 8941 C C . HIS B 1 540 ? -25.734 23.688 3.557 1 84.38 540 HIS B C 1
ATOM 8943 O O . HIS B 1 540 ? -26.891 23.281 3.654 1 84.38 540 HIS B O 1
ATOM 8949 N N . ASN B 1 541 ? -25.109 24.344 4.5 1 87.12 541 ASN B N 1
ATOM 8950 C CA . ASN B 1 541 ? -25.766 24.688 5.758 1 87.12 541 ASN B CA 1
ATOM 8951 C C . ASN B 1 541 ? -26.641 25.938 5.613 1 87.12 541 ASN B C 1
ATOM 8953 O O . ASN B 1 541 ? -26.125 27.047 5.539 1 87.12 541 ASN B O 1
ATOM 8957 N N . SER B 1 542 ? -27.891 25.766 5.73 1 90.12 542 SER B N 1
ATOM 8958 C CA . SER B 1 542 ? -28.844 26.859 5.5 1 90.12 542 SER B CA 1
ATOM 8959 C C . SER B 1 542 ? -28.703 27.953 6.551 1 90.12 542 SER B C 1
ATOM 8961 O O . SER B 1 542 ? -28.859 29.141 6.242 1 90.12 542 SER B O 1
ATOM 8963 N N . THR B 1 543 ? -28.406 27.578 7.707 1 90.25 543 THR B N 1
ATOM 8964 C CA . THR B 1 543 ? -28.219 28.562 8.773 1 90.25 543 THR B CA 1
ATOM 8965 C C . THR B 1 543 ? -27.016 29.453 8.484 1 90.25 543 THR B C 1
ATOM 8967 O O . THR B 1 543 ? -27.078 30.672 8.656 1 90.25 543 THR B O 1
ATOM 8970 N N . PHE B 1 544 ? -25.984 28.828 8.023 1 91.06 544 PHE B N 1
ATOM 8971 C CA . PHE B 1 544 ? -24.781 29.578 7.68 1 91.06 544 PHE B CA 1
ATOM 8972 C C . PHE B 1 544 ? -25.047 30.547 6.531 1 91.06 544 PHE B C 1
ATOM 8974 O O . PHE B 1 544 ? -24.641 31.703 6.582 1 91.06 544 PHE B O 1
ATOM 8981 N N . VAL B 1 545 ? -25.719 30.062 5.531 1 93.56 545 VAL B N 1
ATOM 8982 C CA . VAL B 1 545 ? -25.969 30.859 4.34 1 93.56 545 VAL B CA 1
ATOM 8983 C C . VAL B 1 545 ? -26.906 32.031 4.695 1 93.56 545 VAL B C 1
ATOM 8985 O O . VAL B 1 545 ? -26.656 33.156 4.305 1 93.56 545 VAL B O 1
ATOM 8988 N N . LYS B 1 546 ? -27.844 31.781 5.512 1 92.56 546 LYS B N 1
ATOM 8989 C CA . LYS B 1 546 ? -28.812 32.812 5.883 1 92.56 546 LYS B CA 1
ATOM 8990 C C . LYS B 1 546 ? -28.156 33.875 6.746 1 92.56 546 LYS B C 1
ATOM 8992 O O . LYS B 1 546 ? -28.516 35.062 6.66 1 92.56 546 LYS B O 1
ATOM 8997 N N . ARG B 1 547 ? -27.266 33.5 7.492 1 92.19 547 ARG B N 1
ATOM 8998 C CA . ARG B 1 547 ? -26.609 34.438 8.422 1 92.19 547 ARG B CA 1
ATOM 8999 C C . ARG B 1 547 ? -25.578 35.281 7.711 1 92.19 547 ARG B C 1
ATOM 9001 O O . ARG B 1 547 ? -25.359 36.438 8.094 1 92.19 547 ARG B O 1
ATOM 9008 N N . ASN B 1 548 ? -25.016 34.75 6.676 1 94.25 548 ASN B N 1
ATOM 9009 C CA . ASN B 1 548 ? -23.812 35.406 6.16 1 94.25 548 ASN B CA 1
ATOM 9010 C C . ASN B 1 548 ? -24.031 35.938 4.742 1 94.25 548 ASN B C 1
ATOM 9012 O O . ASN B 1 548 ? -23.25 36.75 4.25 1 94.25 548 ASN B O 1
ATOM 9016 N N . PHE B 1 549 ? -25.078 35.5 4.098 1 95.25 549 PHE B N 1
ATOM 9017 C CA . PHE B 1 549 ? -25.359 35.906 2.725 1 95.25 549 PHE B CA 1
ATOM 9018 C C . PHE B 1 549 ? -26.766 36.469 2.609 1 95.25 549 PHE B C 1
ATOM 9020 O O . PHE B 1 549 ? -27.688 36 3.291 1 95.25 549 PHE B O 1
ATOM 9027 N N . THR B 1 550 ? -26.891 37.469 1.755 1 95 550 THR B N 1
ATOM 9028 C CA . THR B 1 550 ? -28.234 37.906 1.433 1 95 550 THR B CA 1
ATOM 9029 C C . THR B 1 550 ? -28.953 36.906 0.54 1 95 550 THR B C 1
ATOM 9031 O O . THR B 1 550 ? -28.328 36.031 -0.064 1 95 550 THR B O 1
ATOM 9034 N N . ASP B 1 551 ? -30.234 37.062 0.443 1 95.31 551 ASP B N 1
ATOM 9035 C CA . ASP B 1 551 ? -31.016 36.156 -0.405 1 95.31 551 ASP B CA 1
ATOM 9036 C C . ASP B 1 551 ? -30.578 36.281 -1.865 1 95.31 551 ASP B C 1
ATOM 9038 O O . ASP B 1 551 ? -30.531 35.281 -2.578 1 95.31 551 ASP B O 1
ATOM 9042 N N . SER B 1 552 ? -30.297 37.5 -2.223 1 95.25 552 SER B N 1
ATOM 9043 C CA . SER B 1 552 ? -29.859 37.719 -3.598 1 95.25 552 SER B CA 1
ATOM 9044 C C . SER B 1 552 ? -28.516 37.031 -3.869 1 95.25 552 SER B C 1
ATOM 9046 O O . SER B 1 552 ? -28.312 36.469 -4.938 1 95.25 552 SER B O 1
ATOM 9048 N N . GLU B 1 553 ? -27.641 37.125 -2.965 1 96.19 553 GLU B N 1
ATOM 9049 C CA . GLU B 1 553 ? -26.344 36.469 -3.098 1 96.19 553 GLU B CA 1
ATOM 9050 C C . GLU B 1 553 ? -26.5 34.938 -3.186 1 96.19 553 GLU B C 1
ATOM 9052 O O . GLU B 1 553 ? -25.875 34.281 -4.023 1 96.19 553 GLU B O 1
ATOM 9057 N N . ALA B 1 554 ? -27.281 34.406 -2.279 1 96 554 ALA B N 1
ATOM 9058 C CA . ALA B 1 554 ? -27.5 32.969 -2.223 1 96 554 ALA B CA 1
ATOM 9059 C C . ALA B 1 554 ? -28.094 32.469 -3.533 1 96 554 ALA B C 1
ATOM 9061 O O . ALA B 1 554 ? -27.672 31.422 -4.051 1 96 554 ALA B O 1
ATOM 9062 N N . ASP B 1 555 ? -29.047 33.219 -4.023 1 95.38 555 ASP B N 1
ATOM 9063 C CA . ASP B 1 555 ? -29.688 32.844 -5.281 1 95.38 555 ASP B CA 1
ATOM 9064 C C . ASP B 1 555 ? -28.688 32.875 -6.43 1 95.38 555 ASP B C 1
ATOM 9066 O O . ASP B 1 555 ? -28.688 31.984 -7.289 1 95.38 555 ASP B O 1
ATOM 9070 N N . TYR B 1 556 ? -27.906 33.844 -6.453 1 95 556 TYR B N 1
ATOM 9071 C CA . TYR B 1 556 ? -26.875 33.938 -7.488 1 95 556 TYR B CA 1
ATOM 9072 C C . TYR B 1 556 ? -25.922 32.75 -7.422 1 95 556 TYR B C 1
ATOM 9074 O O . TYR B 1 556 ? -25.641 32.094 -8.438 1 95 556 TYR B O 1
ATOM 9082 N N . CYS B 1 557 ? -25.391 32.5 -6.25 1 95 557 CYS B N 1
ATOM 9083 C CA . CYS B 1 557 ? -24.422 31.406 -6.078 1 95 557 CYS B CA 1
ATOM 9084 C C . CYS B 1 557 ? -25.016 30.078 -6.5 1 95 557 CYS B C 1
ATOM 9086 O O . CYS B 1 557 ? -24.344 29.266 -7.148 1 95 557 CYS B O 1
ATOM 9088 N N . ARG B 1 558 ? -26.234 29.812 -6.176 1 92.44 558 ARG B N 1
ATOM 9089 C CA . ARG B 1 558 ? -26.906 28.562 -6.477 1 92.44 558 ARG B CA 1
ATOM 9090 C C . ARG B 1 558 ? -27.125 28.406 -7.98 1 92.44 558 ARG B C 1
ATOM 9092 O O . ARG B 1 558 ? -27.219 27.281 -8.484 1 92.44 558 ARG B O 1
ATOM 9099 N N . SER B 1 559 ? -27.172 29.531 -8.625 1 91.75 559 SER B N 1
ATOM 9100 C CA . SER B 1 559 ? -27.422 29.531 -10.062 1 91.75 559 SER B CA 1
ATOM 9101 C C . SER B 1 559 ? -26.141 29.297 -10.852 1 91.75 559 SER B C 1
ATOM 9103 O O . SER B 1 559 ? -26.172 29.031 -12.047 1 91.75 559 SER B O 1
ATOM 9105 N N . GLN B 1 560 ? -25.047 29.375 -10.211 1 90 560 GLN B N 1
ATOM 9106 C CA . GLN B 1 560 ? -23.766 29.219 -10.883 1 90 560 GLN B CA 1
ATOM 9107 C C . GLN B 1 560 ? -23.453 27.734 -11.133 1 90 560 GLN B C 1
ATOM 9109 O O . GLN B 1 560 ? -24 26.859 -10.453 1 90 560 GLN B O 1
ATOM 9114 N N . PRO B 1 561 ? -22.578 27.391 -12.062 1 84.38 561 PRO B N 1
ATOM 9115 C CA . PRO B 1 561 ? -22.219 26 -12.367 1 84.38 561 PRO B CA 1
ATOM 9116 C C . PRO B 1 561 ? -21.594 25.281 -11.172 1 84.38 561 PRO B C 1
ATOM 9118 O O . PRO B 1 561 ? -21.781 24.062 -11.016 1 84.38 561 PRO B O 1
ATOM 9121 N N . HIS B 1 562 ? -20.875 25.984 -10.406 1 87.81 562 HIS B N 1
ATOM 9122 C CA . HIS B 1 562 ? -20.266 25.453 -9.188 1 87.81 562 HIS B CA 1
ATOM 9123 C C . HIS B 1 562 ? -20.672 26.281 -7.969 1 87.81 562 HIS B C 1
ATOM 9125 O O . HIS B 1 562 ? -19.875 27.078 -7.469 1 87.81 562 HIS B O 1
ATOM 9131 N N . PRO B 1 563 ? -21.75 25.969 -7.48 1 89.94 563 PRO B N 1
ATOM 9132 C CA . PRO B 1 563 ? -22.297 26.797 -6.402 1 89.94 563 PRO B CA 1
ATOM 9133 C C . PRO B 1 563 ? -21.375 26.891 -5.199 1 89.94 563 PRO B C 1
ATOM 9135 O O . PRO B 1 563 ? -21.203 27.969 -4.621 1 89.94 563 PRO B O 1
ATOM 9138 N N . GLU B 1 564 ? -20.766 25.766 -4.84 1 90.31 564 GLU B N 1
ATOM 9139 C CA . GLU B 1 564 ? -19.891 25.75 -3.672 1 90.31 564 GLU B CA 1
ATOM 9140 C C . GLU B 1 564 ? -18.734 26.719 -3.854 1 90.31 564 GLU B C 1
ATOM 9142 O O . GLU B 1 564 ? -18.359 27.453 -2.924 1 90.31 564 GLU B O 1
ATOM 9147 N N . ALA B 1 565 ? -18.156 26.734 -5.035 1 90.75 565 ALA B N 1
ATOM 9148 C CA . ALA B 1 565 ? -17.047 27.625 -5.336 1 90.75 565 ALA B CA 1
ATOM 9149 C C . ALA B 1 565 ? -17.5 29.078 -5.316 1 90.75 565 ALA B C 1
ATOM 9151 O O . ALA B 1 565 ? -16.75 29.969 -4.875 1 90.75 565 ALA B O 1
ATOM 9152 N N . SER B 1 566 ? -18.703 29.312 -5.777 1 92.75 566 SER B N 1
ATOM 9153 C CA . SER B 1 566 ? -19.25 30.672 -5.793 1 92.75 566 SER B CA 1
ATOM 9154 C C . SER B 1 566 ? -19.469 31.188 -4.379 1 92.75 566 SER B C 1
ATOM 9156 O O . SER B 1 566 ? -19.172 32.344 -4.082 1 92.75 566 SER B O 1
ATOM 9158 N N . PHE B 1 567 ? -20.016 30.328 -3.574 1 94.31 567 PHE B N 1
ATOM 9159 C CA . PHE B 1 567 ? -20.188 30.703 -2.176 1 94.31 567 PHE B CA 1
ATOM 9160 C C . PHE B 1 567 ? -18.859 31 -1.518 1 94.31 567 PHE B C 1
ATOM 9162 O O . PHE B 1 567 ? -18.703 31.984 -0.798 1 94.31 567 PHE B O 1
ATOM 9169 N N . ALA B 1 568 ? -17.891 30.125 -1.77 1 93.12 568 ALA B N 1
ATOM 9170 C CA . ALA B 1 568 ? -16.578 30.266 -1.151 1 93.12 568 ALA B CA 1
ATOM 9171 C C . ALA B 1 568 ? -15.898 31.547 -1.608 1 93.12 568 ALA B C 1
ATOM 9173 O O . ALA B 1 568 ? -15.25 32.25 -0.813 1 93.12 568 ALA B O 1
ATOM 9174 N N . ALA B 1 569 ? -15.984 31.844 -2.873 1 93.56 569 ALA B N 1
ATOM 9175 C CA . ALA B 1 569 ? -15.391 33.062 -3.408 1 93.56 569 ALA B CA 1
ATOM 9176 C C . ALA B 1 569 ? -16 34.312 -2.752 1 93.56 569 ALA B C 1
ATOM 9178 O O . ALA B 1 569 ? -15.281 35.25 -2.4 1 93.56 569 ALA B O 1
ATOM 9179 N N . ARG B 1 570 ? -17.219 34.344 -2.598 1 95.31 570 ARG B N 1
ATOM 9180 C CA . ARG B 1 570 ? -17.891 35.469 -1.986 1 95.31 570 ARG B CA 1
ATOM 9181 C C . ARG B 1 570 ? -17.609 35.531 -0.489 1 95.31 570 ARG B C 1
ATOM 9183 O O . ARG B 1 570 ? -17.5 36.625 0.085 1 95.31 570 ARG B O 1
ATOM 9190 N N . TRP B 1 571 ? -17.578 34.344 0.089 1 93.94 571 TRP B N 1
ATOM 9191 C CA . TRP B 1 571 ? -17.172 34.312 1.494 1 93.94 571 TRP B CA 1
ATOM 9192 C C . TRP B 1 571 ? -15.797 34.906 1.683 1 93.94 571 TRP B C 1
ATOM 9194 O O . TRP B 1 571 ? -15.594 35.75 2.557 1 93.94 571 TRP B O 1
ATOM 9204 N N . ALA B 1 572 ? -14.852 34.469 0.909 1 91.88 572 ALA B N 1
ATOM 9205 C CA . ALA B 1 572 ? -13.508 35.031 0.932 1 91.88 572 ALA B CA 1
ATOM 9206 C C . ALA B 1 572 ? -13.555 36.531 0.645 1 91.88 572 ALA B C 1
ATOM 9208 O O . ALA B 1 572 ? -12.789 37.312 1.225 1 91.88 572 ALA B O 1
ATOM 9209 N N . GLY B 1 573 ? -14.398 36.906 -0.253 1 93.31 573 GLY B N 1
ATOM 9210 C CA . GLY B 1 573 ? -14.586 38.312 -0.566 1 93.31 573 GLY B CA 1
ATOM 9211 C C . GLY B 1 573 ? -15.047 39.156 0.624 1 93.31 573 GLY B C 1
ATOM 9212 O O . GLY B 1 573 ? -14.523 40.219 0.873 1 93.31 573 GLY B O 1
ATOM 9213 N N . LYS B 1 574 ? -16 38.625 1.273 1 9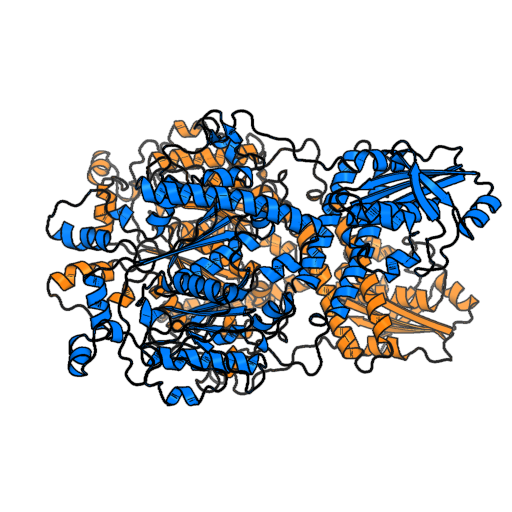3.62 574 LYS B N 1
ATOM 9214 C CA . LYS B 1 574 ? -16.516 39.312 2.457 1 93.62 574 LYS B CA 1
ATOM 9215 C C . LYS B 1 574 ? -15.43 39.469 3.516 1 93.62 574 LYS B C 1
ATOM 9217 O O . LYS B 1 574 ? -15.312 40.531 4.133 1 93.62 574 LYS B O 1
ATOM 9222 N N . GLU B 1 575 ? -14.695 38.438 3.658 1 90.69 575 GLU B N 1
ATOM 9223 C CA . GLU B 1 575 ? -13.586 38.5 4.613 1 90.69 575 GLU B CA 1
ATOM 9224 C C . GLU B 1 575 ? -12.531 39.5 4.176 1 90.69 575 GLU B C 1
ATOM 9226 O O . GLU B 1 575 ? -11.969 40.219 5.004 1 90.69 575 GLU B O 1
ATOM 9231 N N . ALA B 1 576 ? -12.227 39.5 2.924 1 89.31 576 ALA B N 1
ATOM 9232 C CA . ALA B 1 576 ? -11.273 40.469 2.381 1 89.31 576 ALA B CA 1
ATOM 9233 C C . ALA B 1 576 ? -11.758 41.875 2.588 1 89.31 576 ALA B C 1
ATOM 9235 O O . ALA B 1 576 ? -10.969 42.781 2.936 1 89.31 576 ALA B O 1
ATOM 9236 N N . VAL B 1 577 ? -13 42.094 2.338 1 91.81 577 VAL B N 1
ATOM 9237 C CA . VAL B 1 577 ? -13.594 43.438 2.521 1 91.81 577 VAL B CA 1
ATOM 9238 C C . VAL B 1 577 ? -13.508 43.844 3.99 1 91.81 577 VAL B C 1
ATOM 9240 O O . VAL B 1 577 ? -13.156 44.969 4.305 1 91.81 577 VAL B O 1
ATOM 9243 N N . PHE B 1 578 ? -13.852 42.906 4.773 1 90.06 578 PHE B N 1
ATOM 9244 C CA . PHE B 1 578 ? -13.773 43.156 6.207 1 90.06 578 PHE B CA 1
ATOM 9245 C C . PHE B 1 578 ? -12.367 43.594 6.613 1 90.06 578 PHE B C 1
ATOM 9247 O O . PHE B 1 578 ? -12.195 44.531 7.371 1 90.06 578 PHE B O 1
ATOM 9254 N N . LYS B 1 579 ? -11.406 42.938 6.121 1 85.94 579 LYS B N 1
ATOM 9255 C CA . LYS B 1 579 ? -10.008 43.25 6.398 1 85.94 579 LYS B CA 1
ATOM 9256 C C . LYS B 1 579 ? -9.633 44.594 5.844 1 85.94 579 LYS B C 1
ATOM 9258 O O . LYS B 1 579 ? -8.867 45.344 6.469 1 85.94 579 LYS B O 1
ATOM 9263 N N . ALA B 1 580 ? -10.117 44.875 4.742 1 87.81 580 ALA B N 1
ATOM 9264 C CA . ALA B 1 580 ? -9.82 46.156 4.102 1 87.81 580 ALA B CA 1
ATOM 9265 C C . ALA B 1 580 ? -10.406 47.312 4.898 1 87.81 580 ALA B C 1
ATOM 9267 O O . ALA B 1 580 ? -9.836 48.406 4.918 1 87.81 580 ALA B O 1
ATOM 9268 N N . LEU B 1 581 ? -11.508 47.031 5.512 1 88.19 581 LEU B N 1
ATOM 9269 C CA . LEU B 1 581 ? -12.164 48.062 6.316 1 88.19 581 LEU B CA 1
ATOM 9270 C C . LEU B 1 581 ? -11.414 48.281 7.621 1 88.19 581 LEU B C 1
ATOM 9272 O O . LEU B 1 581 ? -11.562 49.344 8.25 1 88.19 581 LEU B O 1
ATOM 9276 N N . GLY B 1 582 ? -10.594 47.312 8.078 1 79.44 582 GLY B N 1
ATOM 9277 C CA . GLY B 1 582 ? -9.766 47.469 9.273 1 79.44 582 GLY B CA 1
ATOM 9278 C C . GLY B 1 582 ? -10.57 47.469 10.555 1 79.44 582 GLY B C 1
ATOM 9279 O O . GLY B 1 582 ? -10.242 48.219 11.492 1 79.44 582 GLY B O 1
ATOM 9280 N N . VAL B 1 583 ? -11.711 46.906 10.492 1 71.06 583 VAL B N 1
ATOM 9281 C CA . VAL B 1 583 ? -12.57 46.906 11.672 1 71.06 583 VAL B CA 1
ATOM 9282 C C . VAL B 1 583 ? -12.234 45.688 12.547 1 71.06 583 VAL B C 1
ATOM 9284 O O . VAL B 1 583 ? -11.75 44.688 12.055 1 71.06 583 VAL B O 1
ATOM 9287 N N . LYS B 1 584 ? -12.242 45.875 13.883 1 65 584 LYS B N 1
ATOM 9288 C CA . LYS B 1 584 ? -11.969 44.812 14.844 1 65 584 LYS B CA 1
ATOM 9289 C C . LYS B 1 584 ? -12.984 43.688 14.711 1 65 584 LYS B C 1
ATOM 9291 O O . LYS B 1 584 ? -14.18 43.938 14.562 1 65 584 LYS B O 1
ATOM 9296 N N . SER B 1 585 ? -12.492 42.438 14.586 1 61.22 585 SER B N 1
ATOM 9297 C CA . SER B 1 585 ? -13.352 41.281 14.477 1 61.22 585 SER B CA 1
ATOM 9298 C C . SER B 1 585 ? -14.258 41.125 15.695 1 61.22 585 SER B C 1
ATOM 9300 O O . SER B 1 585 ? -13.828 41.375 16.828 1 61.22 585 SER B O 1
ATOM 9302 N N . LYS B 1 586 ? -15.633 41.281 15.57 1 58.03 586 LYS B N 1
ATOM 9303 C CA . LYS B 1 586 ? -16.562 41.062 16.672 1 58.03 586 LYS B CA 1
ATOM 9304 C C . LYS B 1 586 ? -16.703 39.562 17 1 58.03 586 LYS B C 1
ATOM 9306 O O . LYS B 1 586 ? -17.719 39.156 17.562 1 58.03 586 LYS B O 1
ATOM 9311 N N . GLY B 1 587 ? -15.812 38.812 16.594 1 54.81 587 GLY B N 1
ATOM 9312 C CA . GLY B 1 587 ? -15.766 37.406 16.906 1 54.81 587 GLY B CA 1
ATOM 9313 C C . GLY B 1 587 ? -16.266 36.531 15.789 1 54.81 587 GLY B C 1
ATOM 9314 O O . GLY B 1 587 ? -16.828 37 14.805 1 54.81 587 GLY B O 1
ATOM 9315 N N . ALA B 1 588 ? -15.969 35.188 15.766 1 53.38 588 ALA B N 1
ATOM 9316 C CA . ALA B 1 588 ? -16.266 34.188 14.75 1 53.38 588 ALA B CA 1
ATOM 9317 C C . ALA B 1 588 ? -17.781 34.125 14.492 1 53.38 588 ALA B C 1
ATOM 9319 O O . ALA B 1 588 ? -18.203 33.688 13.414 1 53.38 588 ALA B O 1
ATOM 9320 N N . GLY B 1 589 ? -18.547 34.688 15.281 1 57.62 589 GLY B N 1
ATOM 9321 C CA . GLY B 1 589 ? -19.984 34.531 15.18 1 57.62 589 GLY B CA 1
ATOM 9322 C C . GLY B 1 589 ? -20.672 35.719 14.562 1 57.62 589 GLY B C 1
ATOM 9323 O O . GLY B 1 589 ? -21.891 35.719 14.352 1 57.62 589 GLY B O 1
ATOM 9324 N N . ALA B 1 590 ? -19.953 36.719 14.227 1 68.38 590 ALA B N 1
ATOM 9325 C CA . ALA B 1 590 ? -20.641 37.906 13.711 1 68.38 590 ALA B CA 1
ATOM 9326 C C . ALA B 1 590 ? -21.094 37.688 12.273 1 68.38 590 ALA B C 1
ATOM 9328 O O . ALA B 1 590 ? -20.328 37.188 11.438 1 68.38 590 ALA B O 1
ATOM 9329 N N . ALA B 1 591 ? -22.375 38.031 11.992 1 76.81 591 ALA B N 1
ATOM 9330 C CA . ALA B 1 591 ? -22.984 37.844 10.68 1 76.81 591 ALA B CA 1
ATOM 9331 C C . ALA B 1 591 ? -22.328 38.719 9.633 1 76.81 591 ALA B C 1
ATOM 9333 O O . ALA B 1 591 ? -22 39.875 9.906 1 76.81 591 ALA B O 1
ATOM 9334 N N . MET B 1 592 ? -22.125 38.281 8.484 1 88.75 592 MET B N 1
ATOM 9335 C CA . MET B 1 592 ? -21.453 39 7.41 1 88.75 592 MET B CA 1
ATOM 9336 C C . MET B 1 592 ? -22.438 39.406 6.328 1 88.75 592 MET B C 1
ATOM 9338 O O . MET B 1 592 ? -22.047 39.875 5.254 1 88.75 592 MET B O 1
ATOM 9342 N N . SER B 1 593 ? -23.703 39.312 6.609 1 90.81 593 SER B N 1
ATOM 9343 C CA . SER B 1 593 ? -24.719 39.656 5.617 1 90.81 593 SER B CA 1
ATOM 9344 C C . SER B 1 593 ? -24.734 41.125 5.297 1 90.81 593 SER B C 1
ATOM 9346 O O . SER B 1 593 ? -25.266 41.562 4.27 1 90.81 593 SER B O 1
ATOM 9348 N N . ASP B 1 594 ? -24.047 41.906 6.203 1 91.88 594 ASP B N 1
ATOM 9349 C CA . ASP B 1 594 ? -23.969 43.344 5.992 1 91.88 594 ASP B CA 1
ATOM 9350 C C . ASP B 1 594 ? -23.047 43.688 4.824 1 91.88 594 ASP B C 1
ATOM 9352 O O . ASP B 1 594 ? -23.016 44.812 4.352 1 91.88 594 ASP B O 1
ATOM 9356 N N . ILE B 1 595 ? -22.297 42.75 4.398 1 94 595 ILE B N 1
ATOM 9357 C CA . ILE B 1 595 ? -21.453 42.875 3.209 1 94 595 ILE B CA 1
ATOM 9358 C C . ILE B 1 595 ? -22.031 42.031 2.074 1 94 595 ILE B C 1
ATOM 9360 O O . ILE B 1 595 ? -21.969 40.812 2.123 1 94 595 ILE B O 1
ATOM 9364 N N . GLU B 1 596 ? -22.547 42.656 1.103 1 95.56 596 GLU B N 1
ATOM 9365 C CA . GLU B 1 596 ? -23.125 41.969 -0.036 1 95.56 596 GLU B CA 1
ATOM 9366 C C . GLU B 1 596 ? -22.25 42.094 -1.279 1 95.56 596 GLU B C 1
ATOM 9368 O O . GLU B 1 596 ? -21.797 43.219 -1.606 1 95.56 596 GLU B O 1
ATOM 9373 N N . ILE B 1 597 ? -22.031 41 -1.903 1 96.19 597 ILE B N 1
ATOM 9374 C CA . ILE B 1 597 ? -21.234 41.031 -3.133 1 96.19 597 ILE B CA 1
ATOM 9375 C C . ILE B 1 597 ? -22.047 40.406 -4.273 1 96.19 597 ILE B C 1
ATOM 9377 O O . ILE B 1 597 ? -22.266 39.188 -4.309 1 96.19 597 ILE B O 1
ATOM 9381 N N . LEU B 1 598 ? -22.422 41.156 -5.219 1 95.88 598 LEU B N 1
ATOM 9382 C CA . LEU B 1 598 ? -23.203 40.75 -6.383 1 95.88 598 LEU B CA 1
ATOM 9383 C C . LEU B 1 598 ? -22.578 41.281 -7.672 1 95.88 598 LEU B C 1
ATOM 9385 O O . LEU B 1 598 ? -21.891 42.281 -7.656 1 95.88 598 LEU B O 1
ATOM 9389 N N . PRO B 1 599 ? -22.812 40.531 -8.734 1 93.38 599 PRO B N 1
ATOM 9390 C CA . PRO B 1 599 ? -22.281 41.031 -10 1 93.38 599 PRO B CA 1
ATOM 9391 C C . PRO B 1 599 ? -23.062 42.219 -10.547 1 93.38 599 PRO B C 1
ATOM 9393 O O . PRO B 1 599 ? -24.281 42.281 -10.383 1 93.38 599 PRO B O 1
ATOM 9396 N N . ASP B 1 600 ? -22.375 43.156 -11.18 1 91.88 600 ASP B N 1
ATOM 9397 C CA . ASP B 1 600 ? -23.047 44.219 -11.883 1 91.88 600 ASP B CA 1
ATOM 9398 C C . ASP B 1 600 ? -23.516 43.781 -13.266 1 91.88 600 ASP B C 1
ATOM 9400 O O . ASP B 1 600 ? -23.531 42.594 -13.555 1 91.88 600 ASP B O 1
ATOM 9404 N N . GLU B 1 601 ? -23.953 44.688 -14.016 1 87.94 601 GLU B N 1
ATOM 9405 C CA . GLU B 1 601 ? -24.516 44.375 -15.328 1 87.94 601 GLU B CA 1
ATOM 9406 C C . GLU B 1 601 ? -23.484 43.719 -16.219 1 87.94 601 GLU B C 1
ATOM 9408 O O . GLU B 1 601 ? -23.828 42.906 -17.094 1 87.94 601 GLU B O 1
ATOM 9413 N N . ASN B 1 602 ? -22.234 43.938 -15.938 1 88.62 602 ASN B N 1
ATOM 9414 C CA . ASN B 1 602 ? -21.156 43.375 -16.75 1 88.62 602 ASN B CA 1
ATOM 9415 C C . ASN B 1 602 ? -20.562 42.125 -16.094 1 88.62 602 ASN B C 1
ATOM 9417 O O . ASN B 1 602 ? -19.578 41.562 -16.594 1 88.62 602 ASN B O 1
ATOM 9421 N N . GLY B 1 603 ? -21.094 41.719 -14.984 1 87.81 603 GLY B N 1
ATOM 9422 C CA . GLY B 1 603 ? -20.641 40.5 -14.328 1 87.81 603 GLY B CA 1
ATOM 9423 C C . GLY B 1 603 ? -19.531 40.75 -13.32 1 87.81 603 GLY B C 1
ATOM 9424 O O . GLY B 1 603 ? -19 39.812 -12.734 1 87.81 603 GLY B O 1
ATOM 9425 N N . VAL B 1 604 ? -19.172 42 -13.172 1 89.12 604 VAL B N 1
ATOM 9426 C CA . VAL B 1 604 ? -18.094 42.344 -12.242 1 89.12 604 VAL B CA 1
ATOM 9427 C C . VAL B 1 604 ? -18.641 42.406 -10.812 1 89.12 604 VAL B C 1
ATOM 9429 O O . VAL B 1 604 ? -19.688 43 -10.562 1 89.12 604 VAL B O 1
ATOM 9432 N N . PRO B 1 605 ? -17.906 41.781 -9.945 1 93.12 605 PRO B N 1
ATOM 9433 C CA . PRO B 1 605 ? -18.391 41.781 -8.562 1 93.12 605 PRO B CA 1
ATOM 9434 C C . PRO B 1 605 ? -18.359 43.188 -7.938 1 93.12 605 PRO B C 1
ATOM 9436 O O . PRO B 1 605 ? -17.375 43.906 -8.062 1 93.12 605 PRO B O 1
ATOM 9439 N N . VAL B 1 606 ? -19.453 43.562 -7.242 1 94.19 606 VAL B N 1
ATOM 9440 C CA . VAL B 1 606 ? -19.578 44.844 -6.574 1 94.19 606 VAL B CA 1
ATOM 9441 C C . VAL B 1 606 ? -19.938 44.625 -5.105 1 94.19 606 VAL B C 1
ATOM 9443 O O . VAL B 1 606 ? -20.766 43.781 -4.781 1 94.19 606 VAL B O 1
ATOM 9446 N N . VAL B 1 607 ? -19.312 45.469 -4.289 1 95.69 607 VAL B N 1
ATOM 9447 C CA . VAL B 1 607 ? -19.547 45.375 -2.852 1 95.69 607 VAL B CA 1
ATOM 9448 C C . VAL B 1 607 ? -20.609 46.375 -2.43 1 95.69 607 VAL B C 1
ATOM 9450 O O . VAL B 1 607 ? -20.5 47.562 -2.719 1 95.69 607 VAL B O 1
ATOM 9453 N N . ASN B 1 608 ? -21.625 45.875 -1.838 1 94.25 608 ASN B N 1
ATOM 9454 C CA . ASN B 1 608 ? -22.641 46.719 -1.2 1 94.25 608 ASN B CA 1
ATOM 9455 C C . ASN B 1 608 ? -22.594 46.594 0.32 1 94.25 608 ASN B C 1
ATOM 9457 O O . ASN B 1 608 ? -22.859 45.5 0.867 1 94.25 608 ASN B O 1
ATOM 9461 N N . LEU B 1 609 ? -22.25 47.688 0.96 1 93.75 609 LEU B N 1
ATOM 9462 C CA . LEU B 1 609 ? -22.156 47.656 2.416 1 93.75 609 LEU B CA 1
ATOM 9463 C C . LEU B 1 609 ? -23.484 48.094 3.041 1 93.75 609 LEU B C 1
ATOM 9465 O O . LEU B 1 609 ? -24.094 49.062 2.621 1 93.75 609 LEU B O 1
ATOM 9469 N N . LEU B 1 610 ? -23.844 47.281 3.977 1 91.06 610 LEU B N 1
ATOM 9470 C CA . LEU B 1 610 ? -25.109 47.531 4.66 1 91.06 610 LEU B CA 1
ATOM 9471 C C . LEU B 1 610 ? -24.922 47.594 6.172 1 91.06 610 LEU B C 1
ATOM 9473 O O . LEU B 1 610 ? -23.859 47.188 6.676 1 91.06 610 LEU B O 1
ATOM 9477 N N . GLY B 1 611 ? -25.875 48.219 6.859 1 88.12 611 GLY B N 1
ATOM 9478 C CA . GLY B 1 611 ? -25.922 48.156 8.312 1 88.12 611 GLY B CA 1
ATOM 9479 C C . GLY B 1 611 ? -24.641 48.625 8.969 1 88.12 611 GLY B C 1
ATOM 9480 O O . GLY B 1 611 ? -24.156 49.719 8.695 1 88.12 611 GLY B O 1
ATOM 9481 N N . GLU B 1 612 ? -24.094 47.719 9.758 1 86.56 612 GLU B N 1
ATOM 9482 C CA . GLU B 1 612 ? -22.922 48.031 10.555 1 86.56 612 GLU B CA 1
ATOM 9483 C C . GLU B 1 612 ? -21.688 48.219 9.688 1 86.56 612 GLU B C 1
ATOM 9485 O O . GLU B 1 612 ? -20.812 49.031 9.984 1 86.56 612 GLU B O 1
ATOM 9490 N N . ALA B 1 613 ? -21.594 47.5 8.633 1 89.75 613 ALA B N 1
ATOM 9491 C CA . ALA B 1 613 ? -20.453 47.625 7.723 1 89.75 613 ALA B CA 1
ATOM 9492 C C . ALA B 1 613 ? -20.406 48.969 7.043 1 89.75 613 ALA B C 1
ATOM 9494 O O . ALA B 1 613 ? -19.328 49.562 6.855 1 89.75 613 ALA B O 1
ATOM 9495 N N . LYS B 1 614 ? -21.5 49.469 6.664 1 91.38 614 LYS B N 1
ATOM 9496 C CA . LYS B 1 614 ? -21.578 50.781 6.047 1 91.38 614 LYS B CA 1
ATOM 9497 C C . LYS B 1 614 ? -21.172 51.875 7.035 1 91.38 614 LYS B C 1
ATOM 9499 O O . LYS B 1 614 ? -20.438 52.812 6.676 1 91.38 614 LYS B O 1
ATOM 9504 N N . LYS B 1 615 ? -21.641 51.688 8.219 1 89.75 615 LYS B N 1
ATOM 9505 C CA . LYS B 1 615 ? -21.281 52.656 9.258 1 89.75 615 LYS B CA 1
ATOM 9506 C C . LYS B 1 615 ? -19.781 52.688 9.477 1 89.75 615 LYS B C 1
ATOM 9508 O O . LYS B 1 615 ? -19.203 53.781 9.609 1 89.75 615 LYS B O 1
ATOM 9513 N N . ALA B 1 616 ? -19.25 51.594 9.539 1 89.06 616 ALA B N 1
ATOM 9514 C CA . ALA B 1 616 ? -17.797 51.5 9.742 1 89.06 616 ALA B CA 1
ATOM 9515 C C . ALA B 1 616 ? -17.047 52.156 8.594 1 89.06 616 ALA B C 1
ATOM 9517 O O . ALA B 1 616 ? -16.031 52.812 8.805 1 89.06 616 ALA B O 1
ATOM 9518 N N . ALA B 1 617 ? -17.469 51.969 7.41 1 90.88 617 ALA B N 1
ATOM 9519 C CA . ALA B 1 617 ? -16.859 52.562 6.227 1 90.88 617 ALA B CA 1
ATOM 9520 C C . ALA B 1 617 ? -16.984 54.094 6.262 1 90.88 617 ALA B C 1
ATOM 9522 O O . ALA B 1 617 ? -16.031 54.812 5.965 1 90.88 617 ALA B O 1
ATOM 9523 N N . ASP B 1 618 ? -18.094 54.531 6.625 1 90.94 618 ASP B N 1
ATOM 9524 C CA . ASP B 1 618 ? -18.344 55.969 6.703 1 90.94 618 ASP B CA 1
ATOM 9525 C C . ASP B 1 618 ? -17.453 56.625 7.762 1 90.94 618 ASP B C 1
ATOM 9527 O O . ASP B 1 618 ? -16.906 57.719 7.543 1 90.94 618 ASP B O 1
ATOM 9531 N N . ASP B 1 619 ? -17.359 55.938 8.812 1 90.06 619 ASP B N 1
ATOM 9532 C CA . ASP B 1 619 ? -16.531 56.438 9.906 1 90.06 619 ASP B CA 1
ATOM 9533 C C . ASP B 1 619 ? -15.078 56.594 9.484 1 90.06 619 ASP B C 1
ATOM 9535 O O . ASP B 1 619 ? -14.359 57.469 9.992 1 90.06 619 ASP B O 1
ATOM 9539 N N . LYS B 1 620 ? -14.672 55.75 8.578 1 90.25 620 LYS B N 1
ATOM 9540 C CA . LYS B 1 620 ? -13.266 55.781 8.164 1 90.25 620 LYS B CA 1
ATOM 9541 C C . LYS B 1 620 ? -13.086 56.531 6.859 1 90.25 620 LYS B C 1
ATOM 9543 O O . LYS B 1 620 ? -11.992 56.562 6.293 1 90.25 620 LYS B O 1
ATOM 9548 N N . GLY B 1 621 ? -14.164 57.062 6.312 1 88.81 621 GLY B N 1
ATOM 9549 C CA . GLY B 1 621 ? -14.109 57.844 5.098 1 88.81 621 GLY B CA 1
ATOM 9550 C C . GLY B 1 621 ? -13.938 57 3.842 1 88.81 621 GLY B C 1
ATOM 9551 O O . GLY B 1 621 ? -13.32 57.469 2.875 1 88.81 621 GLY B O 1
ATOM 9552 N N . ILE B 1 622 ? -14.352 55.75 3.934 1 90.88 622 ILE B N 1
ATOM 9553 C CA . ILE B 1 622 ? -14.273 54.875 2.781 1 90.88 622 ILE B CA 1
ATOM 9554 C C . ILE B 1 622 ? -15.523 55 1.923 1 90.88 622 ILE B C 1
ATOM 9556 O O . ILE B 1 622 ? -16.641 54.781 2.393 1 90.88 622 ILE B O 1
ATOM 9560 N N . SER B 1 623 ? -15.359 55.375 0.683 1 88.06 623 SER B N 1
ATOM 9561 C CA . SER B 1 623 ? -16.5 55.625 -0.202 1 88.06 623 SER B CA 1
ATOM 9562 C C . SER B 1 623 ? -16.766 54.406 -1.104 1 88.06 623 SER B C 1
ATOM 9564 O O . SER B 1 623 ? -17.891 54.188 -1.533 1 88.06 623 SER B O 1
ATOM 9566 N N . LYS B 1 624 ? -15.703 53.719 -1.386 1 89.19 624 LYS B N 1
ATOM 9567 C CA . LYS B 1 624 ? -15.844 52.625 -2.324 1 89.19 624 LYS B CA 1
ATOM 9568 C C . LYS B 1 624 ? -14.906 51.469 -1.973 1 89.19 624 LYS B C 1
ATOM 9570 O O . LYS B 1 624 ? -13.773 51.719 -1.541 1 89.19 624 LYS B O 1
ATOM 9575 N N . VAL B 1 625 ? -15.43 50.25 -2.123 1 91.94 625 VAL B N 1
ATOM 9576 C CA . VAL B 1 625 ? -14.609 49.062 -1.962 1 91.94 625 VAL B CA 1
ATOM 9577 C C . VAL B 1 625 ? -14.656 48.219 -3.236 1 91.94 625 VAL B C 1
ATOM 9579 O O . VAL B 1 625 ? -15.727 47.781 -3.658 1 91.94 625 VAL B O 1
ATOM 9582 N N . LEU B 1 626 ? -13.539 48.031 -3.895 1 89.81 626 LEU B N 1
ATOM 9583 C CA . LEU B 1 626 ? -13.43 47.156 -5.055 1 89.81 626 LEU B CA 1
ATOM 9584 C C . LEU B 1 626 ? -13.008 45.75 -4.633 1 89.81 626 LEU B C 1
ATOM 9586 O O . LEU B 1 626 ? -12.188 45.594 -3.734 1 89.81 626 LEU B O 1
ATOM 9590 N N . VAL B 1 627 ? -13.664 44.781 -5.273 1 92.62 627 VAL B N 1
ATOM 9591 C CA . VAL B 1 627 ? -13.336 43.406 -4.902 1 92.62 627 VAL B CA 1
ATOM 9592 C C . VAL B 1 627 ? -13.094 42.594 -6.16 1 92.62 627 VAL B C 1
ATOM 9594 O O . VAL B 1 627 ? -13.75 42.781 -7.184 1 92.62 627 VAL B O 1
ATOM 9597 N N . SER B 1 628 ? -12.109 41.781 -6.137 1 90.38 628 SER B N 1
ATOM 9598 C CA . SER B 1 628 ? -11.852 40.75 -7.152 1 90.38 628 SER B CA 1
ATOM 9599 C C . SER B 1 628 ? -11.953 39.344 -6.57 1 90.38 628 SER B C 1
ATOM 9601 O O . SER B 1 628 ? -11.375 39.062 -5.52 1 90.38 628 SER B O 1
ATOM 9603 N N . LEU B 1 629 ? -12.789 38.594 -7.258 1 92.5 629 LEU B N 1
ATOM 9604 C CA . LEU B 1 629 ? -13.016 37.219 -6.809 1 92.5 629 LEU B CA 1
ATOM 9605 C C . LEU B 1 629 ? -12.516 36.219 -7.844 1 92.5 629 LEU B C 1
ATOM 9607 O O . LEU B 1 629 ? -12.633 36.438 -9.047 1 92.5 629 LEU B O 1
ATOM 9611 N N . SER B 1 630 ? -11.977 35.156 -7.402 1 89.56 630 SER B N 1
ATOM 9612 C CA . SER B 1 630 ? -11.578 34.031 -8.25 1 89.56 630 SER B CA 1
ATOM 9613 C C . SER B 1 630 ? -11.562 32.719 -7.469 1 89.56 630 SER B C 1
ATOM 9615 O O . SER B 1 630 ? -11.539 32.719 -6.238 1 89.56 630 SER B O 1
ATOM 9617 N N . HIS B 1 631 ? -11.797 31.625 -8.203 1 88.62 631 HIS B N 1
ATOM 9618 C CA . HIS B 1 631 ? -11.656 30.328 -7.543 1 88.62 631 HIS B CA 1
ATOM 9619 C C . HIS B 1 631 ? -11.07 29.297 -8.492 1 88.62 631 HIS B C 1
ATOM 9621 O O . HIS B 1 631 ? -11.297 29.344 -9.703 1 88.62 631 HIS B O 1
ATOM 9627 N N . SER B 1 632 ? -10.273 28.469 -7.898 1 86 632 SER B N 1
ATOM 9628 C CA . SER B 1 632 ? -9.844 27.234 -8.547 1 86 632 SER B CA 1
ATOM 9629 C C . SER B 1 632 ? -10.703 26.047 -8.117 1 86 632 SER B C 1
ATOM 9631 O O . SER B 1 632 ? -11.82 26.234 -7.633 1 86 632 SER B O 1
ATOM 9633 N N . GLU B 1 633 ? -10.188 24.859 -8.398 1 80.62 633 GLU B N 1
ATOM 9634 C CA . GLU B 1 633 ? -10.93 23.641 -8.039 1 80.62 633 GLU B CA 1
ATOM 9635 C C . GLU B 1 633 ? -11.062 23.516 -6.523 1 80.62 633 GLU B C 1
ATOM 9637 O O . GLU B 1 633 ? -12.078 23.016 -6.027 1 80.62 633 GLU B O 1
ATOM 9642 N N . ASN B 1 634 ? -10.039 24.062 -5.855 1 85.56 634 ASN B N 1
ATOM 9643 C CA . ASN B 1 634 ? -10.023 23.734 -4.434 1 85.56 634 ASN B CA 1
ATOM 9644 C C . ASN B 1 634 ? -9.969 25 -3.568 1 85.56 634 ASN B C 1
ATOM 9646 O O . ASN B 1 634 ? -10.281 24.953 -2.377 1 85.56 634 ASN B O 1
ATOM 9650 N N . VAL B 1 635 ? -9.578 26.156 -4.191 1 89.19 635 VAL B N 1
ATOM 9651 C CA . VAL B 1 635 ? -9.305 27.328 -3.371 1 89.19 635 VAL B CA 1
ATOM 9652 C C . VAL B 1 635 ? -10.016 28.547 -3.963 1 89.19 635 VAL B C 1
ATOM 9654 O O . VAL B 1 635 ? -9.977 28.766 -5.176 1 89.19 635 VAL B O 1
ATOM 9657 N N . ALA B 1 636 ? -10.648 29.266 -3.125 1 91.44 636 ALA B N 1
ATOM 9658 C CA . ALA B 1 636 ? -11.211 30.562 -3.479 1 91.44 636 ALA B CA 1
ATOM 9659 C C . ALA B 1 636 ? -10.352 31.703 -2.924 1 91.44 636 ALA B C 1
ATOM 9661 O O . ALA B 1 636 ? -9.844 31.609 -1.805 1 91.44 636 ALA B O 1
ATOM 9662 N N . ILE B 1 637 ? -10.156 32.719 -3.736 1 89.62 637 ILE B N 1
ATOM 9663 C CA . ILE B 1 637 ? -9.344 33.844 -3.314 1 89.62 637 ILE B CA 1
ATOM 9664 C C . ILE B 1 637 ? -10.086 35.156 -3.621 1 89.62 637 ILE B C 1
ATOM 9666 O O . ILE B 1 637 ? -10.875 35.219 -4.57 1 89.62 637 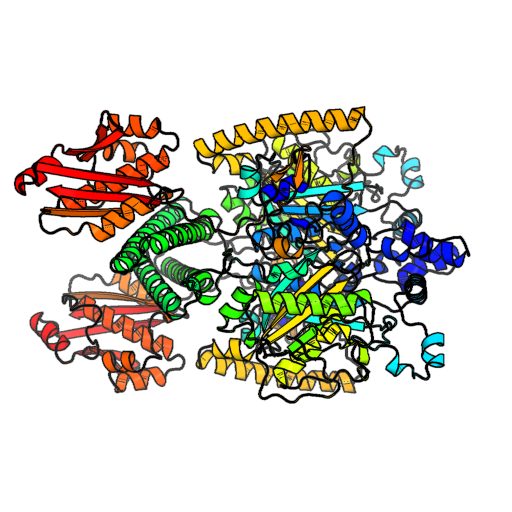ILE B O 1
ATOM 9670 N N . ALA B 1 638 ? -9.836 36.125 -2.773 1 91.38 638 ALA B N 1
ATOM 9671 C CA . ALA B 1 638 ? -10.445 37.438 -2.977 1 91.38 638 ALA B CA 1
ATOM 9672 C C . ALA B 1 638 ? -9.484 38.562 -2.584 1 91.38 638 ALA B C 1
ATOM 9674 O O . ALA B 1 638 ? -8.688 38.406 -1.658 1 91.38 638 ALA B O 1
ATOM 9675 N N . PHE B 1 639 ? -9.508 39.562 -3.326 1 89.19 639 PHE B N 1
ATOM 9676 C CA . PHE B 1 639 ? -8.742 40.781 -3.082 1 89.19 639 PHE B CA 1
ATOM 9677 C C . PHE B 1 639 ? -9.656 42 -3.014 1 89.19 639 PHE B C 1
ATOM 9679 O O . PHE B 1 639 ? -10.492 42.188 -3.898 1 89.19 639 PHE B O 1
ATOM 9686 N N . ALA B 1 640 ? -9.516 42.75 -1.92 1 91.12 640 ALA B N 1
ATOM 9687 C CA . ALA B 1 640 ? -10.359 43.938 -1.737 1 91.12 640 ALA B CA 1
ATOM 9688 C C . ALA B 1 640 ? -9.508 45.188 -1.522 1 91.12 640 ALA B C 1
ATOM 9690 O O . ALA B 1 640 ? -8.477 45.125 -0.852 1 91.12 640 ALA B O 1
ATOM 9691 N N . GLN B 1 641 ? -9.977 46.25 -2.139 1 88.94 641 GLN B N 1
ATOM 9692 C CA . GLN B 1 641 ? -9.344 47.562 -1.986 1 88.94 641 GLN B CA 1
ATOM 9693 C C . GLN B 1 641 ? -10.359 48.625 -1.563 1 88.94 641 GLN B C 1
ATOM 9695 O O . GLN B 1 641 ? -11.352 48.844 -2.26 1 88.94 641 GLN B O 1
ATOM 9700 N N . ALA B 1 642 ? -10.023 49.219 -0.482 1 90.38 642 ALA B N 1
ATOM 9701 C CA . ALA B 1 642 ? -10.898 50.281 0.024 1 90.38 642 ALA B CA 1
ATOM 9702 C C . ALA B 1 642 ? -10.312 51.656 -0.257 1 90.38 642 ALA B C 1
ATOM 9704 O O . ALA B 1 642 ? -9.109 51.875 -0.088 1 90.38 642 ALA B O 1
ATOM 9705 N N . SER B 1 643 ? -11.156 52.562 -0.795 1 87.56 643 SER B N 1
ATOM 9706 C CA . SER B 1 643 ? -10.742 53.906 -1.082 1 87.56 643 SER B CA 1
ATOM 9707 C C . SER B 1 643 ? -11.805 54.906 -0.63 1 87.56 643 SER B C 1
ATOM 9709 O O . SER B 1 643 ? -12.984 54.594 -0.546 1 87.56 643 SER B O 1
#

Solvent-accessible surface area (backbone atoms only — not comparable to full-atom values): 64393 Å² total; per-residue (Å²): 119,63,49,75,85,49,61,46,56,53,26,52,78,38,38,46,47,24,34,26,38,12,36,14,19,33,75,30,30,56,66,36,43,37,39,63,42,30,36,43,73,69,69,43,94,60,70,56,63,41,62,59,50,31,33,43,32,29,59,47,26,48,49,31,45,34,54,51,45,27,23,5,34,52,53,18,22,28,26,30,29,17,4,8,49,42,6,44,40,53,38,51,50,38,38,74,72,65,57,23,51,34,28,40,20,10,9,30,29,72,77,46,69,68,58,51,49,39,39,45,58,60,59,48,31,46,54,66,67,63,41,44,74,71,71,46,52,82,77,48,54,20,13,34,53,23,65,78,33,52,6,30,37,81,32,65,37,72,21,78,45,83,46,55,49,68,67,60,36,48,73,69,11,44,59,72,66,51,38,82,60,42,66,47,43,9,18,27,60,29,66,96,41,53,72,43,72,52,66,24,64,38,40,43,29,15,29,35,83,61,92,58,85,58,60,85,78,33,66,69,53,27,50,52,51,49,53,52,50,46,51,51,45,34,52,48,49,53,54,55,54,60,72,30,52,86,42,93,57,32,51,66,50,48,37,50,48,52,52,49,45,49,51,52,50,50,53,49,40,37,42,58,48,55,55,61,80,86,50,60,59,46,15,59,53,55,47,44,31,44,45,74,76,40,54,60,74,44,44,49,34,34,37,47,55,37,51,6,30,69,68,50,38,50,49,52,54,51,46,51,34,51,32,40,56,60,57,59,35,57,86,82,64,48,25,44,42,34,39,64,26,36,77,63,30,43,18,39,5,8,37,37,29,51,48,50,52,51,45,36,51,23,34,73,69,12,40,45,67,35,29,72,51,35,82,48,62,27,72,78,58,67,74,32,65,50,51,40,75,42,47,53,66,44,81,54,99,58,28,53,26,32,38,36,40,29,53,18,58,26,25,31,32,28,40,39,33,35,29,35,39,63,62,60,55,68,71,44,53,71,60,58,46,53,54,29,51,54,39,27,50,55,33,50,52,51,30,51,52,51,52,52,47,21,67,72,66,75,43,83,72,74,73,47,91,64,62,53,51,56,82,89,46,45,65,59,47,45,30,27,61,62,31,43,30,42,73,45,96,85,69,44,47,28,45,58,92,77,64,59,77,70,79,88,68,70,59,59,41,31,62,58,49,45,44,57,50,60,58,80,56,87,87,48,79,20,64,13,71,26,59,34,48,26,86,70,46,62,71,85,39,64,67,56,42,62,44,36,34,42,71,67,43,50,54,52,23,65,68,41,88,51,30,56,47,44,44,22,13,49,50,16,32,44,51,2,42,44,48,14,67,64,61,79,81,81,53,96,77,54,67,43,38,32,47,35,66,45,61,47,98,84,62,47,56,40,64,45,64,30,74,68,51,33,50,53,31,55,74,70,65,41,79,46,53,50,49,47,70,30,50,49,98,53,41,11,32,12,30,17,43,23,58,118,63,49,75,84,48,62,46,54,52,27,52,78,38,38,46,45,24,35,27,37,12,36,13,19,34,76,30,27,55,66,37,43,38,38,61,41,31,36,42,74,69,69,43,95,59,69,57,62,41,60,59,52,31,33,44,32,29,58,45,25,48,50,31,43,34,53,50,46,28,22,4,33,53,53,18,22,28,24,30,30,18,4,8,48,42,6,44,39,52,39,51,49,38,38,75,72,64,57,24,52,33,26,40,18,9,9,29,31,74,77,45,72,69,58,52,50,38,38,45,58,59,60,48,31,46,54,65,66,62,40,45,74,71,71,48,54,82,76,48,53,22,14,34,53,22,65,79,34,51,6,29,37,80,30,65,35,72,20,78,45,82,46,56,48,67,67,58,35,48,72,70,11,44,59,71,66,50,38,82,58,43,64,50,42,7,18,25,58,29,66,97,41,54,74,44,72,52,65,25,64,40,41,42,31,16,29,35,84,60,93,60,84,57,60,86,78,34,64,68,52,27,50,52,52,51,53,52,49,46,52,50,46,36,52,49,50,54,55,55,53,61,73,32,52,85,43,94,58,32,51,65,50,48,38,50,49,52,52,48,47,52,51,52,50,50,52,48,39,38,42,59,49,55,54,60,81,87,48,60,58,48,15,60,52,56,48,43,32,44,45,74,77,41,53,60,73,42,45,49,33,36,36,47,56,35,52,6,31,70,68,50,37,49,48,51,54,50,45,52,35,52,34,40,55,61,58,60,34,57,87,83,63,48,26,45,42,33,38,63,26,36,78,62,29,42,20,38,5,9,36,38,30,50,50,49,51,51,45,37,50,23,35,74,68,14,39,46,67,34,27,70,52,35,81,47,62,28,73,78,57,67,75,35,65,48,51,40,75,43,46,53,66,43,81,53,100,58,28,54,24,32,38,35,40,28,53,19,59,25,27,31,31,26,40,39,33,34,29,35,40,63,62,60,55,68,70,44,53,70,59,59,45,52,54,28,51,53,40,26,51,54,33,50,52,52,29,49,53,50,51,52,47,19,69,74,64,76,43,83,71,77,73,48,91,64,63,53,51,56,83,88,47,44,64,58,46,44,30,26,61,62,32,45,30,42,73,45,96,86,69,45,47,29,46,57,91,78,63,60,76,70,79,88,68,71,60,59,41,32,63,56,48,45,44,55,50,60,59,81,53,87,87,48,79,20,64,12,70,27,58,33,46,26,84,70,47,63,68,85,38,64,67,56,41,62,44,37,34,42,72,68,43,51,52,52,23,64,69,40,90,50,30,54,47,44,44,24,13,49,50,16,32,45,50,2,43,46,48,15,68,67,61,80,81,81,53,97,77,57,66,43,40,32,47,35,66,44,60,46,98,85,60,48,56,40,63,46,63,30,74,69,50,34,50,54,29,55,74,70,66,41,80,46,53,51,50,46,72,30,49,48,96,52,41,10,32,11,29,18,41,23,59

Radius of gyration: 33.14 Å; Cα contacts (8 Å, |Δi|>4): 2771; chains: 2; bounding box: 74×104×84 Å

Organism: NCBI:txid1423351

Nearest PDB structures (foldseek):
  4v59-assembly1_A  TM=9.854E-01  e=1.519E-62  Thermomyces lanuginosus
  4v59-assembly1_D  TM=9.863E-01  e=2.695E-62  Thermomyces lanuginosus
  4v59-assembly1_E  TM=9.860E-01  e=3.023E-62  Thermomyces lanuginosus
  4v59-assembly1_C  TM=9.863E-01  e=5.063E-62  Thermomyces lanuginosus
  4v59-assembly1_B  TM=9.857E-01  e=1.421E-61  Thermomyces lanuginosus

Secondary structure (DSSP, 8-state):
----S-GGGHHHHS-GGGEEEEEEESS--HHHHHIIIIITTTT----TTGGGGT-TTHHHHHHIIIII---S-B--B--GGGHHHHHHHHHHHHHHTTS-SEEEEEEEE---HHHHHHHHHTT-BPPHHHHHHTT--GGGS--TTBTT---BPB--EEEEEEEE-HHHHHHHT-----EEEEEEEEE---TT-SS----GGGGGG--PPPSS--GGG-HHHHHHHHHHHHHHHHHHHHHHHHHTTT-TTHHHHHHHHHHHHHHHHHHHHHHHTT--S--TTS-HHHHHHHTTT--GGGEEEEE----S-HHHHHHHHHHHHHHHHHTTPPTT--EEEE-THHHH-B-GGGHHHHHHHHHHHHHHH-EE---TT-SSB-GGGGG-TTEE--SS-EE-S---EEEEEEEETTTEEEEEEEE-THHHHHTS-HHHHHHHHHHHHHHHHHHHHHHHHHHHHT-S----SS-SS-GGGHHHHHT-TT---EE-TTS-EE--SS---------TTHHHHHHHHH---TT-SEEEEEEEEGGGS-TT-HHHHHHHS-HHHHHHHHHSSSHHHHHHHHHHHHHHHHHHHT-----TT---TTEEEEE-TTS-EEEEE-HHHHHHHHHTT---EEEEEEE-SSEEEEEEEE-/----S-GGGHHHHS-GGGEEEEEEESS--HHHHHIIIIITTTT----TTGGGGT-TTHHHHHHIIIII---S-B--B--GGGHHHHHHHHHHHHHHTTS-SEEEEEEEE---HHHHHHHHHTT-BPPHHHHHHTT--GGGS--TTBTT---BPB--EEEEEEEE-HHHHHHHT-----EEEEEEEEE---TT-SS----GGGGGG--PPPSS--GGG-HHHHHHHHHHHHHHHHHHHHHHHHHTTT-TTHHHHHHHHHHHHHHHHHHHHHHHTT--S--TTS-HHHHHHHHTT--GGGEEEEE----S-HHHHHHHHHHHHHHHHHTTPPTT--EEEE-THHHH-B-GGGHHHHHHHHHHHHHHH-EE---TT-SSB-GGGGG-TTEE--SS-EE-S---EEEEEEEETTTEEEEEEEE-THHHHHTS-HHHHHHHHHHHHHHHHHHHHHHHHHHHHT-S----SS-SS-GGGHHHHHT-TT---EE-TTS-EE--SS---------TTHHHHHHHHH---TT-SEEEEEEEEGGGS-TT-HHHHHHHS-HHHHHHHHHSSSHHHHHHHHHHHHHHHHHHHT-----TT---TTEEEEE-TTS-EEEEE-HHHHHHHHHTT---EEEEEEE-SSEEEEEEEE-

InterPro domains:
  IPR000794 Beta-ketoacyl synthase [PTHR11712] (16-220)
  IPR004568 Phosphopantetheine-protein transferase domain [TIGR00556] (525-639)
  IPR008278 4'-phosphopantetheinyl transferase domain [PF01648] (526-623)
  IPR014030 Beta-ketoacyl synthase-like, N-terminal domain [PF00109] (14-169)
  IPR014031 Beta-ketoacyl synthase, C-terminal domain [PF02801] (285-374)
  IPR016039 Thiolase-like [G3DSA:3.40.47.10] (1-497)
  IPR016039 Thiolase-like [SSF53901] (12-173)
  IPR016039 Thiolase-like [SSF53901] (137-420)
  IPR018201 Beta-ketoacyl synthase, active site [PS00606] (72-88)
  IPR020841 Polyketide synthase, beta-ketoacyl synthase domain [PS52004] (1-420)
  IPR037143 4'-phosphopantetheinyl transferase domain superfamily [G3DSA:3.90.470.20] (524-642)
  IPR037143 4'-phosphopantetheinyl transferase domain superfamily [SSF56214] (526-640)
  IPR047224 Fatty acid synthase subunit alpha-like, C-terminal [cd00828] (1-418)